Protein AF-0000000080911519 (afdb_homodimer)

Radius of gyration: 29.91 Å; Cα contacts (8 Å, |Δi|>4): 1338; chains: 2; bounding box: 74×80×114 Å

Sequence (786 aa):
MGRMRCITNPKAEEDSELLRKDLWLLEKISNLSVLVWRHFVAGVGWLSVEHCSMLSKPSLLTHQSDFRFSRQTRIFRARNSANSHMAPPILSLALPSDTGRVLSIQSHTVQGYVGNKSAVFPLQLLGYDVDPINSVQFSNHTGYPTVKGQVLNGQQLWELIEGLEGNELLFYTHLLTGYIGSESFLNTVLQVVNKLRSVNPGLIYVCDPVMGDEGKLYVPQELVSVYREKVVPVASMLTPNQFEAELLTGFRIQSEGQGREACRLLHAAGPSKVIITSININGNLLVIGSHQKEKGEPPRQFKIVIPKIPAYFTGTGDLMTALLLGWSNKYRDNLEIAAELAVSSLQAVLHRTLSDYKSAGHDPQTTSLEIRLIQSQDDIRNPQVKFKAEIYNMGRMRCITNPKAEEDSELLRKDLWLLEKISNLSVLVWRHFVAGVGWLSVEHCSMLSKPSLLTHQSDFRFSRQTRIFRARNSANSHMAPPILSLALPSDTGRVLSIQSHTVQGYVGNKSAVFPLQLLGYDVDPINSVQFSNHTGYPTVKGQVLNGQQLWELIEGLEGNELLFYTHLLTGYIGSESFLNTVLQVVNKLRSVNPGLIYVCDPVMGDEGKLYVPQELVSVYREKVVPVASMLTPNQFEAELLTGFRIQSEGQGREACRLLHAAGPSKVIITSININGNLLVIGSHQKEKGEPPRQFKIVIPKIPAYFTGTGDLMTALLLGWSNKYRDNLEIAAELAVSSLQAVLHRTLSDYKSAGHDPQTTSLEIRLIQSQDDIRNPQVKFKAEIYN

Solvent-accessible surface area (backbone atoms only — not comparable to full-atom values): 43646 Å² total; per-residue (Å²): 132,82,76,76,77,77,78,76,79,83,84,92,63,69,83,72,61,73,77,61,64,74,68,59,65,72,63,65,75,72,68,66,86,71,66,79,73,71,71,86,76,74,77,84,74,76,78,69,85,70,83,81,72,77,82,69,77,76,78,73,75,69,77,72,76,73,75,70,75,74,74,72,69,74,73,73,74,74,77,75,72,77,92,73,52,62,57,42,69,45,56,72,79,47,41,87,55,100,65,39,33,33,38,32,44,15,28,30,29,28,42,62,36,33,36,44,56,28,21,47,59,60,30,29,63,68,43,26,49,69,27,57,43,60,41,23,49,23,20,29,52,80,85,42,94,35,63,24,61,50,76,57,48,28,68,56,52,47,38,24,50,50,15,24,50,65,59,60,58,51,66,38,48,29,38,39,38,40,50,63,83,43,66,60,36,51,53,40,49,54,51,47,52,53,54,34,33,75,69,23,76,78,44,40,30,37,36,34,64,59,39,46,53,89,85,40,70,78,42,63,73,74,52,53,56,46,39,51,69,56,47,44,42,68,23,39,27,40,46,27,39,46,49,34,44,21,66,60,68,71,49,82,63,78,43,71,66,44,47,54,48,49,44,53,55,47,37,73,52,37,18,36,29,35,31,36,68,39,35,75,45,96,85,38,32,30,28,42,37,34,40,32,90,44,91,92,50,82,55,54,37,32,36,30,74,42,85,74,67,87,55,48,69,46,28,55,67,37,32,45,50,29,36,36,53,53,33,28,67,75,31,70,89,34,57,57,59,14,45,18,43,25,49,22,18,50,51,48,31,52,51,50,27,52,50,44,38,45,75,50,71,40,64,56,73,54,22,53,37,66,56,40,60,53,83,28,50,61,37,62,62,58,44,65,75,77,39,63,61,45,73,59,130,135,81,81,79,78,79,78,76,78,78,73,84,70,66,82,72,63,73,79,62,62,73,67,58,67,71,63,65,72,72,69,62,82,76,68,72,77,69,72,84,75,72,80,80,75,77,79,70,82,74,75,85,76,75,84,71,76,75,79,75,73,68,78,71,76,73,76,69,74,75,72,72,66,73,71,77,76,80,66,77,74,68,90,72,52,61,61,43,67,44,59,68,77,46,40,86,56,98,65,40,34,32,38,33,44,15,28,30,30,29,42,63,37,33,38,45,55,27,22,46,58,60,29,29,63,68,43,26,49,68,27,56,43,60,41,24,50,23,19,29,52,80,82,41,94,37,65,24,61,51,74,58,48,27,68,57,54,49,38,24,50,49,15,23,49,68,60,58,59,52,64,37,47,28,36,39,39,40,50,63,84,43,66,60,36,51,54,40,48,54,52,47,52,52,54,35,32,73,68,25,76,78,46,40,29,36,34,34,65,57,39,47,53,90,85,40,70,80,42,63,73,73,49,53,57,46,40,49,71,57,48,42,43,68,22,39,28,41,46,26,40,46,50,34,45,22,67,61,70,70,48,82,63,78,44,70,68,44,47,54,49,49,42,54,55,46,38,73,53,37,18,36,30,36,32,36,66,39,34,74,46,97,85,38,32,31,29,42,38,34,40,30,90,45,92,92,51,82,56,53,35,32,36,32,73,42,85,74,66,89,54,47,68,46,29,56,67,36,30,46,50,30,37,35,54,52,32,28,68,74,30,69,91,35,57,57,59,14,44,18,41,25,51,22,18,50,51,49,30,52,53,49,28,52,50,45,37,46,75,50,72,41,65,57,73,54,23,50,37,66,58,39,60,53,84,28,51,61,37,63,62,59,44,65,75,78,39,64,60,47,72,59,129

InterPro domains:
  IPR004625 Pyridoxine kinase [PTHR10534] (93-390)
  IPR004625 Pyridoxine kinase [TIGR00687] (101-390)
  IPR004625 Pyridoxine kinase [cd01173] (101-354)
  IPR013749 Pyridoxamine kinase/Phosphomethylpyrimidine kinase [PF08543] (177-284)
  IPR029056 Ribokinase-like [G3DSA:3.40.1190.20] (97-392)
  IPR029056 Ribokinase-like [SSF53613] (100-390)

Structure (mmCIF, N/CA/C/O backbone):
data_AF-0000000080911519-model_v1
#
loop_
_entity.id
_entity.type
_entity.pdbx_description
1 polymer 'pyridoxal kinase'
#
loop_
_atom_site.group_PDB
_atom_site.id
_atom_site.type_symbol
_atom_site.label_atom_id
_atom_site.label_alt_id
_atom_site.label_comp_id
_atom_site.label_asym_id
_atom_site.label_entity_id
_atom_site.label_seq_id
_atom_site.pdbx_PDB_ins_code
_atom_site.Cartn_x
_atom_site.Cartn_y
_atom_site.Cartn_z
_atom_site.occupancy
_atom_site.B_iso_or_equiv
_atom_site.auth_seq_id
_atom_site.auth_comp_id
_atom_site.auth_asym_id
_atom_site.auth_atom_id
_atom_site.pdbx_PDB_model_num
ATOM 1 N N . MET A 1 1 ? -4.363 25.672 -69.625 1 18.27 1 MET A N 1
ATOM 2 C CA . MET A 1 1 ? -3.033 25.531 -69.062 1 18.27 1 MET A CA 1
ATOM 3 C C . MET A 1 1 ? -2.885 26.406 -67.812 1 18.27 1 MET A C 1
ATOM 5 O O . MET A 1 1 ? -1.778 26.578 -67.25 1 18.27 1 MET A O 1
ATOM 9 N N . GLY A 1 2 ? -3.842 27.078 -67.438 1 21.34 2 GLY A N 1
ATOM 10 C CA . GLY A 1 2 ? -3.713 28.266 -66.625 1 21.34 2 GLY A CA 1
ATOM 11 C C . GLY A 1 2 ? -3.18 27.953 -65.188 1 21.34 2 GLY A C 1
ATOM 12 O O . GLY A 1 2 ? -3.533 26.938 -64.625 1 21.34 2 GLY A O 1
ATOM 13 N N . ARG A 1 3 ? -2.061 28.531 -64.812 1 19.12 3 ARG A N 1
ATOM 14 C CA . ARG A 1 3 ? -0.986 28.391 -63.844 1 19.12 3 ARG A CA 1
ATOM 15 C C . ARG A 1 3 ? -1.468 28.75 -62.438 1 19.12 3 ARG A C 1
ATOM 17 O O . ARG A 1 3 ? -1.727 29.922 -62.156 1 19.12 3 ARG A O 1
ATOM 24 N N . MET A 1 4 ? -2.525 28.219 -62 1 20.91 4 MET A N 1
ATOM 25 C CA . MET A 1 4 ? -3.07 28.625 -60.719 1 20.91 4 MET A CA 1
ATOM 26 C C . MET A 1 4 ? -1.982 28.641 -59.656 1 20.91 4 MET A C 1
ATOM 28 O O . MET A 1 4 ? -1.306 27.625 -59.438 1 20.91 4 MET A O 1
ATOM 32 N N . ARG A 1 5 ? -1.419 29.797 -59.438 1 19.73 5 ARG A N 1
ATOM 33 C CA . ARG A 1 5 ? -0.296 30.219 -58.594 1 19.73 5 ARG A CA 1
ATOM 34 C C . ARG A 1 5 ? -0.508 29.828 -57.125 1 19.73 5 ARG A C 1
ATOM 36 O O . ARG A 1 5 ? -1.562 30.094 -56.562 1 19.73 5 ARG A O 1
ATOM 43 N N . CYS A 1 6 ? 0.011 28.688 -56.688 1 20.83 6 CYS A N 1
ATOM 44 C CA . CYS A 1 6 ? 0.124 27.969 -55.406 1 20.83 6 CYS A CA 1
ATOM 45 C C . CYS A 1 6 ? 0.686 28.875 -54.312 1 20.83 6 CYS A C 1
ATOM 47 O O . CYS A 1 6 ? 1.853 29.266 -54.375 1 20.83 6 CYS A O 1
ATOM 49 N N . ILE A 1 7 ? -0.037 30 -54 1 22.7 7 ILE A N 1
ATOM 50 C CA . ILE A 1 7 ? 0.567 31.031 -53.156 1 22.7 7 ILE A CA 1
ATOM 51 C C . ILE A 1 7 ? 1.071 30.406 -51.875 1 22.7 7 ILE A C 1
ATOM 53 O O . ILE A 1 7 ? 0.314 29.734 -51.156 1 22.7 7 ILE A O 1
ATOM 57 N N . THR A 1 8 ? 2.385 30.062 -51.75 1 20.47 8 THR A N 1
ATOM 58 C CA . THR A 1 8 ? 3.283 29.453 -50.75 1 20.47 8 THR A CA 1
ATOM 59 C C . THR A 1 8 ? 3.291 30.234 -49.469 1 20.47 8 THR A C 1
ATOM 61 O O . THR A 1 8 ? 3.676 31.406 -49.438 1 20.47 8 THR A O 1
ATOM 64 N N . ASN A 1 9 ? 2.146 30.438 -48.75 1 21.69 9 ASN A N 1
ATOM 65 C CA . ASN A 1 9 ? 2.24 31.375 -47.625 1 21.69 9 ASN A CA 1
ATOM 66 C C . ASN A 1 9 ? 3.43 31.062 -46.719 1 21.69 9 ASN A C 1
ATOM 68 O O . ASN A 1 9 ? 3.648 29.906 -46.344 1 21.69 9 ASN A O 1
ATOM 72 N N . PRO A 1 10 ? 4.414 31.938 -46.5 1 22.44 10 PRO A N 1
ATOM 73 C CA . PRO A 1 10 ? 5.711 31.938 -45.812 1 22.44 10 PRO A CA 1
ATOM 74 C C . PRO A 1 10 ? 5.625 31.406 -44.406 1 22.44 10 PRO A C 1
ATOM 76 O O . PRO A 1 10 ? 4.539 31.375 -43.812 1 22.44 10 PRO A O 1
ATOM 79 N N . LYS A 1 11 ? 6.875 30.891 -43.719 1 23.36 11 LYS A N 1
ATOM 80 C CA . LYS A 1 11 ? 7.605 30.141 -42.719 1 23.36 11 LYS A CA 1
ATOM 81 C C . LYS A 1 11 ? 7.363 30.719 -41.312 1 23.36 11 LYS A C 1
ATOM 83 O O . LYS A 1 11 ? 7.645 31.906 -41.062 1 23.36 11 LYS A O 1
ATOM 88 N N . ALA A 1 12 ? 6.375 30.328 -40.5 1 23.03 12 ALA A N 1
ATOM 89 C CA . ALA A 1 12 ? 6.062 30.156 -39.062 1 23.03 12 ALA A CA 1
ATOM 90 C C . ALA A 1 12 ? 7.324 29.844 -38.281 1 23.03 12 ALA A C 1
ATOM 92 O O . ALA A 1 12 ? 7.488 28.734 -37.781 1 23.03 12 ALA A O 1
ATOM 93 N N . GLU A 1 13 ? 8.555 30.234 -38.719 1 24.25 13 GLU A N 1
ATOM 94 C CA . GLU A 1 13 ? 9.906 30.109 -38.156 1 24.25 13 GLU A CA 1
ATOM 95 C C . GLU A 1 13 ? 10.023 30.812 -36.812 1 24.25 13 GLU A C 1
ATOM 97 O O . GLU A 1 13 ? 10.984 30.578 -36.094 1 24.25 13 GLU A O 1
ATOM 102 N N . GLU A 1 14 ? 9.398 31.891 -36.531 1 24.11 14 GLU A N 1
ATOM 103 C CA . GLU A 1 14 ? 9.969 32.844 -35.594 1 24.11 14 GLU A CA 1
ATOM 104 C C . GLU A 1 14 ? 9.852 32.312 -34.156 1 24.11 14 GLU A C 1
ATOM 106 O O . GLU A 1 14 ? 10.594 32.75 -33.25 1 24.11 14 GLU A O 1
ATOM 111 N N . ASP A 1 15 ? 8.797 31.656 -33.781 1 23.73 15 ASP A N 1
ATOM 112 C CA . ASP A 1 15 ? 8.469 31.656 -32.344 1 23.73 15 ASP A CA 1
ATOM 113 C C . ASP A 1 15 ? 9.391 30.719 -31.562 1 23.73 15 ASP A C 1
ATOM 115 O O . ASP A 1 15 ? 9.125 30.422 -30.406 1 23.73 15 ASP A O 1
ATOM 119 N N . SER A 1 16 ? 10.391 30.047 -32.188 1 25.03 16 SER A N 1
ATOM 120 C CA . SER A 1 16 ? 11.312 29.094 -31.578 1 25.03 16 SER A CA 1
ATOM 121 C C . SER A 1 16 ? 12.242 29.781 -30.594 1 25.03 16 SER A C 1
ATOM 123 O O . SER A 1 16 ? 12.984 29.125 -29.859 1 25.03 16 SER A O 1
ATOM 125 N N . GLU A 1 17 ? 12.57 31.094 -30.766 1 24.92 17 GLU A N 1
ATOM 126 C CA . GLU A 1 17 ? 13.758 31.656 -30.125 1 24.92 17 GLU A CA 1
ATOM 127 C C . GLU A 1 17 ? 13.555 31.812 -28.625 1 24.92 17 GLU A C 1
ATOM 129 O O . GLU A 1 17 ? 14.516 31.828 -27.859 1 24.92 17 GLU A O 1
ATOM 134 N N . LEU A 1 18 ? 12.414 32.281 -28.156 1 23.98 18 LEU A N 1
ATOM 135 C CA . LEU A 1 18 ? 12.398 32.875 -26.812 1 23.98 18 LEU A CA 1
ATOM 136 C C . LEU A 1 18 ? 12.594 31.812 -25.75 1 23.98 18 LEU A C 1
ATOM 138 O O . LEU A 1 18 ? 12.844 32.125 -24.578 1 23.98 18 LEU A O 1
ATOM 142 N N . LEU A 1 19 ? 12.297 30.578 -26 1 22.97 19 LEU A N 1
ATOM 143 C CA . LEU A 1 19 ? 12.305 29.609 -24.891 1 22.97 19 LEU A CA 1
ATOM 144 C C . LEU A 1 19 ? 13.734 29.312 -24.453 1 22.97 19 LEU A C 1
ATOM 146 O O . LEU A 1 19 ? 13.945 28.578 -23.469 1 22.97 19 LEU A O 1
ATOM 150 N N . ARG A 1 20 ? 14.766 29.625 -25.188 1 22.64 20 ARG A N 1
ATOM 151 C CA . ARG A 1 20 ? 16.141 29.234 -24.891 1 22.64 20 ARG A CA 1
ATOM 152 C C . ARG A 1 20 ? 16.672 29.984 -23.672 1 22.64 20 ARG A C 1
ATOM 154 O O . ARG A 1 20 ? 17.656 29.578 -23.062 1 22.64 20 ARG A O 1
ATOM 161 N N . LYS A 1 21 ? 16.469 31.312 -23.656 1 23.92 21 LYS A N 1
ATOM 162 C CA . LYS A 1 21 ? 17.312 32.188 -22.859 1 23.92 21 LYS A CA 1
ATOM 163 C C . LYS A 1 21 ? 17.172 31.859 -21.375 1 23.92 21 LYS A C 1
ATOM 165 O O . LYS A 1 21 ? 18.078 32.125 -20.578 1 23.92 21 LYS A O 1
ATOM 170 N N . ASP A 1 22 ? 16 31.594 -20.891 1 21.52 22 ASP A N 1
ATOM 171 C CA . ASP A 1 22 ? 15.859 31.672 -19.453 1 21.52 22 ASP A CA 1
ATOM 172 C C . ASP A 1 22 ? 16.531 30.484 -18.766 1 21.52 22 ASP A C 1
ATOM 174 O O . ASP A 1 22 ? 16.422 30.312 -17.547 1 21.52 22 ASP A O 1
ATOM 178 N N . LEU A 1 23 ? 17.094 29.547 -19.5 1 24.58 23 LEU A N 1
ATOM 179 C CA . LEU A 1 23 ? 17.797 28.438 -18.875 1 24.58 23 LEU A CA 1
ATOM 180 C C . LEU A 1 23 ? 19.062 28.922 -18.188 1 24.58 23 LEU A C 1
ATOM 182 O O . LEU A 1 23 ? 19.719 28.172 -17.469 1 24.58 23 LEU A O 1
ATOM 186 N N . TRP A 1 24 ? 19.641 30.078 -18.672 1 26.16 24 TRP A N 1
ATOM 187 C CA . TRP A 1 24 ? 20.969 30.484 -18.234 1 26.16 24 TRP A CA 1
ATOM 188 C C . TRP A 1 24 ? 20.984 30.797 -16.734 1 26.16 24 TRP A C 1
ATOM 190 O O . TRP A 1 24 ? 21.906 30.406 -16.016 1 26.16 24 TRP A O 1
ATOM 200 N N . LEU A 1 25 ? 19.984 31.562 -16.312 1 21.91 25 LEU A N 1
ATOM 201 C CA . LEU A 1 25 ? 20.172 32.188 -15.008 1 21.91 25 LEU A CA 1
ATOM 202 C C . LEU A 1 25 ? 20.188 31.141 -13.898 1 21.91 25 LEU A C 1
ATOM 204 O O . LEU A 1 25 ? 20.766 31.375 -12.836 1 21.91 25 LEU A O 1
ATOM 208 N N . LEU A 1 26 ? 19.547 30.062 -14.109 1 21.88 26 LEU A N 1
ATOM 209 C CA . LEU A 1 26 ? 19.438 29.234 -12.906 1 21.88 26 LEU A CA 1
ATOM 210 C C . LEU A 1 26 ? 20.781 28.594 -12.578 1 21.88 26 LEU A C 1
ATOM 212 O O . LEU A 1 26 ? 20.891 27.859 -11.594 1 21.88 26 LEU A O 1
ATOM 216 N N . GLU A 1 27 ? 21.766 28.703 -13.414 1 25.05 27 GLU A N 1
ATOM 217 C CA . GLU A 1 27 ? 23.047 28.078 -13.102 1 25.05 27 GLU A CA 1
ATOM 218 C C . GLU A 1 27 ? 23.703 28.734 -11.883 1 25.05 27 GLU A C 1
ATOM 220 O O . GLU A 1 27 ? 24.469 28.094 -11.156 1 25.05 27 GLU A O 1
ATOM 225 N N . LYS A 1 28 ? 23.672 30.078 -11.789 1 23.73 28 LYS A N 1
ATOM 226 C CA . LYS A 1 28 ? 24.594 30.781 -10.898 1 23.73 28 LYS A CA 1
ATOM 227 C C . LYS A 1 28 ? 24.281 30.469 -9.438 1 23.73 28 LYS A C 1
ATOM 229 O O . LYS A 1 28 ? 25.125 30.672 -8.562 1 23.73 28 LYS A O 1
ATOM 234 N N . ILE A 1 29 ? 23 30.359 -9.109 1 22.19 29 ILE A N 1
ATOM 235 C CA . ILE A 1 29 ? 22.781 30.578 -7.68 1 22.19 29 ILE A CA 1
ATOM 236 C C . ILE A 1 29 ? 23.297 29.359 -6.895 1 22.19 29 ILE A C 1
ATOM 238 O O . ILE A 1 29 ? 23.203 29.328 -5.664 1 22.19 29 ILE A O 1
ATOM 242 N N . SER A 1 30 ? 23.734 28.359 -7.516 1 21.81 30 SER A N 1
ATOM 243 C CA . SER A 1 30 ? 24.047 27.188 -6.699 1 21.81 30 SER A CA 1
ATOM 244 C C . SER A 1 30 ? 25.328 27.391 -5.895 1 21.81 30 SER A C 1
ATOM 246 O O . SER A 1 30 ? 25.688 26.547 -5.078 1 21.81 30 SER A O 1
ATOM 248 N N . ASN A 1 31 ? 26.219 28.281 -6.328 1 22.47 31 ASN A N 1
ATOM 249 C CA . ASN A 1 31 ? 27.562 28.078 -5.828 1 22.47 31 ASN A CA 1
ATOM 250 C C . ASN A 1 31 ? 27.688 28.469 -4.355 1 22.47 31 ASN A C 1
ATOM 252 O O . ASN A 1 31 ? 28.734 28.281 -3.74 1 22.47 31 ASN A O 1
ATOM 256 N N . LEU A 1 32 ? 27.062 29.547 -3.932 1 19.7 32 LEU A N 1
ATOM 257 C CA . LEU A 1 32 ? 27.75 30.297 -2.893 1 19.7 32 LEU A CA 1
ATOM 258 C C . LEU A 1 32 ? 27.75 29.531 -1.576 1 19.7 32 LEU A C 1
ATOM 260 O O . LEU A 1 32 ? 28.766 29.5 -0.873 1 19.7 32 LEU A O 1
ATOM 264 N N . SER A 1 33 ? 26.594 29.406 -0.815 1 19.92 33 SER A N 1
ATOM 265 C CA . SER A 1 33 ? 26.609 29.641 0.625 1 19.92 33 SER A CA 1
ATOM 266 C C . SER A 1 33 ? 27.156 28.438 1.38 1 19.92 33 SER A C 1
ATOM 268 O O . SER A 1 33 ? 26.406 27.625 1.896 1 19.92 33 SER A O 1
ATOM 270 N N . VAL A 1 34 ? 27.922 27.625 0.801 1 20.94 34 VAL A N 1
ATOM 271 C CA . VAL A 1 34 ? 28.391 26.453 1.523 1 20.94 34 VAL A CA 1
ATOM 272 C C . VAL A 1 34 ? 29.266 26.875 2.699 1 20.94 34 VAL A C 1
ATOM 274 O O . VAL A 1 34 ? 29.766 26.031 3.447 1 20.94 34 VAL A O 1
ATOM 277 N N . LEU A 1 35 ? 29.688 28.172 2.67 1 20.55 35 LEU A N 1
ATOM 278 C CA . LEU A 1 35 ? 30.875 28.344 3.496 1 20.55 35 LEU A CA 1
ATOM 279 C C . LEU A 1 35 ? 30.547 28.125 4.969 1 20.55 35 LEU A C 1
ATOM 281 O O . LEU A 1 35 ? 31.391 27.625 5.723 1 20.55 35 LEU A O 1
ATOM 285 N N . VAL A 1 36 ? 29.469 28.75 5.484 1 19.47 36 VAL A N 1
ATOM 286 C CA . VAL A 1 36 ? 29.656 29.312 6.82 1 19.47 36 VAL A CA 1
ATOM 287 C C . VAL A 1 36 ? 29.594 28.188 7.859 1 19.47 36 VAL A C 1
ATOM 289 O O . VAL A 1 36 ? 29.469 28.453 9.055 1 19.47 36 VAL A O 1
ATOM 292 N N . TRP A 1 37 ? 29.625 26.984 7.508 1 19.78 37 TRP A N 1
ATOM 293 C CA . TRP A 1 37 ? 29.156 26.062 8.531 1 19.78 37 TRP A CA 1
ATOM 294 C C . TRP A 1 37 ? 30.172 25.938 9.664 1 19.78 37 TRP A C 1
ATOM 296 O O . TRP A 1 37 ? 30.094 25.016 10.484 1 19.78 37 TRP A O 1
ATOM 306 N N . ARG A 1 38 ? 31.25 26.797 9.633 1 18.28 38 ARG A N 1
ATOM 307 C CA . ARG A 1 38 ? 32.281 26.188 10.461 1 18.28 38 ARG A CA 1
ATOM 308 C C . ARG A 1 38 ? 31.797 26 11.891 1 18.28 38 ARG A C 1
ATOM 310 O O . ARG A 1 38 ? 31.953 24.922 12.469 1 18.28 38 ARG A O 1
ATOM 317 N N . HIS A 1 39 ? 31.688 27.141 12.695 1 18.47 39 HIS A N 1
ATOM 318 C CA . HIS A 1 39 ? 32.438 27.188 13.953 1 18.47 39 HIS A CA 1
ATOM 319 C C . HIS A 1 39 ? 31.625 26.531 15.078 1 18.47 39 HIS A C 1
ATOM 321 O O . HIS A 1 39 ? 32.188 25.859 15.945 1 18.47 39 HIS A O 1
ATOM 327 N N . PHE A 1 40 ? 30.297 27.016 15.336 1 18.67 40 PHE A N 1
ATOM 328 C CA . PHE A 1 40 ? 30 27.266 16.734 1 18.67 40 PHE A CA 1
ATOM 329 C C . PHE A 1 40 ? 29.656 25.969 17.469 1 18.67 40 PHE A C 1
ATOM 331 O O . PHE A 1 40 ? 28.531 25.484 17.375 1 18.67 40 PHE A O 1
ATOM 338 N N . VAL A 1 41 ? 30.484 24.969 17.516 1 19.03 41 VAL A N 1
ATOM 339 C CA . VAL A 1 41 ? 30.266 23.688 18.203 1 19.03 41 VAL A CA 1
ATOM 340 C C . VAL A 1 41 ? 30.109 23.938 19.703 1 19.03 41 VAL A C 1
ATOM 342 O O . VAL A 1 41 ? 31.078 23.875 20.469 1 19.03 41 VAL A O 1
ATOM 345 N N . ALA A 1 42 ? 29.531 25.203 20.172 1 18.02 42 ALA A N 1
ATOM 346 C CA . ALA A 1 42 ? 29.766 25.406 21.594 1 18.02 42 ALA A CA 1
ATOM 347 C C . ALA A 1 42 ? 29.219 24.234 22.422 1 18.02 42 ALA A C 1
ATOM 349 O O . ALA A 1 42 ? 28.359 23.5 21.953 1 18.02 42 ALA A O 1
ATOM 350 N N . GLY A 1 43 ? 29.703 24.078 23.797 1 19.11 43 GLY A N 1
ATOM 351 C CA . GLY A 1 43 ? 29.969 23.25 24.953 1 19.11 43 GLY A CA 1
ATOM 352 C C . GLY A 1 43 ? 28.719 22.938 25.766 1 19.11 43 GLY A C 1
ATOM 353 O O . GLY A 1 43 ? 28.75 22.984 27 1 19.11 43 GLY A O 1
ATOM 354 N N . VAL A 1 44 ? 27.516 23.062 25.172 1 18.42 44 VAL A N 1
ATOM 355 C CA . VAL A 1 44 ? 26.469 23.172 26.188 1 18.42 44 VAL A CA 1
ATOM 356 C C . VAL A 1 44 ? 26.531 21.969 27.125 1 18.42 44 VAL A C 1
ATOM 358 O O . VAL A 1 44 ? 26.781 20.844 26.688 1 18.42 44 VAL A O 1
ATOM 361 N N . GLY A 1 45 ? 26.719 22.25 28.453 1 18.33 45 GLY A N 1
ATOM 362 C CA . GLY A 1 45 ? 26.906 21.609 29.766 1 18.33 45 GLY A CA 1
ATOM 363 C C . GLY A 1 45 ? 25.781 20.641 30.109 1 18.33 45 GLY A C 1
ATOM 364 O O . GLY A 1 45 ? 24.672 20.766 29.594 1 18.33 45 GLY A O 1
ATOM 365 N N . TRP A 1 46 ? 26.172 19.453 30.578 1 19.94 46 TRP A N 1
ATOM 366 C CA . TRP A 1 46 ? 25.609 18.156 30.969 1 19.94 46 TRP A CA 1
ATOM 367 C C . TRP A 1 46 ? 24.641 18.297 32.125 1 19.94 46 TRP A C 1
ATOM 369 O O . TRP A 1 46 ? 24.219 17.297 32.719 1 19.94 46 TRP A O 1
ATOM 379 N N . LEU A 1 47 ? 23.828 19.5 32.219 1 18.55 47 LEU A N 1
ATOM 380 C CA . LEU A 1 47 ? 23.25 19.5 33.562 1 18.55 47 LEU A CA 1
ATOM 381 C C . LEU A 1 47 ? 22.453 18.234 33.812 1 18.55 47 LEU A C 1
ATOM 383 O O . LEU A 1 47 ? 21.734 17.766 32.938 1 18.55 47 LEU A O 1
ATOM 387 N N . SER A 1 48 ? 22.875 17.484 34.812 1 19.2 48 SER A N 1
ATOM 388 C CA . SER A 1 48 ? 22.547 16.234 35.5 1 19.2 48 SER A CA 1
ATOM 389 C C . SER A 1 48 ? 21.125 16.266 36.031 1 19.2 48 SER A C 1
ATOM 391 O O . SER A 1 48 ? 20.75 15.422 36.875 1 19.2 48 SER A O 1
ATOM 393 N N . VAL A 1 49 ? 20.156 16.969 35.375 1 18.66 49 VAL A N 1
ATOM 394 C CA . VAL A 1 49 ? 18.984 17.172 36.219 1 18.66 49 VAL A CA 1
ATOM 395 C C . VAL A 1 49 ? 18.469 15.82 36.719 1 18.66 49 VAL A C 1
ATOM 397 O O . VAL A 1 49 ? 18.156 14.938 35.906 1 18.66 49 VAL A O 1
ATOM 400 N N . GLU A 1 50 ? 18.797 15.562 38 1 18.41 50 GLU A N 1
ATOM 401 C CA . GLU A 1 50 ? 18.578 14.422 38.906 1 18.41 50 GLU A CA 1
ATOM 402 C C . GLU A 1 50 ? 17.094 14.023 38.938 1 18.41 50 GLU A C 1
ATOM 404 O O . GLU A 1 50 ? 16.766 12.859 38.719 1 18.41 50 GLU A O 1
ATOM 409 N N . HIS A 1 51 ? 16.328 14.719 39.781 1 19.28 51 HIS A N 1
ATOM 410 C CA . HIS A 1 51 ? 15.617 14.039 40.875 1 19.28 51 HIS A CA 1
ATOM 411 C C . HIS A 1 51 ? 14.234 13.594 40.438 1 19.28 51 HIS A C 1
ATOM 413 O O . HIS A 1 51 ? 13.406 14.414 40.031 1 19.28 51 HIS A O 1
ATOM 419 N N . CYS A 1 52 ? 14.039 12.469 39.844 1 19.39 52 CYS A N 1
ATOM 420 C CA . CYS A 1 52 ? 12.844 11.812 39.312 1 19.39 52 CYS A CA 1
ATOM 421 C C . CYS A 1 52 ? 11.797 11.633 40.406 1 19.39 52 CYS A C 1
ATOM 423 O O . CYS A 1 52 ? 11.664 10.539 40.969 1 19.39 52 CYS A O 1
ATOM 425 N N . SER A 1 53 ? 11.68 12.758 41.281 1 18.19 53 SER A N 1
ATOM 426 C CA . SER A 1 53 ? 10.969 12.352 42.5 1 18.19 53 SER A CA 1
ATOM 427 C C . SER A 1 53 ? 9.656 11.648 42.156 1 18.19 53 SER A C 1
ATOM 429 O O . SER A 1 53 ? 9.164 11.758 41.031 1 18.19 53 SER A O 1
ATOM 431 N N . MET A 1 54 ? 8.859 11.273 43.25 1 20.12 54 MET A N 1
ATOM 432 C CA . MET A 1 54 ? 7.973 10.289 43.844 1 20.12 54 MET A CA 1
ATOM 433 C C . MET A 1 54 ? 6.52 10.562 43.469 1 20.12 54 MET A C 1
ATOM 435 O O . MET A 1 54 ? 5.629 10.492 44.312 1 20.12 54 MET A O 1
ATOM 439 N N . LEU A 1 55 ? 6.27 11.312 42.375 1 18.81 55 LEU A N 1
ATOM 440 C CA . LEU A 1 55 ? 4.902 11.805 42.5 1 18.81 55 LEU A CA 1
ATOM 441 C C . LEU A 1 55 ? 3.922 10.656 42.719 1 18.81 55 LEU A C 1
ATOM 443 O O . LEU A 1 55 ? 4.078 9.586 42.094 1 18.81 55 LEU A O 1
ATOM 447 N N . SER A 1 56 ? 3.193 10.82 43.781 1 18.3 56 SER A N 1
ATOM 448 C CA . SER A 1 56 ? 2.166 10.086 44.5 1 18.3 56 SER A CA 1
ATOM 449 C C . SER A 1 56 ? 1.01 9.695 43.594 1 18.3 56 SER A C 1
ATOM 451 O O . SER A 1 56 ? 0.802 10.32 42.531 1 18.3 56 SER A O 1
ATOM 453 N N . LYS A 1 57 ? 0.457 8.531 43.969 1 21.72 57 LYS A N 1
ATOM 454 C CA . LYS A 1 57 ? -0.497 7.598 43.375 1 21.72 57 LYS A CA 1
ATOM 455 C C . LYS A 1 57 ? -1.846 8.266 43.125 1 21.72 57 LYS A C 1
ATOM 457 O O . LYS A 1 57 ? -2.873 7.805 43.625 1 21.72 57 LYS A O 1
ATOM 462 N N . PRO A 1 58 ? -1.853 9.609 42.469 1 19.09 58 PRO A N 1
ATOM 463 C CA . PRO A 1 58 ? -3.236 9.984 42.781 1 19.09 58 PRO A CA 1
ATOM 464 C C . PRO A 1 58 ? -4.246 8.938 42.312 1 19.09 58 PRO A C 1
ATOM 466 O O . PRO A 1 58 ? -3.953 8.148 41.406 1 19.09 58 PRO A O 1
ATOM 469 N N . SER A 1 59 ? -5.16 8.609 43.25 1 20.19 59 SER A N 1
ATOM 470 C CA . SER A 1 59 ? -6.328 7.734 43.25 1 20.19 59 SER A CA 1
ATOM 471 C C . SER A 1 59 ? -7.285 8.102 42.125 1 20.19 59 SER A C 1
ATOM 473 O O . SER A 1 59 ? -7.934 9.148 42.156 1 20.19 59 SER A O 1
ATOM 475 N N . LEU A 1 60 ? -6.75 8.086 40.875 1 20.67 60 LEU A N 1
ATOM 476 C CA . LEU A 1 60 ? -7.656 8.492 39.812 1 20.67 60 LEU A CA 1
ATOM 477 C C . LEU A 1 60 ? -8.984 7.758 39.938 1 20.67 60 LEU A C 1
ATOM 479 O O . LEU A 1 60 ? -9.016 6.527 40 1 20.67 60 LEU A O 1
ATOM 483 N N . LEU A 1 61 ? -9.93 8.508 40.469 1 20.64 61 LEU A N 1
ATOM 484 C CA . LEU A 1 61 ? -11.367 8.242 40.531 1 20.64 61 LEU A CA 1
ATOM 485 C C . LEU A 1 61 ? -11.891 7.727 39.188 1 20.64 61 LEU A C 1
ATOM 487 O O . LEU A 1 61 ? -11.594 8.305 38.156 1 20.64 61 LEU A O 1
ATOM 491 N N . THR A 1 62 ? -12.164 6.484 39.188 1 20.81 62 THR A N 1
ATOM 492 C CA . THR A 1 62 ? -12.688 5.566 38.188 1 20.81 62 THR A CA 1
ATOM 493 C C . THR A 1 62 ? -13.953 6.125 37.562 1 20.81 62 THR A C 1
ATOM 495 O O . THR A 1 62 ? -14.594 5.449 36.75 1 20.81 62 THR A O 1
ATOM 498 N N . HIS A 1 63 ? -14.133 7.52 37.531 1 20.77 63 HIS A N 1
ATOM 499 C CA . HIS A 1 63 ? -15.531 7.707 37.156 1 20.77 63 HIS A CA 1
ATOM 500 C C . HIS A 1 63 ? -15.812 7.102 35.781 1 20.77 63 HIS A C 1
ATOM 502 O O . HIS A 1 63 ? -15.117 7.402 34.812 1 20.77 63 HIS A O 1
ATOM 508 N N . GLN A 1 64 ? -16.312 5.922 35.812 1 21.08 64 GLN A N 1
ATOM 509 C CA . GLN A 1 64 ? -16.828 5.113 34.688 1 21.08 64 GLN A CA 1
ATOM 510 C C . GLN A 1 64 ? -17.875 5.887 33.906 1 21.08 64 GLN A C 1
ATOM 512 O O . GLN A 1 64 ? -19 6.066 34.344 1 21.08 64 GLN A O 1
ATOM 517 N N . SER A 1 65 ? -17.625 7.16 33.562 1 21.81 65 SER A N 1
ATOM 518 C CA . SER A 1 65 ? -18.797 7.688 32.875 1 21.81 65 SER A CA 1
ATOM 519 C C . SER A 1 65 ? -19.203 6.789 31.703 1 21.81 65 SER A C 1
ATOM 521 O O . SER A 1 65 ? -18.375 6.422 30.875 1 21.81 65 SER A O 1
ATOM 523 N N . ASP A 1 66 ? -20.25 6.047 31.891 1 21.98 66 ASP A N 1
ATOM 524 C CA . ASP A 1 66 ? -21.047 5.152 31.062 1 21.98 66 ASP A CA 1
ATOM 525 C C . ASP A 1 66 ? -21.578 5.879 29.828 1 21.98 66 ASP A C 1
ATOM 527 O O . ASP A 1 66 ? -22.609 6.543 29.891 1 21.98 66 ASP A O 1
ATOM 531 N N . PHE A 1 67 ? -20.891 6.754 29.25 1 20.7 67 PHE A N 1
ATOM 532 C CA . PHE A 1 67 ? -21.641 7.301 28.109 1 20.7 67 PHE A CA 1
ATOM 533 C C . PHE A 1 67 ? -22.094 6.188 27.188 1 20.7 67 PHE A C 1
ATOM 535 O O . PHE A 1 67 ? -21.266 5.555 26.516 1 20.7 67 PHE A O 1
ATOM 542 N N . ARG A 1 68 ? -23.203 5.531 27.531 1 23.16 68 ARG A N 1
ATOM 543 C CA . ARG A 1 68 ? -23.984 4.676 26.641 1 23.16 68 ARG A CA 1
ATOM 544 C C . ARG A 1 68 ? -24.328 5.398 25.344 1 23.16 68 ARG A C 1
ATOM 546 O O . ARG A 1 68 ? -25.016 6.426 25.359 1 23.16 68 ARG A O 1
ATOM 553 N N . PHE A 1 69 ? -23.406 5.473 24.469 1 21.52 69 PHE A N 1
ATOM 554 C CA . PHE A 1 69 ? -23.844 5.84 23.125 1 21.52 69 PHE A CA 1
ATOM 555 C C . PHE A 1 69 ? -25.172 5.156 22.781 1 21.52 69 PHE A C 1
ATOM 557 O O . PHE A 1 69 ? -25.281 3.932 22.875 1 21.52 69 PHE A O 1
ATOM 564 N N . SER A 1 70 ? -26.219 5.691 23.203 1 22.17 70 SER A N 1
ATOM 565 C CA . SER A 1 70 ? -27.531 5.238 22.75 1 22.17 70 SER A CA 1
ATOM 566 C C . SER A 1 70 ? -27.531 4.938 21.266 1 22.17 70 SER A C 1
ATOM 568 O O . SER A 1 70 ? -27.078 5.75 20.453 1 22.17 70 SER A O 1
ATOM 570 N N . ARG A 1 71 ? -27.547 3.711 20.953 1 24.42 71 ARG A N 1
ATOM 571 C CA . ARG A 1 71 ? -27.719 2.98 19.688 1 24.42 71 ARG A CA 1
ATOM 572 C C . ARG A 1 71 ? -28.938 3.482 18.938 1 24.42 71 ARG A C 1
ATOM 574 O O . ARG A 1 71 ? -29.922 2.754 18.781 1 24.42 71 ARG A O 1
ATOM 581 N N . GLN A 1 72 ? -29.453 4.652 19.297 1 24.78 72 GLN A N 1
ATOM 582 C CA . GLN A 1 72 ? -30.625 4.801 18.453 1 24.78 72 GLN A CA 1
ATOM 583 C C . GLN A 1 72 ? -30.25 4.824 16.969 1 24.78 72 GLN A C 1
ATOM 585 O O . GLN A 1 72 ? -29.906 5.879 16.438 1 24.78 72 GLN A O 1
ATOM 590 N N . THR A 1 73 ? -29.281 4.109 16.562 1 23.78 73 THR A N 1
ATOM 591 C CA . THR A 1 73 ? -29.172 4.059 15.109 1 23.78 73 THR A CA 1
ATOM 592 C C . THR A 1 73 ? -30.5 3.641 14.484 1 23.78 73 THR A C 1
ATOM 594 O O . THR A 1 73 ? -31.016 2.561 14.773 1 23.78 73 THR A O 1
ATOM 597 N N . ARG A 1 74 ? -31.453 4.598 14.289 1 23.3 74 ARG A N 1
ATOM 598 C CA . ARG A 1 74 ? -32.594 4.34 13.445 1 23.3 74 ARG A CA 1
ATOM 599 C C . ARG A 1 74 ? -32.219 3.484 12.242 1 23.3 74 ARG A C 1
ATOM 601 O O . ARG A 1 74 ? -31.234 3.779 11.547 1 23.3 74 ARG A O 1
ATOM 608 N N . ILE A 1 75 ? -32.625 2.314 12.242 1 25.31 75 ILE A N 1
ATOM 609 C CA . ILE A 1 75 ? -32.688 1.312 11.188 1 25.31 75 ILE A CA 1
ATOM 610 C C . ILE A 1 75 ? -33.219 1.948 9.906 1 25.31 75 ILE A C 1
ATOM 612 O O . ILE A 1 75 ? -34.344 2.441 9.883 1 25.31 75 ILE A O 1
ATOM 616 N N . PHE A 1 76 ? -32.5 2.789 9.273 1 25.06 76 PHE A N 1
ATOM 617 C CA . PHE A 1 76 ? -33 3.023 7.918 1 25.06 76 PHE A CA 1
ATOM 618 C C . PHE A 1 76 ? -33.531 1.734 7.305 1 25.06 76 PHE A C 1
ATOM 620 O O . PHE A 1 76 ? -32.844 0.713 7.301 1 25.06 76 PHE A O 1
ATOM 627 N N . ARG A 1 77 ? -34.781 1.548 7.367 1 25.47 77 ARG A N 1
ATOM 628 C CA . ARG A 1 77 ? -35.531 0.522 6.664 1 25.47 77 ARG A CA 1
ATOM 629 C C . ARG A 1 77 ? -35.094 0.397 5.215 1 25.47 77 ARG A C 1
ATOM 631 O O . ARG A 1 77 ? -35.156 1.361 4.449 1 25.47 77 ARG A O 1
ATOM 638 N N . ALA A 1 78 ? -34.156 -0.467 4.988 1 27.3 78 ALA A N 1
ATOM 639 C CA . ALA A 1 78 ? -33.906 -1.035 3.67 1 27.3 78 ALA A CA 1
ATOM 640 C C . ALA A 1 78 ? -35.188 -1.382 2.945 1 27.3 78 ALA A C 1
ATOM 642 O O . ALA A 1 78 ? -35.938 -2.242 3.396 1 27.3 78 ALA A O 1
ATOM 643 N N . ARG A 1 79 ? -35.844 -0.388 2.455 1 27 79 ARG A N 1
ATOM 644 C CA . ARG A 1 79 ? -36.812 -0.796 1.451 1 27 79 ARG A CA 1
ATOM 645 C C . ARG A 1 79 ? -36.188 -1.771 0.453 1 27 79 ARG A C 1
ATOM 647 O O . ARG A 1 79 ? -35.156 -1.479 -0.15 1 27 79 ARG A O 1
ATOM 654 N N . ASN A 1 80 ? -36.406 -3.043 0.588 1 29.09 80 ASN A N 1
ATOM 655 C CA . ASN A 1 80 ? -36.094 -4.324 -0.031 1 29.09 80 ASN A CA 1
ATOM 656 C C . ASN A 1 80 ? -36.375 -4.301 -1.534 1 29.09 80 ASN A C 1
ATOM 658 O O . ASN A 1 80 ? -36.562 -5.352 -2.152 1 29.09 80 ASN A O 1
ATOM 662 N N . SER A 1 81 ? -36.719 -3.129 -2.152 1 26.67 81 SER A N 1
ATOM 663 C CA . SER A 1 81 ? -37.312 -3.564 -3.408 1 26.67 81 SER A CA 1
ATOM 664 C C . SER A 1 81 ? -36.344 -4.43 -4.215 1 26.67 81 SER A C 1
ATOM 666 O O . SER A 1 81 ? -36.719 -5.531 -4.645 1 26.67 81 SER A O 1
ATOM 668 N N . ALA A 1 82 ? -35.812 -3.73 -5.387 1 26.67 82 ALA A N 1
ATOM 669 C CA . ALA A 1 82 ? -35.469 -4.348 -6.664 1 26.67 82 ALA A CA 1
ATOM 670 C C . ALA A 1 82 ? -34.281 -5.285 -6.516 1 26.67 82 ALA A C 1
ATOM 672 O O . ALA A 1 82 ? -33.531 -5.199 -5.539 1 26.67 82 ALA A O 1
ATOM 673 N N . ASN A 1 83 ? -33.75 -6.16 -7.543 1 30.16 83 ASN A N 1
ATOM 674 C CA . ASN A 1 83 ? -32.844 -7.266 -7.824 1 30.16 83 ASN A CA 1
ATOM 675 C C . ASN A 1 83 ? -31.406 -6.926 -7.43 1 30.16 83 ASN A C 1
ATOM 677 O O . ASN A 1 83 ? -30.547 -6.762 -8.289 1 30.16 83 ASN A O 1
ATOM 681 N N . SER A 1 84 ? -31.188 -6.078 -6.492 1 34.31 84 SER A N 1
ATOM 682 C CA . SER A 1 84 ? -29.875 -5.527 -6.168 1 34.31 84 SER A CA 1
ATOM 683 C C . SER A 1 84 ? -28.969 -6.594 -5.566 1 34.31 84 SER A C 1
ATOM 685 O O . SER A 1 84 ? -28.75 -6.613 -4.355 1 34.31 84 SER A O 1
ATOM 687 N N . HIS A 1 85 ? -29.016 -7.859 -6.004 1 35.22 85 HIS A N 1
ATOM 688 C CA . HIS A 1 85 ? -28.391 -9.008 -5.359 1 35.22 85 HIS A CA 1
ATOM 689 C C . HIS A 1 85 ? -26.891 -8.828 -5.242 1 35.22 85 HIS A C 1
ATOM 691 O O . HIS A 1 85 ? -26.266 -9.336 -4.309 1 35.22 85 HIS A O 1
ATOM 697 N N . MET A 1 86 ? -26.188 -8.516 -6.371 1 38.88 86 MET A N 1
ATOM 698 C CA . MET A 1 86 ? -24.797 -8.969 -6.484 1 38.88 86 MET A CA 1
ATOM 699 C C . MET A 1 86 ? -23.859 -8.047 -5.727 1 38.88 86 MET A C 1
ATOM 701 O O . MET A 1 86 ? -22.641 -8.242 -5.738 1 38.88 86 MET A O 1
ATOM 705 N N . ALA A 1 87 ? -24.25 -6.797 -5.547 1 44.31 87 ALA A N 1
ATOM 706 C CA . ALA A 1 87 ? -23.156 -5.977 -5.055 1 44.31 87 ALA A CA 1
ATOM 707 C C . ALA A 1 87 ? -22.906 -6.219 -3.568 1 44.31 87 ALA A C 1
ATOM 709 O O . ALA A 1 87 ? -23.844 -6.254 -2.775 1 44.31 87 ALA A O 1
ATOM 710 N N . PRO A 1 88 ? -21.656 -6.629 -3.197 1 48.78 88 PRO A N 1
ATOM 711 C CA . PRO A 1 88 ? -21.406 -6.754 -1.757 1 48.78 88 PRO A CA 1
ATOM 712 C C . PRO A 1 88 ? -21.875 -5.531 -0.973 1 48.78 88 PRO A C 1
ATOM 714 O O . PRO A 1 88 ? -21.906 -4.422 -1.514 1 48.78 88 PRO A O 1
ATOM 717 N N . PRO A 1 89 ? -22.672 -5.723 0.07 1 47.66 89 PRO A N 1
ATOM 718 C CA . PRO A 1 89 ? -23.016 -4.574 0.916 1 47.66 89 PRO A CA 1
ATOM 719 C C . PRO A 1 89 ? -21.859 -3.592 1.067 1 47.66 89 PRO A C 1
ATOM 721 O O . PRO A 1 89 ? -20.688 -3.988 0.981 1 47.66 89 PRO A O 1
ATOM 724 N N . ILE A 1 90 ? -22.109 -2.395 0.935 1 48.16 90 ILE A N 1
ATOM 725 C CA . ILE A 1 90 ? -21.156 -1.308 1.126 1 48.16 90 ILE A CA 1
ATOM 726 C C . ILE A 1 90 ? -20.219 -1.641 2.285 1 48.16 90 ILE A C 1
ATOM 728 O O . ILE A 1 90 ? -20.656 -1.72 3.438 1 48.16 90 ILE A O 1
ATOM 732 N N . LEU A 1 91 ? -19.375 -2.607 2.055 1 50.53 91 LEU A N 1
ATOM 733 C CA . LEU A 1 91 ? -18.359 -3.041 3.01 1 50.53 91 LEU A CA 1
ATOM 734 C C . LEU A 1 91 ? -18.078 -1.955 4.047 1 50.53 91 LEU A C 1
ATOM 736 O O . LEU A 1 91 ? -17.891 -2.252 5.227 1 50.53 91 LEU A O 1
ATOM 740 N N . SER A 1 92 ? -17.938 -0.673 3.498 1 49 92 SER A N 1
ATOM 741 C CA . SER A 1 92 ? -17.484 0.386 4.398 1 49 92 SER A CA 1
ATOM 742 C C . SER A 1 92 ? -18.5 0.64 5.504 1 49 92 SER A C 1
ATOM 744 O O . SER A 1 92 ? -18.141 1.037 6.609 1 49 92 SER A O 1
ATOM 746 N N . LEU A 1 93 ? -19.734 0.452 5.082 1 46.47 93 LEU A N 1
ATOM 747 C CA . LEU A 1 93 ? -20.75 0.883 6.043 1 46.47 93 LEU A CA 1
ATOM 748 C C . LEU A 1 93 ? -21.062 -0.224 7.043 1 46.47 93 LEU A C 1
ATOM 750 O O . LEU A 1 93 ? -21.5 0.049 8.164 1 46.47 93 LEU A O 1
ATOM 754 N N . ALA A 1 94 ? -20.703 -1.434 6.559 1 51.75 94 ALA A N 1
ATOM 755 C CA . ALA A 1 94 ? -21.312 -2.484 7.375 1 51.75 94 ALA A CA 1
ATOM 756 C C . ALA A 1 94 ? -20.266 -3.172 8.242 1 51.75 94 ALA A C 1
ATOM 758 O O . ALA A 1 94 ? -20.594 -3.803 9.25 1 51.75 94 ALA A O 1
ATOM 759 N N . LEU A 1 95 ? -19 -2.951 7.777 1 60.84 95 LEU A N 1
ATOM 760 C CA . LEU A 1 95 ? -18.141 -3.834 8.562 1 60.84 95 LEU A CA 1
ATOM 761 C C . LEU A 1 95 ? -17.453 -3.064 9.68 1 60.84 95 LEU A C 1
ATOM 763 O O . LEU A 1 95 ? -17 -1.936 9.477 1 60.84 95 LEU A O 1
ATOM 767 N N . PRO A 1 96 ? -17.641 -3.508 10.836 1 53.94 96 PRO A N 1
ATOM 768 C CA . PRO A 1 96 ? -17.031 -2.898 12.023 1 53.94 96 PRO A CA 1
ATOM 769 C C . PRO A 1 96 ? -15.539 -2.658 11.859 1 53.94 96 PRO A C 1
ATOM 771 O O . PRO A 1 96 ? -14.836 -3.5 11.297 1 53.94 96 PRO A O 1
ATOM 774 N N . SER A 1 97 ? -15.102 -1.486 11.547 1 65.62 97 SER A N 1
ATOM 775 C CA . SER A 1 97 ? -13.688 -1.236 11.828 1 65.62 97 SER A CA 1
ATOM 776 C C . SER A 1 97 ? -13.523 -0.277 13 1 65.62 97 SER A C 1
ATOM 778 O O . SER A 1 97 ? -14.32 0.652 13.172 1 65.62 97 SER A O 1
ATOM 780 N N . ASP A 1 98 ? -12.734 -0.732 14.047 1 70.75 98 ASP A N 1
ATOM 781 C CA . ASP A 1 98 ? -12.469 0.104 15.219 1 70.75 98 ASP A CA 1
ATOM 782 C C . ASP A 1 98 ? -11.82 1.424 14.812 1 70.75 98 ASP A C 1
ATOM 784 O O . ASP A 1 98 ? -11.867 2.4 15.562 1 70.75 98 ASP A O 1
ATOM 788 N N . THR A 1 99 ? -11.289 1.529 13.617 1 78.56 99 THR A N 1
ATOM 789 C CA . THR A 1 99 ? -10.477 2.707 13.328 1 78.56 99 THR A CA 1
ATOM 790 C C . THR A 1 99 ? -11.102 3.537 12.211 1 78.56 99 THR A C 1
ATOM 792 O O . THR A 1 99 ? -10.992 4.766 12.211 1 78.56 99 THR A O 1
ATOM 795 N N . GLY A 1 100 ? -11.688 3.029 11.227 1 90.31 100 GLY A N 1
ATOM 796 C CA . GLY A 1 100 ? -12.32 3.781 10.156 1 90.31 100 GLY A CA 1
ATOM 797 C C . GLY A 1 100 ? -11.703 3.516 8.789 1 90.31 100 GLY A C 1
ATOM 798 O O . GLY A 1 100 ? -10.922 2.578 8.633 1 90.31 100 GLY A O 1
ATOM 799 N N . ARG A 1 101 ? -12.188 4.312 7.828 1 95.19 101 ARG A N 1
ATOM 800 C CA . ARG A 1 101 ? -11.758 4.191 6.438 1 95.19 101 ARG A CA 1
ATOM 801 C C . ARG A 1 101 ? -11.25 5.523 5.902 1 95.19 101 ARG A C 1
ATOM 803 O O . ARG A 1 101 ? -11.922 6.547 6.027 1 95.19 101 ARG A O 1
ATOM 810 N N . VAL A 1 102 ? -10.07 5.477 5.285 1 97.5 102 VAL A N 1
ATOM 811 C CA . VAL A 1 102 ? -9.398 6.699 4.848 1 97.5 102 VAL A CA 1
ATOM 812 C C . VAL A 1 102 ? -9.336 6.734 3.32 1 97.5 102 VAL A C 1
ATOM 814 O O . VAL A 1 102 ? -8.859 5.793 2.689 1 97.5 102 VAL A O 1
ATOM 817 N N . LEU A 1 103 ? -9.898 7.762 2.727 1 98.38 103 LEU A N 1
ATOM 818 C CA . LEU A 1 103 ? -9.555 8.086 1.346 1 98.38 103 LEU A CA 1
ATOM 819 C C . LEU A 1 103 ? -8.305 8.961 1.287 1 98.38 103 LEU A C 1
ATOM 821 O O . LEU A 1 103 ? -8.297 10.078 1.818 1 98.38 103 LEU A O 1
ATOM 825 N N . SER A 1 104 ? -7.254 8.43 0.727 1 98.69 104 SER A N 1
ATOM 826 C CA . SER A 1 104 ? -5.988 9.156 0.654 1 98.69 104 SER A CA 1
ATOM 827 C C . SER A 1 104 ? -5.703 9.625 -0.768 1 98.69 104 SER A C 1
ATOM 829 O O . SER A 1 104 ? -5.445 8.812 -1.657 1 98.69 104 SER A O 1
ATOM 831 N N . ILE A 1 105 ? -5.742 10.914 -0.992 1 98.25 105 ILE A N 1
ATOM 832 C CA . ILE A 1 105 ? -5.469 11.508 -2.299 1 98.25 105 ILE A CA 1
ATOM 833 C C . ILE A 1 105 ? -4.121 12.219 -2.273 1 98.25 105 ILE A C 1
ATOM 835 O O . ILE A 1 105 ? -4.016 13.352 -1.789 1 98.25 105 ILE A O 1
ATOM 839 N N . GLN A 1 106 ? -3.123 11.578 -2.857 1 96 106 GLN A N 1
ATOM 840 C CA . GLN A 1 106 ? -1.767 12.117 -2.875 1 96 106 GLN A CA 1
ATOM 841 C C . GLN A 1 106 ? -0.911 11.414 -3.926 1 96 106 GLN A C 1
ATOM 843 O O . GLN A 1 106 ? -1.413 10.594 -4.695 1 96 106 GLN A O 1
ATOM 848 N N . SER A 1 107 ? 0.356 11.867 -4.031 1 95.62 107 SER A N 1
ATOM 849 C CA . SER A 1 107 ? 1.26 11.336 -5.043 1 95.62 107 SER A CA 1
ATOM 850 C C . SER A 1 107 ? 1.612 9.883 -4.762 1 95.62 107 SER A C 1
ATOM 852 O O . SER A 1 107 ? 1.518 9.422 -3.619 1 95.62 107 SER A O 1
ATOM 854 N N . HIS A 1 108 ? 1.936 9.195 -5.824 1 96.69 108 HIS A N 1
ATOM 855 C CA . HIS A 1 108 ? 2.537 7.867 -5.762 1 96.69 108 HIS A CA 1
ATOM 856 C C . HIS A 1 108 ? 3.834 7.812 -6.559 1 96.69 108 HIS A C 1
ATOM 858 O O . HIS A 1 108 ? 3.885 8.266 -7.703 1 96.69 108 HIS A O 1
ATOM 864 N N . THR A 1 109 ? 4.871 7.324 -5.957 1 96.81 109 THR A N 1
ATOM 865 C CA . THR A 1 109 ? 6.121 6.988 -6.633 1 96.81 109 THR A CA 1
ATOM 866 C C . THR A 1 109 ? 6.406 5.492 -6.527 1 96.81 109 THR A C 1
ATOM 868 O O . THR A 1 109 ? 6.188 4.887 -5.477 1 96.81 109 THR A O 1
ATOM 871 N N . VAL A 1 110 ? 6.848 4.918 -7.629 1 97.25 110 VAL A N 1
ATOM 872 C CA . VAL A 1 110 ? 7.152 3.49 -7.629 1 97.25 110 VAL A CA 1
ATOM 873 C C . VAL A 1 110 ? 8.25 3.197 -6.605 1 97.25 110 VAL A C 1
ATOM 875 O O . VAL A 1 110 ? 8.023 2.455 -5.645 1 97.25 110 VAL A O 1
ATOM 878 N N . GLN A 1 111 ? 9.32 3.857 -6.777 1 94.5 111 GLN A N 1
ATOM 879 C CA . GLN A 1 111 ? 10.367 3.717 -5.77 1 94.5 111 GLN A CA 1
ATOM 880 C C . GLN A 1 111 ? 10.5 4.988 -4.934 1 94.5 111 GLN A C 1
ATOM 882 O O . GLN A 1 111 ? 10.32 6.094 -5.441 1 94.5 111 GLN A O 1
ATOM 887 N N . GLY A 1 112 ? 10.789 4.766 -3.658 1 93 112 GLY A N 1
ATOM 888 C CA . GLY A 1 112 ? 10.867 5.867 -2.711 1 93 112 GLY A CA 1
ATOM 889 C C . GLY A 1 112 ? 9.648 5.969 -1.811 1 93 112 GLY A C 1
ATOM 890 O O . GLY A 1 112 ? 8.57 5.492 -2.166 1 93 112 GLY A O 1
ATOM 891 N N . TYR A 1 113 ? 9.844 6.523 -0.718 1 95.06 113 TYR A N 1
ATOM 892 C CA . TYR A 1 113 ? 8.773 6.617 0.261 1 95.06 113 TYR A CA 1
ATOM 893 C C . TYR A 1 113 ? 8.32 8.062 0.438 1 95.06 113 TYR A C 1
ATOM 895 O O . TYR A 1 113 ? 8.797 8.766 1.33 1 95.06 113 TYR A O 1
ATOM 903 N N . VAL A 1 114 ? 7.43 8.484 -0.381 1 95.69 114 VAL A N 1
ATOM 904 C CA . VAL A 1 114 ? 6.734 9.766 -0.311 1 95.69 114 VAL A CA 1
ATOM 905 C C . VAL A 1 114 ? 5.258 9.57 -0.637 1 95.69 114 VAL A C 1
ATOM 907 O O . VAL A 1 114 ? 4.867 8.531 -1.174 1 95.69 114 VAL A O 1
ATOM 910 N N . GLY A 1 115 ? 4.445 10.523 -0.316 1 96.94 115 GLY A N 1
ATOM 911 C CA . GLY A 1 115 ? 3.033 10.445 -0.657 1 96.94 115 GLY A CA 1
ATOM 912 C C . GLY A 1 115 ? 2.355 9.203 -0.117 1 96.94 115 GLY A C 1
ATOM 913 O O . GLY A 1 115 ? 2.566 8.828 1.037 1 96.94 115 GLY A O 1
ATOM 914 N N . ASN A 1 116 ? 1.564 8.562 -0.97 1 98.19 116 ASN A N 1
ATOM 915 C CA . ASN A 1 116 ? 0.82 7.383 -0.558 1 98.19 116 ASN A CA 1
ATOM 916 C C . ASN A 1 116 ? 1.755 6.246 -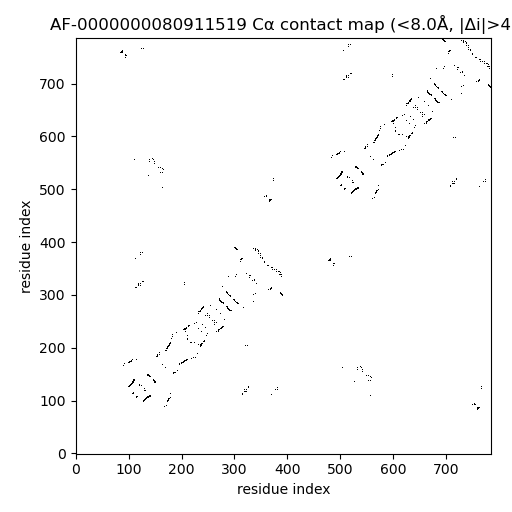0.153 1 98.19 116 ASN A C 1
ATOM 918 O O . ASN A 1 116 ? 1.437 5.465 0.746 1 98.19 116 ASN A O 1
ATOM 922 N N . LYS A 1 117 ? 2.914 6.219 -0.748 1 97.31 117 LYS A N 1
ATOM 923 C CA . LYS A 1 117 ? 3.871 5.18 -0.383 1 97.31 117 LYS A CA 1
ATOM 924 C C . LYS A 1 117 ? 4.312 5.324 1.07 1 97.31 117 LYS A C 1
ATOM 926 O O . LYS A 1 117 ? 4.711 4.344 1.704 1 97.31 117 LYS A O 1
ATOM 931 N N . SER A 1 118 ? 4.297 6.488 1.557 1 97.81 118 SER A N 1
ATOM 932 C CA . SER A 1 118 ? 4.742 6.773 2.916 1 97.81 118 SER A CA 1
ATOM 933 C C . SER A 1 118 ? 3.574 6.77 3.895 1 97.81 118 SER A C 1
ATOM 935 O O . SER A 1 118 ? 3.762 6.551 5.094 1 97.81 118 SER A O 1
ATOM 937 N N . ALA A 1 119 ? 2.4 6.977 3.432 1 98.62 119 ALA A N 1
ATOM 938 C CA . ALA A 1 119 ? 1.272 7.242 4.324 1 98.62 119 ALA A CA 1
ATOM 939 C C . ALA A 1 119 ? 0.409 5.996 4.5 1 98.62 119 ALA A C 1
ATOM 941 O O . ALA A 1 119 ? -0.109 5.738 5.59 1 98.62 119 ALA A O 1
ATOM 942 N N . VAL A 1 120 ? 0.289 5.16 3.449 1 98.56 120 VAL A N 1
ATOM 943 C CA . VAL A 1 120 ? -0.716 4.105 3.414 1 98.56 120 VAL A CA 1
ATOM 944 C C . VAL A 1 120 ? -0.336 2.996 4.391 1 98.56 120 VAL A C 1
ATOM 946 O O . VAL A 1 120 ? -1.148 2.588 5.227 1 98.56 120 VAL A O 1
ATOM 949 N N . PHE A 1 121 ? 0.931 2.592 4.371 1 98.62 121 PHE A N 1
ATOM 950 C CA . PHE A 1 121 ? 1.377 1.448 5.156 1 98.62 121 PHE A CA 1
ATOM 951 C C . PHE A 1 121 ? 1.238 1.729 6.648 1 98.62 121 PHE A C 1
ATOM 953 O O . PHE A 1 121 ? 0.654 0.93 7.383 1 98.62 121 PHE A O 1
ATOM 960 N N . PRO A 1 122 ? 1.691 2.861 7.156 1 98.75 122 PRO A N 1
ATOM 961 C CA . PRO A 1 122 ? 1.536 3.139 8.586 1 98.75 122 PRO A CA 1
ATOM 962 C C . PRO A 1 122 ? 0.074 3.205 9.023 1 98.75 122 PRO A C 1
ATOM 964 O O . PRO A 1 122 ? -0.273 2.74 10.109 1 98.75 122 PRO A O 1
ATOM 967 N N . LEU A 1 123 ? -0.78 3.783 8.211 1 98.38 123 LEU A N 1
ATOM 968 C CA . LEU A 1 123 ? -2.199 3.84 8.547 1 98.38 123 LEU A CA 1
ATOM 969 C C . LEU A 1 123 ? -2.799 2.438 8.602 1 98.38 123 LEU A C 1
ATOM 971 O O . LEU A 1 123 ? -3.607 2.141 9.484 1 98.38 123 LEU A O 1
ATOM 975 N N . GLN A 1 124 ? -2.4 1.598 7.652 1 97.81 124 GLN A N 1
ATOM 976 C CA . GLN A 1 124 ? -2.883 0.221 7.656 1 97.81 124 GLN A CA 1
ATOM 977 C C . GLN A 1 124 ? -2.383 -0.536 8.883 1 97.81 124 GLN A C 1
ATOM 979 O O . GLN A 1 124 ? -3.121 -1.325 9.477 1 97.81 124 GLN A O 1
ATOM 984 N N . LEU A 1 125 ? -1.15 -0.296 9.258 1 98.06 125 LEU A N 1
ATOM 985 C CA . LEU A 1 125 ? -0.616 -0.908 10.469 1 98.06 125 LEU A CA 1
ATOM 986 C C . LEU A 1 125 ? -1.449 -0.521 11.688 1 98.06 125 LEU A C 1
ATOM 988 O O . LEU A 1 125 ? -1.605 -1.317 12.617 1 98.06 125 LEU A O 1
ATOM 992 N N . LEU A 1 126 ? -1.933 0.695 11.648 1 97.25 126 LEU A N 1
ATOM 993 C CA . LEU A 1 126 ? -2.715 1.197 12.773 1 97.25 126 LEU A CA 1
ATOM 994 C C . LEU A 1 126 ? -4.164 0.737 12.672 1 97.25 126 LEU A C 1
ATOM 996 O O . LEU A 1 126 ? -4.988 1.079 13.523 1 97.25 126 LEU A O 1
ATOM 1000 N N . GLY A 1 127 ? -4.535 0.042 11.609 1 95.44 127 GLY A N 1
ATOM 1001 C CA . GLY A 1 127 ? -5.816 -0.647 11.555 1 95.44 127 GLY A CA 1
ATOM 1002 C C . GLY A 1 127 ? -6.797 -0.009 10.594 1 95.44 127 GLY A C 1
ATOM 1003 O O . GLY A 1 127 ? -7.941 -0.459 10.477 1 95.44 127 GLY A O 1
ATOM 1004 N N . TYR A 1 128 ? -6.418 0.988 9.828 1 96.44 128 TYR A N 1
ATOM 1005 C CA . TYR A 1 128 ? -7.32 1.694 8.922 1 96.44 128 TYR A CA 1
ATOM 1006 C C . TYR A 1 128 ? -7.379 1.007 7.562 1 96.44 128 TYR A C 1
ATOM 1008 O O . TYR A 1 128 ? -6.352 0.586 7.027 1 96.44 128 TYR A O 1
ATOM 1016 N N . ASP A 1 129 ? -8.594 0.841 7.074 1 95.94 129 ASP A N 1
ATOM 1017 C CA . ASP A 1 129 ? -8.68 0.639 5.633 1 95.94 129 ASP A CA 1
ATOM 1018 C C . ASP A 1 129 ? -8.344 1.92 4.875 1 95.94 129 ASP A C 1
ATOM 1020 O O . ASP A 1 129 ? -8.891 2.986 5.172 1 95.94 129 ASP A O 1
ATOM 1024 N N . VAL A 1 130 ? -7.402 1.806 3.955 1 97.5 130 VAL A N 1
ATOM 1025 C CA . VAL A 1 130 ? -6.969 2.992 3.225 1 97.5 130 VAL A CA 1
ATOM 1026 C C . VAL A 1 130 ? -7.219 2.799 1.729 1 97.5 130 VAL A C 1
ATOM 1028 O O . VAL A 1 130 ? -6.836 1.776 1.157 1 97.5 130 VAL A O 1
ATOM 1031 N N . ASP A 1 131 ? -7.902 3.754 1.177 1 97.88 131 ASP A N 1
ATOM 1032 C CA . ASP A 1 131 ? -8.18 3.775 -0.256 1 97.88 131 ASP A CA 1
ATOM 1033 C C . ASP A 1 131 ? -7.414 4.898 -0.95 1 97.88 131 ASP A C 1
ATOM 1035 O O . ASP A 1 131 ? -7.895 6.031 -1.029 1 97.88 131 ASP A O 1
ATOM 1039 N N . PRO A 1 132 ? -6.242 4.551 -1.505 1 98.38 132 PRO A N 1
ATOM 1040 C CA . PRO A 1 132 ? -5.402 5.586 -2.113 1 98.38 132 PRO A CA 1
ATOM 1041 C C . PRO A 1 132 ? -5.832 5.93 -3.537 1 98.38 132 PRO A C 1
ATOM 1043 O O . PRO A 1 132 ? -6.078 5.031 -4.344 1 98.38 132 PRO A O 1
ATOM 1046 N N . ILE A 1 133 ? -6.02 7.141 -3.793 1 97.88 133 ILE A N 1
ATOM 1047 C CA . ILE A 1 133 ? -6.047 7.695 -5.141 1 97.88 133 ILE A CA 1
ATOM 1048 C C . ILE A 1 133 ? -4.727 8.398 -5.438 1 97.88 133 ILE A C 1
ATOM 1050 O O . ILE A 1 133 ? -4.34 9.328 -4.73 1 97.88 133 ILE A O 1
ATOM 1054 N N . ASN A 1 134 ? -4.082 7.898 -6.465 1 96.38 134 ASN A N 1
ATOM 1055 C CA . ASN A 1 134 ? -2.768 8.43 -6.812 1 96.38 134 ASN A CA 1
ATOM 1056 C C . ASN A 1 134 ? -2.877 9.594 -7.797 1 96.38 134 ASN A C 1
ATOM 1058 O O . ASN A 1 134 ? -3.26 9.398 -8.953 1 96.38 134 ASN A O 1
ATOM 1062 N N . SER A 1 135 ? -2.479 10.742 -7.359 1 93.81 135 SER A N 1
ATOM 1063 C CA . SER A 1 135 ? -2.518 11.914 -8.227 1 93.81 135 SER A CA 1
ATOM 1064 C C . SER A 1 135 ? -1.464 11.828 -9.328 1 93.81 135 SER A C 1
ATOM 1066 O O . SER A 1 135 ? -1.618 12.43 -10.391 1 93.81 135 SER A O 1
ATOM 1068 N N . VAL A 1 136 ? -0.447 11.172 -9.039 1 92.75 136 VAL A N 1
ATOM 1069 C CA . VAL A 1 136 ? 0.591 10.852 -10.016 1 92.75 136 VAL A CA 1
ATOM 1070 C C . VAL A 1 136 ? 1.089 9.422 -9.781 1 92.75 136 VAL A C 1
ATOM 1072 O O . VAL A 1 136 ? 0.953 8.883 -8.688 1 92.75 136 VAL A O 1
ATOM 1075 N N . GLN A 1 137 ? 1.585 8.789 -10.781 1 95.94 137 GLN A N 1
ATOM 1076 C CA . GLN A 1 137 ? 2.414 7.594 -10.711 1 95.94 137 GLN A CA 1
ATOM 1077 C C . GLN A 1 137 ? 3.77 7.82 -11.375 1 95.94 137 GLN A C 1
ATOM 1079 O O . GLN A 1 137 ? 3.904 7.668 -12.594 1 95.94 137 GLN A O 1
ATOM 1084 N N . PHE A 1 138 ? 4.738 8.172 -10.562 1 96.25 138 PHE A N 1
ATOM 1085 C CA . PHE A 1 138 ? 6.086 8.445 -11.039 1 96.25 138 PHE A CA 1
ATOM 1086 C C . PHE A 1 138 ? 7.023 7.289 -10.719 1 96.25 138 PHE A C 1
ATOM 1088 O O . PHE A 1 138 ? 6.758 6.5 -9.812 1 96.25 138 PHE A O 1
ATOM 1095 N N . SER A 1 139 ? 8.07 7.238 -11.508 1 97.31 139 SER A N 1
ATOM 1096 C CA . SER A 1 139 ? 9.102 6.242 -11.25 1 97.31 139 SER A CA 1
ATOM 1097 C C . SER A 1 139 ? 9.734 6.445 -9.875 1 97.31 139 SER A C 1
ATOM 1099 O O . SER A 1 139 ? 9.977 5.48 -9.148 1 97.31 139 SER A O 1
ATOM 1101 N N . ASN A 1 140 ? 9.961 7.605 -9.469 1 93.88 140 ASN A N 1
ATOM 1102 C CA . ASN A 1 140 ? 10.578 8.078 -8.234 1 93.88 140 ASN A CA 1
ATOM 1103 C C . ASN A 1 140 ? 10.211 9.539 -7.957 1 93.88 140 ASN A C 1
ATOM 1105 O O . ASN A 1 140 ? 9.555 10.188 -8.773 1 93.88 140 ASN A O 1
ATOM 1109 N N . HIS A 1 141 ? 10.531 9.922 -6.77 1 87.88 141 HIS A N 1
ATOM 1110 C CA . HIS A 1 141 ? 10.188 11.305 -6.457 1 87.88 141 HIS A CA 1
ATOM 1111 C C . HIS A 1 141 ? 11.133 12.273 -7.141 1 87.88 141 HIS A C 1
ATOM 1113 O O . HIS A 1 141 ? 12.156 11.867 -7.695 1 87.88 141 HIS A O 1
ATOM 1119 N N . THR A 1 142 ? 10.898 13.492 -7.07 1 81.19 142 THR A N 1
ATOM 1120 C CA . THR A 1 142 ? 11.539 14.523 -7.879 1 81.19 142 THR A CA 1
ATOM 1121 C C . THR A 1 142 ? 12.891 14.914 -7.297 1 81.19 142 THR A C 1
ATOM 1123 O O . THR A 1 142 ? 13.594 15.758 -7.855 1 81.19 142 THR A O 1
ATOM 1126 N N . GLY A 1 143 ? 13.219 14.297 -6.207 1 81.69 143 GLY A N 1
ATOM 1127 C CA . GLY A 1 143 ? 14.57 14.477 -5.684 1 81.69 143 GLY A CA 1
ATOM 1128 C C . GLY A 1 143 ? 15.625 13.75 -6.492 1 81.69 143 GLY A C 1
ATOM 1129 O O . GLY A 1 143 ? 16.812 14.031 -6.355 1 81.69 143 GLY A O 1
ATOM 1130 N N . TYR A 1 144 ? 15.211 12.883 -7.359 1 86.25 144 TYR A N 1
ATOM 1131 C CA . TYR A 1 144 ? 16.109 12.188 -8.281 1 86.25 144 TYR A CA 1
ATOM 1132 C C . TYR A 1 144 ? 16.266 12.961 -9.578 1 86.25 144 TYR A C 1
ATOM 1134 O O . TYR A 1 144 ? 15.383 13.734 -9.961 1 86.25 144 TYR A O 1
ATOM 1142 N N . PRO A 1 145 ? 17.375 12.688 -10.266 1 88.94 145 PRO A N 1
ATOM 1143 C CA . PRO A 1 145 ? 17.641 13.43 -11.5 1 88.94 145 PRO A CA 1
ATOM 1144 C C . PRO A 1 145 ? 16.625 13.125 -12.602 1 88.94 145 PRO A C 1
ATOM 1146 O O . PRO A 1 145 ? 16.297 14.008 -13.398 1 88.94 145 PRO A O 1
ATOM 1149 N N . THR A 1 146 ? 16.203 11.922 -12.68 1 92.56 146 THR A N 1
ATOM 1150 C CA . THR A 1 146 ? 15.266 11.516 -13.727 1 92.56 146 THR A CA 1
ATOM 1151 C C . THR A 1 146 ? 13.93 11.086 -13.117 1 92.56 146 THR A C 1
ATOM 1153 O O . THR A 1 146 ? 13.898 10.266 -12.203 1 92.56 146 THR A O 1
ATOM 1156 N N . VAL A 1 147 ? 12.898 11.734 -13.656 1 93.25 147 VAL A N 1
ATOM 1157 C CA . VAL A 1 147 ? 11.555 11.383 -13.203 1 93.25 147 VAL A CA 1
ATOM 1158 C C . VAL A 1 147 ? 10.641 11.18 -14.406 1 93.25 147 VAL A C 1
ATOM 1160 O O . VAL A 1 147 ? 10.586 12.023 -15.305 1 93.25 147 VAL A O 1
ATOM 1163 N N . LYS A 1 148 ? 9.977 10.07 -14.445 1 95.62 148 LYS A N 1
ATOM 1164 C CA . LYS A 1 148 ? 9.008 9.758 -15.484 1 95.62 148 LYS A CA 1
ATOM 1165 C C . LYS A 1 148 ? 7.723 9.188 -14.891 1 95.62 148 LYS A C 1
ATOM 1167 O O . LYS A 1 148 ? 7.727 8.68 -13.766 1 95.62 148 LYS A O 1
ATOM 1172 N N . GLY A 1 149 ? 6.598 9.367 -15.695 1 95.38 149 GLY A N 1
ATOM 1173 C CA . GLY A 1 149 ? 5.328 8.805 -15.258 1 95.38 149 GLY A CA 1
ATOM 1174 C C . GLY A 1 149 ? 4.133 9.641 -15.664 1 95.38 149 GLY A C 1
ATOM 1175 O O . GLY A 1 149 ? 4.223 10.445 -16.594 1 95.38 149 GLY A O 1
ATOM 1176 N N . GLN A 1 150 ? 3.061 9.336 -15.008 1 91.88 150 GLN A N 1
ATOM 1177 C CA . GLN A 1 150 ? 1.776 9.914 -15.391 1 91.88 150 GLN A CA 1
ATOM 1178 C C . GLN A 1 150 ? 1.239 10.836 -14.305 1 91.88 150 GLN A C 1
ATOM 1180 O O . GLN A 1 150 ? 1.429 10.57 -13.109 1 91.88 150 GLN A O 1
ATOM 1185 N N . VAL A 1 151 ? 0.527 11.867 -14.727 1 90.31 151 VAL A N 1
ATOM 1186 C CA . VAL A 1 151 ? -0.13 12.812 -13.836 1 90.31 151 VAL A CA 1
ATOM 1187 C C . VAL A 1 151 ? -1.639 12.781 -14.07 1 90.31 151 VAL A C 1
ATOM 1189 O O . VAL A 1 151 ? -2.098 12.867 -15.211 1 90.31 151 VAL A O 1
ATOM 1192 N N . LEU A 1 152 ? -2.383 12.609 -13.031 1 91.69 152 LEU A N 1
ATOM 1193 C CA . LEU A 1 152 ? -3.838 12.664 -13.109 1 91.69 152 LEU A CA 1
ATOM 1194 C C . LEU A 1 152 ? -4.332 14.102 -13.102 1 91.69 152 LEU A C 1
ATOM 1196 O O . LEU A 1 152 ? -3.809 14.938 -12.359 1 91.69 152 LEU A O 1
ATOM 1200 N N . ASN A 1 153 ? -5.332 14.375 -13.867 1 92.5 153 ASN A N 1
ATOM 1201 C CA . ASN A 1 153 ? -5.945 15.695 -13.805 1 92.5 153 ASN A CA 1
ATOM 1202 C C . ASN A 1 153 ? -7.246 15.672 -13.008 1 92.5 153 ASN A C 1
ATOM 1204 O O . ASN A 1 153 ? -7.648 14.625 -12.5 1 92.5 153 ASN A O 1
ATOM 1208 N N . GLY A 1 154 ? -7.828 16.828 -12.914 1 94.5 154 GLY A N 1
ATOM 1209 C CA . GLY A 1 154 ? -9.031 16.969 -12.109 1 94.5 154 GLY A CA 1
ATOM 1210 C C . GLY A 1 154 ? -10.188 16.125 -12.617 1 94.5 154 GLY A C 1
ATOM 1211 O O . GLY A 1 154 ? -10.938 15.539 -11.828 1 94.5 154 GLY A O 1
ATOM 1212 N N . GLN A 1 155 ? -10.352 16.062 -13.898 1 95.62 155 GLN A N 1
ATOM 1213 C CA . GLN A 1 155 ? -11.43 15.281 -14.492 1 95.62 155 GLN A CA 1
ATOM 1214 C C . GLN A 1 155 ? -11.25 13.789 -14.203 1 95.62 155 GLN A C 1
ATOM 1216 O O . GLN A 1 155 ? -12.219 13.086 -13.898 1 95.62 155 GLN A O 1
ATOM 1221 N N . GLN A 1 156 ? -10.055 13.336 -14.289 1 94.94 156 GLN A N 1
ATOM 1222 C CA . GLN A 1 156 ? -9.758 11.93 -14.023 1 94.94 156 GLN A CA 1
ATOM 1223 C C . GLN A 1 156 ? -9.992 11.586 -12.555 1 94.94 156 GLN A C 1
ATOM 1225 O O . GLN A 1 156 ? -10.445 10.484 -12.234 1 94.94 156 GLN A O 1
ATOM 1230 N N . LEU A 1 157 ? -9.648 12.516 -11.672 1 96.94 157 LEU A N 1
ATOM 1231 C CA . LEU A 1 157 ? -9.977 12.328 -10.266 1 96.94 157 LEU A CA 1
ATOM 1232 C C . LEU A 1 157 ? -11.484 12.188 -10.07 1 96.94 157 LEU A C 1
ATOM 1234 O O . LEU A 1 157 ? -11.945 11.289 -9.367 1 96.94 157 LEU A O 1
ATOM 1238 N N . TRP A 1 158 ? -12.195 13.055 -10.727 1 97.62 158 TRP A N 1
ATOM 1239 C CA . TRP A 1 158 ? -13.641 13.055 -10.555 1 97.62 158 TRP A CA 1
ATOM 1240 C C . TRP A 1 158 ? -14.258 11.773 -11.102 1 97.62 158 TRP A C 1
ATOM 1242 O O . TRP A 1 158 ? -15.242 11.266 -10.555 1 97.62 158 TRP A O 1
ATOM 1252 N N . GLU A 1 159 ? -13.672 11.242 -12.156 1 97.56 159 GLU A N 1
ATOM 1253 C CA . GLU A 1 159 ? -14.133 9.977 -12.719 1 97.56 159 GLU A CA 1
ATOM 1254 C C . GLU A 1 159 ? -14.031 8.852 -11.695 1 97.56 159 GLU A C 1
ATOM 1256 O O . GLU A 1 159 ? -14.93 8 -11.609 1 97.56 159 GLU A O 1
ATOM 1261 N N . LEU A 1 160 ? -12.969 8.836 -10.992 1 98 160 LEU A N 1
ATOM 1262 C CA . LEU A 1 160 ? -12.812 7.832 -9.953 1 98 160 LEU A CA 1
ATOM 1263 C C . LEU A 1 160 ? -13.891 7.988 -8.883 1 98 160 LEU A C 1
ATOM 1265 O O . LEU A 1 160 ? -14.461 6.996 -8.422 1 98 160 LEU A O 1
ATOM 1269 N N . ILE A 1 161 ? -14.211 9.211 -8.531 1 98.19 161 ILE A N 1
ATOM 1270 C CA . ILE A 1 161 ? -15.227 9.484 -7.516 1 98.19 161 ILE A CA 1
ATOM 1271 C C . ILE A 1 161 ? -16.594 9.062 -8.023 1 98.19 161 ILE A C 1
ATOM 1273 O O . ILE A 1 161 ? -17.391 8.477 -7.281 1 98.19 161 ILE A O 1
ATOM 1277 N N . GLU A 1 162 ? -16.844 9.312 -9.273 1 98 162 GLU A N 1
ATOM 1278 C CA . GLU A 1 162 ? -18.094 8.891 -9.883 1 98 162 GLU A CA 1
ATOM 1279 C C . GLU A 1 162 ? -18.234 7.367 -9.859 1 98 162 GLU A C 1
ATOM 1281 O O . GLU A 1 162 ? -19.328 6.844 -9.641 1 98 162 GLU A O 1
ATOM 1286 N N . GLY A 1 163 ? -17.125 6.734 -10.141 1 97.69 163 GLY A N 1
ATOM 1287 C CA . GLY A 1 163 ? -17.141 5.281 -10.055 1 97.69 163 GLY A CA 1
ATOM 1288 C C . GLY A 1 163 ? -17.484 4.77 -8.672 1 97.69 163 GLY A C 1
ATOM 1289 O O . GLY A 1 163 ? -18.281 3.85 -8.523 1 97.69 163 GLY A O 1
ATOM 1290 N N . LEU A 1 164 ? -16.891 5.344 -7.688 1 97.31 164 LEU A N 1
ATOM 1291 C CA . LEU A 1 164 ? -17.188 4.973 -6.309 1 97.31 164 LEU A CA 1
ATOM 1292 C C . LEU A 1 164 ? -18.641 5.277 -5.969 1 97.31 164 LEU A C 1
ATOM 1294 O O . LEU A 1 164 ? -19.328 4.457 -5.355 1 97.31 164 LEU A O 1
ATOM 1298 N N . GLU A 1 165 ? -19.078 6.414 -6.371 1 96.69 165 GLU A N 1
ATOM 1299 C CA . GLU A 1 165 ? -20.453 6.848 -6.102 1 96.69 165 GLU A CA 1
ATOM 1300 C C . GLU A 1 165 ? -21.469 5.902 -6.738 1 96.69 165 GLU A C 1
ATOM 1302 O O . GLU A 1 165 ? -22.484 5.562 -6.121 1 96.69 165 GLU A O 1
ATOM 1307 N N . GLY A 1 166 ? -21.203 5.48 -7.93 1 95.88 166 GLY A N 1
ATOM 1308 C CA . GLY A 1 166 ? -22.094 4.59 -8.656 1 95.88 166 GLY A CA 1
ATOM 1309 C C . GLY A 1 166 ? -22.281 3.246 -7.973 1 95.88 166 GLY A C 1
ATOM 1310 O O . GLY A 1 166 ? -23.219 2.506 -8.297 1 95.88 166 GLY A O 1
ATOM 1311 N N . ASN A 1 167 ? -21.406 2.959 -7.047 1 94.06 167 ASN A N 1
ATOM 1312 C CA . ASN A 1 167 ? -21.484 1.689 -6.328 1 94.06 167 ASN A CA 1
ATOM 1313 C C . ASN A 1 167 ? -21.734 1.9 -4.84 1 94.06 167 ASN A C 1
ATOM 1315 O O . ASN A 1 167 ? -21.531 0.991 -4.035 1 94.06 167 ASN A O 1
ATOM 1319 N N . GLU A 1 168 ? -22.062 3.145 -4.473 1 92.62 168 GLU A N 1
ATOM 1320 C CA . GLU A 1 168 ? -22.359 3.523 -3.094 1 92.62 168 GLU A CA 1
ATOM 1321 C C . GLU A 1 168 ? -21.172 3.258 -2.178 1 92.62 168 GLU A C 1
ATOM 1323 O O . GLU A 1 168 ? -21.328 2.717 -1.082 1 92.62 168 GLU A O 1
ATOM 1328 N N . LEU A 1 169 ? -20 3.631 -2.674 1 94.12 169 LEU A N 1
ATOM 1329 C CA . LEU A 1 169 ? -18.766 3.365 -1.947 1 94.12 169 LEU A CA 1
ATOM 1330 C C . LEU A 1 169 ? -18.125 4.664 -1.456 1 94.12 169 LEU A C 1
ATOM 1332 O O . LEU A 1 169 ? -16.906 4.754 -1.323 1 94.12 169 LEU A O 1
ATOM 1336 N N . LEU A 1 170 ? -18.938 5.676 -1.105 1 95.62 170 LEU A N 1
ATOM 1337 C CA . LEU A 1 170 ? -18.359 6.977 -0.8 1 95.62 170 LEU A CA 1
ATOM 1338 C C . LEU A 1 170 ? -18.344 7.227 0.705 1 95.62 170 LEU A C 1
ATOM 1340 O O . LEU A 1 170 ? -17.953 8.312 1.155 1 95.62 170 LEU A O 1
ATOM 1344 N N . PHE A 1 171 ? -18.688 6.266 1.485 1 94.38 171 PHE A N 1
ATOM 1345 C CA . PHE A 1 171 ? -18.625 6.512 2.922 1 94.38 171 PHE A CA 1
ATOM 1346 C C . PHE A 1 171 ? -17.203 6.406 3.428 1 94.38 171 PHE A C 1
ATOM 1348 O O . PHE A 1 171 ? -16.609 5.316 3.441 1 94.38 171 PHE A O 1
ATOM 1355 N N . TYR A 1 172 ? -16.672 7.473 3.809 1 96.12 172 TYR A N 1
ATOM 1356 C CA . TYR A 1 172 ? -15.344 7.578 4.406 1 96.12 172 TYR A CA 1
ATOM 1357 C C . TYR A 1 172 ? -15.398 8.32 5.734 1 96.12 172 TYR A C 1
ATOM 1359 O O . TYR A 1 172 ? -16.172 9.273 5.887 1 96.12 172 TYR A O 1
ATOM 1367 N N . THR A 1 173 ? -14.586 7.863 6.652 1 96.12 173 THR A N 1
ATOM 1368 C CA . THR A 1 173 ? -14.469 8.57 7.918 1 96.12 173 THR A CA 1
ATOM 1369 C C . THR A 1 173 ? -13.406 9.664 7.832 1 96.12 173 THR A C 1
ATOM 1371 O O . THR A 1 173 ? -13.477 10.664 8.547 1 96.12 173 THR A O 1
ATOM 1374 N N . HIS A 1 174 ? -12.422 9.445 6.984 1 97.56 174 HIS A N 1
ATOM 1375 C CA . HIS A 1 174 ? -11.32 10.391 6.848 1 97.56 174 HIS A CA 1
ATOM 1376 C C . HIS A 1 174 ? -10.984 10.641 5.383 1 97.56 174 HIS A C 1
ATOM 1378 O O . HIS A 1 174 ? -11.094 9.734 4.555 1 97.56 174 HIS A O 1
ATOM 1384 N N . LEU A 1 175 ? -10.602 11.828 5.09 1 98.62 175 LEU A N 1
ATOM 1385 C CA . LEU A 1 175 ? -9.93 12.211 3.855 1 98.62 175 LEU A CA 1
ATOM 1386 C C . LEU A 1 175 ? -8.531 12.75 4.145 1 98.62 175 LEU A C 1
ATOM 1388 O O . LEU A 1 175 ? -8.367 13.633 4.992 1 98.62 175 LEU A O 1
ATOM 1392 N N . LEU A 1 176 ? -7.551 12.141 3.531 1 98.81 176 LEU A N 1
ATOM 1393 C CA . LEU A 1 176 ? -6.168 12.586 3.641 1 98.81 176 LEU A CA 1
ATOM 1394 C C . LEU A 1 176 ? -5.664 13.133 2.309 1 98.81 176 LEU A C 1
ATOM 1396 O O . LEU A 1 176 ? -5.793 12.477 1.275 1 98.81 176 LEU A O 1
ATOM 1400 N N . THR A 1 177 ? -5.156 14.359 2.297 1 98.5 177 THR A N 1
ATOM 1401 C CA . THR A 1 177 ? -4.562 14.914 1.086 1 98.5 177 THR A CA 1
ATOM 1402 C C . THR A 1 177 ? -3.125 15.352 1.342 1 98.5 177 THR A C 1
ATOM 1404 O O . THR A 1 177 ? -2.793 15.797 2.443 1 98.5 177 THR A O 1
ATOM 1407 N N . GLY A 1 178 ? -2.312 15.18 0.356 1 96.31 178 GLY A N 1
ATOM 1408 C CA . GLY A 1 178 ? -0.926 15.609 0.35 1 96.31 178 GLY A CA 1
ATOM 1409 C C . GLY A 1 178 ? -0.553 16.391 -0.894 1 96.31 178 GLY A C 1
ATOM 1410 O O . GLY A 1 178 ? -1.246 17.344 -1.267 1 96.31 178 GLY A O 1
ATOM 1411 N N . TYR A 1 179 ? 0.449 16 -1.579 1 91.31 179 TYR A N 1
ATOM 1412 C CA . TYR A 1 179 ? 0.972 16.75 -2.723 1 91.31 179 TYR A CA 1
ATOM 1413 C C . TYR A 1 179 ? -0.041 16.781 -3.859 1 91.31 179 TYR A C 1
ATOM 1415 O O . TYR A 1 179 ? -0.487 15.734 -4.336 1 91.31 179 TYR A O 1
ATOM 1423 N N . ILE A 1 180 ? -0.333 17.953 -4.234 1 87.25 180 ILE A N 1
ATOM 1424 C CA . ILE A 1 180 ? -1.169 18.266 -5.391 1 87.25 180 ILE A CA 1
ATOM 1425 C C . ILE A 1 180 ? -0.518 19.375 -6.211 1 87.25 180 ILE A C 1
ATOM 1427 O O . ILE A 1 180 ? -0.322 20.484 -5.715 1 87.25 180 ILE A O 1
ATOM 1431 N N . GLY A 1 181 ? -0.251 19.078 -7.488 1 81.62 181 GLY A N 1
ATOM 1432 C CA . GLY A 1 181 ? 0.586 19.984 -8.25 1 81.62 181 GLY A CA 1
ATOM 1433 C C . GLY A 1 181 ? -0.201 20.844 -9.219 1 81.62 181 GLY A C 1
ATOM 1434 O O . GLY A 1 181 ? 0.38 21.625 -9.977 1 81.62 181 GLY A O 1
ATOM 1435 N N . SER A 1 182 ? -1.503 20.672 -9.227 1 84.56 182 SER A N 1
ATOM 1436 C CA . SER A 1 182 ? -2.266 21.453 -10.195 1 84.56 182 SER A CA 1
ATOM 1437 C C . SER A 1 182 ? -3.512 22.062 -9.555 1 84.56 182 SER A C 1
ATOM 1439 O O . SER A 1 182 ? -4.141 21.438 -8.695 1 84.56 182 SER A O 1
ATOM 1441 N N . GLU A 1 183 ? -3.801 23.25 -10.047 1 87.81 183 GLU A N 1
ATOM 1442 C CA . GLU A 1 183 ? -4.965 23.953 -9.523 1 87.81 183 GLU A CA 1
ATOM 1443 C C . GLU A 1 183 ? -6.258 23.203 -9.844 1 87.81 183 GLU A C 1
ATOM 1445 O O . GLU A 1 183 ? -7.168 23.156 -9.016 1 87.81 183 GLU A O 1
ATOM 1450 N N . SER A 1 184 ? -6.312 22.703 -11.023 1 88.69 184 SER A N 1
ATOM 1451 C CA . SER A 1 184 ? -7.5 21.953 -11.422 1 88.69 184 SER A CA 1
ATOM 1452 C C . SER A 1 184 ? -7.73 20.766 -10.516 1 88.69 184 SER A C 1
ATOM 1454 O O . SER A 1 184 ? -8.867 20.484 -10.117 1 88.69 184 SER A O 1
ATOM 1456 N N . PHE A 1 185 ? -6.703 20.094 -10.219 1 92.31 185 PHE A N 1
ATOM 1457 C CA . PHE A 1 185 ? -6.801 18.938 -9.336 1 92.31 185 PHE A CA 1
ATOM 1458 C C . PHE A 1 185 ? -7.23 19.359 -7.938 1 92.31 185 PHE A C 1
ATOM 1460 O O . PHE A 1 185 ? -8.102 18.719 -7.336 1 92.31 185 PHE A O 1
ATOM 1467 N N . LEU A 1 186 ? -6.656 20.453 -7.461 1 93.44 186 LEU A N 1
ATOM 1468 C CA . LEU A 1 186 ? -6.969 20.938 -6.125 1 93.44 186 LEU A CA 1
ATOM 1469 C C . LEU A 1 186 ? -8.43 21.359 -6.031 1 93.44 186 LEU A C 1
ATOM 1471 O O . LEU A 1 186 ? -9.094 21.094 -5.027 1 93.44 186 LEU A O 1
ATOM 1475 N N . ASN A 1 187 ? -8.906 21.984 -7.031 1 95.12 187 ASN A N 1
ATOM 1476 C CA . ASN A 1 187 ? -10.32 22.375 -7.066 1 95.12 187 ASN A CA 1
ATOM 1477 C C . ASN A 1 187 ? -11.234 21.156 -7.043 1 95.12 187 ASN A C 1
ATOM 1479 O O . ASN A 1 187 ? -12.289 21.188 -6.41 1 95.12 187 ASN A O 1
ATOM 1483 N N . THR A 1 188 ? -10.844 20.156 -7.73 1 96.94 188 THR A N 1
ATOM 1484 C CA . THR A 1 188 ? -11.625 18.922 -7.73 1 96.94 188 THR A CA 1
ATOM 1485 C C . THR A 1 188 ? -11.609 18.266 -6.355 1 96.94 188 THR A C 1
ATOM 1487 O O . THR A 1 188 ? -12.602 17.672 -5.926 1 96.94 188 THR A O 1
ATOM 1490 N N . VAL A 1 189 ? -10.508 18.344 -5.699 1 97.38 189 VAL A N 1
ATOM 1491 C CA . VAL A 1 189 ? -10.422 17.812 -4.344 1 97.38 189 VAL A CA 1
ATOM 1492 C C . VAL A 1 189 ? -11.461 18.484 -3.455 1 97.38 189 VAL A C 1
ATOM 1494 O O . VAL A 1 189 ? -12.094 17.844 -2.619 1 97.38 189 VAL A O 1
ATOM 1497 N N . LEU A 1 190 ? -11.656 19.797 -3.625 1 97.62 190 LEU A N 1
ATOM 1498 C CA . LEU A 1 190 ? -12.648 20.516 -2.852 1 97.62 190 LEU A CA 1
ATOM 1499 C C . LEU A 1 190 ? -14.055 20 -3.146 1 97.62 190 LEU A C 1
ATOM 1501 O O . LEU A 1 190 ? -14.883 19.891 -2.24 1 97.62 190 LEU A O 1
ATOM 1505 N N . GLN A 1 191 ? -14.289 19.641 -4.363 1 98.19 191 GLN A N 1
ATOM 1506 C CA . GLN A 1 191 ? -15.555 19.016 -4.727 1 98.19 191 GLN A CA 1
ATOM 1507 C C . GLN A 1 191 ? -15.711 17.656 -4.051 1 98.19 191 GLN A C 1
ATOM 1509 O O . GLN A 1 191 ? -16.812 17.297 -3.619 1 98.19 191 GLN A O 1
ATOM 1514 N N . VAL A 1 192 ? -14.609 16.953 -4.016 1 98.5 192 VAL A N 1
ATOM 1515 C CA . VAL A 1 192 ? -14.609 15.633 -3.385 1 98.5 192 VAL A CA 1
ATOM 1516 C C . VAL A 1 192 ? -14.945 15.773 -1.9 1 98.5 192 VAL A C 1
ATOM 1518 O O . VAL A 1 192 ? -15.727 14.984 -1.356 1 98.5 192 VAL A O 1
ATOM 1521 N N . VAL A 1 193 ? -14.406 16.797 -1.242 1 98.5 193 VAL A N 1
ATOM 1522 C CA . VAL A 1 193 ? -14.68 17.031 0.169 1 98.5 193 VAL A CA 1
ATOM 1523 C C . VAL A 1 193 ? -16.188 17.219 0.375 1 98.5 193 VAL A C 1
ATOM 1525 O O . VAL A 1 193 ? -16.781 16.609 1.268 1 98.5 193 VAL A O 1
ATOM 1528 N N . ASN A 1 194 ? -16.766 18.016 -0.432 1 98.31 194 ASN A N 1
ATOM 1529 C CA . ASN A 1 194 ? -18.203 18.281 -0.332 1 98.31 194 ASN A CA 1
ATOM 1530 C C . ASN A 1 194 ? -19.016 17.016 -0.557 1 98.31 194 ASN A C 1
ATOM 1532 O O . ASN A 1 194 ? -19.984 16.766 0.166 1 98.31 194 ASN A O 1
ATOM 1536 N N . LYS A 1 195 ? -18.625 16.281 -1.547 1 98.44 195 LYS A N 1
ATOM 1537 C CA . LYS A 1 195 ? -19.328 15.047 -1.871 1 98.44 195 LYS A CA 1
ATOM 1538 C C . LYS A 1 195 ? -19.25 14.047 -0.717 1 98.44 195 LYS A C 1
ATOM 1540 O O . LYS A 1 195 ? -20.25 13.445 -0.339 1 98.44 195 LYS A O 1
ATOM 1545 N N . LEU A 1 196 ? -18.062 13.891 -0.209 1 98 196 LEU A N 1
ATOM 1546 C CA . LEU A 1 196 ? -17.875 12.945 0.891 1 98 196 LEU A CA 1
ATOM 1547 C C . LEU A 1 196 ? -18.656 13.391 2.121 1 98 196 LEU A C 1
ATOM 1549 O O . LEU A 1 196 ? -19.234 12.562 2.828 1 98 196 LEU A O 1
ATOM 1553 N N . ARG A 1 197 ? -18.734 14.688 2.416 1 98.12 197 ARG A N 1
ATOM 1554 C CA . ARG A 1 197 ? -19.453 15.211 3.578 1 98.12 197 ARG A CA 1
ATOM 1555 C C . ARG A 1 197 ? -20.953 15.078 3.408 1 98.12 197 ARG A C 1
ATOM 1557 O O . ARG A 1 197 ? -21.688 14.961 4.395 1 98.12 197 ARG A O 1
ATOM 1564 N N . SER A 1 198 ? -21.391 15.102 2.195 1 97.88 198 SER A N 1
ATOM 1565 C CA . SER A 1 198 ? -22.812 14.867 1.952 1 97.88 198 SER A CA 1
ATOM 1566 C C . SER A 1 198 ? -23.219 13.453 2.35 1 97.88 198 SER A C 1
ATOM 1568 O O . SER A 1 198 ? -24.375 13.203 2.701 1 97.88 198 SER A O 1
ATOM 1570 N N . VAL A 1 199 ? -22.281 12.531 2.289 1 95.94 199 VAL A N 1
ATOM 1571 C CA . VAL A 1 199 ? -22.516 11.141 2.662 1 95.94 199 VAL A CA 1
ATOM 1572 C C . VAL A 1 199 ? -22.25 10.953 4.152 1 95.94 199 VAL A C 1
ATOM 1574 O O . VAL A 1 199 ? -23.031 10.328 4.863 1 95.94 199 VAL A O 1
ATOM 1577 N N . ASN A 1 200 ? -21.156 11.516 4.609 1 96.12 200 ASN A N 1
ATOM 1578 C CA . ASN A 1 200 ? -20.797 11.492 6.023 1 96.12 200 ASN A CA 1
ATOM 1579 C C . ASN A 1 200 ? -20.438 12.883 6.535 1 96.12 200 ASN A C 1
ATOM 1581 O O . ASN A 1 200 ? -19.281 13.281 6.48 1 96.12 200 ASN A O 1
ATOM 1585 N N . PRO A 1 201 ? -21.344 13.555 7.148 1 96.81 201 PRO A N 1
ATOM 1586 C CA . PRO A 1 201 ? -21.078 14.898 7.664 1 96.81 201 PRO A CA 1
ATOM 1587 C C . PRO A 1 201 ? -19.984 14.922 8.719 1 96.81 201 PRO A C 1
ATOM 1589 O O . PRO A 1 201 ? -19.391 15.977 8.984 1 96.81 201 PRO A O 1
ATOM 1592 N N . GLY A 1 202 ? -19.656 13.781 9.336 1 95.06 202 GLY A N 1
ATOM 1593 C CA . GLY A 1 202 ? -18.609 13.695 10.352 1 95.06 202 GLY A CA 1
ATOM 1594 C C . GLY A 1 202 ? -17.234 13.438 9.773 1 95.06 202 GLY A C 1
ATOM 1595 O O . GLY A 1 202 ? -16.297 13.133 10.516 1 95.06 202 GLY A O 1
ATOM 1596 N N . LEU A 1 203 ? -17.109 13.617 8.5 1 97 203 LEU A N 1
ATOM 1597 C CA . LEU A 1 203 ? -15.836 13.391 7.82 1 97 203 LEU A CA 1
ATOM 1598 C C . LEU A 1 203 ? -14.734 14.258 8.422 1 97 203 LEU A C 1
ATOM 1600 O O . LEU A 1 203 ? -14.914 15.461 8.594 1 97 203 LEU A O 1
ATOM 1604 N N . ILE A 1 204 ? -13.641 13.641 8.758 1 97.38 204 ILE A N 1
ATOM 1605 C CA . ILE A 1 204 ? -12.461 14.367 9.203 1 97.38 204 ILE A CA 1
ATOM 1606 C C . ILE A 1 204 ? -11.5 14.539 8.031 1 97.38 204 ILE A C 1
ATOM 1608 O O . ILE A 1 204 ? -10.938 13.57 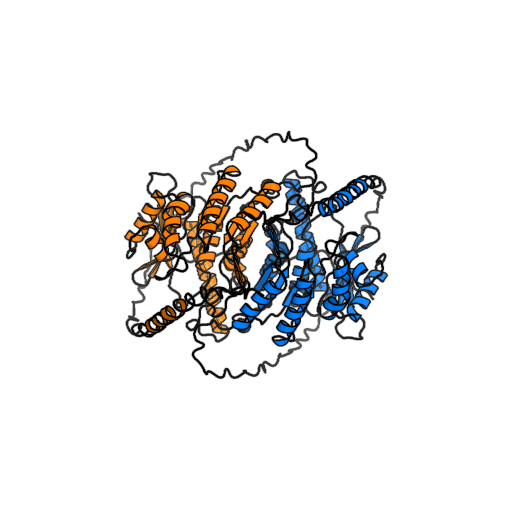7.523 1 97.38 204 ILE A O 1
ATOM 1612 N N . TYR A 1 205 ? -11.359 15.758 7.582 1 98.69 205 TYR A N 1
ATOM 1613 C CA . TYR A 1 205 ? -10.438 16.062 6.492 1 98.69 205 TYR A CA 1
ATOM 1614 C C . TYR A 1 205 ? -9.086 16.516 7.031 1 98.69 205 TYR A C 1
ATOM 1616 O O . TYR A 1 205 ? -8.953 17.609 7.57 1 98.69 205 TYR A O 1
ATOM 1624 N N . VAL A 1 206 ? -8.078 15.672 6.879 1 98.75 206 VAL A N 1
ATOM 1625 C CA . VAL A 1 206 ? -6.699 15.953 7.262 1 98.75 206 VAL A CA 1
ATOM 1626 C C . VAL A 1 206 ? -5.914 16.438 6.047 1 98.75 206 VAL A C 1
ATOM 1628 O O . VAL A 1 206 ? -5.746 15.711 5.074 1 98.75 206 VAL A O 1
ATOM 1631 N N . CYS A 1 207 ? -5.359 17.641 6.148 1 98.56 207 CYS A N 1
ATOM 1632 C CA . CYS A 1 207 ? -4.676 18.266 5.023 1 98.56 207 CYS A CA 1
ATOM 1633 C C . CYS A 1 207 ? -3.203 18.5 5.336 1 98.56 207 CYS A C 1
ATOM 1635 O O . CYS A 1 207 ? -2.871 19.234 6.266 1 98.56 207 CYS A O 1
ATOM 1637 N N . ASP A 1 208 ? -2.359 17.797 4.633 1 98.25 208 ASP A N 1
ATOM 1638 C CA . ASP A 1 208 ? -0.952 18.172 4.52 1 98.25 208 ASP A CA 1
ATOM 1639 C C . ASP A 1 208 ? -0.736 19.156 3.371 1 98.25 208 ASP A C 1
ATOM 1641 O O . ASP A 1 208 ?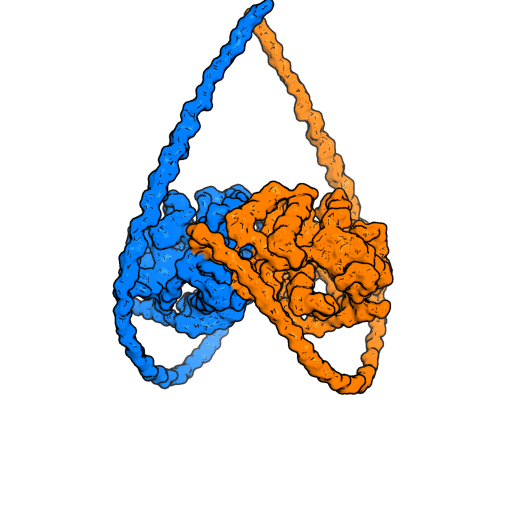 -0.735 18.766 2.203 1 98.25 208 ASP A O 1
ATOM 1645 N N . PRO A 1 209 ? -0.623 20.391 3.693 1 97.44 209 PRO A N 1
ATOM 1646 C CA . PRO A 1 209 ? -0.498 21.375 2.625 1 97.44 209 PRO A CA 1
ATOM 1647 C C . PRO A 1 209 ? 0.89 21.391 1.987 1 97.44 209 PRO A C 1
ATOM 1649 O O . PRO A 1 209 ? 1.61 22.391 2.084 1 97.44 209 PRO A O 1
ATOM 1652 N N . VAL A 1 210 ? 1.175 20.359 1.295 1 95.31 210 VAL A N 1
ATOM 1653 C CA . VAL A 1 210 ? 2.498 20.188 0.705 1 95.31 210 VAL A CA 1
ATOM 1654 C C . VAL A 1 210 ? 2.74 21.266 -0.35 1 95.31 210 VAL A C 1
ATOM 1656 O O . VAL A 1 210 ? 2.367 21.094 -1.514 1 95.31 210 VAL A O 1
ATOM 1659 N N . MET A 1 211 ? 3.49 22.281 0.052 1 94.31 211 MET A N 1
ATOM 1660 C CA . MET A 1 211 ? 3.742 23.391 -0.855 1 94.31 211 MET A CA 1
ATOM 1661 C C . MET A 1 211 ? 5.234 23.688 -0.957 1 94.31 211 MET A C 1
ATOM 1663 O O . MET A 1 211 ? 5.695 24.266 -1.943 1 94.31 211 MET A O 1
ATOM 1667 N N . GLY A 1 212 ? 5.914 23.469 0.09 1 91.12 212 GLY A N 1
ATOM 1668 C CA . GLY A 1 212 ? 7.336 23.781 0.098 1 91.12 212 GLY A CA 1
ATOM 1669 C C . GLY A 1 212 ? 7.992 23.531 1.445 1 91.12 212 GLY A C 1
ATOM 1670 O O . GLY A 1 212 ? 7.324 23.141 2.404 1 91.12 212 GLY A O 1
ATOM 1671 N N . ASP A 1 213 ? 9.305 23.688 1.396 1 89 213 ASP A N 1
ATOM 1672 C CA . ASP A 1 213 ? 10.125 23.516 2.59 1 89 213 ASP A CA 1
ATOM 1673 C C . ASP A 1 213 ? 11.391 24.359 2.52 1 89 213 ASP A C 1
ATOM 1675 O O . ASP A 1 213 ? 11.922 24.609 1.433 1 89 213 ASP A O 1
ATOM 1679 N N . GLU A 1 214 ? 11.805 24.875 3.65 1 86.88 214 GLU A N 1
ATOM 1680 C CA . GLU A 1 214 ? 13.07 25.594 3.791 1 86.88 214 GLU A CA 1
ATOM 1681 C C . GLU A 1 214 ? 13.172 26.734 2.789 1 86.88 214 GLU A C 1
ATOM 1683 O O . GLU A 1 214 ? 14.172 26.859 2.084 1 86.88 214 GLU A O 1
ATOM 1688 N N . GLY A 1 215 ? 12.117 27.375 2.627 1 88.75 215 GLY A N 1
ATOM 1689 C CA . GLY A 1 215 ? 12.102 28.594 1.834 1 88.75 215 GLY A CA 1
ATOM 1690 C C . GLY A 1 215 ? 11.875 28.344 0.355 1 88.75 215 GLY A C 1
ATOM 1691 O O . GLY A 1 215 ? 11.844 29.281 -0.441 1 88.75 215 GLY A O 1
ATOM 1692 N N . LYS A 1 216 ? 11.695 27.125 0.01 1 90.12 216 LYS A N 1
ATOM 1693 C CA . LYS A 1 216 ? 11.523 26.797 -1.401 1 90.12 216 LYS A CA 1
ATOM 1694 C C . LYS A 1 216 ? 10.148 26.188 -1.66 1 90.12 216 LYS A C 1
ATOM 1696 O O . LYS A 1 216 ? 9.727 25.266 -0.957 1 90.12 216 LYS A O 1
ATOM 1701 N N . LEU A 1 217 ? 9.547 26.703 -2.717 1 91 217 LEU A N 1
ATOM 1702 C CA . LEU A 1 217 ? 8.25 26.172 -3.125 1 91 217 LEU A CA 1
ATOM 1703 C C . LEU A 1 217 ? 8.406 25 -4.086 1 91 217 LEU A C 1
ATOM 1705 O O . LEU A 1 217 ? 9.273 25.031 -4.961 1 91 217 LEU A O 1
ATOM 1709 N N . TYR A 1 218 ? 7.539 23.938 -3.898 1 83.31 218 TYR A N 1
ATOM 1710 C CA . TYR A 1 218 ? 7.461 22.797 -4.797 1 83.31 218 TYR A CA 1
ATOM 1711 C C . TYR A 1 218 ? 6.328 22.969 -5.805 1 83.31 218 TYR A C 1
ATOM 1713 O O . TYR A 1 218 ? 6.199 22.188 -6.746 1 83.31 218 TYR A O 1
ATOM 1721 N N . VAL A 1 219 ? 5.492 23.938 -5.562 1 86.81 219 VAL A N 1
ATOM 1722 C CA . VAL A 1 219 ? 4.289 24.156 -6.355 1 86.81 219 VAL A CA 1
ATOM 1723 C C . VAL A 1 219 ? 4.273 25.594 -6.883 1 86.81 219 VAL A C 1
ATOM 1725 O O . VAL A 1 219 ? 5.004 26.453 -6.387 1 86.81 219 VAL A O 1
ATOM 1728 N N . PRO A 1 220 ? 3.447 25.812 -7.883 1 87.5 220 PRO A N 1
ATOM 1729 C CA . PRO A 1 220 ? 3.277 27.203 -8.32 1 87.5 220 PRO A CA 1
ATOM 1730 C C . PRO A 1 220 ? 2.758 28.109 -7.207 1 87.5 220 PRO A C 1
ATOM 1732 O O . PRO A 1 220 ? 1.914 27.703 -6.406 1 87.5 220 PRO A O 1
ATOM 1735 N N . GLN A 1 221 ? 3.234 29.297 -7.266 1 89.94 221 GLN A N 1
ATOM 1736 C CA . GLN A 1 221 ? 2.906 30.266 -6.227 1 89.94 221 GLN A CA 1
ATOM 1737 C C . GLN A 1 221 ? 1.398 30.484 -6.133 1 89.94 221 GLN A C 1
ATOM 1739 O O . GLN A 1 221 ? 0.867 30.719 -5.043 1 89.94 221 GLN A O 1
ATOM 1744 N N . GLU A 1 222 ? 0.77 30.375 -7.254 1 89.25 222 GLU A N 1
ATOM 1745 C CA . GLU A 1 222 ? -0.667 30.625 -7.324 1 89.25 222 GLU A CA 1
ATOM 1746 C C . GLU A 1 222 ? -1.44 29.625 -6.461 1 89.25 222 GLU A C 1
ATOM 1748 O O . GLU A 1 222 ? -2.551 29.922 -6.012 1 89.25 222 GLU A O 1
ATOM 1753 N N . LEU A 1 223 ? -0.92 28.516 -6.16 1 92.5 223 LEU A N 1
ATOM 1754 C CA . LEU A 1 223 ? -1.601 27.484 -5.383 1 92.5 223 LEU A CA 1
ATOM 1755 C C . LEU A 1 223 ? -1.651 27.859 -3.904 1 92.5 223 LEU A C 1
ATOM 1757 O O . LEU A 1 223 ? -2.498 27.359 -3.16 1 92.5 223 LEU A O 1
ATOM 1761 N N . VAL A 1 224 ? -0.756 28.734 -3.475 1 94.94 224 VAL A N 1
ATOM 1762 C CA . VAL A 1 224 ? -0.707 29.141 -2.076 1 94.94 224 VAL A CA 1
ATOM 1763 C C . VAL A 1 224 ? -2.018 29.828 -1.693 1 94.94 224 VAL A C 1
ATOM 1765 O O . VAL A 1 224 ? -2.578 29.562 -0.628 1 94.94 224 VAL A O 1
ATOM 1768 N N . SER A 1 225 ? -2.453 30.688 -2.58 1 94.69 225 SER A N 1
ATOM 1769 C CA . SER A 1 225 ? -3.697 31.391 -2.299 1 94.69 225 SER A CA 1
ATOM 1770 C C . SER A 1 225 ? -4.887 30.438 -2.27 1 94.69 225 SER A C 1
ATOM 1772 O O . SER A 1 225 ? -5.812 30.609 -1.478 1 94.69 225 SER A O 1
ATOM 1774 N N . VAL A 1 226 ? -4.875 29.469 -3.105 1 94.81 226 VAL A N 1
ATOM 1775 C CA . VAL A 1 226 ? -5.953 28.484 -3.125 1 94.81 226 VAL A CA 1
ATOM 1776 C C . VAL A 1 226 ? -5.965 27.703 -1.813 1 94.81 226 VAL A C 1
ATOM 1778 O O . VAL A 1 226 ? -7.027 27.484 -1.226 1 94.81 226 VAL A O 1
ATOM 1781 N N . TYR A 1 227 ? -4.816 27.312 -1.396 1 96.75 227 TYR A N 1
ATOM 1782 C CA . TYR A 1 227 ? -4.73 26.625 -0.116 1 96.75 227 TYR A CA 1
ATOM 1783 C C . TYR A 1 227 ? -5.27 27.484 1.012 1 96.75 227 TYR A C 1
ATOM 1785 O O . TYR A 1 227 ? -6.09 27.047 1.814 1 96.75 227 TYR A O 1
ATOM 1793 N N . ARG A 1 228 ? -4.844 28.703 1.03 1 96.38 228 ARG A N 1
ATOM 1794 C CA . ARG A 1 228 ? -5.172 29.625 2.113 1 96.38 228 ARG A CA 1
ATOM 1795 C C . ARG A 1 228 ? -6.664 29.938 2.131 1 96.38 228 ARG A C 1
ATOM 1797 O O . ARG A 1 228 ? -7.297 29.922 3.188 1 96.38 228 ARG A O 1
ATOM 1804 N N . GLU A 1 229 ? -7.254 30.109 1.001 1 96.44 229 GLU A N 1
ATOM 1805 C CA . GLU A 1 229 ? -8.594 30.672 0.91 1 96.44 229 GLU A CA 1
ATOM 1806 C C . GLU A 1 229 ? -9.648 29.578 0.771 1 96.44 229 GLU A C 1
ATOM 1808 O O . GLU A 1 229 ? -10.805 29.766 1.167 1 96.44 229 GLU A O 1
ATOM 1813 N N . LYS A 1 230 ? -9.227 28.5 0.225 1 97.12 230 LYS A N 1
ATOM 1814 C CA . LYS A 1 230 ? -10.25 27.516 -0.113 1 97.12 230 LYS A CA 1
ATOM 1815 C C . LYS A 1 230 ? -10.016 26.203 0.626 1 97.12 230 LYS A C 1
ATOM 1817 O O . LYS A 1 230 ? -10.961 25.578 1.092 1 97.12 230 LYS A O 1
ATOM 1822 N N . VAL A 1 231 ? -8.812 25.734 0.761 1 97.69 231 VAL A N 1
ATOM 1823 C CA . VAL A 1 231 ? -8.523 24.406 1.302 1 97.69 231 VAL A CA 1
ATOM 1824 C C . VAL A 1 231 ? -8.523 24.453 2.828 1 97.69 231 VAL A C 1
ATOM 1826 O O . VAL A 1 231 ? -9.203 23.672 3.484 1 97.69 231 VAL A O 1
ATOM 1829 N N . VAL A 1 232 ? -7.824 25.438 3.418 1 98.12 232 VAL A N 1
ATOM 1830 C CA . VAL A 1 232 ? -7.645 25.547 4.863 1 98.12 232 VAL A CA 1
ATOM 1831 C C . VAL A 1 232 ? -9.008 25.672 5.543 1 98.12 232 VAL A C 1
ATOM 1833 O O . VAL A 1 232 ? -9.281 25 6.535 1 98.12 232 VAL A O 1
ATOM 1836 N N . PRO A 1 233 ? -9.93 26.422 4.973 1 97.94 233 PRO A N 1
ATOM 1837 C CA . PRO A 1 233 ? -11.211 26.641 5.652 1 97.94 233 PRO A CA 1
ATOM 1838 C C . PRO A 1 233 ? -12.031 25.359 5.766 1 97.94 233 PRO A C 1
ATOM 1840 O O . PRO A 1 233 ? -12.906 25.25 6.629 1 97.94 233 PRO A O 1
ATOM 1843 N N . VAL A 1 234 ? -11.789 24.375 4.941 1 98 234 VAL A N 1
ATOM 1844 C CA . VAL A 1 234 ? -12.641 23.188 4.957 1 98 234 VAL A CA 1
ATOM 1845 C C . VAL A 1 234 ? -11.891 22.031 5.613 1 98 234 VAL A C 1
ATOM 1847 O O . VAL A 1 234 ? -12.453 20.953 5.789 1 98 234 VAL A O 1
ATOM 1850 N N . ALA A 1 235 ? -10.648 22.203 5.973 1 98.44 235 ALA A N 1
ATOM 1851 C CA . ALA A 1 235 ? -9.867 21.156 6.633 1 98.44 235 ALA A CA 1
ATOM 1852 C C . ALA A 1 235 ? -10.266 21.016 8.102 1 98.44 235 ALA A C 1
ATOM 1854 O O . ALA A 1 235 ? -10.578 22.016 8.758 1 98.44 235 ALA A O 1
ATOM 1855 N N . SER A 1 236 ? -10.297 19.781 8.617 1 97.81 236 SER A N 1
ATOM 1856 C CA . SER A 1 236 ? -10.492 19.516 10.031 1 97.81 236 SER A CA 1
ATOM 1857 C C . SER A 1 236 ? -9.18 19.594 10.797 1 97.81 236 SER A C 1
ATOM 1859 O O . SER A 1 236 ? -9.133 20.078 11.93 1 97.81 236 SER A O 1
ATOM 1861 N N . MET A 1 237 ? -8.148 19.125 10.188 1 98.31 237 MET A N 1
ATOM 1862 C CA . MET A 1 237 ? -6.793 19.125 10.734 1 98.31 237 MET A CA 1
ATOM 1863 C C . MET A 1 237 ? -5.781 19.562 9.68 1 98.31 237 MET A C 1
ATOM 1865 O O . MET A 1 237 ? -5.879 19.156 8.523 1 98.31 237 MET A O 1
ATOM 1869 N N . LEU A 1 238 ? -4.891 20.438 10.07 1 98.75 238 LEU A N 1
ATOM 1870 C CA . LEU A 1 238 ? -3.844 20.953 9.203 1 98.75 238 LEU A CA 1
ATOM 1871 C C . LEU A 1 238 ? -2.461 20.656 9.766 1 98.75 238 LEU A C 1
ATOM 1873 O O . LEU A 1 238 ? -2.215 20.844 10.961 1 98.75 238 LEU A O 1
ATOM 1877 N N . THR A 1 239 ? -1.484 20.141 8.844 1 98.75 239 THR A N 1
ATOM 1878 C CA . THR A 1 239 ? -0.17 19.75 9.336 1 98.75 239 THR A CA 1
ATOM 1879 C C . THR A 1 239 ? 0.936 20.422 8.531 1 98.75 239 THR A C 1
ATOM 1881 O O . THR A 1 239 ? 1.775 19.734 7.934 1 98.75 239 THR A O 1
ATOM 1884 N N . PRO A 1 240 ? 1.119 21.688 8.609 1 98.5 240 PRO A N 1
ATOM 1885 C CA . PRO A 1 240 ? 2.162 22.391 7.863 1 98.5 240 PRO A CA 1
ATOM 1886 C C . PRO A 1 240 ? 3.527 22.328 8.539 1 98.5 240 PRO A C 1
ATOM 1888 O O . PRO A 1 240 ? 3.607 22.156 9.758 1 98.5 240 PRO A O 1
ATOM 1891 N N . ASN A 1 241 ? 4.551 22.391 7.738 1 97.06 241 ASN A N 1
ATOM 1892 C CA . ASN A 1 241 ? 5.848 22.75 8.305 1 97.06 241 ASN A CA 1
ATOM 1893 C C . ASN A 1 241 ? 5.965 24.25 8.523 1 97.06 241 ASN A C 1
ATOM 1895 O O . ASN A 1 241 ? 5.012 25 8.289 1 97.06 241 ASN A O 1
ATOM 1899 N N . GLN A 1 242 ? 7.07 24.672 9.023 1 97.31 242 GLN A N 1
ATOM 1900 C CA . GLN A 1 242 ? 7.266 26.078 9.359 1 97.31 242 GLN A CA 1
ATOM 1901 C C . GLN A 1 242 ? 7.043 26.969 8.141 1 97.31 242 GLN A C 1
ATOM 1903 O O . GLN A 1 242 ? 6.312 27.969 8.211 1 97.31 242 GLN A O 1
ATOM 1908 N N . PHE A 1 243 ? 7.652 26.641 7.043 1 96.94 243 PHE A N 1
ATOM 1909 C CA . PHE A 1 243 ? 7.578 27.438 5.812 1 96.94 243 PHE A CA 1
ATOM 1910 C C . PHE A 1 243 ? 6.141 27.516 5.312 1 96.94 243 PHE A C 1
ATOM 1912 O O . PHE A 1 243 ? 5.664 28.594 4.945 1 96.94 243 PHE A O 1
ATOM 1919 N N . GLU A 1 244 ? 5.48 26.422 5.332 1 97.94 244 GLU A N 1
ATOM 1920 C CA . GLU A 1 244 ? 4.09 26.359 4.895 1 97.94 244 GLU A CA 1
ATOM 1921 C C . GLU A 1 244 ? 3.18 27.172 5.812 1 97.94 244 GLU A C 1
ATOM 1923 O O . GLU A 1 244 ? 2.287 27.875 5.344 1 97.94 244 GLU A O 1
ATOM 1928 N N . ALA A 1 245 ? 3.432 27.078 7.09 1 98.25 245 ALA A N 1
ATOM 1929 C CA . ALA A 1 245 ? 2.656 27.875 8.039 1 98.25 245 ALA A CA 1
ATOM 1930 C C . ALA A 1 245 ? 2.848 29.375 7.789 1 98.25 245 ALA A C 1
ATOM 1932 O O . ALA A 1 245 ? 1.893 30.141 7.863 1 98.25 245 ALA A O 1
ATOM 1933 N N . GLU A 1 246 ? 4.07 29.719 7.52 1 97.88 246 GLU A N 1
ATOM 1934 C CA . GLU A 1 246 ? 4.371 31.125 7.211 1 97.88 246 GLU A CA 1
ATOM 1935 C C . GLU A 1 246 ? 3.654 31.578 5.945 1 97.88 246 GLU A C 1
ATOM 1937 O O . GLU A 1 246 ? 3.133 32.688 5.887 1 97.88 246 GLU A O 1
ATOM 1942 N N . LEU A 1 247 ? 3.623 30.719 4.934 1 97.31 247 LEU A N 1
ATOM 1943 C CA . LEU A 1 247 ? 2.928 31.047 3.689 1 97.31 247 LEU A CA 1
ATOM 1944 C C . LEU A 1 247 ? 1.431 31.203 3.93 1 97.31 247 LEU A C 1
ATOM 1946 O O . LEU A 1 247 ? 0.802 32.094 3.379 1 97.31 247 LEU A O 1
ATOM 1950 N N . LEU A 1 248 ? 0.889 30.375 4.754 1 97.94 248 LEU A N 1
ATOM 1951 C CA . LEU A 1 248 ? -0.554 30.344 4.965 1 97.94 248 LEU A CA 1
ATOM 1952 C C . LEU A 1 248 ? -1.005 31.5 5.855 1 97.94 248 LEU A C 1
ATOM 1954 O O . LEU A 1 248 ? -2.139 31.969 5.742 1 97.94 248 LEU A O 1
ATOM 1958 N N . THR A 1 249 ? -0.159 31.938 6.73 1 97.69 249 THR A N 1
ATOM 1959 C CA . THR A 1 249 ? -0.546 32.969 7.68 1 97.69 249 THR A CA 1
ATOM 1960 C C . THR A 1 249 ? -0.069 34.344 7.211 1 97.69 249 THR A C 1
ATOM 1962 O O . THR A 1 249 ? -0.589 35.375 7.652 1 97.69 249 THR A O 1
ATOM 1965 N N . GLY A 1 250 ? 1.029 34.344 6.426 1 95.5 250 GLY A N 1
ATOM 1966 C CA . GLY A 1 250 ? 1.518 35.594 5.863 1 95.5 250 GLY A CA 1
ATOM 1967 C C . GLY A 1 250 ? 2.574 36.281 6.723 1 95.5 250 GLY A C 1
ATOM 1968 O O . GLY A 1 250 ? 2.887 37.438 6.531 1 95.5 250 GLY A O 1
ATOM 1969 N N . PHE A 1 251 ? 3.107 35.562 7.746 1 94.88 251 PHE A N 1
ATOM 1970 C CA . PHE A 1 251 ? 4.176 36.156 8.539 1 94.88 251 PHE A CA 1
ATOM 1971 C C . PHE A 1 251 ? 5.219 35.094 8.914 1 94.88 251 PHE A C 1
ATOM 1973 O O . PHE A 1 251 ? 4.934 33.906 8.906 1 94.88 251 PHE A O 1
ATOM 1980 N N . ARG A 1 252 ? 6.387 35.594 9.25 1 95.44 252 ARG A N 1
ATOM 1981 C CA . ARG A 1 252 ? 7.508 34.719 9.602 1 95.44 252 ARG A CA 1
ATOM 1982 C C . ARG A 1 252 ? 7.375 34.219 11.031 1 95.44 252 ARG A C 1
ATOM 1984 O O . ARG A 1 252 ? 6.906 34.938 11.914 1 95.44 252 ARG A O 1
ATOM 1991 N N . ILE A 1 253 ? 7.82 33 11.266 1 96.75 253 ILE A N 1
ATOM 1992 C CA . ILE A 1 253 ? 7.812 32.375 12.586 1 96.75 253 ILE A CA 1
ATOM 1993 C C . ILE A 1 253 ? 9.242 32.25 13.109 1 96.75 253 ILE A C 1
ATOM 1995 O O . ILE A 1 253 ? 10.016 31.406 12.648 1 96.75 253 ILE A O 1
ATOM 1999 N N . GLN A 1 254 ? 9.555 33.094 14.055 1 94.06 254 GLN A N 1
ATOM 2000 C CA . GLN A 1 254 ? 10.922 33.125 14.562 1 94.06 254 GLN A CA 1
ATOM 2001 C C . GLN A 1 254 ? 10.961 32.844 16.062 1 94.06 254 GLN A C 1
ATOM 2003 O O . GLN A 1 254 ? 12.023 32.938 16.688 1 94.06 254 GLN A O 1
ATOM 2008 N N . SER A 1 255 ? 9.805 32.625 16.609 1 95.38 255 SER A N 1
ATOM 2009 C CA . SER A 1 255 ? 9.703 32.312 18.031 1 95.38 255 SER A CA 1
ATOM 2010 C C . SER A 1 255 ? 8.555 31.344 18.312 1 95.38 255 SER A C 1
ATOM 2012 O O . SER A 1 255 ? 7.684 31.141 17.469 1 95.38 255 SER A O 1
ATOM 2014 N N . GLU A 1 256 ? 8.586 30.734 19.516 1 95.69 256 GLU A N 1
ATOM 2015 C CA . GLU A 1 256 ? 7.492 29.859 19.938 1 95.69 256 GLU A CA 1
ATOM 2016 C C . GLU A 1 256 ? 6.164 30.609 19.969 1 95.69 256 GLU A C 1
ATOM 2018 O O . GLU A 1 256 ? 5.125 30.062 19.609 1 95.69 256 GLU A O 1
ATOM 2023 N N . GLY A 1 257 ? 6.285 31.844 20.453 1 97 257 GLY A N 1
ATOM 2024 C CA . GLY A 1 257 ? 5.094 32.688 20.484 1 97 257 GLY A CA 1
ATOM 2025 C C . GLY A 1 257 ? 4.469 32.875 19.125 1 97 257 GLY A C 1
ATOM 2026 O O . GLY A 1 257 ? 3.242 32.844 18.984 1 97 257 GLY A O 1
ATOM 2027 N N . GLN A 1 258 ? 5.293 33.156 18.172 1 97.62 258 GLN A N 1
ATOM 2028 C CA . GLN A 1 258 ? 4.797 33.344 16.812 1 97.62 258 GLN A CA 1
ATOM 2029 C C . GLN A 1 258 ? 4.234 32.031 16.25 1 97.62 258 GLN A C 1
ATOM 2031 O O . GLN A 1 258 ? 3.291 32.031 15.461 1 97.62 258 GLN A O 1
ATOM 2036 N N . GLY A 1 259 ? 4.852 30.875 16.625 1 97.75 259 GLY A N 1
ATOM 2037 C CA . GLY A 1 259 ? 4.266 29.594 16.266 1 97.75 259 GLY A CA 1
ATOM 2038 C C . GLY A 1 259 ? 2.861 29.406 16.812 1 97.75 259 GLY A C 1
ATOM 2039 O O . GLY A 1 259 ? 1.965 28.953 16.094 1 97.75 259 GLY A O 1
ATOM 2040 N N . ARG A 1 260 ? 2.676 29.75 18.062 1 97.94 260 ARG A N 1
ATOM 2041 C CA . ARG A 1 260 ? 1.368 29.672 18.703 1 97.94 260 ARG A CA 1
ATOM 2042 C C . ARG A 1 260 ? 0.365 30.594 18.031 1 97.94 260 ARG A C 1
ATOM 2044 O O . ARG A 1 260 ? -0.794 30.234 17.828 1 97.94 260 ARG A O 1
ATOM 2051 N N . GLU A 1 261 ? 0.849 31.766 17.672 1 97.94 261 GLU A N 1
ATOM 2052 C CA . GLU A 1 261 ? -0 32.75 16.984 1 97.94 261 GLU A CA 1
ATOM 2053 C C . GLU A 1 261 ? -0.432 32.219 15.617 1 97.94 261 GLU A C 1
ATOM 2055 O O . GLU A 1 261 ? -1.578 32.406 15.203 1 97.94 261 GLU A O 1
ATOM 2060 N N . ALA A 1 262 ? 0.505 31.641 14.953 1 98.31 262 ALA A N 1
ATOM 2061 C CA . ALA A 1 262 ? 0.186 31.047 13.648 1 98.31 262 ALA A CA 1
ATOM 2062 C C . ALA A 1 262 ? -0.943 30.031 13.773 1 98.31 262 ALA A C 1
ATOM 2064 O O . ALA A 1 262 ? -1.863 30.016 12.953 1 98.31 262 ALA A O 1
ATOM 2065 N N . CYS A 1 263 ? -0.913 29.219 14.797 1 98.38 263 CYS A N 1
ATOM 2066 C CA . CYS A 1 263 ? -1.963 28.234 15.023 1 98.38 263 CYS A CA 1
ATOM 2067 C C . CYS A 1 263 ? -3.312 28.906 15.234 1 98.38 263 CYS A C 1
ATOM 2069 O O . CYS A 1 263 ? -4.324 28.469 14.688 1 98.38 263 CYS A O 1
ATOM 2071 N N . ARG A 1 264 ? -3.332 29.969 16.016 1 97.31 264 ARG A N 1
ATOM 2072 C CA . ARG A 1 264 ? -4.574 30.672 16.297 1 97.31 264 ARG A CA 1
ATOM 2073 C C . ARG A 1 264 ? -5.184 31.25 15.016 1 97.31 264 ARG A C 1
ATOM 2075 O O . ARG A 1 264 ? -6.395 31.156 14.812 1 97.31 264 ARG A O 1
ATOM 2082 N N . LEU A 1 265 ? -4.328 31.812 14.227 1 97.44 265 LEU A N 1
ATOM 2083 C CA . LEU A 1 265 ? -4.801 32.375 12.977 1 97.44 265 LEU A CA 1
ATOM 2084 C C . LEU A 1 265 ? -5.383 31.297 12.07 1 97.44 265 LEU A C 1
ATOM 2086 O O . LEU A 1 265 ? -6.398 31.516 11.406 1 97.44 265 LEU A O 1
ATOM 2090 N N . LEU A 1 266 ? -4.707 30.188 12.031 1 98.12 266 LEU A N 1
ATOM 2091 C CA . LEU A 1 266 ? -5.176 29.078 11.195 1 98.12 266 LEU A CA 1
ATOM 2092 C C . LEU A 1 266 ? -6.492 28.516 11.719 1 98.12 266 LEU A C 1
ATOM 2094 O O . LEU A 1 266 ? -7.355 28.109 10.938 1 98.12 266 LEU A O 1
ATOM 2098 N N . HIS A 1 267 ? -6.691 28.484 13.055 1 98 267 HIS A N 1
ATOM 2099 C CA . HIS A 1 267 ? -7.977 28.109 13.625 1 98 267 HIS A CA 1
ATOM 2100 C C . HIS A 1 267 ? -9.086 29.031 13.148 1 98 267 HIS A C 1
ATOM 2102 O O . HIS A 1 267 ? -10.188 28.578 12.82 1 98 267 HIS A O 1
ATOM 2108 N N . ALA A 1 268 ? -8.789 30.25 13.125 1 96.31 268 ALA A N 1
ATOM 2109 C CA . ALA A 1 268 ? -9.781 31.234 12.703 1 96.31 268 ALA A CA 1
ATOM 2110 C C . ALA A 1 268 ? -10.219 30.984 11.266 1 96.31 268 ALA A C 1
ATOM 2112 O O . ALA A 1 268 ? -11.359 31.281 10.891 1 96.31 268 ALA A O 1
ATOM 2113 N N . ALA A 1 269 ? -9.305 30.438 10.531 1 95.69 269 ALA A N 1
ATOM 2114 C CA . ALA A 1 269 ? -9.602 30.172 9.125 1 95.69 269 ALA A CA 1
ATOM 2115 C C . ALA A 1 269 ? -10.5 28.953 8.977 1 95.69 269 ALA A C 1
ATOM 2117 O O . ALA A 1 269 ? -11.281 28.859 8.023 1 95.69 269 ALA A O 1
ATOM 2118 N N . GLY A 1 270 ? -10.258 27.906 9.93 1 96 270 GLY A N 1
ATOM 2119 C CA . GLY A 1 270 ? -11.172 26.781 9.758 1 96 270 GLY A CA 1
ATOM 2120 C C . GLY A 1 270 ? -10.805 25.578 10.602 1 96 270 GLY A C 1
ATOM 2121 O O . GLY A 1 270 ? -11.617 25.109 11.406 1 96 270 GLY A O 1
ATOM 2122 N N . PRO A 1 271 ? -9.641 25.062 10.562 1 97.75 271 PRO A N 1
ATOM 2123 C CA . PRO A 1 271 ? -9.297 23.781 11.188 1 97.75 271 PRO A CA 1
ATOM 2124 C C . PRO A 1 271 ? -9.383 23.828 12.711 1 97.75 271 PRO A C 1
ATOM 2126 O O . PRO A 1 271 ? -8.984 24.828 13.328 1 97.75 271 PRO A O 1
ATOM 2129 N N . SER A 1 272 ? -9.875 22.812 13.266 1 97.25 272 SER A N 1
ATOM 2130 C CA . SER A 1 272 ? -9.938 22.688 14.719 1 97.25 272 SER A CA 1
ATOM 2131 C C . SER A 1 272 ? -8.609 22.219 15.297 1 97.25 272 SER A C 1
ATOM 2133 O O . SER A 1 272 ? -8.305 22.469 16.453 1 97.25 272 SER A O 1
ATOM 2135 N N . LYS A 1 273 ? -7.867 21.469 14.477 1 98.25 273 LYS A N 1
ATOM 2136 C CA . LYS A 1 273 ? -6.551 20.969 14.883 1 98.25 273 LYS A CA 1
ATOM 2137 C C . LYS A 1 273 ? -5.465 21.469 13.938 1 98.25 273 LYS A C 1
ATOM 2139 O O . LYS A 1 273 ? -5.621 21.406 12.711 1 98.25 273 LYS A O 1
ATOM 2144 N N . VAL A 1 274 ? -4.438 22.047 14.477 1 98.69 274 VAL A N 1
ATOM 2145 C CA . VAL A 1 274 ? -3.281 22.516 13.727 1 98.69 274 VAL A CA 1
ATOM 2146 C C . VAL A 1 274 ? -1.996 22.016 14.375 1 98.69 274 VAL A C 1
ATOM 2148 O O . VAL A 1 274 ? -1.787 22.203 15.578 1 98.69 274 VAL A O 1
ATOM 2151 N N . ILE A 1 275 ? -1.215 21.344 13.617 1 98.81 275 ILE A N 1
ATOM 2152 C CA . ILE A 1 275 ? 0.094 20.906 14.094 1 98.81 275 ILE A CA 1
ATOM 2153 C C . ILE A 1 275 ? 1.181 21.406 13.148 1 98.81 275 ILE A C 1
ATOM 2155 O O . ILE A 1 275 ? 1.268 20.969 12 1 98.81 275 ILE A O 1
ATOM 2159 N N . ILE A 1 276 ? 2 22.312 13.617 1 98.62 276 ILE A N 1
ATOM 2160 C CA . ILE A 1 276 ? 3.201 22.688 12.875 1 98.62 276 ILE A CA 1
ATOM 2161 C C . ILE A 1 276 ? 4.309 21.672 13.148 1 98.62 276 ILE A C 1
ATOM 2163 O O . ILE A 1 276 ? 4.859 21.625 14.258 1 98.62 276 ILE A O 1
ATOM 2167 N N . THR A 1 277 ? 4.641 20.891 12.133 1 97.31 277 THR A N 1
ATOM 2168 C CA . THR A 1 277 ? 5.336 19.625 12.312 1 97.31 277 THR A CA 1
ATOM 2169 C C . THR A 1 277 ? 6.828 19.859 12.531 1 97.31 277 THR A C 1
ATOM 2171 O O . THR A 1 277 ? 7.535 18.953 13.008 1 97.31 277 THR A O 1
ATOM 2174 N N . SER A 1 278 ? 7.301 21.016 12.148 1 94.38 278 SER A N 1
ATOM 2175 C CA . SER A 1 278 ? 8.711 21.328 12.336 1 94.38 278 SER A CA 1
ATOM 2176 C C . SER A 1 278 ? 8.945 22.844 12.375 1 94.38 278 SER A C 1
ATOM 2178 O O . SER A 1 278 ? 8.633 23.547 11.414 1 94.38 278 SER A O 1
ATOM 2180 N N . ILE A 1 279 ? 9.43 23.312 13.469 1 94.38 279 ILE A N 1
ATOM 2181 C CA . ILE A 1 279 ? 9.844 24.703 13.641 1 94.38 279 ILE A CA 1
ATOM 2182 C C . ILE A 1 279 ? 11.273 24.75 14.164 1 94.38 279 ILE A C 1
ATOM 2184 O O . ILE A 1 279 ? 11.602 24.109 15.164 1 94.38 279 ILE A O 1
ATOM 2188 N N . ASN A 1 280 ? 12.055 25.453 13.469 1 91.38 280 ASN A N 1
ATOM 2189 C CA . ASN A 1 280 ? 13.43 25.641 13.922 1 91.38 280 ASN A CA 1
ATOM 2190 C C . ASN A 1 280 ? 13.578 26.953 14.703 1 91.38 280 ASN A C 1
ATOM 2192 O O . ASN A 1 280 ? 13.461 28.031 14.133 1 91.38 280 ASN A O 1
ATOM 2196 N N . ILE A 1 281 ? 13.789 26.812 15.984 1 86.81 281 ILE A N 1
ATOM 2197 C CA . ILE A 1 281 ? 14.008 27.969 16.828 1 86.81 281 ILE A CA 1
ATOM 2198 C C . ILE A 1 281 ? 15.312 27.797 17.609 1 86.81 281 ILE A C 1
ATOM 2200 O O . ILE A 1 281 ? 15.445 26.875 18.422 1 86.81 281 ILE A O 1
ATOM 2204 N N . ASN A 1 282 ? 16.234 28.703 17.406 1 82.06 282 ASN A N 1
ATOM 2205 C CA . ASN A 1 282 ? 17.516 28.719 18.109 1 82.06 282 ASN A CA 1
ATOM 2206 C C . ASN A 1 282 ? 18.203 27.359 18.062 1 82.06 282 ASN A C 1
ATOM 2208 O O . ASN A 1 282 ? 18.656 26.859 19.094 1 82.06 282 ASN A O 1
ATOM 2212 N N . GLY A 1 283 ? 18.109 26.625 16.969 1 79.88 283 GLY A N 1
ATOM 2213 C CA . GLY A 1 283 ? 18.812 25.359 16.781 1 79.88 283 GLY A CA 1
ATOM 2214 C C . GLY A 1 283 ? 18.016 24.156 17.234 1 79.88 283 GLY A C 1
ATOM 2215 O O . GLY A 1 283 ? 18.422 23.016 17 1 79.88 283 GLY A O 1
ATOM 2216 N N . ASN A 1 284 ? 16.922 24.422 17.844 1 85.69 284 ASN A N 1
ATOM 2217 C CA . ASN A 1 284 ? 16.047 23.328 18.281 1 85.69 284 ASN A CA 1
ATOM 2218 C C . ASN A 1 284 ? 14.891 23.109 17.297 1 85.69 284 ASN A C 1
ATOM 2220 O O . ASN A 1 284 ? 14.391 24.078 16.719 1 85.69 284 ASN A O 1
ATOM 2224 N N . LEU A 1 285 ? 14.594 21.828 17.172 1 93.44 285 LEU A N 1
ATOM 2225 C CA . LEU A 1 285 ? 13.422 21.484 16.375 1 93.44 285 LEU A CA 1
ATOM 2226 C C . LEU A 1 285 ? 12.203 21.266 17.266 1 93.44 285 LEU A C 1
ATOM 2228 O O . LEU A 1 285 ? 12.258 20.484 18.203 1 93.44 285 LEU A O 1
ATOM 2232 N N . LEU A 1 286 ? 11.148 22.016 16.922 1 95.5 286 LEU A N 1
ATOM 2233 C CA . LEU A 1 286 ? 9.938 21.953 17.734 1 95.5 286 LEU A CA 1
ATOM 2234 C C . LEU A 1 286 ? 8.734 21.547 16.875 1 95.5 286 LEU A C 1
ATOM 2236 O O . LEU A 1 286 ? 8.617 21.969 15.727 1 95.5 286 LEU A O 1
ATOM 2240 N N . VAL A 1 287 ? 7.875 20.75 17.531 1 98.06 287 VAL A N 1
ATOM 2241 C CA . VAL A 1 287 ? 6.508 20.562 17.047 1 98.06 287 VAL A CA 1
ATOM 2242 C C . VAL A 1 287 ? 5.547 21.375 17.922 1 98.06 287 VAL A C 1
ATOM 2244 O O . VAL A 1 287 ? 5.598 21.297 19.156 1 98.06 287 VAL A O 1
ATOM 2247 N N . ILE A 1 288 ? 4.75 22.203 17.312 1 98.5 288 ILE A N 1
ATOM 2248 C CA . ILE A 1 288 ? 3.725 22.938 18.047 1 98.5 288 ILE A CA 1
ATOM 2249 C C . ILE A 1 288 ? 2.34 22.469 17.594 1 98.5 288 ILE A C 1
ATOM 2251 O O . ILE A 1 288 ? 2.023 22.5 16.406 1 98.5 288 ILE A O 1
ATOM 2255 N N . GLY A 1 289 ? 1.597 21.953 18.531 1 98.56 289 GLY A N 1
ATOM 2256 C CA . GLY A 1 289 ? 0.227 21.531 18.266 1 98.56 289 GLY A CA 1
ATOM 2257 C C . GLY A 1 289 ? -0.802 22.406 18.969 1 98.56 289 GLY A C 1
ATOM 2258 O O . GLY A 1 289 ? -0.52 23 20.016 1 98.56 289 GLY A O 1
ATOM 2259 N N . SER A 1 290 ? -1.952 22.516 18.328 1 98.44 290 SER A N 1
ATOM 2260 C CA . SER A 1 290 ? -3.049 23.344 18.828 1 98.44 290 SER A CA 1
ATOM 2261 C C . SER A 1 290 ? -4.402 22.703 18.516 1 98.44 290 SER A C 1
ATOM 2263 O O . SER A 1 290 ? -4.629 22.234 17.406 1 98.44 290 SER A O 1
ATOM 2265 N N . HIS A 1 291 ? -5.223 22.594 19.516 1 97.88 291 HIS A N 1
ATOM 2266 C CA . HIS A 1 291 ? -6.574 22.062 19.359 1 97.88 291 HIS A CA 1
ATOM 2267 C C . HIS A 1 291 ? -7.617 23.047 19.875 1 97.88 291 HIS A C 1
ATOM 2269 O O . HIS A 1 291 ? -7.652 23.359 21.062 1 97.88 291 HIS A O 1
ATOM 2275 N N . GLN A 1 292 ? -8.406 23.516 18.922 1 96.25 292 GLN A N 1
ATOM 2276 C CA . GLN A 1 292 ? -9.547 24.359 19.281 1 96.25 292 GLN A CA 1
ATOM 2277 C C . GLN A 1 292 ? -10.852 23.578 19.203 1 96.25 292 GLN A C 1
ATOM 2279 O O . GLN A 1 292 ? -11.453 23.453 18.141 1 96.25 292 GLN A O 1
ATOM 2284 N N . LYS A 1 293 ? -11.32 23.156 20.297 1 90.31 293 LYS A N 1
ATOM 2285 C CA . LYS A 1 293 ? -12.469 22.266 20.359 1 90.31 293 LYS A CA 1
ATOM 2286 C C . LYS A 1 293 ? -13.75 22.984 19.922 1 90.31 293 LYS A C 1
ATOM 2288 O O . LYS A 1 293 ? -14.555 22.406 19.188 1 90.31 293 LYS A O 1
ATOM 2293 N N . GLU A 1 294 ? -13.875 24.141 20.375 1 89.19 294 GLU A N 1
ATOM 2294 C CA . GLU A 1 294 ? -15.039 24.953 20.016 1 89.19 294 GLU A CA 1
ATOM 2295 C C . GLU A 1 294 ? -14.625 26.328 19.484 1 89.19 294 GLU A C 1
ATOM 2297 O O . GLU A 1 294 ? -13.688 26.938 20.016 1 89.19 294 GLU A O 1
ATOM 2302 N N . LYS A 1 295 ? -15.375 26.734 18.469 1 87 295 LYS A N 1
ATOM 2303 C CA . LYS A 1 295 ? -15.078 28.047 17.906 1 87 295 LYS A CA 1
ATOM 2304 C C . LYS A 1 295 ? -15.242 29.141 18.969 1 87 295 LYS A C 1
ATOM 2306 O O . LYS A 1 295 ? -16.219 29.141 19.719 1 87 295 LYS A O 1
ATOM 2311 N N . GLY A 1 296 ? -14.266 29.969 19.047 1 85.81 296 GLY A N 1
ATOM 2312 C CA . GLY A 1 296 ? -14.344 31.094 19.984 1 85.81 296 GLY A CA 1
ATOM 2313 C C . GLY A 1 296 ? -13.656 30.812 21.297 1 85.81 296 GLY A C 1
ATOM 2314 O O . GLY A 1 296 ? -13.328 31.734 22.047 1 85.81 296 GLY A O 1
ATOM 2315 N N . GLU A 1 297 ? -13.391 29.562 21.625 1 90.38 297 GLU A N 1
ATOM 2316 C CA . GLU A 1 297 ? -12.664 29.219 22.844 1 90.38 297 GLU A CA 1
ATOM 2317 C C . GLU A 1 297 ? -11.156 29.172 22.594 1 90.38 297 GLU A C 1
ATOM 2319 O O . GLU A 1 297 ? -10.719 28.906 21.469 1 90.38 297 GLU A O 1
ATOM 2324 N N . PRO A 1 298 ? -10.469 29.5 23.672 1 93.12 298 PRO A N 1
ATOM 2325 C CA . PRO A 1 298 ? -9.023 29.422 23.484 1 93.12 298 PRO A CA 1
ATOM 2326 C C . PRO A 1 298 ? -8.539 28 23.188 1 93.12 298 PRO A C 1
ATOM 2328 O O . PRO A 1 298 ? -9.047 27.031 23.766 1 93.12 298 PRO A O 1
ATOM 2331 N N . PRO A 1 299 ? -7.66 27.922 22.312 1 96.31 299 PRO A N 1
ATOM 2332 C CA . PRO A 1 299 ? -7.16 26.578 21.969 1 96.31 299 PRO A CA 1
ATOM 2333 C C . PRO A 1 299 ? -6.199 26.031 23.016 1 96.31 299 PRO A C 1
ATOM 2335 O O . PRO A 1 299 ? -5.539 26.797 23.734 1 96.31 299 PRO A O 1
ATOM 2338 N N . ARG A 1 300 ? -6.195 24.75 23.172 1 96.88 300 ARG A N 1
ATOM 2339 C CA . ARG A 1 300 ? -5.168 24.047 23.922 1 96.88 300 ARG A CA 1
ATOM 2340 C C . ARG A 1 300 ? -3.928 23.812 23.078 1 96.88 300 ARG A C 1
ATOM 2342 O O . ARG A 1 300 ? -4.004 23.188 22.016 1 96.88 300 ARG A O 1
ATOM 2349 N N . GLN A 1 301 ? -2.811 24.406 23.547 1 98.31 301 GLN A N 1
ATOM 2350 C CA . GLN A 1 301 ? -1.595 24.344 22.734 1 98.31 301 GLN A CA 1
ATOM 2351 C C . GLN A 1 301 ? -0.479 23.609 23.484 1 98.31 301 GLN A C 1
ATOM 2353 O O . GLN A 1 301 ? -0.438 23.625 24.719 1 98.31 301 GLN A O 1
ATOM 2358 N N . PHE A 1 302 ? 0.395 22.953 22.75 1 98.5 302 PHE A N 1
ATOM 2359 C CA . PHE A 1 302 ? 1.519 22.219 23.328 1 98.5 302 PHE A CA 1
ATOM 2360 C C . PHE A 1 302 ? 2.719 22.25 22.375 1 98.5 302 PHE A C 1
ATOM 2362 O O . PHE A 1 302 ? 2.588 22.609 21.219 1 98.5 302 PHE A O 1
ATOM 2369 N N . LYS A 1 303 ? 3.861 21.953 22.938 1 98.06 303 LYS A N 1
ATOM 2370 C CA . LYS A 1 303 ? 5.07 21.781 22.141 1 98.06 303 LYS A CA 1
ATOM 2371 C C . LYS A 1 303 ? 5.734 20.438 22.453 1 98.06 303 LYS A C 1
ATOM 2373 O O . LYS A 1 303 ? 5.547 19.875 23.531 1 98.06 303 LYS A O 1
ATOM 2378 N N . ILE A 1 304 ? 6.398 19.891 21.5 1 98.12 304 ILE A N 1
ATOM 2379 C CA . ILE A 1 304 ? 7.316 18.766 21.656 1 98.12 304 ILE A CA 1
ATOM 2380 C C . ILE A 1 304 ? 8.695 19.156 21.125 1 98.12 304 ILE A C 1
ATOM 2382 O O . ILE A 1 304 ? 8.828 19.594 19.969 1 98.12 304 ILE A O 1
ATOM 2386 N N . VAL A 1 305 ? 9.68 19.031 21.969 1 96.19 305 VAL A N 1
ATOM 2387 C CA . VAL A 1 305 ? 11.047 19.328 21.578 1 96.19 305 VAL A CA 1
ATOM 2388 C C . VAL A 1 305 ? 11.727 18.062 21.062 1 96.19 305 VAL A C 1
ATOM 2390 O O . VAL A 1 305 ? 11.703 17.016 21.719 1 96.19 305 VAL A O 1
ATOM 2393 N N . ILE A 1 306 ? 12.266 18.172 19.859 1 93.81 306 ILE A N 1
ATOM 2394 C CA . ILE A 1 306 ? 12.898 17.016 19.219 1 93.81 306 ILE A CA 1
ATOM 2395 C C . ILE A 1 306 ? 14.328 17.375 18.812 1 93.81 306 ILE A C 1
ATOM 2397 O O . ILE A 1 306 ? 14.578 18.469 18.312 1 93.81 306 ILE A O 1
ATOM 2401 N N . PRO A 1 307 ? 15.25 16.469 19.094 1 88.44 307 PRO A N 1
ATOM 2402 C CA . PRO A 1 307 ? 16.594 16.719 18.578 1 88.44 307 PRO A CA 1
ATOM 2403 C C . PRO A 1 307 ? 16.656 16.641 17.047 1 88.44 307 PRO A C 1
ATOM 2405 O O . PRO A 1 307 ? 16.016 15.781 16.438 1 88.44 307 PRO A O 1
ATOM 2408 N N . LYS A 1 308 ? 17.406 17.531 16.531 1 88.56 308 LYS A N 1
ATOM 2409 C CA . LYS A 1 308 ? 17.578 17.5 15.078 1 88.56 308 LYS A CA 1
ATOM 2410 C C . LYS A 1 308 ? 18.594 16.438 14.664 1 88.56 308 LYS A C 1
ATOM 2412 O O . LYS A 1 308 ? 19.672 16.344 15.242 1 88.56 308 LYS A O 1
ATOM 2417 N N . ILE A 1 309 ? 18.188 15.617 13.773 1 90.25 309 ILE A N 1
ATOM 2418 C CA . ILE A 1 309 ? 19.078 14.625 13.188 1 90.25 309 ILE A CA 1
ATOM 2419 C C . ILE A 1 309 ? 19.797 15.227 11.984 1 90.25 309 ILE A C 1
ATOM 2421 O O . ILE A 1 309 ? 19.156 15.781 11.086 1 90.25 309 ILE A O 1
ATOM 2425 N N . PRO A 1 310 ? 21.172 15.164 11.977 1 89.44 310 PRO A N 1
ATOM 2426 C CA . PRO A 1 310 ? 21.922 15.789 10.891 1 89.44 310 PRO A CA 1
ATOM 2427 C C . PRO A 1 310 ? 21.875 14.969 9.602 1 89.44 310 PRO A C 1
ATOM 2429 O O . PRO A 1 310 ? 22.922 14.516 9.117 1 89.44 310 PRO A O 1
ATOM 2432 N N . ALA A 1 311 ? 20.781 14.812 9.07 1 92.12 311 ALA A N 1
ATOM 2433 C CA . ALA A 1 311 ? 20.547 14.125 7.809 1 92.12 311 ALA A CA 1
ATOM 2434 C C . ALA A 1 311 ? 19.234 14.586 7.172 1 92.12 311 ALA A C 1
ATOM 2436 O O . ALA A 1 311 ? 18.375 15.156 7.848 1 92.12 311 ALA A O 1
ATOM 2437 N N . TYR A 1 312 ? 19.172 14.406 5.941 1 89.88 312 TYR A N 1
ATOM 2438 C CA . TYR A 1 312 ? 17.953 14.727 5.211 1 89.88 312 TYR A CA 1
ATOM 2439 C C . TYR A 1 312 ? 17.188 13.469 4.84 1 89.88 312 TYR A C 1
ATOM 2441 O O . TYR A 1 312 ? 17.766 12.5 4.344 1 89.88 312 TYR A O 1
ATOM 2449 N N . PHE A 1 313 ? 15.93 13.492 5.16 1 92.38 313 PHE A N 1
ATOM 2450 C CA . PHE A 1 313 ? 15.047 12.359 4.883 1 92.38 313 PHE A CA 1
ATOM 2451 C C . PHE A 1 313 ? 13.93 12.766 3.936 1 92.38 313 PHE A C 1
ATOM 2453 O O . PHE A 1 313 ? 13.445 13.898 3.986 1 92.38 313 PHE A O 1
ATOM 2460 N N . THR A 1 314 ? 13.516 11.867 3.141 1 90.25 314 THR A N 1
ATOM 2461 C CA . THR A 1 314 ? 12.359 12.102 2.281 1 90.25 314 THR A CA 1
ATOM 2462 C C . THR A 1 314 ? 11.125 11.383 2.826 1 90.25 314 THR A C 1
ATOM 2464 O O . THR A 1 314 ? 11.234 10.289 3.373 1 90.25 314 THR A O 1
ATOM 2467 N N . GLY A 1 315 ? 9.984 12.023 2.68 1 92.88 315 GLY A N 1
ATOM 2468 C CA . GLY A 1 315 ? 8.719 11.398 3.023 1 92.88 315 GLY A CA 1
ATOM 2469 C C . GLY A 1 315 ? 8.352 11.555 4.488 1 92.88 315 GLY A C 1
ATOM 2470 O O . GLY A 1 315 ? 7.359 10.984 4.949 1 92.88 315 GLY A O 1
ATOM 2471 N N . THR A 1 316 ? 9.117 12.328 5.246 1 95.56 316 THR A N 1
ATOM 2472 C CA . THR A 1 316 ? 8.906 12.469 6.684 1 95.56 316 THR A CA 1
ATOM 2473 C C . THR A 1 316 ? 7.598 13.195 6.973 1 95.56 316 THR A C 1
ATOM 2475 O O . THR A 1 316 ? 6.875 12.844 7.906 1 95.56 316 THR A O 1
ATOM 2478 N N . GLY A 1 317 ? 7.332 14.25 6.18 1 96.31 317 GLY A N 1
ATOM 2479 C CA . GLY A 1 317 ? 6.086 14.977 6.363 1 96.31 317 GLY A CA 1
ATOM 2480 C C . GLY A 1 317 ? 4.855 14.125 6.105 1 96.31 317 GLY A C 1
ATOM 2481 O O . GLY A 1 317 ? 3.877 14.203 6.852 1 96.31 317 GLY A O 1
ATOM 2482 N N . ASP A 1 318 ? 4.891 13.344 5.059 1 97.56 318 ASP A N 1
ATOM 2483 C CA . ASP A 1 318 ? 3.795 12.438 4.723 1 97.56 318 ASP A CA 1
ATOM 2484 C C . ASP A 1 318 ? 3.557 11.43 5.84 1 97.56 318 ASP A C 1
ATOM 2486 O O . ASP A 1 318 ? 2.41 11.172 6.211 1 97.56 318 ASP A O 1
ATOM 2490 N N . LEU A 1 319 ? 4.625 10.844 6.301 1 98.5 319 LEU A N 1
ATOM 2491 C CA . LEU A 1 319 ? 4.539 9.875 7.387 1 98.5 319 LEU A CA 1
ATOM 2492 C C . LEU A 1 319 ? 3.984 10.523 8.648 1 98.5 319 LEU A C 1
ATOM 2494 O O . LEU A 1 319 ? 3.105 9.961 9.312 1 98.5 319 LEU A O 1
ATOM 2498 N N . MET A 1 320 ? 4.5 11.719 8.984 1 98.56 320 MET A N 1
ATOM 2499 C CA . MET A 1 320 ? 4.039 12.438 10.164 1 98.56 320 MET A CA 1
ATOM 2500 C C . MET A 1 320 ? 2.535 12.688 10.102 1 98.56 320 MET A C 1
ATOM 2502 O O . MET A 1 320 ? 1.821 12.438 11.078 1 98.56 320 MET A O 1
ATOM 2506 N N . THR A 1 321 ? 2.107 13.148 9.016 1 98.75 321 THR A N 1
ATOM 2507 C CA . THR A 1 321 ? 0.692 13.453 8.844 1 98.75 321 THR A CA 1
ATOM 2508 C C . THR A 1 321 ? -0.153 12.188 8.977 1 98.75 321 THR A C 1
ATOM 2510 O O . THR A 1 321 ? -1.205 12.203 9.617 1 98.75 321 THR A O 1
ATOM 2513 N N . ALA A 1 322 ? 0.305 11.078 8.375 1 98.75 322 ALA A N 1
ATOM 2514 C CA . ALA A 1 322 ? -0.402 9.805 8.461 1 98.75 322 ALA A CA 1
ATOM 2515 C C . ALA A 1 322 ? -0.491 9.328 9.914 1 98.75 322 ALA A C 1
ATOM 2517 O O . ALA A 1 322 ? -1.551 8.891 10.359 1 98.75 322 ALA A O 1
ATOM 2518 N N . LEU A 1 323 ? 0.578 9.43 10.625 1 98.81 323 LEU A N 1
ATOM 2519 C CA . LEU A 1 323 ? 0.615 8.992 12.016 1 98.81 323 LEU A CA 1
ATOM 2520 C C . LEU A 1 323 ? -0.28 9.875 12.883 1 98.81 323 LEU A C 1
ATOM 2522 O O . LEU A 1 323 ? -0.988 9.383 13.758 1 98.81 323 LEU A O 1
ATOM 2526 N N . LEU A 1 324 ? -0.23 11.18 12.617 1 98.75 324 LEU A N 1
ATOM 2527 C CA . LEU A 1 324 ? -1.091 12.094 13.359 1 98.75 324 LEU A CA 1
ATOM 2528 C C . LEU A 1 324 ? -2.562 11.773 13.117 1 98.75 324 LEU A C 1
ATOM 2530 O O . LEU A 1 324 ? -3.367 11.773 14.047 1 98.75 324 LEU A O 1
ATOM 2534 N N . LEU A 1 325 ? -2.881 11.5 11.859 1 98.44 325 LEU A N 1
ATOM 2535 C CA . LEU A 1 325 ? -4.246 11.086 11.539 1 98.44 325 LEU A CA 1
ATOM 2536 C C . LEU A 1 325 ? -4.633 9.836 12.32 1 98.44 325 LEU A C 1
ATOM 2538 O O . LEU A 1 325 ? -5.66 9.82 13 1 98.44 325 LEU A O 1
ATOM 2542 N N . GLY A 1 326 ? -3.822 8.836 12.289 1 97.69 326 GLY A N 1
ATOM 2543 C CA . GLY A 1 326 ? -4.133 7.566 12.93 1 97.69 326 GLY A CA 1
ATOM 2544 C C . GLY A 1 326 ? -4.281 7.68 14.438 1 97.69 326 GLY A C 1
ATOM 2545 O O . GLY A 1 326 ? -5.277 7.23 15.008 1 97.69 326 GLY A O 1
ATOM 2546 N N . TRP A 1 327 ? -3.391 8.352 15.07 1 97.62 327 TRP A N 1
ATOM 2547 C CA . TRP A 1 327 ? -3.375 8.422 16.531 1 97.62 327 TRP A CA 1
ATOM 2548 C C . TRP A 1 327 ? -4.41 9.414 17.031 1 97.62 327 TRP A C 1
ATOM 2550 O O . TRP A 1 327 ? -4.984 9.227 18.109 1 97.62 327 TRP A O 1
ATOM 2560 N N . SER A 1 328 ? -4.652 10.484 16.266 1 96.38 328 SER A N 1
ATOM 2561 C CA . SER A 1 328 ? -5.625 11.477 16.719 1 96.38 328 SER A CA 1
ATOM 2562 C C . SER A 1 328 ? -7.039 10.898 16.719 1 96.38 328 SER A C 1
ATOM 2564 O O . SER A 1 328 ? -7.891 11.336 17.5 1 96.38 328 SER A O 1
ATOM 2566 N N . ASN A 1 329 ? -7.234 10.016 15.828 1 91.56 329 ASN A N 1
ATOM 2567 C CA . ASN A 1 329 ? -8.531 9.352 15.828 1 91.56 329 ASN A CA 1
ATOM 2568 C C . ASN A 1 329 ? -8.688 8.422 17.031 1 91.56 329 ASN A C 1
ATOM 2570 O O . ASN A 1 329 ? -9.789 8.242 17.547 1 91.56 329 ASN A O 1
ATOM 2574 N N . LYS A 1 330 ? -7.656 7.82 17.422 1 90.94 330 LYS A N 1
ATOM 2575 C CA . LYS A 1 330 ? -7.66 6.949 18.594 1 90.94 330 LYS A CA 1
ATOM 2576 C C . LYS A 1 330 ? -7.758 7.762 19.875 1 90.94 330 LYS A C 1
ATOM 2578 O O . LYS A 1 330 ? -8.422 7.348 20.828 1 90.94 330 LYS A O 1
ATOM 2583 N N . TYR A 1 331 ? -7.055 8.883 19.891 1 93.5 331 TYR A N 1
ATOM 2584 C CA . TYR A 1 331 ? -7.062 9.797 21.031 1 93.5 331 TYR A CA 1
ATOM 2585 C C . TYR A 1 331 ? -7.734 11.109 20.656 1 93.5 331 TYR A C 1
ATOM 2587 O O . TYR A 1 331 ? -7.094 12.164 20.672 1 93.5 331 TYR A O 1
ATOM 2595 N N . ARG A 1 332 ? -8.961 11.164 20.531 1 87.75 332 ARG A N 1
ATOM 2596 C CA . ARG A 1 332 ? -9.75 12.227 19.922 1 87.75 332 ARG A CA 1
ATOM 2597 C C . ARG A 1 332 ? -9.68 13.508 20.75 1 87.75 332 ARG A C 1
ATOM 2599 O O . ARG A 1 332 ? -9.664 14.609 20.203 1 87.75 332 ARG A O 1
ATOM 2606 N N . ASP A 1 333 ? -9.602 13.359 22.047 1 90.69 333 ASP A N 1
ATOM 2607 C CA . ASP A 1 333 ? -9.664 14.539 22.906 1 90.69 333 ASP A CA 1
ATOM 2608 C C . ASP A 1 333 ? -8.289 14.875 23.484 1 90.69 333 ASP A C 1
ATOM 2610 O O . ASP A 1 333 ? -8.172 15.75 24.344 1 90.69 333 ASP A O 1
ATOM 2614 N N . ASN A 1 334 ? -7.328 14.141 23.031 1 95.62 334 ASN A N 1
ATOM 2615 C CA . ASN A 1 334 ? -5.973 14.32 23.531 1 95.62 334 ASN A CA 1
ATOM 2616 C C . ASN A 1 334 ? -4.957 14.406 22.391 1 95.62 334 ASN A C 1
ATOM 2618 O O . ASN A 1 334 ? -4.164 13.484 22.188 1 95.62 334 ASN A O 1
ATOM 2622 N N . LEU A 1 335 ? -4.965 15.547 21.781 1 97.5 335 LEU A N 1
ATOM 2623 C CA . LEU A 1 335 ? -4.102 15.742 20.609 1 97.5 335 LEU A CA 1
ATOM 2624 C C . LEU A 1 335 ? -2.633 15.648 21.016 1 97.5 335 LEU A C 1
ATOM 2626 O O . LEU A 1 335 ? -1.801 15.195 20.219 1 97.5 335 LEU A O 1
ATOM 2630 N N . GLU A 1 336 ? -2.287 16.047 22.266 1 97.94 336 GLU A N 1
ATOM 2631 C CA . GLU A 1 336 ? -0.902 15.992 22.719 1 97.94 336 GLU A CA 1
ATOM 2632 C C . GLU A 1 336 ? -0.403 14.555 22.812 1 97.94 336 GLU A C 1
ATOM 2634 O O . GLU A 1 336 ? 0.751 14.266 22.484 1 97.94 336 GLU A O 1
ATOM 2639 N N . ILE A 1 337 ? -1.304 13.648 23.25 1 97.94 337 ILE A N 1
ATOM 2640 C CA . ILE A 1 337 ? -0.935 12.242 23.312 1 97.94 337 ILE A CA 1
ATOM 2641 C C . ILE A 1 337 ? -0.723 11.688 21.906 1 97.94 337 ILE A C 1
ATOM 2643 O O . ILE A 1 337 ? 0.251 10.977 21.656 1 97.94 337 ILE A O 1
ATOM 2647 N N . ALA A 1 338 ? -1.66 12.016 21.016 1 98.06 338 ALA A N 1
ATOM 2648 C CA . ALA A 1 338 ? -1.528 11.594 19.625 1 98.06 338 ALA A CA 1
ATOM 2649 C C . ALA A 1 338 ? -0.214 12.086 19.016 1 98.06 338 ALA A C 1
ATOM 2651 O O . ALA A 1 338 ? 0.471 11.336 18.312 1 98.06 338 ALA A O 1
ATOM 2652 N N . ALA A 1 339 ? 0.144 13.289 19.312 1 98.56 339 ALA A N 1
ATOM 2653 C CA . ALA A 1 339 ? 1.37 13.883 18.781 1 98.56 339 ALA A CA 1
ATOM 2654 C C . ALA A 1 339 ? 2.604 13.211 19.375 1 98.56 339 ALA A C 1
ATOM 2656 O O . ALA A 1 339 ? 3.6 13 18.688 1 98.56 339 ALA A O 1
ATOM 2657 N N . GLU A 1 340 ? 2.576 12.883 20.672 1 98.62 340 GLU A N 1
ATOM 2658 C CA . GLU A 1 340 ? 3.682 12.172 21.297 1 98.62 340 GLU A CA 1
ATOM 2659 C C . GLU A 1 340 ? 3.951 10.844 20.609 1 98.62 340 GLU A C 1
ATOM 2661 O O . GLU A 1 340 ? 5.105 10.5 20.328 1 98.62 340 GLU A O 1
ATOM 2666 N N . LEU A 1 341 ? 2.895 10.156 20.344 1 98.56 341 LEU A N 1
ATOM 2667 C CA . LEU A 1 341 ? 3.014 8.852 19.703 1 98.56 341 LEU A CA 1
ATOM 2668 C C . LEU A 1 341 ? 3.527 8.992 18.281 1 98.56 341 LEU A C 1
ATOM 2670 O O . LEU A 1 341 ? 4.418 8.25 17.859 1 98.56 341 LEU A O 1
ATOM 2674 N N . ALA A 1 342 ? 2.992 9.953 17.547 1 98.56 342 ALA A N 1
ATOM 2675 C CA . ALA A 1 342 ? 3.391 10.172 16.156 1 98.56 342 ALA A CA 1
ATOM 2676 C C . ALA A 1 342 ? 4.859 10.578 16.062 1 98.56 342 ALA A C 1
ATOM 2678 O O . ALA A 1 342 ? 5.621 10 15.289 1 98.56 342 ALA A O 1
ATOM 2679 N N . VAL A 1 343 ? 5.27 11.523 16.891 1 98.19 343 VAL A N 1
ATOM 2680 C CA . VAL A 1 343 ? 6.637 12.031 16.875 1 98.19 343 VAL A CA 1
ATOM 2681 C C . VAL A 1 343 ? 7.605 10.93 17.297 1 98.19 343 VAL A C 1
ATOM 2683 O O . VAL A 1 343 ? 8.672 10.773 16.703 1 98.19 343 VAL A O 1
ATOM 2686 N N . SER A 1 344 ? 7.254 10.234 18.312 1 98.38 344 SER A N 1
ATOM 2687 C CA . SER A 1 344 ? 8.117 9.156 18.781 1 98.38 344 SER A CA 1
ATOM 2688 C C . SER A 1 344 ? 8.289 8.078 17.719 1 98.38 344 SER A C 1
ATOM 2690 O O . SER A 1 344 ? 9.391 7.555 17.531 1 98.38 344 SER A O 1
ATOM 2692 N N . SER A 1 345 ? 7.188 7.695 17.062 1 98.44 345 SER A N 1
ATOM 2693 C CA . SER A 1 345 ? 7.266 6.738 15.977 1 98.44 345 SER A CA 1
ATOM 2694 C C . SER A 1 345 ? 8.164 7.254 14.852 1 98.44 345 SER A C 1
ATOM 2696 O O . SER A 1 345 ? 9.031 6.523 14.359 1 98.44 345 SER A O 1
ATOM 2698 N N . LEU A 1 346 ? 7.93 8.484 14.461 1 98.12 346 LEU A N 1
ATOM 2699 C CA . LEU A 1 346 ? 8.719 9.078 13.383 1 98.12 346 LEU A CA 1
ATOM 2700 C C . LEU A 1 346 ? 10.203 9.078 13.734 1 98.12 346 LEU A C 1
ATOM 2702 O O . LEU A 1 346 ? 11.039 8.688 12.922 1 98.12 346 LEU A O 1
ATOM 2706 N N . GLN A 1 347 ? 10.508 9.492 14.914 1 97.19 347 GLN A N 1
ATOM 2707 C CA . GLN A 1 347 ? 11.898 9.547 15.344 1 97.19 347 GLN A CA 1
ATOM 2708 C C . GLN A 1 347 ? 12.531 8.164 15.344 1 97.19 347 GLN A C 1
ATOM 2710 O O . GLN A 1 347 ? 13.695 8 14.969 1 97.19 347 GLN A O 1
ATOM 2715 N N . ALA A 1 348 ? 11.781 7.215 15.766 1 98.06 348 ALA A N 1
ATOM 2716 C CA . ALA A 1 348 ? 12.297 5.848 15.742 1 98.06 348 ALA A CA 1
ATOM 2717 C C . ALA A 1 348 ? 12.609 5.406 14.312 1 98.06 348 ALA A C 1
ATOM 2719 O O . ALA A 1 348 ? 13.648 4.789 14.055 1 98.06 348 ALA A O 1
ATOM 2720 N N . VAL A 1 349 ? 11.727 5.684 13.383 1 97.94 349 VAL A N 1
ATOM 2721 C CA . VAL A 1 349 ? 11.938 5.355 11.977 1 97.94 349 VAL A CA 1
ATOM 2722 C C . VAL A 1 349 ? 13.195 6.043 11.469 1 97.94 349 VAL A C 1
ATOM 2724 O O . VAL A 1 349 ? 14.008 5.426 10.773 1 97.94 349 VAL A O 1
ATOM 2727 N N . LEU A 1 350 ? 13.375 7.344 11.789 1 96.88 350 LEU A N 1
ATOM 2728 C CA . LEU A 1 350 ? 14.508 8.117 11.305 1 96.88 350 LEU A CA 1
ATOM 2729 C C . LEU A 1 350 ? 15.82 7.578 11.867 1 96.88 350 LEU A C 1
ATOM 2731 O O . LEU A 1 350 ? 16.812 7.469 11.141 1 96.88 350 LEU A O 1
ATOM 2735 N N . HIS A 1 351 ? 15.836 7.242 13.117 1 96.81 351 HIS A N 1
ATOM 2736 C CA . HIS A 1 351 ? 17.047 6.695 13.727 1 96.81 351 HIS A CA 1
ATOM 2737 C C . HIS A 1 351 ? 17.391 5.34 13.117 1 96.81 351 HIS A C 1
ATOM 2739 O O . HIS A 1 351 ? 18.578 5.047 12.891 1 96.81 351 HIS A O 1
ATOM 2745 N N . ARG A 1 352 ? 16.422 4.516 12.891 1 95.56 352 ARG A N 1
ATOM 2746 C CA . ARG A 1 352 ? 16.672 3.242 12.227 1 95.56 352 ARG A CA 1
ATOM 2747 C C . ARG A 1 352 ? 17.234 3.457 10.82 1 95.56 352 ARG A C 1
ATOM 2749 O O . ARG A 1 352 ? 18.141 2.734 10.391 1 95.56 352 ARG A O 1
ATOM 2756 N N . THR A 1 353 ? 16.672 4.402 10.125 1 95.06 353 THR A N 1
ATOM 2757 C CA . THR A 1 353 ? 17.141 4.734 8.781 1 95.06 353 THR A CA 1
ATOM 2758 C C . THR A 1 353 ? 18.609 5.125 8.812 1 95.06 353 THR A C 1
ATOM 2760 O O . THR A 1 353 ? 19.406 4.602 8.031 1 95.06 353 THR A O 1
ATOM 2763 N N . LEU A 1 354 ? 18.953 5.973 9.719 1 94 354 LEU A N 1
ATOM 2764 C CA . LEU A 1 354 ? 20.344 6.414 9.859 1 94 354 LEU A CA 1
ATOM 2765 C C . LEU A 1 354 ? 21.266 5.234 10.164 1 94 354 LEU A C 1
ATOM 2767 O O . LEU A 1 354 ? 22.328 5.102 9.555 1 94 354 LEU A O 1
ATOM 2771 N N . SER A 1 355 ? 20.844 4.449 11.109 1 93.38 355 SER A N 1
ATOM 2772 C CA . SER A 1 355 ? 21.625 3.295 11.523 1 93.38 355 SER A CA 1
ATOM 2773 C C . SER A 1 355 ? 21.844 2.324 10.367 1 93.38 355 SER A C 1
ATOM 2775 O O . SER A 1 355 ? 22.938 1.799 10.18 1 93.38 355 SER A O 1
ATOM 2777 N N . ASP A 1 356 ? 20.781 2.074 9.609 1 91.69 356 ASP A N 1
ATOM 2778 C CA . ASP A 1 356 ? 20.875 1.138 8.492 1 91.69 356 ASP A CA 1
ATOM 2779 C C . ASP A 1 356 ? 21.812 1.659 7.41 1 91.69 356 ASP A C 1
ATOM 2781 O O . ASP A 1 356 ? 22.594 0.894 6.836 1 91.69 356 ASP A O 1
ATOM 2785 N N . TYR A 1 357 ? 21.75 2.932 7.121 1 90.94 357 TYR A N 1
ATOM 2786 C CA . TYR A 1 357 ? 22.625 3.514 6.117 1 90.94 357 TYR A CA 1
ATOM 2787 C C . TYR A 1 357 ? 24.078 3.482 6.578 1 90.94 357 TYR A C 1
ATOM 2789 O O . TYR A 1 357 ? 24.984 3.16 5.801 1 90.94 357 TYR A O 1
ATOM 2797 N N . LYS A 1 358 ? 24.328 3.76 7.805 1 90.62 358 LYS A N 1
ATOM 2798 C CA . LYS A 1 358 ? 25.688 3.705 8.344 1 90.62 358 LYS A CA 1
ATOM 2799 C C . LYS A 1 358 ? 26.234 2.283 8.312 1 90.62 358 LYS A C 1
ATOM 2801 O O . LYS A 1 358 ? 27.391 2.068 7.957 1 90.62 358 LYS A O 1
ATOM 2806 N N . SER A 1 359 ? 25.406 1.388 8.688 1 89.31 359 SER A N 1
ATOM 2807 C CA . SER A 1 359 ? 25.812 -0.012 8.703 1 89.31 359 SER A CA 1
ATOM 2808 C C . SER A 1 359 ? 26.156 -0.5 7.297 1 89.31 359 SER A C 1
ATOM 2810 O O . SER A 1 359 ? 26.969 -1.406 7.129 1 89.31 359 SER A O 1
ATOM 2812 N N . ALA A 1 360 ? 25.547 0.141 6.32 1 85.94 360 ALA A N 1
ATOM 2813 C CA . ALA A 1 360 ? 25.797 -0.224 4.93 1 85.94 360 ALA A CA 1
ATOM 2814 C C . ALA A 1 360 ? 27 0.545 4.371 1 85.94 360 ALA A C 1
ATOM 2816 O O . ALA A 1 360 ? 27.344 0.389 3.203 1 85.94 360 ALA A O 1
ATOM 2817 N N . GLY A 1 361 ? 27.594 1.429 5.184 1 86.38 361 GLY A N 1
ATOM 2818 C CA . GLY A 1 361 ? 28.797 2.152 4.789 1 86.38 361 GLY A CA 1
ATOM 2819 C C . GLY A 1 361 ? 28.5 3.453 4.07 1 86.38 361 GLY A C 1
ATOM 2820 O O . GLY A 1 361 ? 29.375 4.012 3.4 1 86.38 361 GLY A O 1
ATOM 2821 N N . HIS A 1 362 ? 27.25 3.889 4.184 1 86.69 362 HIS A N 1
ATOM 2822 C CA . HIS A 1 362 ? 26.844 5.137 3.541 1 86.69 362 HIS A CA 1
ATOM 2823 C C . HIS A 1 362 ? 26.891 6.301 4.523 1 86.69 362 HIS A C 1
ATOM 2825 O O . HIS A 1 362 ? 26.453 6.172 5.668 1 86.69 362 HIS A O 1
ATOM 2831 N N . ASP A 1 363 ? 27.484 7.367 4.012 1 86.88 363 ASP A N 1
ATOM 2832 C CA . ASP A 1 363 ? 27.469 8.594 4.805 1 86.88 363 ASP A CA 1
ATOM 2833 C C . ASP A 1 363 ? 26.125 9.312 4.672 1 86.88 363 ASP A C 1
ATOM 2835 O O . ASP A 1 363 ? 25.812 9.852 3.609 1 86.88 363 ASP A O 1
ATOM 2839 N N . PRO A 1 364 ? 25.391 9.391 5.695 1 87.38 364 PRO A N 1
ATOM 2840 C CA . PRO A 1 364 ? 24.031 9.938 5.645 1 87.38 364 PRO A CA 1
ATOM 2841 C C . PRO A 1 364 ? 24 11.422 5.297 1 87.38 364 PRO A C 1
ATOM 2843 O O . PRO A 1 364 ? 22.953 11.969 4.977 1 87.38 364 PRO A O 1
ATOM 2846 N N . GLN A 1 365 ? 25.078 12.047 5.324 1 85.94 365 GLN A N 1
ATOM 2847 C CA . GLN A 1 365 ? 25.094 13.484 5.07 1 85.94 365 GLN A CA 1
ATOM 2848 C C . GLN A 1 365 ? 25.328 13.781 3.592 1 85.94 365 GLN A C 1
ATOM 2850 O O . GLN A 1 365 ? 25.203 14.922 3.152 1 85.94 365 GLN A O 1
ATOM 2855 N N . THR A 1 366 ? 25.484 12.75 2.816 1 78.25 366 THR A N 1
ATOM 2856 C CA . THR A 1 366 ? 25.875 12.961 1.426 1 78.25 366 THR A CA 1
ATOM 2857 C C . THR A 1 366 ? 24.641 12.984 0.516 1 78.25 366 THR A C 1
ATOM 2859 O O . THR A 1 366 ? 24.672 13.602 -0.554 1 78.25 366 THR A O 1
ATOM 2862 N N . THR A 1 367 ? 23.641 12.305 0.928 1 82.12 367 THR A N 1
ATOM 2863 C CA . THR A 1 367 ? 22.438 12.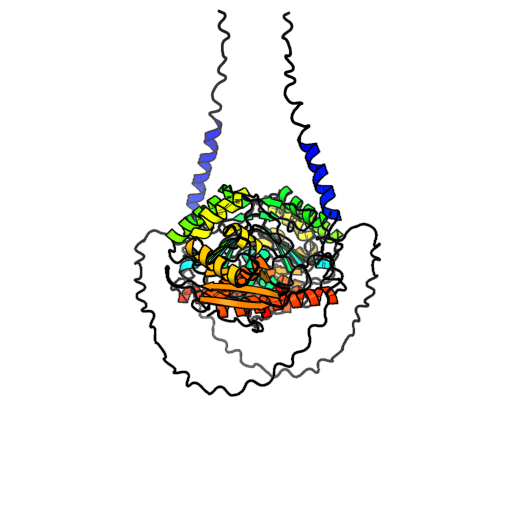242 0.116 1 82.12 367 THR A CA 1
ATOM 2864 C C . THR A 1 367 ? 21.188 12.219 1.001 1 82.12 367 THR A C 1
ATOM 2866 O O . THR A 1 367 ? 21.281 12.031 2.215 1 82.12 367 THR A O 1
ATOM 2869 N N . SER A 1 368 ? 20.078 12.5 0.29 1 85.69 368 SER A N 1
ATOM 2870 C CA . SER A 1 368 ? 18.812 12.297 0.987 1 85.69 368 SER A CA 1
ATOM 2871 C C . SER A 1 368 ? 18.562 10.812 1.227 1 85.69 368 SER A C 1
ATOM 2873 O O . SER A 1 368 ? 18.844 9.977 0.364 1 85.69 368 SER A O 1
ATOM 2875 N N . LEU A 1 369 ? 18.047 10.539 2.359 1 91.19 369 LEU A N 1
ATOM 2876 C CA . LEU A 1 369 ? 17.844 9.148 2.74 1 91.19 369 LEU A CA 1
ATOM 2877 C C . LEU A 1 369 ? 16.375 8.75 2.576 1 91.19 369 LEU A C 1
ATOM 2879 O O . LEU A 1 369 ? 15.477 9.523 2.918 1 91.19 369 LEU A O 1
ATOM 2883 N N . GLU A 1 370 ? 16.172 7.566 2.002 1 92.19 370 GLU A N 1
ATOM 2884 C CA . GLU A 1 370 ? 14.852 6.949 2.01 1 92.19 370 GLU A CA 1
ATOM 2885 C C . GLU A 1 370 ? 14.555 6.305 3.361 1 92.19 370 GLU A C 1
ATOM 2887 O O . GLU A 1 370 ? 15.344 5.5 3.861 1 92.19 370 GLU A O 1
ATOM 2892 N N . ILE A 1 371 ? 13.422 6.645 3.855 1 95.19 371 ILE A N 1
ATOM 2893 C CA . ILE A 1 371 ? 13.133 6.16 5.199 1 95.19 371 ILE A CA 1
ATOM 2894 C C . ILE A 1 371 ? 12.922 4.648 5.168 1 95.19 371 ILE A C 1
ATOM 2896 O O . ILE A 1 371 ? 12.359 4.113 4.211 1 95.19 371 ILE A O 1
ATOM 2900 N N . ARG A 1 372 ? 13.406 3.98 6.242 1 94.81 372 ARG A N 1
ATOM 2901 C CA . ARG A 1 372 ? 13.234 2.541 6.41 1 94.81 372 ARG A CA 1
ATOM 2902 C C . ARG A 1 372 ? 11.898 2.215 7.059 1 94.81 372 ARG A C 1
ATOM 2904 O O . ARG A 1 372 ? 11.852 1.68 8.164 1 94.81 372 ARG A O 1
ATOM 2911 N N . LEU A 1 373 ? 10.875 2.455 6.297 1 96.81 373 LEU A N 1
ATOM 2912 C CA . LEU A 1 373 ? 9.5 2.404 6.766 1 96.81 373 LEU A CA 1
ATOM 2913 C C . LEU A 1 373 ? 9.078 0.973 7.086 1 96.81 373 LEU A C 1
ATOM 2915 O O . LEU A 1 373 ? 8.531 0.704 8.156 1 96.81 373 LEU A O 1
ATOM 2919 N N . ILE A 1 374 ? 9.375 0.034 6.199 1 96.44 374 ILE A N 1
ATOM 2920 C CA . ILE A 1 374 ? 8.93 -1.351 6.316 1 96.44 374 ILE A CA 1
ATOM 2921 C C . ILE A 1 374 ? 9.641 -2.023 7.484 1 96.44 374 ILE A C 1
ATOM 2923 O O . ILE A 1 374 ? 9.039 -2.816 8.219 1 96.44 374 ILE A O 1
ATOM 2927 N N . GLN A 1 375 ? 10.867 -1.68 7.723 1 95.19 375 GLN A N 1
ATOM 2928 C CA . GLN A 1 375 ? 11.695 -2.252 8.781 1 95.19 375 GLN A CA 1
ATOM 2929 C C . GLN A 1 375 ? 11.297 -1.697 10.148 1 95.19 375 GLN A C 1
ATOM 2931 O O . GLN A 1 375 ? 11.719 -2.215 11.18 1 95.19 375 GLN A O 1
ATOM 2936 N N . SER A 1 376 ? 10.422 -0.699 10.125 1 97.19 376 SER A N 1
ATOM 2937 C CA . SER A 1 376 ? 10.078 -0.018 11.375 1 97.19 376 SER A CA 1
ATOM 2938 C C . SER A 1 376 ? 8.648 -0.32 11.789 1 97.19 376 SER A C 1
ATOM 2940 O O . SER A 1 376 ? 8.016 0.484 12.484 1 97.19 376 SER A O 1
ATOM 2942 N N . GLN A 1 377 ? 8.07 -1.418 11.406 1 96.88 377 GLN A N 1
ATOM 2943 C CA . GLN A 1 377 ? 6.672 -1.747 11.641 1 96.88 377 GLN A CA 1
ATOM 2944 C C . GLN A 1 377 ? 6.336 -1.712 13.125 1 96.88 377 GLN A C 1
ATOM 2946 O O . GLN A 1 377 ? 5.285 -1.198 13.523 1 96.88 377 GLN A O 1
ATOM 2951 N N . ASP A 1 378 ? 7.203 -2.225 13.945 1 97.25 378 ASP A N 1
ATOM 2952 C CA . ASP A 1 378 ? 6.914 -2.305 15.375 1 97.25 378 ASP A CA 1
ATOM 2953 C C . ASP A 1 378 ? 6.941 -0.922 16.016 1 97.25 378 ASP A C 1
ATOM 2955 O O . ASP A 1 378 ? 6.176 -0.648 16.953 1 97.25 378 ASP A O 1
ATOM 2959 N N . ASP A 1 379 ? 7.797 -0.054 15.492 1 98.19 379 ASP A N 1
ATOM 2960 C CA . ASP A 1 379 ? 7.887 1.314 15.992 1 98.19 379 ASP A CA 1
ATOM 2961 C C . ASP A 1 379 ? 6.633 2.113 15.633 1 98.19 379 ASP A C 1
ATOM 2963 O O . ASP A 1 379 ? 6.312 3.102 16.297 1 98.19 379 ASP A O 1
ATOM 2967 N N . ILE A 1 380 ? 5.98 1.669 14.609 1 98.25 380 ILE A N 1
ATOM 2968 C CA . ILE A 1 380 ? 4.793 2.369 14.141 1 98.25 380 ILE A CA 1
ATOM 2969 C C . ILE A 1 380 ? 3.561 1.839 14.875 1 98.25 380 ILE A C 1
ATOM 2971 O O . ILE A 1 380 ? 2.732 2.617 15.352 1 98.25 380 ILE A O 1
ATOM 2975 N N . ARG A 1 381 ? 3.484 0.545 15.086 1 96.94 381 ARG A N 1
ATOM 2976 C CA . ARG A 1 381 ? 2.324 -0.092 15.695 1 96.94 381 ARG A CA 1
ATOM 2977 C C . ARG A 1 381 ? 2.303 0.137 17.203 1 96.94 381 ARG A C 1
ATOM 2979 O O . ARG A 1 381 ? 1.235 0.305 17.797 1 96.94 381 ARG A O 1
ATOM 2986 N N . ASN A 1 382 ? 3.512 0.065 17.75 1 96.56 382 ASN A N 1
ATOM 2987 C CA . ASN A 1 382 ? 3.66 0.203 19.203 1 96.56 382 ASN A CA 1
ATOM 2988 C C . ASN A 1 382 ? 4.812 1.136 19.562 1 96.56 382 ASN A C 1
ATOM 2990 O O . ASN A 1 382 ? 5.801 0.707 20.156 1 96.56 382 ASN A O 1
ATOM 2994 N N . PRO A 1 383 ? 4.566 2.377 19.344 1 97.62 383 PRO A N 1
ATOM 2995 C CA . PRO A 1 383 ? 5.668 3.312 19.594 1 97.62 383 PRO A CA 1
ATOM 2996 C C . PRO A 1 383 ? 6 3.455 21.078 1 97.62 383 PRO A C 1
ATOM 2998 O O . PRO A 1 383 ? 5.094 3.467 21.922 1 97.62 383 PRO A O 1
ATOM 3001 N N . GLN A 1 384 ? 7.23 3.527 21.375 1 97.31 384 GLN A N 1
ATOM 3002 C CA . GLN A 1 384 ? 7.695 3.945 22.703 1 97.31 384 GLN A CA 1
ATOM 3003 C C . GLN A 1 384 ? 7.77 5.465 22.797 1 97.31 384 GLN A C 1
ATOM 3005 O O . GLN A 1 384 ? 8.516 6.105 22.047 1 97.31 384 GLN A O 1
ATOM 3010 N N . VAL A 1 385 ? 7.07 5.98 23.719 1 97.31 385 VAL A N 1
ATOM 3011 C CA . VAL A 1 385 ? 7.02 7.434 23.828 1 97.31 385 VAL A CA 1
ATOM 3012 C C . VAL A 1 385 ? 8.305 7.949 24.484 1 97.31 385 VAL A C 1
ATOM 3014 O O . VAL A 1 385 ? 8.539 7.73 25.672 1 97.31 385 VAL A O 1
ATOM 3017 N N . LYS A 1 386 ? 9.023 8.586 23.719 1 95.44 386 LYS A N 1
ATOM 3018 C CA . LYS A 1 386 ? 10.289 9.141 24.203 1 95.44 386 LYS A CA 1
ATOM 3019 C C . LYS A 1 386 ? 10.242 10.664 24.219 1 95.44 386 LYS A C 1
ATOM 3021 O O . LYS A 1 386 ? 11.047 11.305 24.906 1 95.44 386 LYS A O 1
ATOM 3026 N N . PHE A 1 387 ? 9.336 11.227 23.484 1 96.31 387 PHE A N 1
ATOM 3027 C CA . PHE A 1 387 ? 9.188 12.672 23.375 1 96.31 387 PHE A CA 1
ATOM 3028 C C . PHE A 1 387 ? 7.824 13.117 23.891 1 96.31 387 PHE A C 1
ATOM 3030 O O . PHE A 1 387 ? 6.793 12.82 23.281 1 96.31 387 PHE A O 1
ATOM 3037 N N . LYS A 1 388 ? 7.887 13.898 24.875 1 97.38 388 LYS A N 1
ATOM 3038 C CA . LYS A 1 388 ? 6.648 14.258 25.562 1 97.38 388 LYS A CA 1
ATOM 3039 C C . LYS A 1 388 ? 6.215 15.672 25.203 1 97.38 388 LYS A C 1
ATOM 3041 O O . LYS A 1 388 ? 7.051 16.547 24.969 1 97.38 388 LYS A O 1
ATOM 3046 N N . ALA A 1 389 ? 4.945 15.867 25.25 1 98 389 ALA A N 1
ATOM 3047 C CA . ALA A 1 389 ? 4.367 17.188 24.984 1 98 389 ALA A CA 1
ATOM 3048 C C . ALA A 1 389 ? 4.375 18.047 26.234 1 98 389 ALA A C 1
ATOM 3050 O O . ALA A 1 389 ? 4.121 17.562 27.344 1 98 389 ALA A O 1
ATOM 3051 N N . GLU A 1 390 ? 4.738 19.266 26.078 1 97.88 390 GLU A N 1
ATOM 3052 C CA . GLU A 1 390 ? 4.613 20.312 27.109 1 97.88 390 GLU A CA 1
ATOM 3053 C C . GLU A 1 390 ? 3.463 21.266 26.781 1 97.88 390 GLU A C 1
ATOM 3055 O O . GLU A 1 390 ? 3.459 21.906 25.734 1 97.88 390 GLU A O 1
ATOM 3060 N N . ILE A 1 391 ? 2.566 21.406 27.703 1 97.12 391 ILE A N 1
ATOM 3061 C CA . ILE A 1 391 ? 1.381 22.234 27.469 1 97.12 391 ILE A CA 1
ATOM 3062 C C . ILE A 1 391 ? 1.713 23.703 27.719 1 97.12 391 ILE A C 1
ATOM 3064 O O . ILE A 1 391 ? 2.379 24.031 28.703 1 97.12 391 ILE A O 1
ATOM 3068 N N . TYR A 1 392 ? 1.24 24.5 26.719 1 95.56 392 TYR A N 1
ATOM 3069 C CA . TYR A 1 392 ? 1.368 25.938 26.938 1 95.56 392 TYR A CA 1
ATOM 3070 C C . TYR A 1 392 ? 0.297 26.438 27.891 1 95.56 392 TYR A C 1
ATOM 3072 O O . TYR A 1 392 ? -0.848 25.984 27.844 1 95.56 392 TYR A O 1
ATOM 3080 N N . ASN A 1 393 ? 0.662 27.312 28.766 1 83.69 393 ASN A N 1
ATOM 3081 C CA . ASN A 1 393 ? -0.25 27.938 29.719 1 83.69 393 ASN A CA 1
ATOM 3082 C C . ASN A 1 393 ? -0.982 29.125 29.094 1 83.69 393 ASN A C 1
ATOM 3084 O O . ASN A 1 393 ? -0.433 29.812 28.234 1 83.69 393 ASN A O 1
ATOM 3088 N N . MET B 1 1 ? -20.453 33.688 -63.312 1 19.7 1 MET B N 1
ATOM 3089 C CA . MET B 1 1 ? -21.219 33.562 -62.094 1 19.7 1 MET B CA 1
ATOM 3090 C C . MET B 1 1 ? -21.312 32.125 -61.625 1 19.7 1 MET B C 1
ATOM 3092 O O . MET B 1 1 ? -22.406 31.547 -61.562 1 19.7 1 MET B O 1
ATOM 3096 N N . GLY B 1 2 ? -20.344 31.281 -61.844 1 21.94 2 GLY B N 1
ATOM 3097 C CA . GLY B 1 2 ? -20.281 29.844 -62.031 1 21.94 2 GLY B CA 1
ATOM 3098 C C . GLY B 1 2 ? -20.469 29.078 -60.719 1 21.94 2 GLY B C 1
ATOM 3099 O O . GLY B 1 2 ? -19.891 29.438 -59.688 1 21.94 2 GLY B O 1
ATOM 3100 N N . ARG B 1 3 ? -21.609 28.328 -60.438 1 20.89 3 ARG B N 1
ATOM 3101 C CA . ARG B 1 3 ? -22.344 27.703 -59.344 1 20.89 3 ARG B CA 1
ATOM 3102 C C . ARG B 1 3 ? -21.547 26.562 -58.719 1 20.89 3 ARG B C 1
ATOM 3104 O O . ARG B 1 3 ? -21.266 25.562 -59.406 1 20.89 3 ARG B O 1
ATOM 3111 N N . MET B 1 4 ? -20.438 26.844 -58.062 1 22.08 4 MET B N 1
ATOM 3112 C CA . MET B 1 4 ? -19.5 25.828 -57.594 1 22.08 4 MET B CA 1
ATOM 3113 C C . MET B 1 4 ? -20.219 24.797 -56.719 1 22.08 4 MET B C 1
ATOM 3115 O O . MET B 1 4 ? -20.969 25.156 -55.812 1 22.08 4 MET B O 1
ATOM 3119 N N . ARG B 1 5 ? -20.359 23.531 -57.188 1 20.7 5 ARG B N 1
ATOM 3120 C CA . ARG B 1 5 ? -21.047 22.297 -56.812 1 20.7 5 ARG B CA 1
ATOM 3121 C C . ARG B 1 5 ? -20.578 21.781 -55.469 1 20.7 5 ARG B C 1
ATOM 3123 O O . ARG B 1 5 ? -19.375 21.641 -55.25 1 20.7 5 ARG B O 1
ATOM 3130 N N . CYS B 1 6 ? -21.219 22.172 -54.312 1 21.58 6 CYS B N 1
ATOM 3131 C CA . CYS B 1 6 ? -21.125 21.828 -52.906 1 21.58 6 CYS B CA 1
ATOM 3132 C C . CYS B 1 6 ? -21.172 20.312 -52.688 1 21.58 6 CYS B C 1
ATOM 3134 O O . CYS B 1 6 ? -22.219 19.688 -52.875 1 21.58 6 CYS B O 1
ATOM 3136 N N . ILE B 1 7 ? -20.219 19.5 -53.312 1 22.8 7 ILE B N 1
ATOM 3137 C CA . ILE B 1 7 ? -20.359 18.047 -53.344 1 22.8 7 ILE B CA 1
ATOM 3138 C C . ILE B 1 7 ? -20.375 17.5 -51.906 1 22.8 7 ILE B C 1
ATOM 3140 O O . ILE B 1 7 ? -19.422 17.719 -51.156 1 22.8 7 ILE B O 1
ATOM 3144 N N . THR B 1 8 ? -21.562 17.391 -51.219 1 21.59 8 THR B N 1
ATOM 3145 C CA . THR B 1 8 ? -21.984 16.922 -49.906 1 21.59 8 THR B CA 1
ATOM 3146 C C . THR B 1 8 ? -21.609 15.453 -49.688 1 21.59 8 THR B C 1
ATOM 3148 O O . THR B 1 8 ? -22.094 14.578 -50.438 1 21.59 8 THR B O 1
ATOM 3151 N N . ASN B 1 9 ? -20.297 15.07 -49.656 1 22.42 9 ASN B N 1
ATOM 3152 C CA . ASN B 1 9 ? -19.984 13.648 -49.719 1 22.42 9 ASN B CA 1
ATOM 3153 C C . ASN B 1 9 ? -20.641 12.898 -48.562 1 22.42 9 ASN B C 1
ATOM 3155 O O . ASN B 1 9 ? -20.422 13.219 -47.375 1 22.42 9 ASN B O 1
ATOM 3159 N N . PRO B 1 10 ? -21.812 12.125 -48.656 1 24.94 10 PRO B N 1
ATOM 3160 C CA . PRO B 1 10 ? -22.75 11.461 -47.75 1 24.94 10 PRO B CA 1
ATOM 3161 C C . PRO B 1 10 ? -22.109 10.336 -46.969 1 24.94 10 PRO B C 1
ATOM 3163 O O . PRO B 1 10 ? -22.797 9.484 -46.406 1 24.94 10 PRO B O 1
ATOM 3166 N N . LYS B 1 11 ? -20.75 10.141 -46.969 1 24.16 11 LYS B N 1
ATOM 3167 C CA . LYS B 1 11 ? -20.125 8.852 -46.656 1 24.16 11 LYS B CA 1
ATOM 3168 C C . LYS B 1 11 ? -20.484 8.398 -45.25 1 24.16 11 LYS B C 1
ATOM 3170 O O . LYS B 1 11 ? -20.406 7.207 -44.906 1 24.16 11 LYS B O 1
ATOM 3175 N N . ALA B 1 12 ? -20.484 9.188 -44.188 1 23.45 12 ALA B N 1
ATOM 3176 C CA . ALA B 1 12 ? -20.125 8.773 -42.844 1 23.45 12 ALA B CA 1
ATOM 3177 C C . ALA B 1 12 ? -21.297 8.078 -42.156 1 23.45 12 ALA B C 1
ATOM 3179 O O . ALA B 1 12 ? -21.234 7.801 -40.938 1 23.45 12 ALA B O 1
ATOM 3180 N N . GLU B 1 13 ? -22.516 7.977 -42.688 1 24.28 13 GLU B N 1
ATOM 3181 C CA . GLU B 1 13 ? -23.703 7.539 -41.969 1 24.28 13 GLU B CA 1
ATOM 3182 C C . GLU B 1 13 ? -23.625 6.059 -41.625 1 24.28 13 GLU B C 1
ATOM 3184 O O . GLU B 1 13 ? -24.391 5.566 -40.781 1 24.28 13 GLU B O 1
ATOM 3189 N N . GLU B 1 14 ? -22.984 5.168 -42.375 1 24.78 14 GLU B N 1
ATOM 3190 C CA . GLU B 1 14 ? -23.375 3.76 -42.375 1 24.78 14 GLU B CA 1
ATOM 3191 C C . GLU B 1 14 ? -22.922 3.061 -41.094 1 24.78 14 GLU B C 1
ATOM 3193 O O . GLU B 1 14 ? -23.562 2.098 -40.656 1 24.78 14 GLU B O 1
ATOM 3198 N N . ASP B 1 15 ? -21.719 3.281 -40.562 1 24.69 15 ASP B N 1
ATOM 3199 C CA . ASP B 1 15 ? -21.109 2.223 -39.781 1 24.69 15 ASP B CA 1
ATOM 3200 C C . ASP B 1 15 ? -21.703 2.168 -38.375 1 24.69 15 ASP B C 1
ATOM 3202 O O . ASP B 1 15 ? -21.156 1.512 -37.5 1 24.69 15 ASP B O 1
ATOM 3206 N N . SER B 1 16 ? -22.734 2.998 -38 1 25.28 16 SER B N 1
ATOM 3207 C CA . SER B 1 16 ? -23.375 3.088 -36.688 1 25.28 16 SER B CA 1
ATOM 3208 C C . SER B 1 16 ? -24.141 1.811 -36.375 1 25.28 16 SER B C 1
ATOM 3210 O O . SER B 1 16 ? -24.578 1.625 -35.219 1 25.28 16 SER B O 1
ATOM 3212 N N . GLU B 1 17 ? -24.672 1.071 -37.375 1 25.22 17 GLU B N 1
ATOM 3213 C CA . GLU B 1 17 ? -25.734 0.105 -37.094 1 25.22 17 GLU B CA 1
ATOM 3214 C C . GLU B 1 17 ? -25.203 -1.118 -36.375 1 25.22 17 GLU B C 1
ATOM 3216 O O . GLU B 1 17 ? -25.953 -1.816 -35.688 1 25.22 17 GLU B O 1
ATOM 3221 N N . LEU B 1 18 ? -24.016 -1.612 -36.688 1 24.75 18 LEU B N 1
ATOM 3222 C CA . LEU B 1 18 ? -23.719 -2.998 -36.344 1 24.75 18 LEU B CA 1
ATOM 3223 C C . LEU B 1 18 ? -23.516 -3.148 -34.844 1 24.75 18 LEU B C 1
ATOM 3225 O O . LEU B 1 18 ? -23.516 -4.266 -34.312 1 24.75 18 LEU B O 1
ATOM 3229 N N . LEU B 1 19 ? -23.188 -2.109 -34.094 1 23.42 19 LEU B N 1
ATOM 3230 C CA . LEU B 1 19 ? -22.812 -2.32 -32.688 1 23.42 19 LEU B CA 1
ATOM 3231 C C . LEU B 1 19 ? -24.031 -2.682 -31.859 1 23.42 19 LEU B C 1
ATOM 3233 O O . LEU B 1 19 ? -23.906 -3.004 -30.672 1 23.42 19 LEU B O 1
ATOM 3237 N N . ARG B 1 20 ? -25.25 -2.475 -32.281 1 22.88 20 ARG B N 1
ATOM 3238 C CA . ARG B 1 20 ? -26.438 -2.65 -31.469 1 22.88 20 ARG B CA 1
ATOM 3239 C C . ARG B 1 20 ? -26.688 -4.129 -31.172 1 22.88 20 ARG B C 1
ATOM 3241 O O . ARG B 1 20 ? -27.453 -4.465 -30.266 1 22.88 20 ARG B O 1
ATOM 3248 N N . LYS B 1 21 ? -26.594 -4.969 -32.219 1 23.84 21 LYS B N 1
ATOM 3249 C CA . LYS B 1 21 ? -27.25 -6.266 -32.156 1 23.84 21 LYS B CA 1
ATOM 3250 C C . LYS B 1 21 ? -26.656 -7.133 -31.047 1 23.84 21 LYS B C 1
ATOM 3252 O O . LYS B 1 21 ? -27.328 -8.016 -30.516 1 23.84 21 LYS B O 1
ATOM 3257 N N . ASP B 1 22 ? -25.375 -7.133 -30.875 1 22.12 22 ASP B N 1
ATOM 3258 C CA . ASP B 1 22 ? -24.828 -8.234 -30.094 1 22.12 22 ASP B CA 1
ATOM 3259 C C . ASP B 1 22 ? -25.156 -8.07 -28.609 1 22.12 22 ASP B C 1
ATOM 3261 O O . ASP B 1 22 ? -24.703 -8.844 -27.766 1 22.12 22 ASP B O 1
ATOM 3265 N N . LEU B 1 23 ? -25.797 -6.988 -28.203 1 24.94 23 LEU B N 1
ATOM 3266 C CA . LEU B 1 23 ? -26.188 -6.848 -26.797 1 24.94 23 LEU B CA 1
ATOM 3267 C C . LEU B 1 23 ? -27.234 -7.891 -26.422 1 24.94 23 LEU B C 1
ATOM 3269 O O . LEU B 1 23 ? -27.578 -8.039 -25.234 1 24.94 23 LEU B O 1
ATOM 3273 N N . TRP B 1 24 ? -28.031 -8.375 -27.453 1 26.78 24 TRP B N 1
ATOM 3274 C CA . TRP B 1 24 ? -29.203 -9.188 -27.125 1 26.78 24 TRP B CA 1
ATOM 3275 C C . TRP B 1 24 ? -28.797 -10.5 -26.469 1 26.78 24 TRP B C 1
ATOM 3277 O O . TRP B 1 24 ? -29.438 -10.938 -25.5 1 26.78 24 TRP B O 1
ATOM 3287 N N . LEU B 1 25 ? -27.781 -11.141 -27.062 1 22.42 25 LEU B N 1
ATOM 3288 C CA . LEU B 1 25 ? -27.625 -12.547 -26.703 1 22.42 25 LEU B CA 1
ATOM 3289 C C . LEU B 1 25 ? -27.203 -12.688 -25.234 1 22.42 25 LEU B C 1
ATOM 3291 O O . LEU B 1 25 ? -27.5 -13.711 -24.609 1 22.42 25 LEU B O 1
ATOM 3295 N N . LEU B 1 26 ? -26.531 -11.711 -24.719 1 22.27 26 LEU B N 1
ATOM 3296 C CA . LEU B 1 26 ? -25.984 -12.039 -23.406 1 22.27 26 LEU B CA 1
ATOM 3297 C C . LEU B 1 26 ? -27.094 -12.07 -22.344 1 22.27 26 LEU B C 1
ATOM 3299 O O . LEU B 1 26 ? -26.828 -12.367 -21.188 1 22.27 26 LEU B O 1
ATOM 3303 N N . GLU B 1 27 ? -28.281 -11.641 -22.672 1 25.52 27 GLU B N 1
ATOM 3304 C CA . GLU B 1 27 ? -29.312 -11.664 -21.641 1 25.52 27 GLU B CA 1
ATOM 3305 C C . GLU B 1 27 ? -29.672 -13.094 -21.234 1 25.52 27 GLU B C 1
ATOM 3307 O O . GLU B 1 27 ? -30.109 -13.336 -20.109 1 25.52 27 GLU B O 1
ATOM 3312 N N . LYS B 1 28 ? -29.781 -14.008 -22.219 1 24.06 28 LYS B N 1
ATOM 3313 C CA . LYS B 1 28 ? -30.469 -15.266 -21.969 1 24.06 28 LYS B CA 1
ATOM 3314 C C . LYS B 1 28 ? -29.719 -16.125 -20.953 1 24.06 28 LYS B C 1
ATOM 3316 O O . LYS B 1 28 ? -30.281 -17.047 -20.375 1 24.06 28 LYS B O 1
ATOM 3321 N N . ILE B 1 29 ? -28.375 -16.078 -21.047 1 22.47 29 ILE B N 1
ATOM 3322 C CA . ILE B 1 29 ? -27.766 -17.25 -20.438 1 22.47 29 ILE B CA 1
ATOM 3323 C C . ILE B 1 29 ? -27.875 -17.156 -18.906 1 22.47 29 ILE B C 1
ATOM 3325 O O . ILE B 1 29 ? -27.438 -18.062 -18.203 1 22.47 29 ILE B O 1
ATOM 3329 N N . SER B 1 30 ? -28.297 -16.078 -18.406 1 22.09 30 SER B N 1
ATOM 3330 C CA . SER B 1 30 ? -28.141 -16.016 -16.953 1 22.09 30 SER B CA 1
ATOM 3331 C C . SER B 1 30 ? -29.172 -16.891 -16.25 1 22.09 30 SER B C 1
ATOM 3333 O O . SER B 1 30 ? -29.172 -17 -15.023 1 22.09 30 SER B O 1
ATOM 3335 N N . ASN B 1 31 ? -30.266 -17.234 -16.922 1 22.92 31 ASN B N 1
ATOM 3336 C CA . ASN B 1 31 ? -31.375 -17.688 -16.078 1 22.92 31 ASN B CA 1
ATOM 3337 C C . ASN B 1 31 ? -31.078 -19.047 -15.461 1 22.92 31 ASN B C 1
ATOM 3339 O O . ASN B 1 31 ? -31.859 -19.547 -14.641 1 22.92 31 ASN B O 1
ATOM 3343 N N . LEU B 1 32 ? -30.469 -19.953 -16.266 1 20.3 32 LEU B N 1
ATOM 3344 C CA . LEU B 1 32 ? -30.891 -21.328 -16.016 1 20.3 32 LEU B CA 1
ATOM 3345 C C . LEU B 1 32 ? -30.375 -21.812 -14.664 1 20.3 32 LEU B C 1
ATOM 3347 O O . LEU B 1 32 ? -31.094 -22.5 -13.93 1 20.3 32 LEU B O 1
ATOM 3351 N N . SER B 1 33 ? -29.031 -21.953 -14.461 1 20.27 33 SER B N 1
ATOM 3352 C CA . SER B 1 33 ? -28.562 -23.156 -13.781 1 20.27 33 SER B CA 1
ATOM 3353 C C . SER B 1 33 ? -28.766 -23.062 -12.273 1 20.27 33 SER B C 1
ATOM 3355 O O . SER B 1 33 ? -28.062 -23.703 -11.492 1 20.27 33 SER B O 1
ATOM 3357 N N . VAL B 1 34 ? -29.578 -22.141 -11.812 1 21.39 34 VAL B N 1
ATOM 3358 C CA . VAL B 1 34 ? -29.609 -22.031 -10.359 1 21.39 34 VAL B CA 1
ATOM 3359 C C . VAL B 1 34 ? -30.203 -23.312 -9.758 1 21.39 34 VAL B C 1
ATOM 3361 O O . VAL B 1 34 ? -30.375 -23.406 -8.539 1 21.39 34 VAL B O 1
ATOM 3364 N N . LEU B 1 35 ? -30.766 -24.156 -10.664 1 20.91 35 LEU B N 1
ATOM 3365 C CA . LEU B 1 35 ? -31.688 -25.078 -10 1 20.91 35 LEU B CA 1
ATOM 3366 C C . LEU B 1 35 ? -30.922 -25.984 -9.039 1 20.91 35 LEU B C 1
ATOM 3368 O O . LEU B 1 35 ? -31.438 -26.312 -7.965 1 20.91 35 LEU B O 1
ATOM 3372 N N . VAL B 1 36 ? -29.828 -26.641 -9.531 1 19.56 36 VAL B N 1
ATOM 3373 C CA . VAL B 1 36 ? -29.688 -28.047 -9.141 1 19.56 36 VAL B CA 1
ATOM 3374 C C . VAL B 1 36 ? -29.188 -28.141 -7.703 1 19.56 36 VAL B C 1
ATOM 3376 O O . VAL B 1 36 ? -28.938 -29.234 -7.195 1 19.56 36 VAL B O 1
ATOM 3379 N N . TRP B 1 37 ? -28.906 -27.062 -7.062 1 20.36 37 TRP B N 1
ATOM 3380 C CA . TRP B 1 37 ? -27.953 -27.344 -5.988 1 20.36 37 TRP B CA 1
ATOM 3381 C C . TRP B 1 37 ? -28.625 -28.078 -4.844 1 20.36 37 TRP B C 1
ATOM 3383 O O . TRP B 1 37 ? -28.094 -28.141 -3.73 1 20.36 37 TRP B O 1
ATOM 3393 N N . ARG B 1 38 ? -29.859 -28.641 -5.117 1 18.61 38 ARG B N 1
ATOM 3394 C CA . ARG B 1 38 ? -30.516 -28.984 -3.859 1 18.61 38 ARG B CA 1
ATOM 3395 C C . ARG B 1 38 ? -29.656 -29.938 -3.031 1 18.61 38 ARG B C 1
ATOM 3397 O O . ARG B 1 38 ? -29.5 -29.734 -1.824 1 18.61 38 ARG B O 1
ATOM 3404 N N . HIS B 1 39 ? -29.453 -31.203 -3.594 1 18.66 39 HIS B N 1
ATOM 3405 C CA . HIS B 1 39 ? -29.812 -32.312 -2.717 1 18.66 39 HIS B CA 1
ATOM 3406 C C . HIS B 1 39 ? -28.688 -32.625 -1.736 1 18.66 39 HIS B C 1
ATOM 3408 O O . HIS B 1 39 ? -28.938 -32.906 -0.566 1 18.66 39 HIS B O 1
ATOM 3414 N N . PHE B 1 40 ? -27.422 -32.969 -2.287 1 18.81 40 PHE B N 1
ATOM 3415 C CA . PHE B 1 40 ? -26.797 -34.188 -1.75 1 18.81 40 PHE B CA 1
ATOM 3416 C C . PHE B 1 40 ? -26.062 -33.875 -0.444 1 18.81 40 PHE B C 1
ATOM 3418 O O . PHE B 1 40 ? -24.891 -33.5 -0.452 1 18.81 40 PHE B O 1
ATOM 3425 N N . VAL B 1 41 ? -26.578 -33.156 0.487 1 19.14 41 VAL B N 1
ATOM 3426 C CA . VAL B 1 41 ? -25.844 -32.812 1.705 1 19.14 41 VAL B CA 1
ATOM 3427 C C . VAL B 1 41 ? -25.516 -34.094 2.475 1 19.14 41 VAL B C 1
ATOM 3429 O O . VAL B 1 41 ? -26.328 -34.562 3.273 1 19.14 41 VAL B O 1
ATOM 3432 N N . ALA B 1 42 ? -25.234 -35.281 1.706 1 18.19 42 ALA B N 1
ATOM 3433 C CA . ALA B 1 42 ? -25.203 -36.469 2.553 1 18.19 42 ALA B CA 1
ATOM 3434 C C . ALA B 1 42 ? -24.219 -36.312 3.699 1 18.19 42 ALA B C 1
ATOM 3436 O O . ALA B 1 42 ? -23.281 -35.5 3.611 1 18.19 42 ALA B O 1
ATOM 3437 N N . GLY B 1 43 ? -24.438 -37.062 4.879 1 18.98 43 GLY B N 1
ATOM 3438 C CA . GLY B 1 43 ? -24.156 -37.312 6.289 1 18.98 43 GLY B CA 1
ATOM 3439 C C . GLY B 1 43 ? -22.75 -37.781 6.555 1 18.98 43 GLY B C 1
ATOM 3440 O O . GLY B 1 43 ? -22.531 -39 6.758 1 18.98 43 GLY B O 1
ATOM 3441 N N . VAL B 1 44 ? -21.75 -37.406 5.641 1 18.19 44 VAL B N 1
ATOM 3442 C CA . VAL B 1 44 ? -20.562 -38.219 5.82 1 18.19 44 VAL B CA 1
ATOM 3443 C C . VAL B 1 44 ? -20.109 -38.188 7.277 1 18.19 44 VAL B C 1
ATOM 3445 O O . VAL B 1 44 ? -20.188 -37.156 7.926 1 18.19 44 VAL B O 1
ATOM 3448 N N . GLY B 1 45 ? -20.047 -39.406 7.914 1 18.2 45 GLY B N 1
ATOM 3449 C CA . GLY B 1 45 ? -19.766 -40 9.211 1 18.2 45 GLY B CA 1
ATOM 3450 C C . GLY B 1 45 ? -18.422 -39.594 9.781 1 18.2 45 GLY B C 1
ATOM 3451 O O . GLY B 1 45 ? -17.531 -39.188 9.039 1 18.2 45 GLY B O 1
ATOM 3452 N N . TRP B 1 46 ? -18.375 -39.219 11.07 1 19.73 46 TRP B N 1
ATOM 3453 C CA . TRP B 1 46 ? -17.469 -38.688 12.094 1 19.73 46 TRP B CA 1
ATOM 3454 C C . TRP B 1 46 ? -16.281 -39.625 12.297 1 19.73 46 TRP B C 1
ATOM 3456 O O . TRP B 1 46 ? -15.648 -39.625 13.359 1 19.73 46 TRP B O 1
ATOM 3466 N N . LEU B 1 47 ? -15.711 -40.281 11.141 1 17.94 47 LEU B N 1
ATOM 3467 C CA . LEU B 1 47 ? -14.82 -41.312 11.633 1 17.94 47 LEU B CA 1
ATOM 3468 C C . LEU B 1 47 ? -13.766 -40.719 12.57 1 17.94 47 LEU B C 1
ATOM 3470 O O . LEU B 1 47 ? -13.242 -39.656 12.312 1 17.94 47 LEU B O 1
ATOM 3474 N N . SER B 1 48 ? -13.758 -41.25 13.805 1 18.97 48 SER B N 1
ATOM 3475 C CA . SER B 1 48 ? -13.016 -41.125 15.055 1 18.97 48 SER B CA 1
ATOM 3476 C C . SER B 1 48 ? -11.531 -41.438 14.852 1 18.97 48 SER B C 1
ATOM 3478 O O . SER B 1 48 ? -10.93 -42.156 15.648 1 18.97 48 SER B O 1
ATOM 3480 N N . VAL B 1 49 ? -10.906 -41 13.734 1 17.75 49 VAL B N 1
ATOM 3481 C CA . VAL B 1 49 ? -9.594 -41.594 13.547 1 17.75 49 VAL B CA 1
ATOM 3482 C C . VAL B 1 49 ? -8.75 -41.375 14.797 1 17.75 49 VAL B C 1
ATOM 3484 O O . VAL B 1 49 ? -8.562 -40.25 15.258 1 17.75 49 VAL B O 1
ATOM 3487 N N . GLU B 1 50 ? -8.547 -42.531 15.516 1 18.06 50 GLU B N 1
ATOM 3488 C CA . GLU B 1 50 ? -7.855 -42.906 16.734 1 18.06 50 GLU B CA 1
ATOM 3489 C C . GLU B 1 50 ? -6.434 -42.375 16.766 1 18.06 50 GLU B C 1
ATOM 3491 O O . GLU B 1 50 ? -5.953 -41.812 15.781 1 18.06 50 GLU B O 1
ATOM 3496 N N . HIS B 1 51 ? -5.461 -43.219 17.219 1 18.69 51 HIS B N 1
ATOM 3497 C CA . HIS B 1 51 ? -4.516 -43.312 18.328 1 18.69 51 HIS B CA 1
ATOM 3498 C C . HIS B 1 51 ? -3.102 -42.969 17.875 1 18.69 51 HIS B C 1
ATOM 3500 O O . HIS B 1 51 ? -2.166 -42.969 18.672 1 18.69 51 HIS B O 1
ATOM 3506 N N . CYS B 1 52 ? -2.795 -42.781 16.516 1 17.86 52 CYS B N 1
ATOM 3507 C CA . CYS B 1 52 ? -1.5 -43.406 16.266 1 17.86 52 CYS B CA 1
ATOM 3508 C C . CYS B 1 52 ? -0.407 -42.75 17.109 1 17.86 52 CYS B C 1
ATOM 3510 O O . CYS B 1 52 ? -0.311 -41.531 17.172 1 17.86 52 CYS B O 1
ATOM 3512 N N . SER B 1 53 ? 0.401 -43.656 17.781 1 18.05 53 SER B N 1
ATOM 3513 C CA . SER B 1 53 ? 1.369 -43.812 18.859 1 18.05 53 SER B CA 1
ATOM 3514 C C . SER B 1 53 ? 2.58 -42.906 18.656 1 18.05 53 SER B C 1
ATOM 3516 O O . SER B 1 53 ? 2.742 -42.312 17.594 1 18.05 53 SER B O 1
ATOM 3518 N N . MET B 1 54 ? 3.777 -43.438 19.016 1 19.36 54 MET B N 1
ATOM 3519 C CA . MET B 1 54 ? 4.91 -43.188 19.891 1 19.36 54 MET B CA 1
ATOM 3520 C C . MET B 1 54 ? 6.086 -42.594 19.125 1 19.36 54 MET B C 1
ATOM 3522 O O . MET B 1 54 ? 7.191 -42.469 19.656 1 19.36 54 MET B O 1
ATOM 3526 N N . LEU B 1 55 ? 5.973 -42.25 17.844 1 18.55 55 LEU B N 1
ATOM 3527 C CA . LEU B 1 55 ? 7.289 -42.438 17.219 1 18.55 55 LEU B CA 1
ATOM 3528 C C . LEU B 1 55 ? 8.32 -41.562 17.922 1 18.55 55 LEU B C 1
ATOM 3530 O O . LEU B 1 55 ? 8.008 -40.438 18.375 1 18.55 55 LEU B O 1
ATOM 3534 N N . SER B 1 56 ? 9.461 -42.219 18.188 1 18.36 56 SER B N 1
ATOM 3535 C CA . SER B 1 56 ? 10.711 -42.031 18.906 1 18.36 56 SER B CA 1
ATOM 3536 C C . SER B 1 56 ? 11.461 -40.812 18.438 1 18.36 56 SER B C 1
ATOM 3538 O O . SER B 1 56 ? 11.219 -40.312 17.344 1 18.36 56 SER B O 1
ATOM 3540 N N . LYS B 1 57 ? 12.297 -40.375 19.391 1 21.56 57 LYS B N 1
ATOM 3541 C CA . LYS B 1 57 ? 13.039 -39.125 19.625 1 21.56 57 LYS B CA 1
ATOM 3542 C C . LYS B 1 57 ? 14.078 -38.906 18.531 1 21.56 57 LYS B C 1
ATOM 3544 O O . LYS B 1 57 ? 15.062 -38.188 18.75 1 21.56 57 LYS B O 1
ATOM 3549 N N . PRO B 1 58 ? 13.719 -39.125 17.094 1 19.06 58 PRO B N 1
ATOM 3550 C CA . PRO B 1 58 ? 15.07 -39.219 16.516 1 19.06 58 PRO B CA 1
ATOM 3551 C C . PRO B 1 58 ? 15.938 -38 16.859 1 19.06 58 PRO B C 1
ATOM 3553 O O . PRO B 1 58 ? 15.422 -36.938 17.172 1 19.06 58 PRO B O 1
ATOM 3556 N N . SER B 1 59 ? 17.188 -38.375 17.312 1 20.14 59 SER B N 1
ATOM 3557 C CA . SER B 1 59 ? 18.391 -37.625 17.672 1 20.14 59 SER B CA 1
ATOM 3558 C C . SER B 1 59 ? 18.797 -36.656 16.578 1 20.14 59 SER B C 1
ATOM 3560 O O . SER B 1 59 ? 19.109 -37.094 15.461 1 20.14 59 SER B O 1
ATOM 3562 N N . LEU B 1 60 ? 18 -35.594 16.438 1 20.52 60 LEU B N 1
ATOM 3563 C CA . LEU B 1 60 ? 18.281 -34.562 15.461 1 20.52 60 LEU B CA 1
ATOM 3564 C C . LEU B 1 60 ? 19.75 -34.125 15.508 1 20.52 60 LEU B C 1
ATOM 3566 O O . LEU B 1 60 ? 20.219 -33.656 16.547 1 20.52 60 LEU B O 1
ATOM 3570 N N . LEU B 1 61 ? 20.531 -35 14.852 1 20.39 61 LEU B N 1
ATOM 3571 C CA . LEU B 1 61 ? 21.938 -34.656 14.641 1 20.39 61 LEU B CA 1
ATOM 3572 C C . LEU B 1 61 ? 22.078 -33.219 14.164 1 20.39 61 LEU B C 1
ATOM 3574 O O . LEU B 1 61 ? 21.375 -32.812 13.25 1 20.39 61 LEU B O 1
ATOM 3578 N N . THR B 1 62 ? 22.578 -32.469 15.039 1 20.94 62 THR B N 1
ATOM 3579 C CA . THR B 1 62 ? 22.891 -31.031 15.078 1 20.94 62 THR B CA 1
ATOM 3580 C C . THR B 1 62 ? 23.766 -30.641 13.906 1 20.94 62 THR B C 1
ATOM 3582 O O . THR B 1 62 ? 24.188 -29.484 13.797 1 20.94 62 THR B O 1
ATOM 3585 N N . HIS B 1 63 ? 23.797 -31.469 12.773 1 20.67 63 HIS B N 1
ATOM 3586 C CA . HIS B 1 63 ? 24.969 -31.047 12.039 1 20.67 63 HIS B CA 1
ATOM 3587 C C . HIS B 1 63 ? 24.875 -29.578 11.641 1 20.67 63 HIS B C 1
ATOM 3589 O O . HIS B 1 63 ? 23.875 -29.156 11.039 1 20.67 63 HIS B O 1
ATOM 3595 N N . GLN B 1 64 ? 25.5 -28.766 12.422 1 21.05 64 GLN B N 1
ATOM 3596 C CA . GLN B 1 64 ? 25.75 -27.344 12.258 1 21.05 64 GLN B CA 1
ATOM 3597 C C . GLN B 1 64 ? 26.391 -27.047 10.906 1 21.05 64 GLN B C 1
ATOM 3599 O O . GLN B 1 64 ? 27.578 -27.281 10.711 1 21.05 64 GLN B O 1
ATOM 3604 N N . SER B 1 65 ? 25.891 -27.641 9.805 1 21.73 65 SER B N 1
ATOM 3605 C CA . SER B 1 65 ? 26.719 -27.266 8.656 1 21.73 65 SER B CA 1
ATOM 3606 C C . SER B 1 65 ? 26.875 -25.75 8.555 1 21.73 65 SER B C 1
ATOM 3608 O O . SER B 1 65 ? 25.891 -25.016 8.586 1 21.73 65 SER B O 1
ATOM 3610 N N . ASP B 1 66 ? 28.016 -25.266 8.977 1 21.97 66 ASP B N 1
ATOM 3611 C CA . ASP B 1 66 ? 28.625 -23.938 8.938 1 21.97 66 ASP B CA 1
ATOM 3612 C C . ASP B 1 66 ? 28.688 -23.406 7.508 1 21.97 66 ASP B C 1
ATOM 3614 O O . ASP B 1 66 ? 29.594 -23.734 6.754 1 21.97 66 ASP B O 1
ATOM 3618 N N . PHE B 1 67 ? 27.75 -23.578 6.699 1 20.41 67 PHE B N 1
ATOM 3619 C CA . PHE B 1 67 ? 28.016 -22.969 5.402 1 20.41 67 PHE B CA 1
ATOM 3620 C C . PHE B 1 67 ? 28.359 -21.5 5.555 1 20.41 67 PHE B C 1
ATOM 3622 O O . PHE B 1 67 ? 27.516 -20.688 5.902 1 20.41 67 PHE B O 1
ATOM 3629 N N . ARG B 1 68 ? 29.625 -21.219 5.914 1 22.38 68 ARG B N 1
ATOM 3630 C CA . ARG B 1 68 ? 30.234 -19.891 5.801 1 22.38 68 ARG B CA 1
ATOM 3631 C C . ARG B 1 68 ? 30.062 -19.328 4.398 1 22.38 68 ARG B C 1
ATOM 3633 O O . ARG B 1 68 ? 30.547 -19.906 3.422 1 22.38 68 ARG B O 1
ATOM 3640 N N . PHE B 1 69 ? 28.938 -18.797 4.148 1 21.11 69 PHE B N 1
ATOM 3641 C CA . PHE B 1 69 ? 28.875 -17.938 2.971 1 21.11 69 PHE B CA 1
ATOM 3642 C C . PHE B 1 69 ? 30.156 -17.094 2.854 1 21.11 69 PHE B C 1
ATOM 3644 O O . PHE B 1 69 ? 30.516 -16.391 3.789 1 21.11 69 PHE B O 1
ATOM 3651 N N . SER B 1 70 ? 31.156 -17.656 2.316 1 21.94 70 SER B N 1
ATOM 3652 C CA . SER B 1 70 ? 32.344 -16.891 1.951 1 21.94 70 SER B CA 1
ATOM 3653 C C . SER B 1 70 ? 31.969 -15.555 1.304 1 21.94 70 SER B C 1
ATOM 3655 O O . SER B 1 70 ? 31.141 -15.516 0.394 1 21.94 70 SER B O 1
ATOM 3657 N N . ARG B 1 71 ? 32.156 -14.531 2.02 1 24.56 71 ARG B N 1
ATOM 3658 C CA . ARG B 1 71 ? 32.062 -13.094 1.803 1 24.56 71 ARG B CA 1
ATOM 3659 C C . ARG B 1 71 ? 32.844 -12.672 0.567 1 24.56 71 ARG B C 1
ATOM 3661 O O . ARG B 1 71 ? 33.5 -11.625 0.567 1 24.56 71 ARG B O 1
ATOM 3668 N N . GLN B 1 72 ? 33.312 -13.633 -0.222 1 24.59 72 GLN B N 1
ATOM 3669 C CA . GLN B 1 72 ? 34.156 -12.961 -1.205 1 24.59 72 GLN B CA 1
ATOM 3670 C C . GLN B 1 72 ? 33.344 -11.969 -2.031 1 24.59 72 GLN B C 1
ATOM 3672 O O . GLN B 1 72 ? 32.781 -12.328 -3.057 1 24.59 72 GLN B O 1
ATOM 3677 N N . THR B 1 73 ? 32.344 -11.383 -1.544 1 23.95 73 THR B N 1
ATOM 3678 C CA . THR B 1 73 ? 31.844 -10.336 -2.424 1 23.95 73 THR B CA 1
ATOM 3679 C C . THR B 1 73 ? 32.938 -9.344 -2.773 1 23.95 73 THR B C 1
ATOM 3681 O O . THR B 1 73 ? 33.531 -8.703 -1.887 1 23.95 73 THR B O 1
ATOM 3684 N N . ARG B 1 74 ? 33.812 -9.703 -3.738 1 23.42 74 ARG B N 1
ATOM 3685 C CA . ARG B 1 74 ? 34.719 -8.703 -4.324 1 23.42 74 ARG B CA 1
ATOM 3686 C C . ARG B 1 74 ? 34 -7.352 -4.445 1 23.42 74 ARG B C 1
ATOM 3688 O O . ARG B 1 74 ? 32.906 -7.27 -4.969 1 23.42 74 ARG B O 1
ATOM 3695 N N . ILE B 1 75 ? 34.375 -6.465 -3.672 1 25.34 75 ILE B N 1
ATOM 3696 C CA . ILE B 1 75 ? 34.188 -5.02 -3.67 1 25.34 75 ILE B CA 1
ATOM 3697 C C . ILE B 1 75 ? 34.375 -4.469 -5.078 1 25.34 75 ILE B C 1
ATOM 3699 O O . ILE B 1 75 ? 35.469 -4.609 -5.652 1 25.34 75 ILE B O 1
ATOM 3703 N N . PHE B 1 76 ? 33.531 -4.68 -5.938 1 25.72 76 PHE B N 1
ATOM 3704 C CA . PHE B 1 76 ? 33.656 -3.824 -7.109 1 25.72 76 PHE B CA 1
ATOM 3705 C C . PHE B 1 76 ? 34.094 -2.422 -6.703 1 25.72 76 PHE B C 1
ATOM 3707 O O . PHE B 1 76 ? 33.5 -1.799 -5.836 1 25.72 76 PHE B O 1
ATOM 3714 N N . ARG B 1 77 ? 35.375 -2.182 -6.773 1 26.06 77 ARG B N 1
ATOM 3715 C CA . ARG B 1 77 ? 36.031 -0.885 -6.652 1 26.06 77 ARG B CA 1
ATOM 3716 C C . ARG B 1 77 ? 35.281 0.188 -7.43 1 26.06 77 ARG B C 1
ATOM 3718 O O . ARG B 1 77 ? 35.062 0.052 -8.633 1 26.06 77 ARG B O 1
ATOM 3725 N N . ALA B 1 78 ? 34.531 0.912 -6.734 1 27.59 78 ALA B N 1
ATOM 3726 C CA . ALA B 1 78 ? 33.938 2.195 -7.113 1 27.59 78 ALA B CA 1
ATOM 3727 C C . ALA B 1 78 ? 35 3.123 -7.715 1 27.59 78 ALA B C 1
ATOM 3729 O O . ALA B 1 78 ? 35.844 3.668 -6.992 1 27.59 78 ALA B O 1
ATOM 3730 N N . ARG B 1 79 ? 35.625 2.756 -8.758 1 27.08 79 ARG B N 1
ATOM 3731 C CA . ARG B 1 79 ? 36.438 3.799 -9.352 1 27.08 79 ARG B CA 1
ATOM 3732 C C . ARG B 1 79 ? 35.625 5.035 -9.68 1 27.08 79 ARG B C 1
ATOM 3734 O O . ARG B 1 79 ? 36.125 6.008 -10.234 1 27.08 79 ARG B O 1
ATOM 3741 N N . ASN B 1 80 ? 34.344 4.875 -9.961 1 28.05 80 ASN B N 1
ATOM 3742 C CA . ASN B 1 80 ? 33.781 6.008 -10.711 1 28.05 80 ASN B CA 1
ATOM 3743 C C . ASN B 1 80 ? 33.844 7.293 -9.883 1 28.05 80 ASN B C 1
ATOM 3745 O O . ASN B 1 80 ? 33.188 7.387 -8.844 1 28.05 80 ASN B O 1
ATOM 3749 N N . SER B 1 81 ? 34.906 8.078 -9.891 1 28.59 81 SER B N 1
ATOM 3750 C CA . SER B 1 81 ? 35.156 9.359 -9.234 1 28.59 81 SER B CA 1
ATOM 3751 C C . SER B 1 81 ? 34.031 10.359 -9.508 1 28.59 81 SER B C 1
ATOM 3753 O O . SER B 1 81 ? 34.188 11.547 -9.203 1 28.59 81 SER B O 1
ATOM 3755 N N . ALA B 1 82 ? 33.344 10.203 -10.734 1 28.05 82 ALA B N 1
ATOM 3756 C CA . ALA B 1 82 ? 32.656 11.445 -11.086 1 28.05 82 ALA B CA 1
ATOM 3757 C C . ALA B 1 82 ? 31.766 11.922 -9.953 1 28.05 82 ALA B C 1
ATOM 3759 O O . ALA B 1 82 ? 31.344 11.125 -9.109 1 28.05 82 ALA B O 1
ATOM 3760 N N . ASN B 1 83 ? 31.344 13.219 -9.766 1 30.88 83 ASN B N 1
ATOM 3761 C CA . ASN B 1 83 ? 30.625 14.062 -8.82 1 30.88 83 ASN B CA 1
ATOM 3762 C C . ASN B 1 83 ? 29.266 13.477 -8.477 1 30.88 83 ASN B C 1
ATOM 3764 O O . ASN B 1 83 ? 28.234 13.898 -9.023 1 30.88 83 ASN B O 1
ATOM 3768 N N . SER B 1 84 ? 29.047 12.195 -8.531 1 34.62 84 SER B N 1
ATOM 3769 C CA . SER B 1 84 ? 27.781 11.492 -8.352 1 34.62 84 SER B CA 1
ATOM 3770 C C . SER B 1 84 ? 27.234 11.688 -6.941 1 34.62 84 SER B C 1
ATOM 3772 O O . SER B 1 84 ? 27.328 10.781 -6.105 1 34.62 84 SER B O 1
ATOM 3774 N N . HIS B 1 85 ? 27.359 12.852 -6.336 1 36.41 85 HIS B N 1
ATOM 3775 C CA . HIS B 1 85 ? 27.062 13.102 -4.926 1 36.41 85 HIS B CA 1
ATOM 3776 C C . HIS B 1 85 ? 25.609 12.773 -4.605 1 36.41 85 HIS B C 1
ATOM 3778 O O . HIS B 1 85 ? 25.281 12.398 -3.473 1 36.41 85 HIS B O 1
ATOM 3784 N N . MET B 1 86 ? 24.656 13.328 -5.391 1 39.34 86 MET B N 1
ATOM 3785 C CA . MET B 1 86 ? 23.344 13.609 -4.805 1 39.34 86 MET B CA 1
ATOM 3786 C C . MET B 1 86 ? 22.516 12.328 -4.688 1 39.34 86 MET B C 1
ATOM 3788 O O . MET B 1 86 ? 21.391 12.359 -4.191 1 39.34 86 MET B O 1
ATOM 3792 N N . ALA B 1 87 ? 22.688 11.445 -5.688 1 45.06 87 ALA B N 1
ATOM 3793 C CA . ALA B 1 87 ? 21.625 10.445 -5.602 1 45.06 87 ALA B CA 1
ATOM 3794 C C . ALA B 1 87 ? 21.875 9.484 -4.438 1 45.06 87 ALA B C 1
ATOM 3796 O O . ALA B 1 87 ? 22.984 9.016 -4.234 1 45.06 87 ALA B O 1
ATOM 3797 N N . PRO B 1 88 ? 20.891 9.398 -3.484 1 50.19 88 PRO B N 1
ATOM 3798 C CA . PRO B 1 88 ? 21.094 8.391 -2.441 1 50.19 88 PRO B CA 1
ATOM 3799 C C . PRO B 1 88 ? 21.625 7.07 -2.996 1 50.19 88 PRO B C 1
ATOM 3801 O O . PRO B 1 88 ? 21.344 6.727 -4.148 1 50.19 88 PRO B O 1
ATOM 3804 N N . PRO B 1 89 ? 22.703 6.562 -2.453 1 47.31 89 PRO B N 1
ATOM 3805 C CA . PRO B 1 89 ? 23.125 5.215 -2.855 1 47.31 89 PRO B CA 1
ATOM 3806 C C . PRO B 1 89 ? 21.938 4.309 -3.188 1 47.31 89 PRO B C 1
ATOM 3808 O O . PRO B 1 89 ? 20.844 4.484 -2.635 1 47.31 89 PRO B O 1
ATOM 3811 N N . ILE B 1 90 ? 21.953 3.719 -4.254 1 49.22 90 ILE B N 1
ATOM 3812 C CA . ILE B 1 90 ? 20.953 2.768 -4.703 1 49.22 90 ILE B CA 1
ATOM 3813 C C . ILE B 1 90 ? 20.391 2.008 -3.504 1 49.22 90 ILE B C 1
ATOM 3815 O O . ILE B 1 90 ? 21.094 1.23 -2.865 1 49.22 90 ILE B O 1
ATOM 3819 N N . LEU B 1 91 ? 19.594 2.738 -2.715 1 51.84 91 LEU B N 1
ATOM 3820 C CA . LEU B 1 91 ? 18.922 2.191 -1.537 1 51.84 91 LEU B CA 1
ATOM 3821 C C . LEU B 1 91 ? 18.766 0.682 -1.658 1 51.84 91 LEU B C 1
ATOM 3823 O O . LEU B 1 91 ? 18.828 -0.038 -0.659 1 51.84 91 LEU B O 1
ATOM 3827 N N . SER B 1 92 ? 18.453 0.261 -2.969 1 49.69 92 SER B N 1
ATOM 3828 C CA . SER B 1 92 ? 18.156 -1.157 -3.152 1 49.69 92 SER B CA 1
ATOM 3829 C C . SER B 1 92 ? 19.391 -2.014 -2.906 1 49.69 92 SER B C 1
ATOM 3831 O O . SER B 1 92 ? 19.281 -3.152 -2.449 1 49.69 92 SER B O 1
ATOM 3833 N N . LEU B 1 93 ? 20.5 -1.394 -3.283 1 47.44 93 LEU B N 1
ATOM 3834 C CA . LEU B 1 93 ? 21.688 -2.252 -3.295 1 47.44 93 LEU B CA 1
ATOM 3835 C C . LEU B 1 93 ? 22.375 -2.24 -1.938 1 47.44 93 LEU B C 1
ATOM 3837 O O . LEU B 1 93 ? 23.031 -3.215 -1.562 1 47.44 93 LEU B O 1
ATOM 3841 N N . ALA B 1 94 ? 22.125 -1.104 -1.229 1 52.69 94 ALA B N 1
ATOM 3842 C CA . ALA B 1 94 ? 23.062 -0.965 -0.116 1 52.69 94 ALA B CA 1
ATOM 3843 C C . ALA B 1 94 ? 22.375 -1.271 1.214 1 52.69 94 ALA B C 1
ATOM 3845 O O . ALA B 1 94 ? 23.031 -1.623 2.193 1 52.69 94 ALA B O 1
ATOM 3846 N N . LEU B 1 95 ? 21.031 -1.158 1.128 1 61.88 95 LEU B N 1
ATOM 3847 C CA . LEU B 1 95 ? 20.547 -1.266 2.496 1 61.88 95 LEU B CA 1
ATOM 3848 C C . LEU B 1 95 ? 20.125 -2.699 2.816 1 61.88 95 LEU B C 1
ATOM 3850 O O . LEU B 1 95 ? 19.484 -3.361 2 1 61.88 95 LEU B O 1
ATOM 3854 N N . PRO B 1 96 ? 20.734 -3.229 3.77 1 55.06 96 PRO B N 1
ATOM 3855 C CA . PRO B 1 96 ? 20.438 -4.59 4.223 1 55.06 96 PRO B CA 1
ATOM 3856 C C . PRO B 1 96 ? 18.938 -4.848 4.395 1 55.06 96 PRO B C 1
ATOM 3858 O O . PRO B 1 96 ? 18.219 -3.982 4.895 1 55.06 96 PRO B O 1
ATOM 3861 N N . SER B 1 97 ? 18.266 -5.41 3.447 1 65.56 97 SER B N 1
ATOM 3862 C CA . SER B 1 97 ? 17 -5.984 3.854 1 65.56 97 SER B CA 1
ATOM 3863 C C . SER B 1 97 ? 17.062 -7.508 3.873 1 65.56 97 SER B C 1
ATOM 3865 O O . SER B 1 97 ? 17.734 -8.117 3.037 1 65.56 97 SER B O 1
ATOM 3867 N N . ASP B 1 98 ? 16.688 -8.125 5.059 1 70.81 98 ASP B N 1
ATOM 3868 C CA . ASP B 1 98 ? 16.688 -9.578 5.195 1 70.81 98 ASP B CA 1
ATOM 3869 C C . ASP B 1 98 ? 15.766 -10.227 4.16 1 70.81 98 ASP B C 1
ATOM 3871 O O . ASP B 1 98 ? 15.914 -11.406 3.844 1 70.81 98 ASP B O 1
ATOM 3875 N N . THR B 1 99 ? 14.883 -9.492 3.543 1 78.88 99 THR B N 1
ATOM 3876 C CA . THR B 1 99 ? 13.867 -10.164 2.734 1 78.88 99 THR B CA 1
ATOM 3877 C C . THR B 1 99 ? 14.008 -9.781 1.264 1 78.88 99 THR B C 1
ATOM 3879 O O . THR B 1 99 ? 13.773 -10.602 0.378 1 78.88 99 THR B O 1
ATOM 3882 N N . GLY B 1 100 ? 14.312 -8.617 0.879 1 90.06 100 GLY B N 1
ATOM 3883 C CA . GLY B 1 100 ? 14.492 -8.219 -0.509 1 90.06 100 GLY B CA 1
ATOM 3884 C C . GLY B 1 100 ? 13.539 -7.121 -0.939 1 90.06 100 GLY B C 1
ATOM 3885 O O . GLY B 1 100 ? 12.875 -6.5 -0.103 1 90.06 100 GLY B O 1
ATOM 3886 N N . ARG B 1 101 ? 13.594 -6.867 -2.256 1 95.06 101 ARG B N 1
ATOM 3887 C CA . ARG B 1 101 ? 12.789 -5.809 -2.859 1 95.06 101 ARG B CA 1
ATOM 3888 C C . ARG B 1 101 ? 11.961 -6.348 -4.023 1 95.06 101 ARG B C 1
ATOM 3890 O O . ARG B 1 101 ? 12.492 -7.012 -4.914 1 95.06 101 ARG B O 1
ATOM 3897 N N . VAL B 1 102 ? 10.68 -6.023 -3.994 1 97.5 102 VAL B N 1
ATOM 3898 C CA . VAL B 1 102 ? 9.742 -6.582 -4.965 1 97.5 102 VAL B CA 1
ATOM 3899 C C . VAL B 1 102 ? 9.219 -5.477 -5.879 1 97.5 102 VAL B C 1
ATOM 3901 O O . VAL B 1 102 ? 8.711 -4.457 -5.406 1 97.5 102 VAL B O 1
ATOM 3904 N N . LEU B 1 103 ? 9.422 -5.617 -7.168 1 98.31 103 LEU B N 1
ATOM 3905 C CA . LEU B 1 103 ? 8.641 -4.848 -8.125 1 98.31 103 LEU B CA 1
ATOM 3906 C C . LEU B 1 103 ? 7.324 -5.547 -8.445 1 98.31 103 LEU B C 1
ATOM 3908 O O . LEU B 1 103 ? 7.32 -6.668 -8.961 1 98.31 103 LEU B O 1
ATOM 3912 N N . SER B 1 104 ? 6.238 -4.934 -8.07 1 98.75 104 SER B N 1
ATOM 3913 C CA . SER B 1 104 ? 4.922 -5.527 -8.281 1 98.75 104 SER B CA 1
ATOM 3914 C C . SER B 1 104 ? 4.164 -4.809 -9.391 1 98.75 104 SER B C 1
ATOM 3916 O O . SER B 1 104 ? 3.781 -3.646 -9.242 1 98.75 104 SER B O 1
ATOM 3918 N N . ILE B 1 105 ? 3.939 -5.473 -10.492 1 98.31 105 ILE B N 1
ATOM 3919 C CA . ILE B 1 105 ? 3.211 -4.918 -11.625 1 98.31 105 ILE B CA 1
ATOM 3920 C C . ILE B 1 105 ? 1.844 -5.59 -11.742 1 98.31 105 ILE B C 1
ATOM 3922 O O . ILE B 1 105 ? 1.732 -6.699 -12.258 1 98.31 105 ILE B O 1
ATOM 3926 N N . GLN B 1 106 ? 0.82 -4.871 -11.312 1 95.94 106 GLN B N 1
ATOM 3927 C CA . GLN B 1 106 ? -0.54 -5.398 -11.328 1 95.94 106 GLN B CA 1
ATOM 3928 C C . GLN B 1 106 ? -1.564 -4.281 -11.156 1 95.94 106 GLN B C 1
ATOM 3930 O O . GLN B 1 106 ? -1.208 -3.1 -11.148 1 95.94 106 GLN B O 1
ATOM 3935 N N . SER B 1 107 ? -2.861 -4.676 -11.188 1 95.75 107 SER B N 1
ATOM 3936 C CA . SER B 1 107 ? -3.943 -3.697 -11.117 1 95.75 107 SER B CA 1
ATOM 3937 C C . SER B 1 107 ? -3.986 -3.012 -9.758 1 95.75 107 SER B C 1
ATOM 3939 O O . SER B 1 107 ? -3.496 -3.559 -8.766 1 95.75 107 SER B O 1
ATOM 3941 N N . HIS B 1 108 ? -4.512 -1.816 -9.773 1 96.69 108 HIS B N 1
ATOM 3942 C CA . HIS B 1 108 ? -4.875 -1.085 -8.57 1 96.69 108 HIS B CA 1
ATOM 3943 C C . HIS B 1 108 ? -6.332 -0.637 -8.609 1 96.69 108 HIS B C 1
ATOM 3945 O O . HIS B 1 108 ? -6.789 -0.085 -9.617 1 96.69 108 HIS B O 1
ATOM 3951 N N . THR B 1 109 ? -7.059 -0.916 -7.582 1 96.94 109 THR B N 1
ATOM 3952 C CA . THR B 1 109 ? -8.391 -0.369 -7.359 1 96.94 109 THR B CA 1
ATOM 3953 C C . THR B 1 109 ? -8.422 0.486 -6.094 1 96.94 109 THR B C 1
ATOM 3955 O O . THR B 1 109 ? -7.812 0.127 -5.082 1 96.94 109 THR B O 1
ATOM 3958 N N . VAL B 1 110 ? -9.086 1.614 -6.195 1 97.38 110 VAL B N 1
ATOM 3959 C CA . VAL B 1 110 ? -9.172 2.504 -5.039 1 97.38 110 VAL B CA 1
ATOM 3960 C C . VAL B 1 110 ? -9.852 1.779 -3.881 1 97.38 110 VAL B C 1
ATOM 3962 O O . VAL B 1 110 ? -9.25 1.586 -2.822 1 97.38 110 VAL B O 1
ATOM 3965 N N . GLN B 1 111 ? -11.008 1.33 -4.145 1 94.75 111 GLN B N 1
ATOM 3966 C CA . GLN B 1 111 ? -11.672 0.526 -3.123 1 94.75 111 GLN B CA 1
ATOM 3967 C C . GLN B 1 111 ? -11.727 -0.943 -3.529 1 94.75 111 GLN B C 1
ATOM 3969 O O . GLN B 1 111 ? -11.867 -1.262 -4.711 1 94.75 111 GLN B O 1
ATOM 3974 N N . GLY B 1 112 ? -11.578 -1.796 -2.516 1 93.31 112 GLY B N 1
ATOM 3975 C CA . GLY B 1 112 ? -11.523 -3.23 -2.746 1 93.31 112 GLY B CA 1
ATOM 3976 C C . GLY B 1 112 ? -10.117 -3.795 -2.645 1 93.31 112 GLY B C 1
ATOM 3977 O O . GLY B 1 112 ? -9.141 -3.064 -2.805 1 93.31 112 GLY B O 1
ATOM 3978 N N . TYR B 1 113 ? -10.055 -5.004 -2.371 1 95.25 113 TYR B N 1
ATOM 3979 C CA . TYR B 1 113 ? -8.758 -5.648 -2.188 1 95.25 113 TYR B CA 1
ATOM 3980 C C . TYR B 1 113 ? -8.492 -6.652 -3.299 1 95.25 113 TYR B C 1
ATOM 3982 O O . TYR B 1 113 ? -8.789 -7.84 -3.158 1 95.25 113 TYR B O 1
ATOM 3990 N N . VAL B 1 114 ? -7.961 -6.203 -4.359 1 95.75 114 VAL B N 1
ATOM 3991 C CA . VAL B 1 114 ? -7.465 -6.992 -5.484 1 95.75 114 VAL B CA 1
ATOM 3992 C C . VAL B 1 114 ? -6.141 -6.414 -5.977 1 95.75 114 VAL B C 1
ATOM 3994 O O . VAL B 1 114 ? -5.785 -5.281 -5.637 1 95.75 114 VAL B O 1
ATOM 3997 N N . GLY B 1 115 ? -5.414 -7.156 -6.742 1 97 115 GLY B N 1
ATOM 3998 C CA . GLY B 1 115 ? -4.176 -6.652 -7.309 1 97 115 GLY B CA 1
ATOM 3999 C C . GLY B 1 115 ? -3.199 -6.148 -6.262 1 97 115 GLY B C 1
ATOM 4000 O O . GLY B 1 115 ? -2.992 -6.801 -5.234 1 97 115 GLY B O 1
ATOM 4001 N N . ASN B 1 116 ? -2.619 -4.988 -6.523 1 98.19 116 ASN B N 1
ATOM 4002 C CA . ASN B 1 116 ? -1.628 -4.418 -5.617 1 98.19 116 ASN B CA 1
ATOM 4003 C C . ASN B 1 116 ? -2.229 -4.113 -4.246 1 98.19 116 ASN B C 1
ATOM 4005 O O . ASN B 1 116 ? -1.55 -4.23 -3.227 1 98.19 116 ASN B O 1
ATOM 4009 N N . LYS B 1 117 ? -3.498 -3.814 -4.234 1 97.38 117 LYS B N 1
ATOM 4010 C CA . LYS B 1 117 ? -4.148 -3.547 -2.957 1 97.38 117 LYS B CA 1
ATOM 4011 C C . LYS B 1 117 ? -4.141 -4.789 -2.066 1 97.38 117 LYS B C 1
ATOM 4013 O O . LYS B 1 117 ? -4.172 -4.676 -0.839 1 97.38 117 LYS B O 1
ATOM 4018 N N . SER B 1 118 ? -4.141 -5.906 -2.654 1 97.81 118 SER B N 1
ATOM 4019 C CA . SER B 1 118 ? -4.191 -7.168 -1.921 1 97.81 118 SER B CA 1
ATOM 4020 C C . SER B 1 118 ? -2.791 -7.73 -1.692 1 97.81 118 SER B C 1
ATOM 4022 O O . SER B 1 118 ? -2.574 -8.508 -0.759 1 97.81 118 SER B O 1
ATOM 4024 N N . ALA B 1 119 ? -1.858 -7.355 -2.477 1 98.62 119 ALA B N 1
ATOM 4025 C CA . ALA B 1 119 ? -0.563 -8.031 -2.486 1 98.62 119 ALA B CA 1
ATOM 4026 C C . ALA B 1 119 ? 0.48 -7.234 -1.713 1 98.62 119 ALA B C 1
ATOM 4028 O O . ALA B 1 119 ? 1.334 -7.809 -1.034 1 98.62 119 ALA B O 1
ATOM 4029 N N . VAL B 1 120 ? 0.393 -5.891 -1.745 1 98.56 120 VAL B N 1
ATOM 4030 C CA . VAL B 1 120 ? 1.479 -5.031 -1.279 1 98.56 120 VAL B CA 1
ATOM 4031 C C . VAL B 1 120 ? 1.568 -5.094 0.244 1 98.56 120 VAL B C 1
ATOM 4033 O O . VAL B 1 120 ? 2.643 -5.336 0.799 1 98.56 120 VAL B O 1
ATOM 4036 N N . PHE B 1 121 ? 0.422 -4.996 0.911 1 98.62 121 PHE B N 1
ATOM 4037 C CA . PHE B 1 121 ? 0.398 -4.898 2.365 1 98.62 121 PHE B CA 1
ATOM 4038 C C . PHE B 1 121 ? 0.938 -6.172 3.002 1 98.62 121 PHE B C 1
ATOM 4040 O O . PHE B 1 121 ? 1.823 -6.117 3.859 1 98.62 121 PHE B O 1
ATOM 4047 N N . PRO B 1 122 ? 0.512 -7.355 2.598 1 98.75 122 PRO B N 1
ATOM 4048 C CA . PRO B 1 122 ? 1.048 -8.578 3.197 1 98.75 122 PRO B CA 1
ATOM 4049 C C . PRO B 1 122 ? 2.549 -8.742 2.963 1 98.75 122 PRO B C 1
ATOM 4051 O O . PRO B 1 122 ? 3.27 -9.203 3.854 1 98.75 122 PRO B O 1
ATOM 4054 N N . LEU B 1 123 ? 3.025 -8.391 1.793 1 98.38 123 LEU B N 1
ATOM 4055 C CA . LEU B 1 123 ? 4.457 -8.477 1.523 1 98.38 123 LEU B CA 1
ATOM 4056 C C . LEU B 1 123 ? 5.238 -7.527 2.424 1 98.38 123 LEU B C 1
ATOM 4058 O O . LEU B 1 123 ? 6.309 -7.879 2.926 1 98.38 123 LEU B O 1
ATOM 4062 N N . GLN B 1 124 ? 4.691 -6.324 2.609 1 97.88 124 GLN B N 1
ATOM 4063 C CA . GLN B 1 124 ? 5.34 -5.363 3.494 1 97.88 124 GLN B CA 1
ATOM 4064 C C . GLN B 1 124 ? 5.344 -5.859 4.938 1 97.88 124 GLN B C 1
ATOM 4066 O O . GLN B 1 124 ? 6.328 -5.684 5.656 1 97.88 124 GLN B O 1
ATOM 4071 N N . LEU B 1 125 ? 4.262 -6.469 5.348 1 98.06 125 LEU B N 1
ATOM 4072 C CA . LEU B 1 125 ? 4.207 -7.051 6.684 1 98.06 125 LEU B CA 1
ATOM 4073 C C . LEU B 1 125 ? 5.305 -8.094 6.867 1 98.06 125 LEU B C 1
ATOM 4075 O O . LEU B 1 125 ? 5.84 -8.25 7.969 1 98.06 125 LEU B O 1
ATOM 4079 N N . LEU B 1 126 ? 5.578 -8.781 5.793 1 97.25 126 LEU B N 1
ATOM 4080 C CA . LEU B 1 126 ? 6.586 -9.836 5.852 1 97.25 126 LEU B CA 1
ATOM 4081 C C . LEU B 1 126 ? 7.988 -9.258 5.699 1 97.25 126 LEU B C 1
ATOM 4083 O O . LEU B 1 126 ? 8.977 -10 5.699 1 97.25 126 LEU B O 1
ATOM 4087 N N . GLY B 1 127 ? 8.117 -7.969 5.473 1 95.38 127 GLY B N 1
ATOM 4088 C CA . GLY B 1 127 ? 9.406 -7.301 5.57 1 95.38 127 GLY B CA 1
ATOM 4089 C C . GLY B 1 127 ? 9.953 -6.859 4.227 1 95.38 127 GLY B C 1
ATOM 4090 O O . GLY B 1 127 ? 11.055 -6.316 4.148 1 95.38 127 GLY B O 1
ATOM 4091 N N . TYR B 1 128 ? 9.219 -6.988 3.139 1 96.31 128 TYR B N 1
ATOM 4092 C CA . TYR B 1 128 ? 9.695 -6.648 1.804 1 96.31 128 TYR B CA 1
ATOM 4093 C C . TYR B 1 128 ? 9.438 -5.18 1.49 1 96.31 128 TYR B C 1
ATOM 4095 O O . TYR B 1 128 ? 8.367 -4.648 1.797 1 96.31 128 TYR B O 1
ATOM 4103 N N . ASP B 1 129 ? 10.461 -4.531 0.966 1 95.88 129 ASP B N 1
ATOM 4104 C CA . ASP B 1 129 ? 10.141 -3.314 0.231 1 95.88 129 ASP B CA 1
ATOM 4105 C C . ASP B 1 129 ? 9.414 -3.633 -1.073 1 95.88 129 ASP B C 1
ATOM 4107 O O . ASP B 1 129 ? 9.875 -4.469 -1.857 1 95.88 129 ASP B O 1
ATOM 4111 N N . VAL B 1 130 ? 8.266 -3.012 -1.252 1 97.44 130 VAL B N 1
ATOM 4112 C CA . VAL B 1 130 ? 7.473 -3.301 -2.441 1 97.44 130 VAL B CA 1
ATOM 4113 C C . VAL B 1 130 ? 7.285 -2.023 -3.26 1 97.44 130 VAL B C 1
ATOM 4115 O O . VAL B 1 130 ? 6.895 -0.985 -2.721 1 97.44 130 VAL B O 1
ATOM 4118 N N . ASP B 1 131 ? 7.637 -2.133 -4.508 1 97.81 131 ASP B N 1
ATOM 4119 C CA . ASP B 1 131 ? 7.473 -1.038 -5.457 1 97.81 131 ASP B CA 1
ATOM 4120 C C . ASP B 1 131 ? 6.383 -1.355 -6.48 1 97.81 131 ASP B C 1
ATOM 4122 O O . ASP B 1 131 ? 6.656 -1.963 -7.516 1 97.81 131 ASP B O 1
ATOM 4126 N N . PRO B 1 132 ? 5.156 -0.883 -6.199 1 98.38 132 PRO B N 1
ATOM 4127 C CA . PRO B 1 132 ? 4.039 -1.222 -7.082 1 98.38 132 PRO B CA 1
ATOM 4128 C C . PRO B 1 132 ? 3.963 -0.321 -8.312 1 98.38 132 PRO B C 1
ATOM 4130 O O . PRO B 1 132 ? 4.082 0.901 -8.195 1 98.38 132 PRO B O 1
ATOM 4133 N N . ILE B 1 133 ? 3.891 -0.886 -9.422 1 97.88 133 ILE B N 1
ATOM 4134 C CA . ILE B 1 133 ? 3.436 -0.234 -10.641 1 97.88 133 ILE B CA 1
ATOM 4135 C C . ILE B 1 133 ? 1.999 -0.654 -10.945 1 97.88 133 ILE B C 1
ATOM 4137 O O . ILE B 1 133 ? 1.715 -1.844 -11.109 1 97.88 133 ILE B O 1
ATOM 4141 N N . ASN B 1 134 ? 1.158 0.346 -10.984 1 96.44 134 ASN B N 1
ATOM 4142 C CA . ASN B 1 134 ? -0.26 0.076 -11.195 1 96.44 134 ASN B CA 1
ATOM 4143 C C . ASN B 1 134 ? -0.618 0.07 -12.68 1 96.44 134 ASN B C 1
ATOM 4145 O O . ASN B 1 134 ? -0.576 1.112 -13.336 1 96.44 134 ASN B O 1
ATOM 4149 N N . SER B 1 135 ? -1.021 -1.063 -13.164 1 93.88 135 SER B N 1
ATOM 4150 C CA . SER B 1 135 ? -1.411 -1.172 -14.57 1 93.88 135 SER B CA 1
ATOM 4151 C C . SER B 1 135 ? -2.721 -0.438 -14.836 1 93.88 135 SER B C 1
ATOM 4153 O O . SER B 1 135 ? -2.977 -0.009 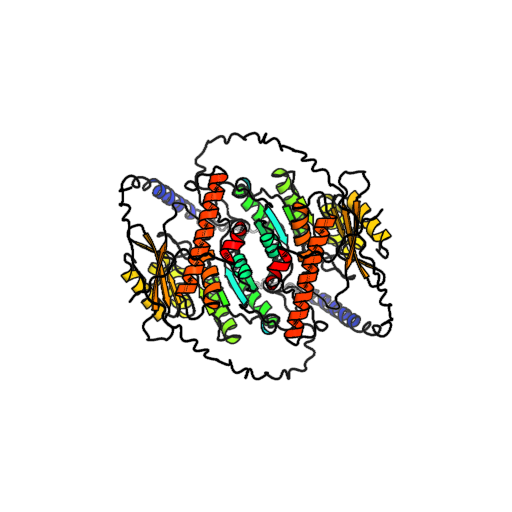-15.961 1 93.88 135 SER B O 1
ATOM 4155 N N . VAL B 1 136 ? -3.5 -0.358 -13.875 1 92.88 136 VAL B N 1
ATOM 4156 C CA . VAL B 1 136 ? -4.723 0.435 -13.898 1 92.88 136 VAL B CA 1
ATOM 4157 C C . VAL B 1 136 ? -4.926 1.12 -12.547 1 92.88 136 VAL B C 1
ATOM 4159 O O . VAL B 1 136 ? -4.391 0.671 -11.531 1 92.88 136 VAL B O 1
ATOM 4162 N N . GLN B 1 137 ? -5.617 2.18 -12.523 1 96 137 GLN B N 1
ATOM 4163 C CA . GLN B 1 137 ? -6.211 2.787 -11.336 1 96 137 GLN B CA 1
ATOM 4164 C C . GLN B 1 137 ? -7.723 2.945 -11.492 1 96 137 GLN B C 1
ATOM 4166 O O . GLN B 1 137 ? -8.188 3.938 -12.055 1 96 137 GLN B O 1
ATOM 4171 N N . PHE B 1 138 ? -8.438 1.988 -10.984 1 96.31 138 PHE B N 1
ATOM 4172 C CA . PHE B 1 138 ? -9.891 1.979 -11.078 1 96.31 138 PHE B CA 1
ATOM 4173 C C . PHE B 1 138 ? -10.523 2.359 -9.742 1 96.31 138 PHE B C 1
ATOM 4175 O O . PHE B 1 138 ? -9.883 2.229 -8.688 1 96.31 138 PHE B O 1
ATOM 4182 N N . SER B 1 139 ? -11.734 2.832 -9.859 1 97.44 139 SER B N 1
ATOM 4183 C CA . SER B 1 139 ? -12.492 3.139 -8.648 1 97.44 139 SER B CA 1
ATOM 4184 C C . SER B 1 139 ? -12.703 1.891 -7.797 1 97.44 139 SER B C 1
ATOM 4186 O O . SER B 1 139 ? -12.578 1.942 -6.57 1 97.44 139 SER B O 1
ATOM 4188 N N . ASN B 1 140 ? -12.953 0.802 -8.352 1 94.12 140 ASN B N 1
ATOM 4189 C CA . ASN B 1 140 ? -13.234 -0.517 -7.793 1 94.12 140 ASN B CA 1
ATOM 4190 C C . ASN B 1 140 ? -13.016 -1.62 -8.82 1 94.12 140 ASN B C 1
ATOM 4192 O O . ASN B 1 140 ? -12.734 -1.34 -9.992 1 94.12 140 ASN B O 1
ATOM 4196 N N . HIS B 1 141 ? -13.016 -2.801 -8.305 1 88.19 141 HIS B N 1
ATOM 4197 C CA . HIS B 1 141 ? -12.781 -3.883 -9.25 1 88.19 141 HIS B CA 1
ATOM 4198 C C . HIS B 1 141 ? -14.023 -4.141 -10.109 1 88.19 141 HIS B C 1
ATOM 4200 O O . HIS B 1 141 ? -15.094 -3.598 -9.828 1 88.19 141 HIS B O 1
ATOM 4206 N N . THR B 1 142 ? -13.953 -4.953 -11.039 1 81.5 142 THR B N 1
ATOM 4207 C CA . THR B 1 142 ? -14.93 -5.109 -12.102 1 81.5 142 THR B CA 1
ATOM 4208 C C . THR B 1 142 ? -16.094 -5.98 -11.641 1 81.5 142 THR B C 1
ATOM 4210 O O . THR B 1 142 ? -17.047 -6.211 -12.398 1 81.5 142 THR B O 1
ATOM 4213 N N . GLY B 1 143 ? -16 -6.453 -10.445 1 81.94 143 GLY B N 1
ATOM 4214 C CA . GLY B 1 143 ? -17.141 -7.148 -9.867 1 81.94 143 GLY B CA 1
ATOM 4215 C C . GLY B 1 143 ? -18.281 -6.219 -9.492 1 81.94 143 GLY B C 1
ATOM 4216 O O . GLY B 1 143 ? -19.406 -6.668 -9.258 1 81.94 143 GLY B O 1
ATOM 4217 N N . TYR B 1 144 ? -18.031 -4.945 -9.484 1 86.94 144 TYR B N 1
ATOM 4218 C CA . TYR B 1 144 ? -19.047 -3.93 -9.234 1 86.94 144 TYR B CA 1
ATOM 4219 C C . TYR B 1 144 ? -19.703 -3.479 -10.539 1 86.94 144 TYR B C 1
ATOM 4221 O O . TYR B 1 144 ? -19.094 -3.572 -11.609 1 86.94 144 TYR B O 1
ATOM 4229 N N . PRO B 1 145 ? -20.906 -2.957 -10.406 1 89.31 145 PRO B N 1
ATOM 4230 C CA . PRO B 1 145 ? -21.625 -2.553 -11.609 1 89.31 145 PRO B CA 1
ATOM 4231 C C . PRO B 1 145 ? -20.969 -1.393 -12.344 1 89.31 145 PRO B C 1
ATOM 4233 O O . PRO B 1 145 ? -21.016 -1.322 -13.578 1 89.31 145 PRO B O 1
ATOM 4236 N N . THR B 1 146 ? -20.406 -0.486 -11.625 1 92.88 146 THR B N 1
ATOM 4237 C CA . THR B 1 146 ? -19.781 0.688 -12.219 1 92.88 146 THR B CA 1
ATOM 4238 C C . THR B 1 146 ? -18.281 0.708 -11.938 1 92.88 146 THR B C 1
ATOM 4240 O O . THR B 1 146 ? -17.859 0.565 -10.781 1 92.88 146 THR B O 1
ATOM 4243 N N . VAL B 1 147 ? -17.562 0.826 -13.047 1 93.38 147 VAL B N 1
ATOM 4244 C CA . VAL B 1 147 ? -16.109 0.907 -12.914 1 93.38 147 VAL B CA 1
ATOM 4245 C C . VAL B 1 147 ? -15.578 2.066 -13.758 1 93.38 147 VAL B C 1
ATOM 4247 O O . VAL B 1 147 ? -15.906 2.184 -14.938 1 93.38 147 VAL B O 1
ATOM 4250 N N . LYS B 1 148 ? -14.82 2.916 -13.133 1 95.81 148 LYS B N 1
ATOM 4251 C CA . LYS B 1 148 ? -14.172 4.035 -13.812 1 95.81 148 LYS B CA 1
ATOM 4252 C C . LYS B 1 148 ? -12.703 4.141 -13.414 1 95.81 148 LYS B C 1
ATOM 4254 O O . LYS B 1 148 ? -12.297 3.645 -12.359 1 95.81 148 LYS B O 1
ATOM 4259 N N . GLY B 1 149 ? -11.906 4.785 -14.359 1 95.38 149 GLY B N 1
ATOM 4260 C CA . GLY B 1 149 ? -10.5 5 -14.062 1 95.38 149 GLY B CA 1
ATOM 4261 C C . GLY B 1 149 ? -9.609 4.93 -15.289 1 95.38 149 GLY B C 1
ATOM 4262 O O . GLY B 1 149 ? -10.086 5.074 -16.422 1 95.38 149 GLY B O 1
ATOM 4263 N N . GLN B 1 150 ? -8.352 4.801 -15 1 91.88 150 GLN B N 1
ATOM 4264 C CA . GLN B 1 150 ? -7.34 4.895 -16.047 1 91.88 150 GLN B CA 1
ATOM 4265 C C . GLN B 1 150 ? -6.637 3.555 -16.25 1 91.88 150 GLN B C 1
ATOM 4267 O O . GLN B 1 150 ? -6.426 2.807 -15.289 1 91.88 150 GLN B O 1
ATOM 4272 N N . VAL B 1 151 ? -6.23 3.293 -17.484 1 90.38 151 VAL B N 1
ATOM 4273 C CA . VAL B 1 151 ? -5.473 2.102 -17.859 1 90.38 151 VAL B CA 1
ATOM 4274 C C . VAL B 1 151 ? -4.117 2.508 -18.422 1 90.38 151 VAL B C 1
ATOM 4276 O O . VAL B 1 151 ? -4.035 3.373 -19.297 1 90.38 151 VAL B O 1
ATOM 4279 N N . LEU B 1 152 ? -3.082 1.95 -17.906 1 91.81 152 LEU B N 1
ATOM 4280 C CA . LEU B 1 152 ? -1.74 2.18 -18.422 1 91.81 152 LEU B CA 1
ATOM 4281 C C . LEU B 1 152 ? -1.476 1.304 -19.641 1 91.81 152 LEU B C 1
ATOM 4283 O O . LEU B 1 152 ? -1.867 0.135 -19.672 1 91.81 152 LEU B O 1
ATOM 4287 N N . ASN B 1 153 ? -0.788 1.84 -20.594 1 92.44 153 ASN B N 1
ATOM 4288 C CA . ASN B 1 153 ? -0.375 1.025 -21.734 1 92.44 153 ASN B CA 1
ATOM 4289 C C . ASN B 1 153 ? 1.094 0.625 -21.625 1 92.44 153 ASN B C 1
ATOM 4291 O O . ASN B 1 153 ? 1.778 0.993 -20.672 1 92.44 153 ASN B O 1
ATOM 4295 N N . GLY B 1 154 ? 1.515 -0.119 -22.609 1 94.44 154 GLY B N 1
ATOM 4296 C CA . GLY B 1 154 ? 2.873 -0.637 -22.594 1 94.44 154 GLY B CA 1
ATOM 4297 C C . GLY B 1 154 ? 3.928 0.453 -22.625 1 94.44 154 GLY B C 1
ATOM 4298 O O . GLY B 1 154 ? 4.949 0.347 -21.938 1 94.44 154 GLY B O 1
ATOM 4299 N N . GLN B 1 155 ? 3.699 1.471 -23.375 1 95.56 155 GLN B N 1
ATOM 4300 C CA . GLN B 1 155 ? 4.648 2.574 -23.469 1 95.56 155 GLN B CA 1
ATOM 4301 C C . GLN B 1 155 ? 4.773 3.299 -22.125 1 95.56 155 GLN B C 1
ATOM 4303 O O . GLN B 1 155 ? 5.879 3.668 -21.719 1 95.56 155 GLN B O 1
ATOM 4308 N N . GLN B 1 156 ? 3.689 3.492 -21.484 1 94.88 156 GLN B N 1
ATOM 4309 C CA . GLN B 1 156 ? 3.68 4.16 -20.188 1 94.88 156 GLN B CA 1
ATOM 4310 C C . GLN B 1 156 ? 4.391 3.32 -19.125 1 94.88 156 GLN B C 1
ATOM 4312 O O . GLN B 1 156 ? 5.07 3.861 -18.25 1 94.88 156 GLN B O 1
ATOM 4317 N N . LEU B 1 157 ? 4.199 2.01 -19.203 1 96.94 157 LEU B N 1
ATOM 4318 C CA . LEU B 1 157 ? 4.961 1.126 -18.328 1 96.94 157 LEU B CA 1
ATOM 4319 C C . LEU B 1 157 ? 6.457 1.283 -18.562 1 96.94 157 LEU B C 1
ATOM 4321 O O . LEU B 1 157 ? 7.23 1.405 -17.609 1 96.94 157 LEU B O 1
ATOM 4325 N N . TRP B 1 158 ? 6.816 1.316 -19.797 1 97.62 158 TRP B N 1
ATOM 4326 C CA . TRP B 1 158 ? 8.234 1.393 -20.141 1 97.62 158 TRP B CA 1
ATOM 4327 C C . TRP B 1 158 ? 8.828 2.721 -19.688 1 97.62 158 TRP B C 1
ATOM 4329 O O . TRP B 1 158 ? 9.992 2.781 -19.281 1 97.62 158 TRP B O 1
ATOM 4339 N N . GLU B 1 159 ? 8.039 3.771 -19.734 1 97.5 159 GLU B N 1
ATOM 4340 C CA . GLU B 1 159 ? 8.477 5.078 -19.266 1 97.5 159 GLU B CA 1
ATOM 4341 C C . GLU B 1 159 ? 8.852 5.027 -17.781 1 97.5 159 GLU B C 1
ATOM 4343 O O . GLU B 1 159 ? 9.836 5.637 -17.359 1 97.5 159 GLU B O 1
ATOM 4348 N N . LEU B 1 160 ? 8.055 4.359 -17.047 1 98 160 LEU B N 1
ATOM 4349 C CA . LEU B 1 160 ? 8.359 4.211 -15.625 1 98 160 LEU B CA 1
ATOM 4350 C C . LEU B 1 160 ? 9.672 3.465 -15.43 1 98 160 LEU B C 1
ATOM 4352 O O . LEU B 1 160 ? 10.484 3.844 -14.586 1 98 160 LEU B O 1
ATOM 4356 N N . ILE B 1 161 ? 9.914 2.453 -16.234 1 98.12 161 ILE B N 1
ATOM 4357 C CA . ILE B 1 161 ? 11.133 1.657 -16.141 1 98.12 161 ILE B CA 1
ATOM 4358 C C . ILE B 1 161 ? 12.336 2.512 -16.531 1 98.12 161 ILE B C 1
ATOM 4360 O O . ILE B 1 161 ? 13.391 2.445 -15.891 1 98.12 161 ILE B O 1
ATOM 4364 N N . GLU B 1 162 ? 12.156 3.312 -17.531 1 97.94 162 GLU B N 1
ATOM 4365 C CA . GLU B 1 162 ? 13.219 4.223 -17.953 1 97.94 162 GLU B CA 1
ATOM 4366 C C . GLU B 1 162 ? 13.57 5.211 -16.844 1 97.94 162 GLU B C 1
ATOM 4368 O O . GLU B 1 162 ? 14.742 5.539 -16.641 1 97.94 162 GLU B O 1
ATOM 4373 N N . GLY B 1 163 ? 12.523 5.68 -16.203 1 97.56 163 GLY B N 1
ATOM 4374 C CA . GLY B 1 163 ? 12.766 6.562 -15.078 1 97.56 163 GLY B CA 1
ATOM 4375 C C . GLY B 1 163 ? 13.578 5.906 -13.969 1 97.56 163 GLY B C 1
ATOM 4376 O O . GLY B 1 163 ? 14.516 6.512 -13.438 1 97.56 163 GLY B O 1
ATOM 4377 N N . LEU B 1 164 ? 13.234 4.715 -13.641 1 97.19 164 LEU B N 1
ATOM 4378 C CA . LEU B 1 164 ? 13.977 3.967 -12.641 1 97.19 164 LEU B CA 1
ATOM 4379 C C . LEU B 1 164 ? 15.414 3.719 -13.102 1 97.19 164 LEU B C 1
ATOM 4381 O O . LEU B 1 164 ? 16.359 3.893 -12.328 1 97.19 164 LEU B O 1
ATOM 4385 N N . GLU B 1 165 ? 15.555 3.346 -14.32 1 96.38 165 GLU B N 1
ATOM 4386 C CA . GLU B 1 165 ? 16.859 3.055 -14.898 1 96.38 165 GLU B CA 1
ATOM 4387 C C . GLU B 1 165 ? 17.766 4.285 -14.867 1 96.38 165 GLU B C 1
ATOM 4389 O O . GLU B 1 165 ? 18.953 4.188 -14.555 1 96.38 165 GLU B O 1
ATOM 4394 N N . GLY B 1 166 ? 17.219 5.41 -15.195 1 95.56 166 GLY B N 1
ATOM 4395 C CA . GLY B 1 166 ? 17.969 6.656 -15.227 1 95.56 166 GLY B CA 1
ATOM 4396 C C . GLY B 1 166 ? 18.547 7.047 -13.875 1 95.56 166 GLY B C 1
ATOM 4397 O O . GLY B 1 166 ? 19.438 7.895 -13.789 1 95.56 166 GLY B O 1
ATOM 4398 N N . ASN B 1 167 ? 18.031 6.418 -12.844 1 93.69 167 ASN B N 1
ATOM 4399 C CA . ASN B 1 167 ? 18.484 6.715 -11.492 1 93.69 167 ASN B CA 1
ATOM 4400 C C . ASN B 1 167 ? 19.156 5.504 -10.844 1 93.69 167 ASN B C 1
ATOM 4402 O O . ASN B 1 167 ? 19.328 5.469 -9.625 1 93.69 167 ASN B O 1
ATOM 4406 N N . GLU B 1 168 ? 19.391 4.457 -11.648 1 92.06 168 GLU B N 1
ATOM 4407 C CA . GLU B 1 168 ? 20.031 3.223 -11.195 1 92.06 168 GLU B CA 1
ATOM 4408 C C . GLU B 1 168 ? 19.203 2.547 -10.102 1 92.06 168 GLU B C 1
ATOM 4410 O O . GLU B 1 168 ? 19.766 2.102 -9.094 1 92.06 168 GLU B O 1
ATOM 4415 N N . LEU B 1 169 ? 17.906 2.52 -10.328 1 93.81 169 LEU B N 1
ATOM 4416 C CA . LEU B 1 169 ? 16.984 1.976 -9.328 1 93.81 169 LEU B CA 1
ATOM 4417 C C . LEU B 1 169 ? 16.359 0.678 -9.82 1 93.81 169 LEU B C 1
ATOM 4419 O O . LEU B 1 169 ? 15.227 0.354 -9.453 1 93.81 169 LEU B O 1
ATOM 4423 N N . LEU B 1 170 ? 17.094 -0.135 -10.602 1 95.31 170 LEU B N 1
ATOM 4424 C CA . LEU B 1 170 ? 16.453 -1.292 -11.219 1 95.31 170 LEU B CA 1
ATOM 4425 C C . LEU B 1 170 ? 16.859 -2.578 -10.5 1 95.31 170 LEU B C 1
ATOM 4427 O O . LEU B 1 170 ? 16.484 -3.674 -10.938 1 95.31 170 LEU B O 1
ATOM 4431 N N . PHE B 1 171 ? 17.547 -2.48 -9.43 1 94.12 171 PHE B N 1
ATOM 4432 C CA . PHE B 1 171 ? 17.891 -3.721 -8.742 1 94.12 171 PHE B CA 1
ATOM 4433 C C . PHE B 1 171 ? 16.703 -4.234 -7.934 1 94.12 171 PHE B C 1
ATOM 4435 O O . PHE B 1 171 ? 16.312 -3.613 -6.945 1 94.12 171 PHE B O 1
ATOM 4442 N N . TYR B 1 172 ? 16.172 -5.297 -8.344 1 95.94 172 TYR B N 1
ATOM 4443 C CA . TYR B 1 172 ? 15.086 -5.996 -7.668 1 95.94 172 TYR B CA 1
ATOM 4444 C C . TYR B 1 172 ? 15.438 -7.465 -7.453 1 95.94 172 TYR B C 1
ATOM 4446 O O . TYR B 1 172 ? 16.062 -8.094 -8.305 1 95.94 172 TYR B O 1
ATOM 4454 N N . THR B 1 173 ? 15.008 -7.965 -6.32 1 95.94 173 THR B N 1
ATOM 4455 C CA . THR B 1 173 ? 15.172 -9.391 -6.059 1 95.94 173 THR B CA 1
ATOM 4456 C C . THR B 1 173 ? 13.992 -10.18 -6.605 1 95.94 173 THR B C 1
ATOM 4458 O O . THR B 1 173 ? 14.133 -11.359 -6.957 1 95.94 173 THR B O 1
ATOM 4461 N N . HIS B 1 174 ? 12.836 -9.539 -6.656 1 97.5 174 HIS B N 1
ATOM 4462 C CA . HIS B 1 174 ? 11.625 -10.211 -7.117 1 97.5 174 HIS B CA 1
ATOM 4463 C C . HIS B 1 174 ? 10.836 -9.328 -8.07 1 97.5 174 HIS B C 1
ATOM 4465 O O . HIS B 1 174 ? 10.82 -8.102 -7.922 1 97.5 174 HIS B O 1
ATOM 4471 N N . LEU B 1 175 ? 10.219 -9.93 -9.016 1 98.62 175 LEU B N 1
ATOM 4472 C CA . LEU B 1 175 ? 9.164 -9.344 -9.836 1 98.62 175 LEU B CA 1
ATOM 4473 C C . LEU B 1 175 ? 7.855 -10.109 -9.648 1 98.62 175 LEU B C 1
ATOM 4475 O O . LEU B 1 175 ? 7.828 -11.336 -9.758 1 98.62 175 LEU B O 1
ATOM 4479 N N . LEU B 1 176 ? 6.832 -9.391 -9.266 1 98.81 176 LEU B N 1
ATOM 4480 C CA . LEU B 1 176 ? 5.496 -9.961 -9.117 1 98.81 176 LEU B CA 1
ATOM 4481 C C . LEU B 1 176 ? 4.547 -9.391 -10.164 1 98.81 176 LEU B C 1
ATOM 4483 O O . LEU B 1 176 ? 4.449 -8.172 -10.32 1 98.81 176 LEU B O 1
ATOM 4487 N N . THR B 1 177 ? 3.883 -10.25 -10.93 1 98.5 177 THR B N 1
ATOM 4488 C CA . THR B 1 177 ? 2.883 -9.789 -11.883 1 98.5 177 THR B CA 1
ATOM 4489 C C . THR B 1 177 ? 1.54 -10.469 -11.633 1 98.5 177 THR B C 1
ATOM 4491 O O . THR B 1 177 ? 1.493 -11.625 -11.211 1 98.5 177 THR B O 1
ATOM 4494 N N . GLY B 1 178 ? 0.508 -9.727 -11.836 1 96.31 178 GLY B N 1
ATOM 4495 C CA . GLY B 1 178 ? -0.865 -10.203 -11.75 1 96.31 178 GLY B CA 1
ATOM 4496 C C . GLY B 1 178 ? -1.699 -9.828 -12.961 1 96.31 178 GLY B C 1
ATOM 4497 O O . GLY B 1 178 ? -1.287 -10.062 -14.102 1 96.31 178 GLY B O 1
ATOM 4498 N N . TYR B 1 179 ? -2.793 -9.211 -12.781 1 91.31 179 TYR B N 1
ATOM 4499 C CA . TYR B 1 179 ? -3.734 -8.914 -13.852 1 91.31 179 TYR B CA 1
ATOM 4500 C C . TYR B 1 179 ? -3.125 -7.941 -14.859 1 91.31 179 TYR B C 1
ATOM 4502 O O . TYR B 1 179 ? -2.701 -6.84 -14.492 1 91.31 179 TYR B O 1
ATOM 4510 N N . ILE B 1 180 ? -3.125 -8.375 -16.031 1 87.31 180 ILE B N 1
ATOM 4511 C CA . ILE B 1 180 ? -2.727 -7.602 -17.203 1 87.31 180 ILE B CA 1
ATOM 4512 C C . ILE B 1 180 ? -3.742 -7.805 -18.328 1 87.31 180 ILE B C 1
ATOM 4514 O O . ILE B 1 180 ? -3.934 -8.922 -18.812 1 87.31 180 ILE B O 1
ATOM 4518 N N . GLY B 1 181 ? -4.336 -6.691 -18.781 1 81.81 181 GLY B N 1
ATOM 4519 C CA . GLY B 1 181 ? -5.488 -6.836 -19.656 1 81.81 181 GLY B CA 1
ATOM 4520 C C . GLY B 1 181 ? -5.16 -6.574 -21.109 1 81.81 181 GLY B C 1
ATOM 4521 O O . GLY B 1 181 ? -6.047 -6.609 -21.969 1 81.81 181 GLY B O 1
ATOM 4522 N N . SER B 1 182 ? -3.912 -6.258 -21.375 1 84.69 182 SER B N 1
ATOM 4523 C CA . SER B 1 182 ? -3.6 -5.949 -22.781 1 84.69 182 SER B CA 1
ATOM 4524 C C . SER B 1 182 ? -2.312 -6.637 -23.219 1 84.69 182 SER B C 1
ATOM 4526 O O . SER B 1 182 ? -1.377 -6.781 -22.422 1 84.69 182 SER B O 1
ATOM 4528 N N . GLU B 1 183 ? -2.334 -7.008 -24.484 1 87.94 183 GLU B N 1
ATOM 4529 C CA . GLU B 1 183 ? -1.179 -7.695 -25.047 1 87.94 183 GLU B CA 1
ATOM 4530 C C . GLU B 1 183 ? 0.048 -6.789 -25.078 1 87.94 183 GLU B C 1
ATOM 4532 O O . GLU B 1 183 ? 1.164 -7.238 -24.812 1 87.94 183 GLU B O 1
ATOM 4537 N N . SER B 1 184 ? -0.188 -5.574 -25.406 1 88.75 184 SER B N 1
ATOM 4538 C CA . SER B 1 184 ? 0.916 -4.621 -25.453 1 88.75 184 SER B CA 1
ATOM 4539 C C . SER B 1 184 ? 1.577 -4.484 -24.078 1 88.75 184 SER B C 1
ATOM 4541 O O . SER B 1 184 ? 2.805 -4.441 -23.984 1 88.75 184 SER B O 1
ATOM 4543 N N . PHE B 1 185 ? 0.785 -4.418 -23.109 1 92.44 185 PHE B N 1
ATOM 4544 C CA . PHE B 1 185 ? 1.301 -4.309 -21.75 1 92.44 185 PHE B CA 1
ATOM 4545 C C . PHE B 1 185 ? 2.07 -5.566 -21.359 1 92.44 185 PHE B C 1
ATOM 4547 O O . PHE B 1 185 ? 3.158 -5.48 -20.781 1 92.44 185 PHE B O 1
ATOM 4554 N N . LEU B 1 186 ? 1.522 -6.703 -21.719 1 93.56 186 LEU B N 1
ATOM 4555 C CA . LEU B 1 186 ? 2.148 -7.98 -21.391 1 93.56 186 LEU B CA 1
ATOM 4556 C C . LEU B 1 186 ? 3.498 -8.117 -22.094 1 93.56 186 LEU B C 1
ATOM 4558 O O . LEU B 1 186 ? 4.465 -8.594 -21.484 1 93.56 186 LEU B O 1
ATOM 4562 N N . ASN B 1 187 ? 3.564 -7.723 -23.281 1 95.19 187 ASN B N 1
ATOM 4563 C CA . ASN B 1 187 ? 4.824 -7.75 -24.016 1 95.19 187 ASN B CA 1
ATOM 4564 C C . ASN B 1 187 ? 5.867 -6.844 -23.375 1 95.19 187 ASN B C 1
ATOM 4566 O O . ASN B 1 187 ? 7.051 -7.184 -23.328 1 95.19 187 ASN B O 1
ATOM 4570 N N . THR B 1 188 ? 5.434 -5.73 -22.922 1 97 188 THR B N 1
ATOM 4571 C CA . THR B 1 188 ? 6.348 -4.82 -22.234 1 97 188 THR B CA 1
ATOM 4572 C C . THR B 1 188 ? 6.832 -5.426 -20.922 1 97 188 THR B C 1
ATOM 4574 O O . THR B 1 188 ? 7.98 -5.219 -20.516 1 97 188 THR B O 1
ATOM 4577 N N . VAL B 1 189 ? 5.988 -6.117 -20.25 1 97.38 189 VAL B N 1
ATOM 4578 C CA . VAL B 1 189 ? 6.383 -6.801 -19.031 1 97.38 189 VAL B CA 1
ATOM 4579 C C . VAL B 1 189 ? 7.539 -7.758 -19.328 1 97.38 189 VAL B C 1
ATOM 4581 O O . VAL B 1 189 ? 8.477 -7.871 -18.531 1 97.38 189 VAL B O 1
ATOM 4584 N N . LEU B 1 190 ? 7.484 -8.453 -20.453 1 97.69 190 LEU B N 1
ATOM 4585 C CA . LEU B 1 190 ? 8.555 -9.359 -20.828 1 97.69 190 LEU B CA 1
ATOM 4586 C C . LEU B 1 190 ? 9.867 -8.609 -21.047 1 97.69 190 LEU B C 1
ATOM 4588 O O . LEU B 1 190 ? 10.938 -9.102 -20.672 1 97.69 190 LEU B O 1
ATOM 4592 N N . GLN B 1 191 ? 9.766 -7.43 -21.562 1 98.19 191 GLN B N 1
ATOM 4593 C CA . GLN B 1 191 ? 10.938 -6.578 -21.703 1 98.19 191 GLN B CA 1
ATOM 4594 C C . GLN B 1 191 ? 11.477 -6.176 -20.328 1 98.19 191 GLN B C 1
ATOM 4596 O O . GLN B 1 191 ? 12.695 -6.109 -20.125 1 98.19 191 GLN B O 1
ATOM 4601 N N . VAL B 1 192 ? 10.555 -5.891 -19.453 1 98.5 192 VAL B N 1
ATOM 4602 C CA . VAL B 1 192 ? 10.93 -5.512 -18.094 1 98.5 192 VAL B CA 1
ATOM 4603 C C . VAL B 1 192 ? 11.672 -6.664 -17.422 1 98.5 192 VAL B C 1
ATOM 4605 O O . VAL B 1 192 ? 12.68 -6.449 -16.734 1 98.5 192 VAL B O 1
ATOM 4608 N N . VAL B 1 193 ? 11.219 -7.887 -17.625 1 98.5 193 VAL B N 1
ATOM 4609 C CA . VAL B 1 193 ? 11.867 -9.062 -17.047 1 98.5 193 VAL B CA 1
ATOM 4610 C C . VAL B 1 193 ? 13.32 -9.125 -17.516 1 98.5 193 VAL B C 1
ATOM 4612 O O . VAL B 1 193 ? 14.234 -9.312 -16.703 1 98.5 193 VAL B O 1
ATOM 4615 N N . ASN B 1 194 ? 13.523 -8.961 -18.766 1 98.31 194 ASN B N 1
ATOM 4616 C CA . ASN B 1 194 ? 14.859 -9.008 -19.328 1 98.31 194 ASN B CA 1
ATOM 4617 C C . ASN B 1 194 ? 15.75 -7.898 -18.766 1 98.31 194 ASN B C 1
ATOM 4619 O O . ASN B 1 194 ? 16.906 -8.141 -18.438 1 98.31 194 ASN B O 1
ATOM 4623 N N . LYS B 1 195 ? 15.18 -6.738 -18.688 1 98.44 195 LYS B N 1
ATOM 4624 C CA . LYS B 1 195 ? 15.914 -5.594 -18.156 1 98.44 195 LYS B CA 1
ATOM 4625 C C . LYS B 1 195 ? 16.328 -5.82 -16.703 1 98.44 195 LYS B C 1
ATOM 4627 O O . LYS B 1 195 ? 17.469 -5.57 -16.344 1 98.44 195 LYS B O 1
ATOM 4632 N N . LEU B 1 196 ? 15.383 -6.266 -15.93 1 97.94 196 LEU B N 1
ATOM 4633 C CA . LEU B 1 196 ? 15.664 -6.504 -14.523 1 97.94 196 LEU B CA 1
ATOM 4634 C C . LEU B 1 196 ? 16.719 -7.598 -14.359 1 97.94 196 LEU B C 1
ATOM 4636 O O . LEU B 1 196 ? 17.594 -7.504 -13.492 1 97.94 196 LEU B O 1
ATOM 4640 N N . ARG B 1 197 ? 16.703 -8.648 -15.172 1 98.06 197 ARG B N 1
ATOM 4641 C CA . ARG B 1 197 ? 17.641 -9.758 -15.086 1 98.06 197 ARG B CA 1
ATOM 4642 C C . ARG B 1 197 ? 19.047 -9.336 -15.539 1 98.06 197 ARG B C 1
ATOM 4644 O O . ARG B 1 197 ? 20.047 -9.891 -15.086 1 98.06 197 ARG B O 1
ATOM 4651 N N . SER B 1 198 ? 19.078 -8.383 -16.406 1 97.81 198 SER B N 1
ATOM 4652 C CA . SER B 1 198 ? 20.391 -7.852 -16.797 1 97.81 198 SER B CA 1
ATOM 4653 C C . SER B 1 198 ? 21.078 -7.172 -15.633 1 97.81 198 SER B C 1
ATOM 4655 O O . SER B 1 198 ? 22.312 -7.113 -15.586 1 97.81 198 SER B O 1
ATOM 4657 N N . VAL B 1 199 ? 20.312 -6.66 -14.703 1 95.69 199 VAL B N 1
ATOM 4658 C CA . VAL B 1 199 ? 20.844 -6 -13.516 1 95.69 199 VAL B CA 1
ATOM 4659 C C . VAL B 1 199 ? 21.047 -7.027 -12.406 1 95.69 199 VAL B C 1
ATOM 4661 O O . VAL B 1 199 ? 22.109 -7.047 -11.758 1 95.69 199 VA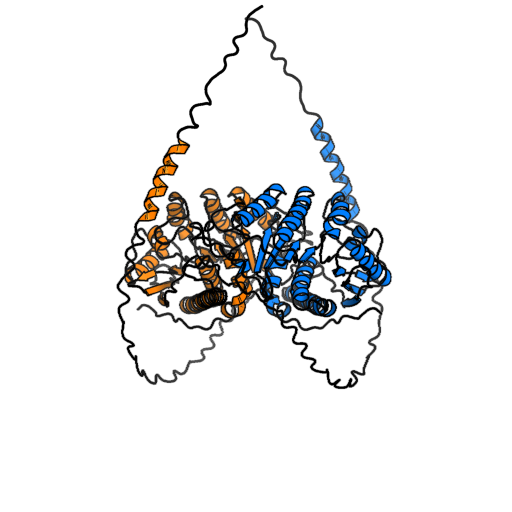L B O 1
ATOM 4664 N N . ASN B 1 200 ? 20.078 -7.883 -12.227 1 95.88 200 ASN B N 1
ATOM 4665 C CA . ASN B 1 200 ? 20.172 -8.977 -11.258 1 95.88 200 ASN B CA 1
ATOM 4666 C C . ASN B 1 200 ? 19.781 -10.312 -11.883 1 95.88 200 ASN B C 1
ATOM 4668 O O . ASN B 1 200 ? 18.609 -10.695 -11.867 1 95.88 200 ASN B O 1
ATOM 4672 N N . PRO B 1 201 ? 20.734 -11.078 -12.289 1 96.69 201 PRO B N 1
ATOM 4673 C CA . PRO B 1 201 ? 20.453 -12.375 -12.914 1 96.69 201 PRO B CA 1
ATOM 4674 C C . PRO B 1 201 ? 19.719 -13.328 -11.969 1 96.69 201 PRO B C 1
ATOM 4676 O O . PRO B 1 201 ? 19.109 -14.305 -12.422 1 96.69 201 PRO B O 1
ATOM 4679 N N . GLY B 1 202 ? 19.75 -13.086 -10.656 1 94.88 202 GLY B N 1
ATOM 4680 C CA . GLY B 1 202 ? 19.094 -13.938 -9.68 1 94.88 202 GLY B CA 1
ATOM 4681 C C . GLY B 1 202 ? 17.656 -13.531 -9.414 1 94.88 202 GLY B C 1
ATOM 4682 O O . GLY B 1 202 ? 17.031 -14.016 -8.461 1 94.88 202 GLY B O 1
ATOM 4683 N N . LEU B 1 203 ? 17.125 -12.727 -10.281 1 96.94 203 LEU B N 1
ATOM 4684 C CA . LEU B 1 203 ? 15.75 -12.25 -10.125 1 96.94 203 LEU B CA 1
ATOM 4685 C C . LEU B 1 203 ? 14.773 -13.414 -10.086 1 96.94 203 LEU B C 1
ATOM 4687 O O . LEU B 1 203 ? 14.82 -14.305 -10.938 1 96.94 203 LEU B O 1
ATOM 4691 N N . ILE B 1 204 ? 13.922 -13.414 -9.094 1 97.31 204 ILE B N 1
ATOM 4692 C CA . ILE B 1 204 ? 12.836 -14.383 -9.016 1 97.31 204 ILE B CA 1
ATOM 4693 C C . ILE B 1 204 ? 11.547 -13.758 -9.562 1 97.31 204 ILE B C 1
ATOM 4695 O O . ILE B 1 204 ? 11 -12.836 -8.961 1 97.31 204 ILE B O 1
ATOM 4699 N N . TYR B 1 205 ? 11.125 -14.234 -10.688 1 98.69 205 TYR B N 1
ATOM 4700 C CA . TYR B 1 205 ? 9.891 -13.758 -11.297 1 98.69 205 TYR B CA 1
ATOM 4701 C C . TYR B 1 205 ? 8.711 -14.633 -10.898 1 98.69 205 TYR B C 1
ATOM 4703 O O . TYR B 1 205 ? 8.594 -15.773 -11.359 1 98.69 205 TYR B O 1
ATOM 4711 N N . VAL B 1 206 ? 7.836 -14.117 -10.062 1 98.75 206 VAL B N 1
ATOM 4712 C CA . VAL B 1 206 ? 6.609 -14.781 -9.633 1 98.75 206 VAL B CA 1
ATOM 4713 C C . VAL B 1 206 ? 5.434 -14.297 -10.484 1 98.75 206 VAL B C 1
ATOM 4715 O O . VAL B 1 206 ? 5.086 -13.117 -10.461 1 98.75 206 VAL B O 1
ATOM 4718 N N . CYS B 1 207 ? 4.773 -15.242 -11.156 1 98.56 207 CYS B N 1
ATOM 4719 C CA . CYS B 1 207 ? 3.703 -14.898 -12.086 1 98.56 207 CYS B CA 1
ATOM 4720 C C . CYS B 1 207 ? 2.375 -15.492 -11.625 1 98.56 207 CYS B C 1
ATOM 4722 O O . CYS B 1 207 ? 2.236 -16.719 -11.531 1 98.56 207 CYS B O 1
ATOM 4724 N N . ASP B 1 208 ? 1.468 -14.633 -11.266 1 98.25 208 ASP B N 1
ATOM 4725 C CA . ASP B 1 208 ? 0.054 -14.984 -11.188 1 98.25 208 ASP B CA 1
ATOM 4726 C C . ASP B 1 208 ? -0.632 -14.797 -12.539 1 98.25 208 ASP B C 1
ATOM 4728 O O . ASP B 1 208 ? -0.929 -13.664 -12.938 1 98.25 208 ASP B O 1
ATOM 4732 N N . PRO B 1 209 ? -0.813 -15.852 -13.242 1 97.44 209 PRO B N 1
ATOM 4733 C CA . PRO B 1 209 ? -1.391 -15.711 -14.578 1 97.44 209 PRO B CA 1
ATOM 4734 C C . PRO B 1 209 ? -2.893 -15.438 -14.547 1 97.44 209 PRO B C 1
ATOM 4736 O O . PRO B 1 209 ? -3.684 -16.266 -15.023 1 97.44 209 PRO B O 1
ATOM 4739 N N . VAL B 1 210 ? -3.223 -14.297 -14.102 1 95.31 210 VAL B N 1
ATOM 4740 C CA . VAL B 1 210 ? -4.625 -13.93 -13.922 1 95.31 210 VAL B CA 1
ATOM 4741 C C . VAL B 1 210 ? -5.32 -13.875 -15.281 1 95.31 210 VAL B C 1
ATOM 4743 O O . VAL B 1 210 ? -5.285 -12.852 -15.961 1 95.31 210 VAL B O 1
ATOM 4746 N N . MET B 1 211 ? -6.055 -14.93 -15.57 1 94.38 211 MET B N 1
ATOM 4747 C CA . MET B 1 211 ? -6.727 -15.016 -16.859 1 94.38 211 MET B CA 1
ATOM 4748 C C . MET B 1 211 ? -8.203 -15.344 -16.688 1 94.38 211 MET B C 1
ATOM 4750 O O . MET B 1 211 ? -9.016 -15.047 -17.578 1 94.38 211 MET B O 1
ATOM 4754 N N . GLY B 1 212 ? -8.508 -16.078 -15.703 1 91.25 212 GLY B N 1
ATOM 4755 C CA . GLY B 1 212 ? -9.891 -16.484 -15.492 1 91.25 212 GLY B CA 1
ATOM 4756 C C . GLY B 1 212 ? -10.07 -17.422 -14.32 1 91.25 212 GLY B C 1
ATOM 4757 O O . GLY B 1 212 ? -9.094 -17.797 -13.664 1 91.25 212 GLY B O 1
ATOM 4758 N N . ASP B 1 213 ? -11.336 -17.672 -14.078 1 89 213 ASP B N 1
ATOM 4759 C CA . ASP B 1 213 ? -11.727 -18.562 -12.984 1 89 213 ASP B CA 1
ATOM 4760 C C . ASP B 1 213 ? -13.062 -19.25 -13.281 1 89 213 ASP B C 1
ATOM 4762 O O . ASP B 1 213 ? -13.922 -18.672 -13.953 1 89 213 ASP B O 1
ATOM 4766 N N . GLU B 1 214 ? -13.188 -20.484 -12.867 1 86.88 214 GLU B N 1
ATOM 4767 C CA . GLU B 1 214 ? -14.438 -21.234 -12.938 1 86.88 214 GLU B CA 1
ATOM 4768 C C . GLU B 1 214 ? -15 -21.25 -14.352 1 86.88 214 GLU B C 1
ATOM 4770 O O . GLU B 1 214 ? -16.172 -20.938 -14.57 1 86.88 214 GLU B O 1
ATOM 4775 N N . GLY B 1 215 ? -14.141 -21.375 -15.25 1 88.81 215 GLY B N 1
ATOM 4776 C CA . GLY B 1 215 ? -14.539 -21.578 -16.625 1 88.81 215 GLY B CA 1
ATOM 4777 C C . GLY B 1 215 ? -14.734 -20.281 -17.391 1 88.81 215 GLY B C 1
ATOM 4778 O O . GLY B 1 215 ? -15.078 -20.297 -18.578 1 88.81 215 GLY B O 1
ATOM 4779 N N . LYS B 1 216 ? -14.492 -19.203 -16.75 1 90.19 216 LYS B N 1
ATOM 4780 C CA . LYS B 1 216 ? -14.711 -17.906 -17.391 1 90.19 216 LYS B CA 1
ATOM 4781 C C . LYS B 1 216 ? -13.406 -17.125 -17.5 1 90.19 216 LYS B C 1
ATOM 4783 O O . LYS B 1 216 ? -12.672 -17 -16.516 1 90.19 216 LYS B O 1
ATOM 4788 N N . LEU B 1 217 ? -13.234 -16.594 -18.688 1 90.94 217 LEU B N 1
ATOM 4789 C CA . LEU B 1 217 ? -12.055 -15.766 -18.922 1 90.94 217 LEU B CA 1
ATOM 4790 C C . LEU B 1 217 ? -12.328 -14.305 -18.578 1 90.94 217 LEU B C 1
ATOM 4792 O O . LEU B 1 217 ? -13.414 -13.789 -18.844 1 90.94 217 LEU B O 1
ATOM 4796 N N . TYR B 1 218 ? -11.297 -13.633 -17.922 1 83.44 218 TYR B N 1
ATOM 4797 C CA . TYR B 1 218 ? -11.328 -12.203 -17.625 1 83.44 218 TYR B CA 1
ATOM 4798 C C . TYR B 1 218 ? -10.594 -11.406 -18.703 1 83.44 218 TYR B C 1
ATOM 4800 O O . TYR B 1 218 ? -10.641 -10.172 -18.703 1 83.44 218 TYR B O 1
ATOM 4808 N N . VAL B 1 219 ? -9.859 -12.094 -19.531 1 87 219 VAL B N 1
ATOM 4809 C CA . VAL B 1 219 ? -8.992 -11.477 -20.531 1 87 219 VAL B CA 1
ATOM 4810 C C . VAL B 1 219 ? -9.336 -12.016 -21.906 1 87 219 VAL B C 1
ATOM 4812 O O . VAL B 1 219 ? -10 -13.047 -22.031 1 87 219 VAL B O 1
ATOM 4815 N N . PRO B 1 220 ? -8.898 -11.297 -22.922 1 87.5 220 PRO B N 1
ATOM 4816 C CA . PRO B 1 220 ? -9.07 -11.852 -24.266 1 87.5 220 PRO B CA 1
ATOM 4817 C C . PRO B 1 220 ? -8.367 -13.195 -24.453 1 87.5 220 PRO B C 1
ATOM 4819 O O . PRO B 1 220 ? -7.277 -13.406 -23.922 1 87.5 220 PRO B O 1
ATOM 4822 N N . GLN B 1 221 ? -9 -13.992 -25.234 1 89.94 221 GLN B N 1
ATOM 4823 C CA . GLN B 1 221 ? -8.508 -15.352 -25.438 1 89.94 221 GLN B CA 1
ATOM 4824 C C . GLN B 1 221 ? -7.09 -15.352 -26 1 89.94 221 GLN B C 1
ATOM 4826 O O . GLN B 1 221 ? -6.297 -16.234 -25.688 1 89.94 221 GLN B O 1
ATOM 4831 N N . GLU B 1 222 ? -6.824 -14.359 -26.766 1 89.25 222 GLU B N 1
ATOM 4832 C CA . GLU B 1 222 ? -5.523 -14.266 -27.438 1 89.25 222 GLU B CA 1
ATOM 4833 C C . GLU B 1 222 ? -4.398 -14.156 -26.406 1 89.25 222 GLU B C 1
ATOM 4835 O O . GLU B 1 222 ? -3.258 -14.531 -26.688 1 89.25 222 GLU B O 1
ATOM 4840 N N . LEU B 1 223 ? -4.637 -13.719 -25.234 1 92.56 223 LEU B N 1
ATOM 4841 C CA . LEU B 1 223 ? -3.613 -13.539 -24.203 1 92.56 223 LEU B CA 1
ATOM 4842 C C . LEU B 1 223 ? -3.178 -14.883 -23.625 1 92.56 223 LEU B C 1
ATOM 4844 O O . LEU B 1 223 ? -2.084 -15 -23.062 1 92.56 223 LEU B O 1
ATOM 4848 N N . VAL B 1 224 ? -4.012 -15.891 -23.766 1 94.94 224 VAL B N 1
ATOM 4849 C CA . VAL B 1 224 ? -3.699 -17.203 -23.219 1 94.94 224 VAL B CA 1
ATOM 4850 C C . VAL B 1 224 ? -2.443 -17.75 -23.891 1 94.94 224 VAL B C 1
ATOM 4852 O O . VAL B 1 224 ? -1.558 -18.297 -23.234 1 94.94 224 VAL B O 1
ATOM 4855 N N . SER B 1 225 ? -2.422 -17.594 -25.188 1 94.75 225 SER B N 1
ATOM 4856 C CA . SER B 1 225 ? -1.265 -18.094 -25.938 1 94.75 225 SER B CA 1
ATOM 4857 C C . SER B 1 225 ? 0 -17.328 -25.547 1 94.75 225 SER B C 1
ATOM 4859 O O . SER B 1 225 ? 1.088 -17.906 -25.5 1 94.75 225 SER B O 1
ATOM 4861 N N . VAL B 1 226 ? -0.124 -16.062 -25.312 1 94.88 226 VAL B N 1
ATOM 4862 C CA . VAL B 1 226 ? 1.026 -15.266 -24.922 1 94.88 226 VAL B CA 1
ATOM 4863 C C . VAL B 1 226 ? 1.54 -15.734 -23.562 1 94.88 226 VAL B C 1
ATOM 4865 O O . VAL B 1 226 ? 2.748 -15.883 -23.359 1 94.88 226 VAL B O 1
ATOM 4868 N N . TYR B 1 227 ? 0.633 -15.961 -22.688 1 96.88 227 TYR B N 1
ATOM 4869 C CA . TYR B 1 227 ? 1.031 -16.484 -21.375 1 96.88 227 TYR B CA 1
ATOM 4870 C C . TYR B 1 227 ? 1.755 -17.812 -21.516 1 96.88 227 TYR B C 1
ATOM 4872 O O . TYR B 1 227 ? 2.832 -18 -20.953 1 96.88 227 TYR B O 1
ATOM 4880 N N . ARG B 1 228 ? 1.198 -18.672 -22.297 1 96.44 228 ARG B N 1
ATOM 4881 C CA . ARG B 1 228 ? 1.703 -20.031 -22.438 1 96.44 228 ARG B CA 1
ATOM 4882 C C . ARG B 1 228 ? 3.072 -20.047 -23.109 1 96.44 228 ARG B C 1
ATOM 4884 O O . ARG B 1 228 ? 3.99 -20.734 -22.641 1 96.44 228 ARG B O 1
ATOM 4891 N N . GLU B 1 229 ? 3.252 -19.219 -24.078 1 96.44 229 GLU B N 1
ATOM 4892 C CA . GLU B 1 229 ? 4.41 -19.344 -24.953 1 96.44 229 GLU B CA 1
ATOM 4893 C C . GLU B 1 229 ? 5.52 -18.375 -24.547 1 96.44 229 GLU B C 1
ATOM 4895 O O . GLU B 1 229 ? 6.699 -18.641 -24.797 1 96.44 229 GLU B O 1
ATOM 4900 N N . LYS B 1 230 ? 5.109 -17.328 -23.938 1 97.12 230 LYS B N 1
ATOM 4901 C CA . LYS B 1 230 ? 6.113 -16.297 -23.719 1 97.12 230 LYS B CA 1
ATOM 4902 C C . LYS B 1 230 ? 6.297 -16.016 -22.219 1 97.12 230 LYS B C 1
ATOM 4904 O O . LYS B 1 230 ? 7.422 -15.828 -21.75 1 97.12 230 LYS B O 1
ATOM 4909 N N . VAL B 1 231 ? 5.273 -15.984 -21.422 1 97.69 231 VAL B N 1
ATOM 4910 C CA . VAL B 1 231 ? 5.355 -15.562 -20.031 1 97.69 231 VAL B CA 1
ATOM 4911 C C . VAL B 1 231 ? 5.801 -16.734 -19.156 1 97.69 231 VAL B C 1
ATOM 4913 O O . VAL B 1 231 ? 6.754 -16.625 -18.391 1 97.69 231 VAL B O 1
ATOM 4916 N N . VAL B 1 232 ? 5.184 -17.906 -19.328 1 98.12 232 VAL B N 1
ATOM 4917 C CA . VAL B 1 232 ? 5.43 -19.078 -18.5 1 98.12 232 VAL B CA 1
ATOM 4918 C C . VAL B 1 232 ? 6.898 -19.5 -18.609 1 98.12 232 VAL B C 1
ATOM 4920 O O . VAL B 1 232 ? 7.551 -19.75 -17.594 1 98.12 232 VAL B O 1
ATOM 4923 N N . PRO B 1 233 ? 7.488 -19.438 -19.781 1 97.94 233 PRO B N 1
ATOM 4924 C CA . PRO B 1 233 ? 8.867 -19.891 -19.922 1 97.94 233 PRO B CA 1
ATOM 4925 C C . PRO B 1 233 ? 9.859 -19.031 -19.141 1 97.94 233 PRO B C 1
ATOM 4927 O O . PRO B 1 233 ? 10.961 -19.5 -18.828 1 97.94 233 PRO B O 1
ATOM 4930 N N . VAL B 1 234 ? 9.523 -17.812 -18.828 1 98 234 VAL B N 1
ATOM 4931 C CA . VAL B 1 234 ? 10.5 -16.938 -18.188 1 98 234 VAL B CA 1
ATOM 4932 C C . VAL B 1 234 ? 10.156 -16.781 -16.703 1 98 234 VAL B C 1
ATOM 4934 O O . VAL B 1 234 ? 10.891 -16.125 -15.961 1 98 234 VAL B O 1
ATOM 4937 N N . ALA B 1 235 ? 9.062 -17.328 -16.25 1 98.44 235 ALA B N 1
ATOM 4938 C CA . ALA B 1 235 ? 8.672 -17.25 -14.844 1 98.44 235 ALA B CA 1
ATOM 4939 C C . ALA B 1 235 ? 9.508 -18.203 -13.992 1 98.44 235 ALA B C 1
ATOM 4941 O O . ALA B 1 235 ? 9.867 -19.297 -14.438 1 98.44 235 ALA B O 1
ATOM 4942 N N . SER B 1 236 ? 9.867 -17.766 -12.766 1 97.81 236 SER B N 1
ATOM 4943 C CA . SER B 1 236 ? 10.523 -18.625 -11.781 1 97.81 236 SER B CA 1
ATOM 4944 C C . SER B 1 236 ? 9.492 -19.438 -10.992 1 97.81 236 SER B C 1
ATOM 4946 O O . SER B 1 236 ? 9.727 -20.609 -10.672 1 97.81 236 SER B O 1
ATOM 4948 N N . MET B 1 237 ? 8.406 -18.812 -10.688 1 98.31 237 MET B N 1
ATOM 4949 C CA . MET B 1 237 ? 7.293 -19.422 -9.961 1 98.31 237 MET B CA 1
ATOM 4950 C C . MET B 1 237 ? 5.965 -19.062 -10.609 1 98.31 237 MET B C 1
ATOM 4952 O O . MET B 1 237 ? 5.762 -17.922 -11.031 1 98.31 237 MET B O 1
ATOM 4956 N N . LEU B 1 238 ? 5.113 -20.047 -10.758 1 98.75 238 LEU B N 1
ATOM 4957 C CA . LEU B 1 238 ? 3.791 -19.891 -11.359 1 98.75 238 LEU B CA 1
ATOM 4958 C C . LEU B 1 238 ? 2.699 -20.297 -10.375 1 98.75 238 LEU B C 1
ATOM 4960 O O . LEU B 1 238 ? 2.801 -21.344 -9.734 1 98.75 238 LEU B O 1
ATOM 4964 N N . THR B 1 239 ? 1.57 -19.422 -10.258 1 98.75 239 THR B N 1
ATOM 4965 C CA . THR B 1 239 ? 0.536 -19.719 -9.273 1 98.75 239 THR B CA 1
ATOM 4966 C C . THR B 1 239 ? -0.846 -19.703 -9.914 1 98.75 239 THR B C 1
ATOM 4968 O O . THR B 1 239 ? -1.725 -18.938 -9.508 1 98.75 239 THR B O 1
ATOM 4971 N N . PRO B 1 240 ? -1.175 -20.609 -10.766 1 98.5 240 PRO B N 1
ATOM 4972 C CA . PRO B 1 240 ? -2.482 -20.656 -11.422 1 98.5 240 PRO B CA 1
ATOM 4973 C C . PRO B 1 240 ? -3.557 -21.312 -10.555 1 98.5 240 PRO B C 1
ATOM 4975 O O . PRO B 1 240 ? -3.24 -22.125 -9.688 1 98.5 240 PRO B O 1
ATOM 4978 N N . ASN B 1 241 ? -4.77 -20.906 -10.773 1 97.06 241 ASN B N 1
ATOM 4979 C CA . ASN B 1 241 ? -5.875 -21.734 -10.312 1 97.06 241 ASN B CA 1
ATOM 4980 C C . ASN B 1 241 ? -6.133 -22.891 -11.273 1 97.06 241 ASN B C 1
ATOM 4982 O O . ASN B 1 241 ? -5.41 -23.062 -12.258 1 97.06 241 ASN B O 1
ATOM 4986 N N . GLN B 1 242 ? -7.082 -23.703 -10.953 1 97.31 242 GLN B N 1
ATOM 4987 C CA . GLN B 1 242 ? -7.363 -24.891 -11.75 1 97.31 242 GLN B CA 1
ATOM 4988 C C . GLN B 1 242 ? -7.645 -24.531 -13.203 1 97.31 242 GLN B C 1
ATOM 4990 O O . GLN B 1 242 ? -7.07 -25.125 -14.117 1 97.31 242 GLN B O 1
ATOM 4995 N N . PHE B 1 243 ? -8.508 -23.578 -13.422 1 96.94 243 PHE B N 1
ATOM 4996 C CA . PHE B 1 243 ? -8.914 -23.156 -14.758 1 96.94 243 PHE B CA 1
ATOM 4997 C C . PHE B 1 243 ? -7.723 -22.641 -15.555 1 96.94 243 PHE B C 1
ATOM 4999 O O . PHE B 1 243 ? -7.535 -23 -16.719 1 96.94 243 PHE B O 1
ATOM 5006 N N . GLU B 1 244 ? -6.938 -21.844 -14.93 1 98 244 GLU B N 1
ATOM 5007 C CA . GLU B 1 244 ? -5.746 -21.281 -15.555 1 98 244 GLU B CA 1
ATOM 5008 C C . GLU B 1 244 ? -4.73 -22.375 -15.891 1 98 244 GLU B C 1
ATOM 5010 O O . GLU B 1 244 ? -4.129 -22.359 -16.969 1 98 244 GLU B O 1
ATOM 5015 N N . ALA B 1 245 ? -4.566 -23.312 -15 1 98.31 245 ALA B N 1
ATOM 5016 C CA . ALA B 1 245 ? -3.666 -24.422 -15.266 1 98.31 245 ALA B CA 1
ATOM 5017 C C . ALA B 1 245 ? -4.133 -25.234 -16.469 1 98.31 245 ALA B C 1
ATOM 5019 O O . ALA B 1 245 ? -3.32 -25.656 -17.297 1 98.31 245 ALA B O 1
ATOM 5020 N N . GLU B 1 246 ? -5.414 -25.422 -16.516 1 97.94 246 GLU B N 1
ATOM 5021 C CA . GLU B 1 246 ? -5.992 -26.156 -17.641 1 97.94 246 GLU B CA 1
ATOM 5022 C C . GLU B 1 246 ? -5.762 -25.406 -18.953 1 97.94 246 GLU B C 1
ATOM 5024 O O . GLU B 1 246 ? -5.445 -26.016 -19.984 1 97.94 246 GLU B O 1
ATOM 5029 N N . LEU B 1 247 ? -5.91 -24.094 -18.938 1 97.31 247 LEU B N 1
ATOM 5030 C CA . LEU B 1 247 ? -5.672 -23.281 -20.109 1 97.31 247 LEU B CA 1
ATOM 5031 C C . LEU B 1 247 ? -4.211 -23.344 -20.547 1 97.31 247 LEU B C 1
ATOM 5033 O O . LEU B 1 247 ? -3.912 -23.438 -21.734 1 97.31 247 LEU B O 1
ATOM 5037 N N . LEU B 1 248 ? -3.34 -23.344 -19.609 1 97.94 248 LEU B N 1
ATOM 5038 C CA . LEU B 1 248 ? -1.908 -23.281 -19.891 1 97.94 248 LEU B CA 1
ATOM 5039 C C . LEU B 1 248 ? -1.379 -24.625 -20.359 1 97.94 248 LEU B C 1
ATOM 5041 O O . LEU B 1 248 ? -0.409 -24.688 -21.109 1 97.94 248 LEU B O 1
ATOM 5045 N N . THR B 1 249 ? -1.979 -25.703 -19.922 1 97.69 249 THR B N 1
ATOM 5046 C CA . THR B 1 249 ? -1.473 -27.031 -20.25 1 97.69 249 THR B CA 1
ATOM 5047 C C . THR B 1 249 ? -2.256 -27.641 -21.406 1 97.69 249 THR B C 1
ATOM 5049 O O . THR B 1 249 ? -1.78 -28.562 -22.062 1 97.69 249 THR B O 1
ATOM 5052 N N . GLY B 1 250 ? -3.533 -27.203 -21.547 1 95.5 250 GLY B N 1
ATOM 5053 C CA . GLY B 1 250 ? -4.336 -27.672 -22.672 1 95.5 250 GLY B CA 1
ATOM 5054 C C . GLY B 1 250 ? -5.168 -28.906 -22.328 1 95.5 250 GLY B C 1
ATOM 5055 O O . GLY B 1 250 ? -5.688 -29.562 -23.234 1 95.5 250 GLY B O 1
ATOM 5056 N N . PHE B 1 251 ? -5.27 -29.266 -21.031 1 94.88 251 PHE B N 1
ATOM 5057 C CA . PHE B 1 251 ? -6.125 -30.391 -20.688 1 94.88 251 PHE B CA 1
ATOM 5058 C C . PHE B 1 251 ? -6.848 -30.141 -19.359 1 94.88 251 PHE B C 1
ATOM 5060 O O . PHE B 1 251 ? -6.414 -29.312 -18.562 1 94.88 251 PHE B O 1
ATOM 5067 N N . ARG B 1 252 ? -7.918 -30.859 -19.156 1 95.44 252 ARG B N 1
ATOM 5068 C CA . ARG B 1 252 ? -8.75 -30.719 -17.969 1 95.44 252 ARG B CA 1
ATOM 5069 C C . ARG B 1 252 ? -8.125 -31.422 -16.781 1 95.44 252 ARG B C 1
ATOM 5071 O O . ARG B 1 252 ? -7.516 -32.5 -16.938 1 95.44 252 ARG B O 1
ATOM 5078 N N . ILE B 1 253 ? -8.305 -30.891 -15.602 1 96.69 253 ILE B N 1
ATOM 5079 C CA . ILE B 1 253 ? -7.82 -31.484 -14.352 1 96.69 253 ILE B CA 1
ATOM 5080 C C . ILE B 1 253 ? -8.992 -32 -13.531 1 96.69 253 ILE B C 1
ATOM 5082 O O . ILE B 1 253 ? -9.75 -31.219 -12.953 1 96.69 253 ILE B O 1
ATOM 5086 N N . GLN B 1 254 ? -9.117 -33.281 -13.492 1 94 254 GLN B N 1
ATOM 5087 C CA . GLN B 1 254 ? -10.258 -33.875 -12.812 1 94 254 GLN B CA 1
ATOM 5088 C C . GLN B 1 254 ? -9.805 -34.812 -11.703 1 94 254 GLN B C 1
ATOM 5090 O O . GLN B 1 254 ? -10.633 -35.5 -11.086 1 94 254 GLN B O 1
ATOM 5095 N N . SER B 1 255 ? -8.508 -34.906 -11.555 1 95.38 255 SER B N 1
ATOM 5096 C CA . SER B 1 255 ? -7.945 -35.781 -10.508 1 95.38 255 SER B CA 1
ATOM 5097 C C . SER B 1 255 ? -6.645 -35.188 -9.969 1 95.38 255 SER B C 1
ATOM 5099 O O . SER B 1 255 ? -6.051 -34.281 -10.586 1 95.38 255 SER B O 1
ATOM 5101 N N . GLU B 1 256 ? -6.23 -35.688 -8.797 1 95.75 256 GLU B N 1
ATOM 5102 C CA . GLU B 1 256 ? -4.953 -35.281 -8.219 1 95.75 256 GLU B CA 1
ATOM 5103 C C . GLU B 1 256 ? -3.795 -35.594 -9.156 1 95.75 256 GLU B C 1
ATOM 5105 O O . GLU B 1 256 ? -2.848 -34.812 -9.273 1 95.75 256 GLU B O 1
ATOM 5110 N N . GLY B 1 257 ? -3.939 -36.781 -9.75 1 96.94 257 GLY B N 1
ATOM 5111 C CA . GLY B 1 257 ? -2.92 -37.188 -10.711 1 96.94 257 GLY B CA 1
ATOM 5112 C C . GLY B 1 257 ? -2.768 -36.219 -11.859 1 96.94 257 GLY B C 1
ATOM 5113 O O . GLY B 1 257 ? -1.648 -35.938 -12.289 1 96.94 257 GLY B O 1
ATOM 5114 N N . GLN B 1 258 ? -3.863 -35.781 -12.375 1 97.62 258 GLN B N 1
ATOM 5115 C CA . GLN B 1 258 ? -3.828 -34.812 -13.469 1 97.62 258 GLN B CA 1
ATOM 5116 C C . GLN B 1 258 ? -3.283 -33.469 -13 1 97.62 258 GLN B C 1
ATOM 5118 O O . GLN B 1 258 ? -2.633 -32.75 -13.766 1 97.62 258 GLN B O 1
ATOM 5123 N N . GLY B 1 259 ? -3.594 -33.094 -11.727 1 97.81 259 GLY B N 1
ATOM 5124 C CA . GLY B 1 259 ? -2.971 -31.906 -11.156 1 97.81 259 GLY B CA 1
ATOM 5125 C C . GLY B 1 259 ? -1.456 -32 -11.109 1 97.81 259 GLY B C 1
ATOM 5126 O O . GLY B 1 259 ? -0.763 -31.047 -11.477 1 97.81 259 GLY B O 1
ATOM 5127 N N . ARG B 1 260 ? -0.951 -33.125 -10.695 1 97.88 260 ARG B N 1
ATOM 5128 C CA . ARG B 1 260 ? 0.487 -33.375 -10.641 1 97.88 260 ARG B CA 1
ATOM 5129 C C . ARG B 1 260 ? 1.1 -33.344 -12.039 1 97.88 260 ARG B C 1
ATOM 5131 O O . ARG B 1 260 ? 2.186 -32.781 -12.227 1 97.88 260 ARG B O 1
ATOM 5138 N N . GLU B 1 261 ? 0.377 -33.875 -12.977 1 97.94 261 GLU B N 1
ATOM 5139 C CA . GLU B 1 261 ? 0.836 -33.875 -14.367 1 97.94 261 GLU B CA 1
ATOM 5140 C C . GLU B 1 261 ? 0.906 -32.469 -14.922 1 97.94 261 GLU B C 1
ATOM 5142 O O . GLU B 1 261 ? 1.837 -32.125 -15.656 1 97.94 261 GLU B O 1
ATOM 5147 N N . ALA B 1 262 ? -0.096 -31.719 -14.586 1 98.38 262 ALA B N 1
ATOM 5148 C CA . ALA B 1 262 ? -0.103 -30.328 -15.016 1 98.38 262 ALA B CA 1
ATOM 5149 C C . ALA B 1 262 ? 1.142 -29.594 -14.523 1 98.38 262 ALA B C 1
ATOM 5151 O O . ALA B 1 262 ? 1.767 -28.844 -15.281 1 98.38 262 ALA B O 1
ATOM 5152 N N . CYS B 1 263 ? 1.537 -29.844 -13.312 1 98.38 263 CYS B N 1
ATOM 5153 C CA . CYS B 1 263 ? 2.734 -29.219 -12.758 1 98.38 263 CYS B CA 1
ATOM 5154 C C . CYS B 1 263 ? 3.975 -29.625 -13.539 1 98.38 263 CYS B C 1
ATOM 5156 O O . CYS B 1 263 ? 4.828 -28.797 -13.844 1 98.38 263 CYS B O 1
ATOM 5158 N N . ARG B 1 264 ? 4.082 -30.891 -13.883 1 97.25 264 ARG B N 1
ATOM 5159 C CA . ARG B 1 264 ? 5.234 -31.406 -14.617 1 97.25 264 ARG B CA 1
ATOM 5160 C C . ARG B 1 264 ? 5.348 -30.734 -15.984 1 97.25 264 ARG B C 1
ATOM 5162 O O . ARG B 1 264 ? 6.441 -30.359 -16.406 1 97.25 264 ARG B O 1
ATOM 5169 N N . LEU B 1 265 ? 4.227 -30.625 -16.609 1 97.38 265 LEU B N 1
ATOM 5170 C CA . LEU B 1 265 ? 4.219 -30 -17.922 1 97.38 265 LEU B CA 1
ATOM 5171 C C . LEU B 1 265 ? 4.648 -28.531 -17.828 1 97.38 265 LEU B C 1
ATOM 5173 O O . LEU B 1 265 ? 5.375 -28.047 -18.703 1 97.38 265 LEU B O 1
ATOM 5177 N N . LEU B 1 266 ? 4.148 -27.875 -16.828 1 98.12 266 LEU B N 1
ATOM 5178 C CA . LEU B 1 266 ? 4.496 -26.469 -16.641 1 98.12 266 LEU B CA 1
ATOM 5179 C C . LEU B 1 266 ? 5.973 -26.312 -16.297 1 98.12 266 LEU B C 1
ATOM 5181 O O . LEU B 1 266 ? 6.613 -25.344 -16.719 1 98.12 266 LEU B O 1
ATOM 5185 N N . HIS B 1 267 ? 6.57 -27.25 -15.539 1 98 267 HIS B N 1
ATOM 5186 C CA . HIS B 1 267 ? 8.008 -27.25 -15.297 1 98 267 HIS B CA 1
ATOM 5187 C C . HIS B 1 267 ? 8.781 -27.344 -16.609 1 98 267 HIS B C 1
ATOM 5189 O O . HIS B 1 267 ? 9.789 -26.656 -16.781 1 98 267 HIS B O 1
ATOM 5195 N N . ALA B 1 268 ? 8.32 -28.156 -17.453 1 96.31 268 ALA B N 1
ATOM 5196 C CA . ALA B 1 268 ? 8.992 -28.344 -18.734 1 96.31 268 ALA B CA 1
ATOM 5197 C C . ALA B 1 268 ? 9.008 -27.047 -19.547 1 96.31 268 ALA B C 1
ATOM 5199 O O . ALA B 1 268 ? 9.938 -26.797 -20.312 1 96.31 268 ALA B O 1
ATOM 5200 N N . ALA B 1 269 ? 8.008 -26.281 -19.281 1 95.69 269 ALA B N 1
ATOM 5201 C CA . ALA B 1 269 ? 7.902 -25.016 -20 1 95.69 269 ALA B CA 1
ATOM 5202 C C . ALA B 1 269 ? 8.875 -23.984 -19.453 1 95.69 269 ALA B C 1
ATOM 5204 O O . ALA B 1 269 ? 9.344 -23.109 -20.172 1 95.69 269 ALA B O 1
ATOM 5205 N N . GLY B 1 270 ? 9.086 -24.047 -18.031 1 96 270 GLY B N 1
ATOM 5206 C CA . GLY B 1 270 ? 10.055 -23.062 -17.578 1 96 270 GLY B CA 1
ATOM 5207 C C . GLY B 1 270 ? 10.133 -22.969 -16.062 1 96 270 GLY B C 1
ATOM 5208 O O . GLY B 1 270 ? 11.203 -23.156 -15.484 1 96 270 GLY B O 1
ATOM 5209 N N . PRO B 1 271 ? 9.086 -22.75 -15.359 1 97.75 271 PRO B N 1
ATOM 5210 C CA . PRO B 1 271 ? 9.125 -22.438 -13.93 1 97.75 271 PRO B CA 1
ATOM 5211 C C . PRO B 1 271 ? 9.656 -23.609 -13.086 1 97.75 271 PRO B C 1
ATOM 5213 O O . PRO B 1 271 ? 9.328 -24.766 -13.344 1 97.75 271 PRO B O 1
ATOM 5216 N N . SER B 1 272 ? 10.438 -23.281 -12.133 1 97.25 272 SER B N 1
ATOM 5217 C CA . SER B 1 272 ? 10.953 -24.281 -11.203 1 97.25 272 SER B CA 1
ATOM 5218 C C . SER B 1 272 ? 9.938 -24.578 -10.102 1 97.25 272 SER B C 1
ATOM 5220 O O . SER B 1 272 ? 9.961 -25.656 -9.516 1 97.25 272 SER B O 1
ATOM 5222 N N . LYS B 1 273 ? 9.086 -23.594 -9.805 1 98.25 273 LYS B N 1
ATOM 5223 C CA . LYS B 1 273 ? 8.039 -23.75 -8.805 1 98.25 273 LYS B CA 1
ATOM 5224 C C . LYS B 1 273 ? 6.656 -23.531 -9.414 1 98.25 273 LYS B C 1
ATOM 5226 O O . LYS B 1 273 ? 6.445 -22.547 -10.133 1 98.25 273 LYS B O 1
ATOM 5231 N N . VAL B 1 274 ? 5.773 -24.453 -9.211 1 98.69 274 VAL B N 1
ATOM 5232 C CA . VAL B 1 274 ? 4.391 -24.344 -9.664 1 98.69 274 VAL B CA 1
ATOM 5233 C C . VAL B 1 274 ? 3.445 -24.688 -8.516 1 98.69 274 VAL B C 1
ATOM 5235 O O . VAL B 1 274 ? 3.582 -25.734 -7.879 1 98.69 274 VAL B O 1
ATOM 5238 N N . ILE B 1 275 ? 2.576 -23.797 -8.234 1 98.81 275 ILE B N 1
ATOM 5239 C CA . ILE B 1 275 ? 1.546 -24.062 -7.23 1 98.81 275 ILE B CA 1
ATOM 5240 C C . ILE B 1 275 ? 0.165 -23.828 -7.84 1 98.81 275 ILE B C 1
ATOM 5242 O O . ILE B 1 275 ? -0.198 -22.688 -8.164 1 98.81 275 ILE B O 1
ATOM 5246 N N . ILE B 1 276 ? -0.599 -24.875 -7.992 1 98.69 276 ILE B N 1
ATOM 5247 C CA . ILE B 1 276 ? -2.008 -24.734 -8.344 1 98.69 276 ILE B CA 1
ATOM 5248 C C . ILE B 1 276 ? -2.824 -24.422 -7.09 1 98.69 276 ILE B C 1
ATOM 5250 O O . ILE B 1 276 ? -3.004 -25.297 -6.234 1 98.69 276 ILE B O 1
ATOM 5254 N N . THR B 1 277 ? -3.328 -23.219 -7.012 1 97.38 277 THR B N 1
ATOM 5255 C CA . THR B 1 277 ? -3.752 -22.625 -5.75 1 97.38 277 THR B CA 1
ATOM 5256 C C . THR B 1 277 ? -5.129 -23.141 -5.34 1 97.38 277 THR B C 1
ATOM 5258 O O . THR B 1 277 ? -5.523 -23.016 -4.18 1 97.38 277 THR B O 1
ATOM 5261 N N . SER B 1 278 ? -5.852 -23.672 -6.289 1 94.38 278 SER B N 1
ATOM 5262 C CA . SER B 1 278 ? -7.172 -24.219 -5.988 1 94.38 278 SER B CA 1
ATOM 5263 C C . SER B 1 278 ? -7.582 -25.266 -7.02 1 94.38 278 SER B C 1
ATOM 5265 O O . SER B 1 278 ? -7.668 -24.969 -8.211 1 94.38 278 SER B O 1
ATOM 5267 N N . ILE B 1 279 ? -7.801 -26.453 -6.582 1 94.31 279 ILE B N 1
ATOM 5268 C CA . ILE B 1 279 ? -8.328 -27.547 -7.391 1 94.31 279 ILE B CA 1
ATOM 5269 C C . ILE B 1 279 ? -9.531 -28.172 -6.688 1 94.31 279 ILE B C 1
ATOM 5271 O O . ILE B 1 279 ? -9.453 -28.531 -5.512 1 94.31 279 ILE B O 1
ATOM 5275 N N . ASN B 1 280 ? -10.57 -28.219 -7.383 1 91.38 280 ASN B N 1
ATOM 5276 C CA . ASN B 1 280 ? -11.758 -28.891 -6.848 1 91.38 280 ASN B CA 1
ATOM 5277 C C . ASN B 1 280 ? -11.844 -30.344 -7.309 1 91.38 280 ASN B C 1
ATOM 5279 O O . ASN B 1 280 ? -12.055 -30.609 -8.492 1 91.38 280 ASN B O 1
ATOM 5283 N N . ILE B 1 281 ? -11.641 -31.234 -6.371 1 87 281 ILE B N 1
ATOM 5284 C CA . ILE B 1 281 ? -11.75 -32.656 -6.66 1 87 281 ILE B CA 1
ATOM 5285 C C . ILE B 1 281 ? -12.719 -33.312 -5.676 1 87 281 ILE B C 1
ATOM 5287 O O . ILE B 1 281 ? -12.469 -33.312 -4.465 1 87 281 ILE B O 1
ATOM 5291 N N . ASN B 1 282 ? -13.781 -33.875 -6.176 1 82 282 ASN B N 1
ATOM 5292 C CA . ASN B 1 282 ? -14.766 -34.594 -5.383 1 82 282 ASN B CA 1
ATOM 5293 C C . ASN B 1 282 ? -15.25 -33.75 -4.195 1 82 282 ASN B C 1
ATOM 5295 O O . ASN B 1 282 ? -15.297 -34.25 -3.066 1 82 282 ASN B O 1
ATOM 5299 N N . GLY B 1 283 ? -15.375 -32.438 -4.344 1 80.06 283 GLY B N 1
ATOM 5300 C CA . GLY B 1 283 ? -15.938 -31.594 -3.309 1 80.06 283 GLY B CA 1
ATOM 5301 C C . GLY B 1 283 ? -14.883 -31.016 -2.381 1 80.06 283 GLY B C 1
ATOM 5302 O O . GLY B 1 283 ? -15.18 -30.141 -1.556 1 80.06 283 GLY B O 1
ATOM 5303 N N . ASN B 1 284 ? -13.688 -31.484 -2.543 1 85.88 284 ASN B N 1
ATOM 5304 C CA . ASN B 1 284 ? -12.594 -30.969 -1.731 1 85.88 284 ASN B CA 1
ATOM 5305 C C . ASN B 1 284 ? -11.758 -29.953 -2.502 1 85.88 284 ASN B C 1
ATOM 5307 O O . ASN B 1 284 ? -11.594 -30.062 -3.717 1 85.88 284 ASN B O 1
ATOM 5311 N N . LEU B 1 285 ? -11.336 -28.969 -1.727 1 93.56 285 LEU B N 1
ATOM 5312 C CA . LEU B 1 285 ? -10.422 -27.984 -2.305 1 93.56 285 LEU B CA 1
ATOM 5313 C C . LEU B 1 285 ? -8.977 -28.344 -1.979 1 93.56 285 LEU B C 1
ATOM 5315 O O . LEU B 1 285 ? -8.633 -28.547 -0.814 1 93.56 285 LEU B O 1
ATOM 5319 N N . LEU B 1 286 ? -8.188 -28.422 -3.047 1 95.56 286 LEU B N 1
ATOM 5320 C CA . LEU B 1 286 ? -6.789 -28.828 -2.889 1 95.56 286 LEU B CA 1
ATOM 5321 C C . LEU B 1 286 ? -5.855 -27.766 -3.451 1 95.56 286 LEU B C 1
ATOM 5323 O O . LEU B 1 286 ? -6.152 -27.141 -4.477 1 95.56 286 LEU B O 1
ATOM 5327 N N . VAL B 1 287 ? -4.742 -27.609 -2.729 1 98.06 287 VAL B N 1
ATOM 5328 C CA . VAL B 1 287 ? -3.566 -26.938 -3.281 1 98.06 287 VAL B CA 1
ATOM 5329 C C . VAL B 1 287 ? -2.514 -27.984 -3.66 1 98.06 287 VAL B C 1
ATOM 5331 O O . VAL B 1 287 ? -2.186 -28.859 -2.859 1 98.06 287 VAL B O 1
ATOM 5334 N N . ILE B 1 288 ? -2.057 -27.953 -4.879 1 98.5 288 ILE B N 1
ATOM 5335 C CA . ILE B 1 288 ? -0.971 -28.828 -5.289 1 98.5 288 ILE B CA 1
ATOM 5336 C C . ILE B 1 288 ? 0.267 -28 -5.629 1 98.5 288 ILE B C 1
ATOM 5338 O O . ILE B 1 288 ? 0.203 -27.094 -6.457 1 98.5 288 ILE B O 1
ATOM 5342 N N . GLY B 1 289 ? 1.315 -28.266 -4.918 1 98.56 289 GLY B N 1
ATOM 5343 C CA . GLY B 1 289 ? 2.59 -27.609 -5.168 1 98.56 289 GLY B CA 1
ATOM 5344 C C . GLY B 1 289 ? 3.645 -28.547 -5.723 1 98.56 289 GLY B C 1
ATOM 5345 O O . GLY B 1 289 ? 3.609 -29.75 -5.457 1 98.56 289 GLY B O 1
ATOM 5346 N N . SER B 1 290 ? 4.527 -27.969 -6.52 1 98.44 290 SER B N 1
ATOM 5347 C CA . SER B 1 290 ? 5.594 -28.734 -7.172 1 98.44 290 SER B CA 1
ATOM 5348 C C . SER B 1 290 ? 6.863 -27.891 -7.289 1 98.44 290 SER B C 1
ATOM 5350 O O . SER B 1 290 ? 6.812 -26.719 -7.668 1 98.44 290 SER B O 1
ATOM 5352 N N . HIS B 1 291 ? 7.953 -28.453 -6.871 1 97.81 291 HIS B N 1
ATOM 5353 C CA . HIS B 1 291 ? 9.258 -27.812 -6.969 1 97.81 291 HIS B CA 1
ATOM 5354 C C . HIS B 1 291 ? 10.258 -28.688 -7.715 1 97.81 291 HIS B C 1
ATOM 5356 O O . HIS B 1 291 ? 10.602 -29.766 -7.25 1 97.81 291 HIS B O 1
ATOM 5362 N N . GLN B 1 292 ? 10.648 -28.172 -8.859 1 96.25 292 GLN B N 1
ATOM 5363 C CA . GLN B 1 292 ? 11.711 -28.828 -9.617 1 96.25 292 GLN B CA 1
ATOM 5364 C C . GLN B 1 292 ? 13.039 -28.078 -9.461 1 96.25 292 GLN B C 1
ATOM 5366 O O . GLN B 1 292 ? 13.305 -27.125 -10.188 1 96.25 292 GLN B O 1
ATOM 5371 N N . LYS B 1 293 ? 13.859 -28.562 -8.641 1 90.25 293 LYS B N 1
ATOM 5372 C CA . LYS B 1 293 ? 15.086 -27.859 -8.289 1 90.25 293 LYS B CA 1
ATOM 5373 C C . LYS B 1 293 ? 16.062 -27.812 -9.461 1 90.25 293 LYS B C 1
ATOM 5375 O O . LYS B 1 293 ? 16.672 -26.781 -9.727 1 90.25 293 LYS B O 1
ATOM 5380 N N . GLU B 1 294 ? 16.156 -28.891 -10.117 1 88.94 294 GLU B N 1
ATOM 5381 C CA . GLU B 1 294 ? 17.031 -28.984 -11.281 1 88.94 294 GLU B CA 1
ATOM 5382 C C . GLU B 1 294 ? 16.281 -29.547 -12.492 1 88.94 294 GLU B C 1
ATOM 5384 O O . GLU B 1 294 ? 15.469 -30.469 -12.352 1 88.94 294 GLU B O 1
ATOM 5389 N N . LYS B 1 295 ? 16.625 -28.938 -13.617 1 86.88 295 LYS B N 1
ATOM 5390 C CA . LYS B 1 295 ? 15.984 -29.422 -14.836 1 86.88 295 LYS B CA 1
ATOM 5391 C C . LYS B 1 295 ? 16.297 -30.891 -15.078 1 86.88 295 LYS B C 1
ATOM 5393 O O . LYS B 1 295 ? 17.438 -31.312 -14.922 1 86.88 295 LYS B O 1
ATOM 5398 N N . GLY B 1 296 ? 15.297 -31.625 -15.359 1 85.81 296 GLY B N 1
ATOM 5399 C CA . GLY B 1 296 ? 15.492 -33.031 -15.664 1 85.81 296 GLY B CA 1
ATOM 5400 C C . GLY B 1 296 ? 15.281 -33.938 -14.461 1 85.81 296 GLY B C 1
ATOM 5401 O O . GLY B 1 296 ? 15.055 -35.156 -14.617 1 85.81 296 GLY B O 1
ATOM 5402 N N . GLU B 1 297 ? 15.32 -33.406 -13.258 1 90.38 297 GLU B N 1
ATOM 5403 C CA . GLU B 1 297 ? 15.039 -34.219 -12.055 1 90.38 297 GLU B CA 1
ATOM 5404 C C . GLU B 1 297 ? 13.547 -34.219 -11.727 1 90.38 297 GLU B C 1
ATOM 5406 O O . GLU B 1 297 ? 12.836 -33.25 -12.055 1 90.38 297 GLU B O 1
ATOM 5411 N N . PRO B 1 298 ? 13.18 -35.312 -11.125 1 93.19 298 PRO B N 1
ATOM 5412 C CA . PRO B 1 298 ? 11.766 -35.344 -10.727 1 93.19 298 PRO B CA 1
ATOM 5413 C C . PRO B 1 298 ? 11.422 -34.25 -9.711 1 93.19 298 PRO B C 1
ATOM 5415 O O . PRO B 1 298 ? 12.211 -34 -8.797 1 93.19 298 PRO B O 1
ATOM 5418 N N . PRO B 1 299 ? 10.336 -33.688 -9.898 1 96.31 299 PRO B N 1
ATOM 5419 C CA . PRO B 1 299 ? 9.953 -32.625 -8.953 1 96.31 299 PRO B CA 1
ATOM 5420 C C . PRO B 1 299 ? 9.438 -33.188 -7.625 1 96.31 299 PRO B C 1
ATOM 5422 O O . PRO B 1 299 ? 8.93 -34.312 -7.582 1 96.31 299 PRO B O 1
ATOM 5425 N N . ARG B 1 300 ? 9.664 -32.469 -6.59 1 96.81 300 ARG B N 1
ATOM 5426 C CA . ARG B 1 300 ? 9.016 -32.719 -5.305 1 96.81 300 ARG B CA 1
ATOM 5427 C C . ARG B 1 300 ? 7.625 -32.094 -5.266 1 96.81 300 ARG B C 1
ATOM 5429 O O . ARG B 1 300 ? 7.469 -30.875 -5.453 1 96.81 300 ARG B O 1
ATOM 5436 N N . GLN B 1 301 ? 6.629 -33 -5.086 1 98.31 301 GLN B N 1
ATOM 5437 C CA . GLN B 1 301 ? 5.25 -32.531 -5.152 1 98.31 301 GLN B CA 1
ATOM 5438 C C . GLN B 1 301 ? 4.523 -32.75 -3.832 1 98.31 301 GLN B C 1
ATOM 5440 O O . GLN B 1 301 ? 4.852 -33.688 -3.092 1 98.31 301 GLN B O 1
ATOM 5445 N N . PHE B 1 302 ? 3.566 -31.891 -3.514 1 98.5 302 PHE B N 1
ATOM 5446 C CA . PHE B 1 302 ? 2.781 -32 -2.289 1 98.5 302 PHE B CA 1
ATOM 5447 C C . PHE B 1 302 ? 1.364 -31.484 -2.51 1 98.5 302 PHE B C 1
ATOM 5449 O O . PHE B 1 302 ? 1.083 -30.828 -3.52 1 98.5 302 PHE B O 1
ATOM 5456 N N . LYS B 1 303 ? 0.5 -31.875 -1.625 1 98.06 303 LYS B N 1
ATOM 5457 C CA . LYS B 1 303 ? -0.854 -31.328 -1.599 1 98.06 303 LYS B CA 1
ATOM 5458 C C . LYS B 1 303 ? -1.201 -30.781 -0.217 1 98.06 303 LYS B C 1
ATOM 5460 O O . LYS B 1 303 ? -0.619 -31.203 0.786 1 98.06 303 LYS B O 1
ATOM 5465 N N . ILE B 1 304 ? -2.041 -29.812 -0.169 1 98.12 304 ILE B N 1
ATOM 5466 C CA . ILE B 1 304 ? -2.701 -29.328 1.038 1 98.12 304 ILE B CA 1
ATOM 5467 C C . ILE B 1 304 ? -4.215 -29.375 0.854 1 98.12 304 ILE B C 1
ATOM 5469 O O . ILE B 1 304 ? -4.746 -28.812 -0.112 1 98.12 304 ILE B O 1
ATOM 5473 N N . VAL B 1 305 ? -4.867 -30.062 1.731 1 96.25 305 VAL B N 1
ATOM 5474 C CA . VAL B 1 305 ? -6.324 -30.156 1.688 1 96.25 305 VAL B CA 1
ATOM 5475 C C . VAL B 1 305 ? -6.941 -29.031 2.529 1 96.25 305 VAL B C 1
ATOM 5477 O O . VAL B 1 305 ? -6.578 -28.859 3.695 1 96.25 305 VAL B O 1
ATOM 5480 N N . ILE B 1 306 ? -7.82 -28.297 1.901 1 93.88 306 ILE B N 1
ATOM 5481 C CA . ILE B 1 306 ? -8.445 -27.156 2.57 1 93.88 306 ILE B CA 1
ATOM 5482 C C . ILE B 1 306 ? -9.961 -27.281 2.49 1 93.88 306 ILE B C 1
ATOM 5484 O O . ILE B 1 306 ? -10.508 -27.656 1.45 1 93.88 306 ILE B O 1
ATOM 5488 N N . PRO B 1 307 ? -10.625 -27.016 3.604 1 88.31 307 PRO B N 1
ATOM 5489 C CA . PRO B 1 307 ? -12.086 -26.969 3.516 1 88.31 307 PRO B CA 1
ATOM 5490 C C . PRO B 1 307 ? -12.594 -25.797 2.678 1 88.31 307 PRO B C 1
ATOM 5492 O O . PRO B 1 307 ? -12.047 -24.703 2.756 1 88.31 307 PRO B O 1
ATOM 5495 N N . LYS B 1 308 ? -13.578 -26.109 1.931 1 88.56 308 LYS B N 1
ATOM 5496 C CA . LYS B 1 308 ? -14.18 -25.031 1.142 1 88.56 308 LYS B CA 1
ATOM 5497 C C . LYS B 1 308 ? -15.102 -24.172 1.995 1 88.56 308 LYS B C 1
ATOM 5499 O O . LYS B 1 308 ? -15.938 -24.703 2.734 1 88.56 308 LYS B O 1
ATOM 5504 N N . ILE B 1 309 ? -14.867 -22.922 1.964 1 90.38 309 ILE B N 1
ATOM 5505 C CA . ILE B 1 309 ? -15.75 -21.953 2.621 1 90.38 309 ILE B CA 1
ATOM 5506 C C . ILE B 1 309 ? -16.875 -21.562 1.67 1 90.38 309 ILE B C 1
ATOM 5508 O O . ILE B 1 309 ? -16.625 -21.156 0.532 1 90.38 309 ILE B O 1
ATOM 5512 N N . PRO B 1 310 ? -18.156 -21.688 2.102 1 89.31 310 PRO B N 1
ATOM 5513 C CA . PRO B 1 310 ? -19.281 -21.391 1.212 1 89.31 310 PRO B CA 1
ATOM 5514 C C . PRO B 1 310 ? -19.516 -19.891 1.044 1 89.31 310 PRO B C 1
ATOM 5516 O O . PRO B 1 310 ? -20.578 -19.391 1.401 1 89.31 310 PRO B O 1
ATOM 5519 N N . ALA B 1 311 ? -18.609 -19.25 0.527 1 92.06 311 ALA B N 1
ATOM 5520 C CA . ALA B 1 311 ? -18.672 -17.828 0.224 1 92.06 311 ALA B CA 1
ATOM 5521 C C . ALA B 1 311 ? -17.688 -17.469 -0.892 1 92.06 311 ALA B C 1
ATOM 5523 O O . ALA B 1 311 ? -16.75 -18.203 -1.167 1 92.06 311 ALA B O 1
ATOM 5524 N N . TYR B 1 312 ? -17.969 -16.406 -1.508 1 89.94 312 TYR B N 1
ATOM 5525 C CA . TYR B 1 312 ? -17.078 -15.906 -2.549 1 89.94 312 TYR B CA 1
ATOM 5526 C C . TYR B 1 312 ? -16.297 -14.703 -2.053 1 89.94 312 TYR B C 1
ATOM 5528 O O . TYR B 1 312 ? -16.859 -13.789 -1.444 1 89.94 312 TYR B O 1
ATOM 5536 N N . PHE B 1 313 ? -15.023 -14.781 -2.266 1 92.5 313 PHE B N 1
ATOM 5537 C CA . PHE B 1 313 ? -14.117 -13.719 -1.851 1 92.5 313 PHE B CA 1
ATOM 5538 C C . PHE B 1 313 ? -13.398 -13.117 -3.053 1 92.5 313 PHE B C 1
ATOM 5540 O O . PHE B 1 313 ? -13.094 -13.82 -4.016 1 92.5 313 PHE B O 1
ATOM 5547 N N . THR B 1 314 ? -13.125 -11.883 -2.975 1 90.44 314 THR B N 1
ATOM 5548 C CA . THR B 1 314 ? -12.328 -11.227 -4.004 1 90.44 314 THR B CA 1
ATOM 5549 C C . THR B 1 314 ? -10.898 -10.992 -3.518 1 90.44 314 THR B C 1
ATOM 5551 O O . THR B 1 314 ? -10.68 -10.695 -2.342 1 90.44 314 THR B O 1
ATOM 5554 N N . GLY B 1 315 ? -9.953 -11.141 -4.414 1 92.94 315 GLY B N 1
ATOM 5555 C CA . GLY B 1 315 ? -8.562 -10.812 -4.117 1 92.94 315 GLY B CA 1
ATOM 5556 C C . GLY B 1 315 ? -7.801 -11.953 -3.473 1 92.94 315 GLY B C 1
ATOM 5557 O O . GLY B 1 315 ? -6.648 -11.781 -3.074 1 92.94 315 GLY B O 1
ATOM 5558 N N . THR B 1 316 ? -8.398 -13.125 -3.365 1 95.56 316 THR B N 1
ATOM 5559 C CA . THR B 1 316 ? -7.793 -14.266 -2.678 1 95.56 316 THR B CA 1
ATOM 5560 C C . THR B 1 316 ? -6.578 -14.773 -3.447 1 95.56 316 THR B C 1
ATOM 5562 O O . THR B 1 316 ? -5.566 -15.141 -2.846 1 95.56 316 TH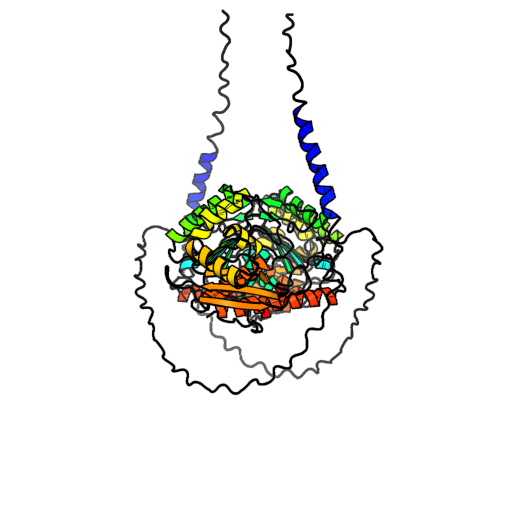R B O 1
ATOM 5565 N N . GLY B 1 317 ? -6.715 -14.828 -4.785 1 96.38 317 GLY B N 1
ATOM 5566 C CA . GLY B 1 317 ? -5.59 -15.266 -5.594 1 96.38 317 GLY B CA 1
ATOM 5567 C C . GLY B 1 317 ? -4.383 -14.352 -5.484 1 96.38 317 GLY B C 1
ATOM 5568 O O . GLY B 1 317 ? -3.248 -14.82 -5.395 1 96.38 317 GLY B O 1
ATOM 5569 N N . ASP B 1 318 ? -4.617 -13.062 -5.52 1 97.62 318 ASP B N 1
ATOM 5570 C CA . ASP B 1 318 ? -3.557 -12.07 -5.371 1 97.62 318 ASP B CA 1
ATOM 5571 C C . ASP B 1 318 ? -2.854 -12.211 -4.023 1 97.62 318 ASP B C 1
ATOM 5573 O O . ASP B 1 318 ? -1.623 -12.164 -3.953 1 97.62 318 ASP B O 1
ATOM 5577 N N . LEU B 1 319 ? -3.645 -12.328 -2.99 1 98.5 319 LEU B N 1
ATOM 5578 C CA . LEU B 1 319 ? -3.1 -12.5 -1.647 1 98.5 319 LEU B CA 1
ATOM 5579 C C . LEU B 1 319 ? -2.291 -13.789 -1.545 1 98.5 319 LEU B C 1
ATOM 5581 O O . LEU B 1 319 ? -1.185 -13.789 -0.999 1 98.5 319 LEU B O 1
ATOM 5585 N N . MET B 1 320 ? -2.842 -14.875 -2.09 1 98.56 320 MET B N 1
ATOM 5586 C CA . MET B 1 320 ? -2.154 -16.172 -2.059 1 98.56 320 MET B CA 1
ATOM 5587 C C . MET B 1 320 ? -0.79 -16.062 -2.732 1 98.56 320 MET B C 1
ATOM 5589 O O . MET B 1 320 ? 0.212 -16.531 -2.184 1 98.56 320 MET B O 1
ATOM 5593 N N . THR B 1 321 ? -0.782 -15.5 -3.85 1 98.75 321 THR B N 1
ATOM 5594 C CA . THR B 1 321 ? 0.458 -15.367 -4.605 1 98.75 321 THR B CA 1
ATOM 5595 C C . THR B 1 321 ? 1.474 -14.523 -3.836 1 98.75 321 THR B C 1
ATOM 5597 O O . THR B 1 321 ? 2.656 -14.867 -3.783 1 98.75 321 THR B O 1
ATOM 5600 N N . ALA B 1 322 ? 1.021 -13.422 -3.234 1 98.75 322 ALA B N 1
ATOM 5601 C CA . ALA B 1 322 ? 1.895 -12.562 -2.441 1 98.75 322 ALA B CA 1
ATOM 5602 C C . ALA B 1 322 ? 2.48 -13.32 -1.254 1 98.75 322 ALA B C 1
ATOM 5604 O O . ALA B 1 322 ? 3.678 -13.219 -0.976 1 98.75 322 ALA B O 1
ATOM 5605 N N . LEU B 1 323 ? 1.668 -14.062 -0.576 1 98.81 323 LEU B N 1
ATOM 5606 C CA . LEU B 1 323 ? 2.111 -14.82 0.584 1 98.81 323 LEU B CA 1
ATOM 5607 C C . LEU B 1 323 ? 3.09 -15.922 0.171 1 98.81 323 LEU B C 1
ATOM 5609 O O . LEU B 1 323 ? 4.094 -16.156 0.852 1 98.81 323 LEU B O 1
ATOM 5613 N N . LEU B 1 324 ? 2.789 -16.578 -0.946 1 98.75 324 LEU B N 1
ATOM 5614 C CA . LEU B 1 324 ? 3.695 -17.609 -1.445 1 98.75 324 LEU B CA 1
ATOM 5615 C C . LEU B 1 324 ? 5.055 -17 -1.794 1 98.75 324 LEU B C 1
ATOM 5617 O O . LEU B 1 324 ? 6.094 -17.594 -1.482 1 98.75 324 LEU B O 1
ATOM 5621 N N . LEU B 1 325 ? 5.012 -15.844 -2.43 1 98.44 325 LEU B N 1
ATOM 5622 C CA . LEU B 1 325 ? 6.262 -15.148 -2.721 1 98.44 325 LEU B CA 1
ATOM 5623 C C . LEU B 1 325 ? 7.035 -14.859 -1.439 1 98.44 325 LEU B C 1
ATOM 5625 O O . LEU B 1 325 ? 8.211 -15.211 -1.329 1 98.44 325 LEU B O 1
ATOM 5629 N N . GLY B 1 326 ? 6.414 -14.305 -0.458 1 97.69 326 GLY B N 1
ATOM 5630 C CA . GLY B 1 326 ? 7.078 -13.914 0.776 1 97.69 326 GLY B CA 1
ATOM 5631 C C . GLY B 1 326 ? 7.648 -15.094 1.54 1 97.69 326 GLY B C 1
ATOM 5632 O O . GLY B 1 326 ? 8.828 -15.086 1.915 1 97.69 326 GLY B O 1
ATOM 5633 N N . TRP B 1 327 ? 6.902 -16.125 1.677 1 97.62 327 TRP B N 1
ATOM 5634 C CA . TRP B 1 327 ? 7.312 -17.266 2.496 1 97.62 327 TRP B CA 1
ATOM 5635 C C . TRP B 1 327 ? 8.305 -18.141 1.745 1 97.62 327 TRP B C 1
ATOM 5637 O O . TRP B 1 327 ? 9.188 -18.75 2.354 1 97.62 327 TRP B O 1
ATOM 5647 N N . SER B 1 328 ? 8.156 -18.234 0.421 1 96.31 328 SER B N 1
ATOM 5648 C CA . SER B 1 328 ? 9.07 -19.094 -0.337 1 96.31 328 SER B CA 1
ATOM 5649 C C . SER B 1 328 ? 10.484 -18.516 -0.329 1 96.31 328 SER B C 1
ATOM 5651 O O . SER B 1 328 ? 11.461 -19.266 -0.443 1 96.31 328 SER B O 1
ATOM 5653 N N . ASN B 1 329 ? 10.531 -17.25 -0.266 1 91.44 329 ASN B N 1
ATOM 5654 C CA . ASN B 1 329 ? 11.844 -16.625 -0.159 1 91.44 329 ASN B CA 1
ATOM 5655 C C . ASN B 1 329 ? 12.484 -16.891 1.203 1 91.44 329 ASN B C 1
ATOM 5657 O O . ASN B 1 329 ? 13.703 -17.016 1.312 1 91.44 329 ASN B O 1
ATOM 5661 N N . LYS B 1 330 ? 11.703 -16.938 2.189 1 90.88 330 LYS B N 1
ATOM 5662 C CA . LYS B 1 330 ? 12.18 -17.234 3.535 1 90.88 330 LYS B CA 1
ATOM 5663 C C . LYS B 1 330 ? 12.539 -18.719 3.668 1 90.88 330 LYS B C 1
ATOM 5665 O O . LYS B 1 330 ? 13.508 -19.062 4.348 1 90.88 330 LYS B O 1
ATOM 5670 N N . TYR B 1 331 ? 11.727 -19.547 3.043 1 93.44 331 TYR B N 1
ATOM 5671 C CA . TYR B 1 331 ? 11.945 -20.984 3.037 1 93.44 331 TYR B CA 1
ATOM 5672 C C . TYR B 1 331 ? 12.289 -21.484 1.637 1 93.44 331 TYR B C 1
ATOM 5674 O O . TYR B 1 331 ? 11.539 -22.266 1.045 1 93.44 331 TYR B O 1
ATOM 5682 N N . ARG B 1 332 ? 13.398 -21.25 1.161 1 87.62 332 ARG B N 1
ATOM 5683 C CA . ARG B 1 332 ? 13.812 -21.375 -0.233 1 87.62 332 ARG B CA 1
ATOM 5684 C C . ARG B 1 332 ? 13.82 -22.828 -0.673 1 87.62 332 ARG B C 1
ATOM 5686 O O . ARG B 1 332 ? 13.484 -23.141 -1.819 1 87.62 332 ARG B O 1
ATOM 5693 N N . ASP B 1 333 ? 14.148 -23.719 0.227 1 90.62 333 ASP B N 1
ATOM 5694 C CA . ASP B 1 333 ? 14.297 -25.109 -0.163 1 90.62 333 ASP B CA 1
ATOM 5695 C C . ASP B 1 333 ? 13.133 -25.953 0.35 1 90.62 333 ASP B C 1
ATOM 5697 O O . ASP B 1 333 ? 13.148 -27.188 0.24 1 90.62 333 ASP B O 1
ATOM 5701 N N . ASN B 1 334 ? 12.188 -25.281 0.91 1 95.62 334 ASN B N 1
ATOM 5702 C CA . ASN B 1 334 ? 11.039 -25.969 1.479 1 95.62 334 ASN B CA 1
ATOM 5703 C C . ASN B 1 334 ? 9.727 -25.312 1.044 1 95.62 334 ASN B C 1
ATOM 5705 O O . ASN B 1 334 ? 9.047 -24.672 1.851 1 95.62 334 ASN B O 1
ATOM 5709 N N . LEU B 1 335 ? 9.383 -25.594 -0.175 1 97.44 335 LEU B N 1
ATOM 5710 C CA . LEU B 1 335 ? 8.195 -24.969 -0.751 1 97.44 335 LEU B CA 1
ATOM 5711 C C . LEU B 1 335 ? 6.941 -25.406 -0.005 1 97.44 335 LEU B C 1
ATOM 5713 O O . LEU B 1 335 ? 5.984 -24.641 0.113 1 97.44 335 LEU B O 1
ATOM 5717 N N . GLU B 1 336 ? 6.934 -26.656 0.546 1 97.94 336 GLU B N 1
ATOM 5718 C CA . GLU B 1 336 ? 5.77 -27.156 1.271 1 97.94 336 GLU B CA 1
ATOM 5719 C C . GLU B 1 336 ? 5.527 -26.359 2.547 1 97.94 336 GLU B C 1
ATOM 5721 O O . GLU B 1 336 ? 4.379 -26.094 2.91 1 97.94 336 GLU B O 1
ATOM 5726 N N . ILE B 1 337 ? 6.629 -25.969 3.205 1 97.94 337 ILE B N 1
ATOM 5727 C CA . ILE B 1 337 ? 6.504 -25.172 4.41 1 97.94 337 ILE B CA 1
ATOM 5728 C C . ILE B 1 337 ? 5.957 -23.781 4.051 1 97.94 337 ILE B C 1
ATOM 5730 O O . ILE B 1 337 ? 5.062 -23.266 4.723 1 97.94 337 ILE B O 1
ATOM 5734 N N . ALA B 1 338 ? 6.527 -23.203 2.998 1 98.06 338 ALA B N 1
ATOM 5735 C CA . ALA B 1 338 ? 6.043 -21.906 2.525 1 98.06 338 ALA B CA 1
ATOM 5736 C C . ALA B 1 338 ? 4.555 -21.953 2.197 1 98.06 338 ALA B C 1
ATOM 5738 O O . ALA B 1 338 ? 3.801 -21.047 2.543 1 98.06 338 ALA B O 1
ATOM 5739 N N . ALA B 1 339 ? 4.137 -23.016 1.584 1 98.56 339 ALA B N 1
ATOM 5740 C CA . ALA B 1 339 ? 2.74 -23.172 1.195 1 98.56 339 ALA B CA 1
ATOM 5741 C C . ALA B 1 339 ? 1.847 -23.344 2.42 1 98.56 339 ALA B C 1
ATOM 5743 O O . ALA B 1 339 ? 0.728 -22.828 2.459 1 98.56 339 ALA B O 1
ATOM 5744 N N . GLU B 1 340 ? 2.303 -24.094 3.42 1 98.62 340 GLU B N 1
ATOM 5745 C CA . GLU B 1 340 ? 1.55 -24.266 4.66 1 98.62 340 GLU B CA 1
ATOM 5746 C C . GLU B 1 340 ? 1.273 -22.922 5.32 1 98.62 340 GLU B C 1
ATOM 5748 O O . GLU B 1 340 ? 0.151 -22.656 5.754 1 98.62 340 GLU B O 1
ATOM 5753 N N . LEU B 1 341 ? 2.289 -22.125 5.359 1 98.56 341 LEU B N 1
ATOM 5754 C CA . LEU B 1 341 ? 2.17 -20.812 5.988 1 98.56 341 LEU B CA 1
ATOM 5755 C C . LEU B 1 341 ? 1.237 -19.906 5.188 1 98.56 341 LEU B C 1
ATOM 5757 O O . LEU B 1 341 ? 0.375 -19.234 5.762 1 98.56 341 LEU B O 1
ATOM 5761 N N . ALA B 1 342 ? 1.389 -19.906 3.873 1 98.56 342 ALA B N 1
ATOM 5762 C CA . ALA B 1 342 ? 0.564 -19.078 3.002 1 98.56 342 ALA B CA 1
ATOM 5763 C C . ALA B 1 342 ? -0.906 -19.484 3.09 1 98.56 342 AL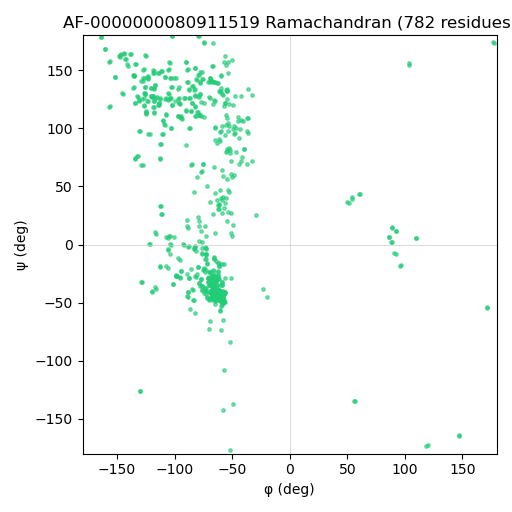A B C 1
ATOM 5765 O O . ALA B 1 342 ? -1.776 -18.625 3.285 1 98.56 342 ALA B O 1
ATOM 5766 N N . VAL B 1 343 ? -1.176 -20.766 3.002 1 98.25 343 VAL B N 1
ATOM 5767 C CA . VAL B 1 343 ? -2.541 -21.281 3.025 1 98.25 343 VAL B CA 1
ATOM 5768 C C . VAL B 1 343 ? -3.172 -21 4.387 1 98.25 343 VAL B C 1
ATOM 5770 O O . VAL B 1 343 ? -4.336 -20.609 4.473 1 98.25 343 VAL B O 1
ATOM 5773 N N . SER B 1 344 ? -2.439 -21.266 5.41 1 98.38 344 SER B N 1
ATOM 5774 C CA . SER B 1 344 ? -2.961 -21.031 6.754 1 98.38 344 SER B CA 1
ATOM 5775 C C . SER B 1 344 ? -3.289 -19.562 6.977 1 98.38 344 SER B C 1
ATOM 5777 O O . SER B 1 344 ? -4.312 -19.234 7.582 1 98.38 344 SER B O 1
ATOM 5779 N N . SER B 1 345 ? -2.395 -18.672 6.527 1 98.44 345 SER B N 1
ATOM 5780 C CA . SER B 1 345 ? -2.666 -17.234 6.613 1 98.44 345 SER B CA 1
ATOM 5781 C C . SER B 1 345 ? -3.922 -16.875 5.836 1 98.44 345 SER B C 1
ATOM 5783 O O . SER B 1 345 ? -4.781 -16.141 6.344 1 98.44 345 SER B O 1
ATOM 5785 N N . LEU B 1 346 ? -3.988 -17.344 4.609 1 98.06 346 LEU B N 1
ATOM 5786 C CA . LEU B 1 346 ? -5.141 -17.031 3.768 1 98.06 346 LEU B CA 1
ATOM 5787 C C . LEU B 1 346 ? -6.434 -17.516 4.422 1 98.06 346 LEU B C 1
ATOM 5789 O O . LEU B 1 346 ? -7.41 -16.766 4.488 1 98.06 346 LEU B O 1
ATOM 5793 N N . GLN B 1 347 ? -6.418 -18.703 4.91 1 97.12 347 GLN B N 1
ATOM 5794 C CA . GLN B 1 347 ? -7.613 -19.25 5.543 1 97.12 347 GLN B CA 1
ATOM 5795 C C . GLN B 1 347 ? -8.016 -18.438 6.77 1 97.12 347 GLN B C 1
ATOM 5797 O O . GLN B 1 347 ? -9.203 -18.219 7.012 1 97.12 347 GLN B O 1
ATOM 5802 N N . ALA B 1 348 ? -7.055 -18.031 7.496 1 98.06 348 ALA B N 1
ATOM 5803 C CA . ALA B 1 348 ? -7.352 -17.188 8.656 1 98.06 348 ALA B CA 1
ATOM 5804 C C . ALA B 1 348 ? -8.016 -15.891 8.227 1 98.06 348 ALA B C 1
ATOM 5806 O O . ALA B 1 348 ? -8.984 -15.445 8.844 1 98.06 348 ALA B O 1
ATOM 5807 N N . VAL B 1 349 ? -7.5 -15.25 7.203 1 97.94 349 VAL B N 1
ATOM 5808 C CA . VAL B 1 349 ? -8.07 -14.016 6.672 1 97.94 349 VAL B CA 1
ATOM 5809 C C . VAL B 1 349 ? -9.508 -14.266 6.234 1 97.94 349 VAL B C 1
ATOM 5811 O O . VAL B 1 349 ? -10.398 -13.461 6.527 1 97.94 349 VAL B O 1
ATOM 5814 N N . LEU B 1 350 ? -9.766 -15.367 5.516 1 96.94 350 LEU B N 1
ATOM 5815 C CA . LEU B 1 350 ? -11.094 -15.672 4.984 1 96.94 350 LEU B CA 1
ATOM 5816 C C . LEU B 1 350 ? -12.086 -15.922 6.113 1 96.94 350 LEU B C 1
ATOM 5818 O O . LEU B 1 350 ? -13.219 -15.453 6.066 1 96.94 350 LEU B O 1
ATOM 5822 N N . HIS B 1 351 ? -11.672 -16.656 7.113 1 96.81 351 HIS B N 1
ATOM 5823 C CA . HIS B 1 351 ? -12.547 -16.922 8.242 1 96.81 351 HIS B CA 1
ATOM 5824 C C . HIS B 1 351 ? -12.875 -15.633 9.008 1 96.81 351 HIS B C 1
ATOM 5826 O O . HIS B 1 351 ? -14.008 -15.438 9.445 1 96.81 351 HIS B O 1
ATOM 5832 N N . ARG B 1 352 ? -11.914 -14.789 9.188 1 95.62 352 ARG B N 1
ATOM 5833 C CA . ARG B 1 352 ? -12.172 -13.5 9.82 1 95.62 352 ARG B CA 1
ATOM 5834 C C . ARG B 1 352 ? -13.156 -12.672 9 1 95.62 352 ARG B C 1
ATOM 5836 O O . ARG B 1 352 ? -14.031 -12.008 9.547 1 95.62 352 ARG B O 1
ATOM 5843 N N . THR B 1 353 ? -12.953 -12.688 7.703 1 95.19 353 THR B N 1
ATOM 5844 C CA . THR B 1 353 ? -13.852 -11.961 6.801 1 95.19 353 THR B CA 1
ATOM 5845 C C . THR B 1 353 ? -15.289 -12.438 6.965 1 95.19 353 THR B C 1
ATOM 5847 O O . THR B 1 353 ? -16.203 -11.633 7.137 1 95.19 353 THR B O 1
ATOM 5850 N N . LEU B 1 354 ? -15.453 -13.719 6.977 1 94.12 354 LEU B N 1
ATOM 5851 C CA . LEU B 1 354 ? -16.781 -14.305 7.145 1 94.12 354 LEU B CA 1
ATOM 5852 C C . LEU B 1 354 ? -17.391 -13.898 8.477 1 94.12 354 LEU B C 1
ATOM 5854 O O . LEU B 1 354 ? -18.562 -13.508 8.539 1 94.12 354 LEU B O 1
ATOM 5858 N N . SER B 1 355 ? -16.594 -14.031 9.5 1 93.5 355 SER B N 1
ATOM 5859 C CA . SER B 1 355 ? -17.062 -13.703 10.844 1 93.5 355 SER B CA 1
ATOM 5860 C C . SER B 1 355 ? -17.469 -12.234 10.945 1 93.5 355 SER B C 1
ATOM 5862 O O . SER B 1 355 ? -18.484 -11.906 11.555 1 93.5 355 SER B O 1
ATOM 5864 N N . ASP B 1 356 ? -16.672 -11.359 10.367 1 91.94 356 ASP B N 1
ATOM 5865 C CA . ASP B 1 356 ? -16.953 -9.93 10.43 1 91.94 356 ASP B CA 1
ATOM 5866 C C . ASP B 1 356 ? -18.25 -9.594 9.68 1 91.94 356 ASP B C 1
ATOM 5868 O O . ASP B 1 356 ? -19.047 -8.781 10.148 1 91.94 356 ASP B O 1
ATOM 5872 N N . TYR B 1 357 ? -18.438 -10.188 8.539 1 91.12 357 TYR B N 1
ATOM 5873 C CA . TYR B 1 357 ? -19.656 -9.945 7.77 1 91.12 357 TYR B CA 1
ATOM 5874 C C . TYR B 1 357 ? -20.875 -10.469 8.5 1 91.12 357 TYR B C 1
ATOM 5876 O O . TYR B 1 357 ? -21.922 -9.805 8.555 1 91.12 357 TYR B O 1
ATOM 5884 N N . LYS B 1 358 ? -20.797 -11.602 9.102 1 90.81 358 LYS B N 1
ATOM 5885 C CA . LYS B 1 358 ? -21.906 -12.164 9.867 1 90.81 358 LYS B CA 1
ATOM 5886 C C . LYS B 1 358 ? -22.234 -11.289 11.078 1 90.81 358 LYS B C 1
ATOM 5888 O O . LYS B 1 358 ? -23.406 -11.047 11.375 1 90.81 358 LYS B O 1
ATOM 5893 N N . SER B 1 359 ? -21.203 -10.875 11.727 1 89.69 359 SER B N 1
ATOM 5894 C CA . SER B 1 359 ? -21.391 -10.031 12.898 1 89.69 359 SER B CA 1
ATOM 5895 C C . SER B 1 359 ? -22.062 -8.719 12.531 1 89.69 359 SER B C 1
ATOM 5897 O O . SER B 1 359 ? -22.766 -8.117 13.352 1 89.69 359 SER B O 1
ATOM 5899 N N . ALA B 1 360 ? -21.859 -8.32 11.289 1 86.5 360 ALA B N 1
ATOM 5900 C CA . ALA B 1 360 ? -22.469 -7.078 10.812 1 86.5 360 ALA B CA 1
ATOM 5901 C C . ALA B 1 360 ? -23.875 -7.328 10.266 1 86.5 360 ALA B C 1
ATOM 5903 O O . ALA B 1 360 ? -24.531 -6.402 9.797 1 86.5 360 ALA B O 1
ATOM 5904 N N . GLY B 1 361 ? -24.328 -8.586 10.266 1 86.62 361 GLY B N 1
ATOM 5905 C CA . GLY B 1 361 ? -25.672 -8.93 9.852 1 86.62 361 GLY B CA 1
ATOM 5906 C C . GLY B 1 361 ? -25.797 -9.203 8.367 1 86.62 361 GLY B C 1
ATOM 5907 O O . GLY B 1 361 ? -26.891 -9.195 7.812 1 86.62 361 GLY B O 1
ATOM 5908 N N . HIS B 1 362 ? -24.641 -9.383 7.734 1 87.06 362 HIS B N 1
ATOM 5909 C CA . HIS B 1 362 ? -24.641 -9.664 6.301 1 87.06 362 HIS B CA 1
ATOM 5910 C C . HIS B 1 362 ? -24.547 -11.156 6.031 1 87.06 362 HIS B C 1
ATOM 5912 O O . HIS B 1 362 ? -23.766 -11.867 6.68 1 87.06 362 HIS B O 1
ATOM 5918 N N . ASP B 1 363 ? -25.391 -11.555 5.105 1 87.38 363 ASP B N 1
ATOM 5919 C CA . ASP B 1 363 ? -25.312 -12.945 4.66 1 87.38 363 ASP B CA 1
ATOM 5920 C C . ASP B 1 363 ? -24.188 -13.125 3.637 1 87.38 363 ASP B C 1
ATOM 5922 O O . ASP B 1 363 ? -24.297 -12.648 2.506 1 87.38 363 ASP B O 1
ATOM 5926 N N . PRO B 1 364 ? -23.203 -13.836 3.961 1 87.62 364 PRO B N 1
ATOM 5927 C CA . PRO B 1 364 ? -22.016 -13.961 3.115 1 87.62 364 PRO B CA 1
ATOM 5928 C C . PRO B 1 364 ? -22.312 -14.672 1.794 1 87.62 364 PRO B C 1
ATOM 5930 O O . PRO B 1 364 ? -21.484 -14.641 0.876 1 87.62 364 PRO B O 1
ATOM 5933 N N . GLN B 1 365 ? -23.391 -15.242 1.655 1 85.75 365 GLN B N 1
ATOM 5934 C CA . GLN B 1 365 ? -23.688 -15.992 0.439 1 85.75 365 GLN B CA 1
ATOM 5935 C C . GLN B 1 365 ? -24.406 -15.117 -0.587 1 85.75 365 GLN B C 1
ATOM 5937 O O . GLN B 1 365 ? -24.578 -15.523 -1.739 1 85.75 365 GLN B O 1
ATOM 5942 N N . THR B 1 366 ? -24.625 -13.898 -0.227 1 78.31 366 THR B N 1
ATOM 5943 C CA . THR B 1 366 ? -25.438 -13.055 -1.09 1 78.31 366 THR B CA 1
ATOM 5944 C C . THR B 1 366 ? -24.562 -12.227 -2.02 1 78.31 366 THR B C 1
ATOM 5946 O O . THR B 1 366 ? -25 -11.836 -3.107 1 78.31 366 THR B O 1
ATOM 5949 N N . THR B 1 367 ? -23.406 -11.938 -1.568 1 82.19 367 THR B N 1
ATOM 5950 C CA . THR B 1 367 ? -22.5 -11.117 -2.365 1 82.19 367 THR B CA 1
ATOM 5951 C C . THR B 1 367 ? -21.047 -11.586 -2.191 1 82.19 367 THR B C 1
ATOM 5953 O O . THR B 1 367 ? -20.75 -12.391 -1.3 1 82.19 367 THR B O 1
ATOM 5956 N N . SER B 1 368 ? -20.266 -11.094 -3.154 1 86 368 SER B N 1
ATOM 5957 C CA . SER B 1 368 ? -18.844 -11.297 -2.955 1 86 368 SER B CA 1
ATOM 5958 C C . SER B 1 368 ? -18.328 -10.469 -1.78 1 86 368 SER B C 1
ATOM 5960 O O . SER B 1 368 ? -18.75 -9.336 -1.578 1 86 368 SER B O 1
ATOM 5962 N N . LEU B 1 369 ? -17.453 -11.062 -1.068 1 91.5 369 LEU B N 1
ATOM 5963 C CA . LEU B 1 369 ? -16.938 -10.406 0.132 1 91.5 369 LEU B CA 1
ATOM 5964 C C . LEU B 1 369 ? -15.555 -9.828 -0.112 1 91.5 369 LEU B C 1
ATOM 5966 O O . LEU B 1 369 ? -14.711 -10.461 -0.753 1 91.5 369 LEU B O 1
ATOM 5970 N N . GLU B 1 370 ? -15.367 -8.609 0.357 1 92.5 370 GLU B N 1
ATOM 5971 C CA . GLU B 1 370 ? -14.031 -8.023 0.424 1 92.5 370 GLU B CA 1
ATOM 5972 C C . GLU B 1 370 ? -13.25 -8.57 1.619 1 92.5 370 GLU B C 1
ATOM 5974 O O . GLU B 1 370 ? -13.734 -8.531 2.752 1 92.5 370 GLU B O 1
ATOM 5979 N N . ILE B 1 371 ? -12.094 -8.992 1.335 1 95.31 371 ILE B N 1
ATOM 5980 C CA . ILE B 1 371 ? -11.344 -9.641 2.408 1 95.31 371 ILE B CA 1
ATOM 5981 C C . ILE B 1 371 ? -10.945 -8.609 3.457 1 95.31 371 ILE B C 1
ATOM 5983 O O . ILE B 1 371 ? -10.617 -7.469 3.121 1 95.31 371 ILE B O 1
ATOM 5987 N N . ARG B 1 372 ? -10.969 -9.047 4.73 1 95 372 ARG B N 1
ATOM 5988 C CA . ARG B 1 372 ? -10.562 -8.211 5.855 1 95 372 ARG B CA 1
ATOM 5989 C C . ARG B 1 372 ? -9.055 -8.289 6.082 1 95 372 ARG B C 1
ATOM 5991 O O . ARG B 1 372 ? -8.602 -8.758 7.129 1 95 372 ARG B O 1
ATOM 5998 N N . LEU B 1 373 ? -8.352 -7.746 5.145 1 96.94 373 LEU B N 1
ATOM 5999 C CA . LEU B 1 373 ? -6.902 -7.871 5.051 1 96.94 373 LEU B CA 1
ATOM 6000 C C . LEU B 1 373 ? -6.215 -7.117 6.184 1 96.94 373 LEU B C 1
ATOM 6002 O O . LEU B 1 373 ? -5.34 -7.664 6.859 1 96.94 373 LEU B O 1
ATOM 6006 N N . ILE B 1 374 ? -6.625 -5.875 6.449 1 96.56 374 ILE B N 1
ATOM 6007 C CA . ILE B 1 374 ? -5.98 -5 7.418 1 96.56 374 ILE B CA 1
ATOM 6008 C C . ILE B 1 374 ? -6.207 -5.531 8.828 1 96.56 374 ILE B C 1
ATOM 6010 O O . ILE B 1 374 ? -5.312 -5.473 9.68 1 96.56 374 ILE B O 1
ATOM 6014 N N . GLN B 1 375 ? -7.34 -6.113 9.078 1 95.38 375 GLN B N 1
ATOM 6015 C CA . GLN B 1 375 ? -7.719 -6.648 10.383 1 95.38 375 GLN B CA 1
ATOM 6016 C C . GLN B 1 375 ? -7.016 -7.977 10.656 1 95.38 375 GLN B C 1
ATOM 6018 O O . GLN B 1 375 ? -7.039 -8.477 11.781 1 95.38 375 GLN B O 1
ATOM 6023 N N . SER B 1 376 ? -6.328 -8.477 9.641 1 97.25 376 SER B N 1
ATOM 6024 C CA . SER B 1 376 ? -5.73 -9.805 9.766 1 97.25 376 SER B CA 1
ATOM 6025 C C . SER B 1 376 ? -4.207 -9.727 9.805 1 97.25 376 SER B C 1
ATOM 6027 O O . SER B 1 376 ? -3.52 -10.672 9.422 1 97.25 376 SER B O 1
ATOM 6029 N N . GLN B 1 377 ? -3.633 -8.648 10.242 1 96.88 377 GLN B N 1
ATOM 6030 C CA . GLN B 1 377 ? -2.193 -8.406 10.211 1 96.88 377 GLN B CA 1
ATOM 6031 C C . GLN B 1 377 ? -1.438 -9.5 10.961 1 96.88 377 GLN B C 1
ATOM 6033 O O . GLN B 1 377 ? -0.403 -9.984 10.5 1 96.88 377 GLN B O 1
ATOM 6038 N N . ASP B 1 378 ? -1.938 -9.906 12.094 1 97.31 378 ASP B N 1
ATOM 6039 C CA . ASP B 1 378 ? -1.225 -10.875 12.914 1 97.31 378 ASP B CA 1
ATOM 6040 C C . ASP B 1 378 ? -1.251 -12.258 12.273 1 97.31 378 ASP B C 1
ATOM 6042 O O . ASP B 1 378 ? -0.289 -13.023 12.391 1 97.31 378 ASP B O 1
ATOM 6046 N N . ASP B 1 379 ? -2.342 -12.547 11.562 1 98.19 379 ASP B N 1
ATOM 6047 C CA . ASP B 1 379 ? -2.467 -13.82 10.867 1 98.19 379 ASP B CA 1
ATOM 6048 C C . ASP B 1 379 ? -1.503 -13.898 9.688 1 98.19 379 ASP B C 1
ATOM 6050 O O . ASP B 1 379 ? -1.136 -14.984 9.242 1 98.19 379 ASP B O 1
ATOM 6054 N N . ILE B 1 380 ? -1.132 -12.75 9.211 1 98.25 380 ILE B N 1
ATOM 6055 C CA . ILE B 1 380 ? -0.247 -12.688 8.055 1 98.25 380 ILE B CA 1
ATOM 6056 C C . ILE B 1 380 ? 1.208 -12.719 8.516 1 98.25 380 ILE B C 1
ATOM 6058 O O . ILE B 1 380 ? 2.023 -13.469 7.969 1 98.25 380 ILE B O 1
ATOM 6062 N N . ARG B 1 381 ? 1.52 -12.023 9.578 1 96.94 381 ARG B N 1
ATOM 6063 C CA . ARG B 1 381 ? 2.889 -11.898 10.07 1 96.94 381 ARG B CA 1
ATOM 6064 C C . ARG B 1 381 ? 3.328 -13.172 10.789 1 96.94 381 ARG B C 1
ATOM 6066 O O . ARG B 1 381 ? 4.488 -13.57 10.695 1 96.94 381 ARG B O 1
ATOM 6073 N N . ASN B 1 382 ? 2.363 -13.703 11.531 1 96.56 382 ASN B N 1
ATOM 6074 C CA . ASN B 1 382 ? 2.635 -14.891 12.336 1 96.56 382 ASN B CA 1
ATOM 6075 C C . ASN B 1 382 ? 1.521 -15.922 12.195 1 96.56 382 ASN B C 1
ATOM 6077 O O . ASN B 1 382 ? 0.825 -16.219 13.172 1 96.56 382 ASN B O 1
ATOM 6081 N N . PRO B 1 383 ? 1.524 -16.562 11.078 1 97.62 383 PRO B N 1
ATOM 6082 C CA . PRO B 1 383 ? 0.427 -17.5 10.852 1 97.62 383 PRO B CA 1
ATOM 6083 C C . PRO B 1 383 ? 0.535 -18.75 11.727 1 97.62 383 PRO B C 1
ATOM 6085 O O . PRO B 1 383 ? 1.637 -19.25 11.953 1 97.62 383 PRO B O 1
ATOM 6088 N N . GLN B 1 384 ? -0.554 -19.188 12.219 1 97.31 384 GLN B N 1
ATOM 6089 C CA . GLN B 1 384 ? -0.66 -20.5 12.828 1 97.31 384 GLN B CA 1
ATOM 6090 C C . GLN B 1 384 ? -0.917 -21.578 11.781 1 97.31 384 GLN B C 1
ATOM 6092 O O . GLN B 1 384 ? -1.934 -21.547 11.086 1 97.31 384 GLN B O 1
ATOM 6097 N N . VAL B 1 385 ? -0.048 -22.516 11.734 1 97.25 385 VAL B N 1
ATOM 6098 C CA . VAL B 1 385 ? -0.169 -23.531 10.703 1 97.25 385 VAL B CA 1
ATOM 6099 C C . VAL B 1 385 ? -1.264 -24.531 11.086 1 97.25 385 VAL B C 1
ATOM 6101 O O . VAL B 1 385 ? -1.103 -25.297 12.031 1 97.25 385 VAL B O 1
ATOM 6104 N N . LYS B 1 386 ? -2.264 -24.469 10.375 1 95.44 386 LYS B N 1
ATOM 6105 C CA . LYS B 1 386 ? -3.387 -25.359 10.625 1 95.44 386 LYS B CA 1
ATOM 6106 C C . LYS B 1 386 ? -3.555 -26.359 9.484 1 95.44 386 LYS B C 1
ATOM 6108 O O . LYS B 1 386 ? -4.207 -27.391 9.648 1 95.44 386 LYS B O 1
ATOM 6113 N N . PHE B 1 387 ? -2.986 -26.078 8.367 1 96.31 387 PHE B N 1
ATOM 6114 C CA . PHE B 1 387 ? -3.082 -26.906 7.168 1 96.31 387 PHE B CA 1
ATOM 6115 C C . PHE B 1 387 ? -1.704 -27.391 6.742 1 96.31 387 PHE B C 1
ATOM 6117 O O . PHE B 1 387 ? -0.867 -26.609 6.301 1 96.31 387 PHE B O 1
ATOM 6124 N N . LYS B 1 388 ? -1.581 -28.641 6.754 1 97.44 388 LYS B N 1
ATOM 6125 C CA . LYS B 1 388 ? -0.26 -29.219 6.527 1 97.44 388 LYS B CA 1
ATOM 6126 C C . LYS B 1 388 ? -0.156 -29.828 5.125 1 97.44 388 LYS B C 1
ATOM 6128 O O . LYS B 1 388 ? -1.146 -30.312 4.582 1 97.44 388 LYS B O 1
ATOM 6133 N N . ALA B 1 389 ? 1.027 -29.797 4.625 1 98 389 ALA B N 1
ATOM 6134 C CA . ALA B 1 389 ? 1.306 -30.375 3.312 1 98 389 ALA B CA 1
ATOM 6135 C C . ALA B 1 389 ? 1.554 -31.875 3.414 1 98 389 ALA B C 1
ATOM 6137 O O . ALA B 1 389 ? 2.197 -32.344 4.355 1 98 389 ALA B O 1
ATOM 6138 N N . GLU B 1 390 ? 0.99 -32.594 2.514 1 97.88 390 GLU B N 1
ATOM 6139 C CA . GLU B 1 390 ? 1.271 -34.031 2.307 1 97.88 390 GLU B CA 1
ATOM 6140 C C . GLU B 1 390 ? 2.127 -34.25 1.063 1 97.88 390 GLU B C 1
ATOM 6142 O O . GLU B 1 390 ? 1.729 -33.875 -0.043 1 97.88 390 GLU B O 1
ATOM 6147 N N . ILE B 1 391 ? 3.221 -34.906 1.214 1 97.12 391 ILE B N 1
ATOM 6148 C CA . ILE B 1 391 ? 4.156 -35.094 0.111 1 97.12 391 ILE B CA 1
ATOM 6149 C C . ILE B 1 391 ? 3.713 -36.281 -0.741 1 97.12 391 ILE B C 1
ATOM 6151 O O . ILE B 1 391 ? 3.334 -37.312 -0.209 1 97.12 391 ILE B O 1
ATOM 6155 N N . TYR B 1 392 ? 3.75 -35.969 -2.066 1 95.44 392 TYR B N 1
ATOM 6156 C CA . TYR B 1 392 ? 3.49 -37.094 -2.977 1 95.44 392 TYR B CA 1
ATOM 6157 C C . TYR B 1 392 ? 4.719 -37.969 -3.107 1 95.44 392 TYR B C 1
ATOM 6159 O O . TYR B 1 392 ? 5.848 -37.5 -3.135 1 95.44 392 TYR B O 1
ATOM 6167 N N . ASN B 1 393 ? 4.52 -39.25 -3.135 1 83.75 393 ASN B N 1
ATOM 6168 C CA . ASN B 1 393 ? 5.578 -40.25 -3.316 1 83.75 393 ASN B CA 1
ATOM 6169 C C . ASN B 1 393 ? 5.914 -40.438 -4.793 1 83.75 393 ASN B C 1
ATOM 6171 O O . ASN B 1 393 ? 5.043 -40.312 -5.652 1 83.75 393 ASN B O 1
#

Organism: Phaseolus coccineus (NCBI:txid3886)

pLDDT: mean 77.77, std 30.42, range [17.75, 98.81]

Foldseek 3Di:
DDDPPPPPPDDPPPPPPPVPPVVPPVPPPPPDDPPDPDDDPDDPDPPPPDDPDDPDDPPPDPPVPPPPPPPPPPPPPPPPDDPPPPQPPLCQVPDDFPFWEEEAEEAAEPDFQAGCNQQVVLLVLLGYHYHYDHQWYWPDDPQDPDIDTDGHFLVNVVVVVVVCVVSPNLAGQEYEYEDDADPRNVVSVLVSLVVSCVVPVNYAYEYEDQADDDPDGPYDPVVLVCCLQPVLASHQEYEAAQNSLCSNQVHHDADPVVVLVSQVSSVVSHYQKYWHCWDDYPQWTKIKIWGHPDPPDGIWIKMWTDHDDLAAEPRLSSNLSSQLSRQCSVVVPCSQVSNQLSVQLSVVQVVVQCVVCVVVVHDRNPDYTRTPNVVSSCCSNPNDRPIGIGIDD/DDDPDPPPPPPPPPPPPPVPPVVPPVPPPPPPDPPDPPDDPDDPDPPPPDDDDDDDDPPPPPPPPPPPPPPPPPPPPPPVPDPLPPQPPLCQPPDDFPFWEEEAEEAAEPDFQAGCNQQVVLLVLLGYHYHYDHQWYWPDDPQDPDIDTDGHFLVNVVVVVVVCVVSPNLAGQEYEYEDDADPRNVVSVLVSLVVSCVVPVNYAYEYEDQADDDQDGPYDPVVLVCCQQPVLASHQEYEAAQNSLCSNQVHHDADPVVVLVSQVSSVVSHYQKYWHCWDDYPQWTKIKIWGRPDPPDGIWIKMWTDHDDLAAEPRLSSNLSSQLSRQCSVVVPCSQVSNLLSVQLSVVQVVVQCVVCVVVVHDRNPDYTRTPNVVSSCCSNPNDRPIGIGIDD

Nearest PDB structures (foldseek):
  4en4-assembly1_A  TM=9.516E-01  e=2.318E-40  Homo sapiens
  6yk1-assembly2_D  TM=9.529E-01  e=5.050E-40  Mus musculus
  6yk1-assembly2_C  TM=9.562E-01  e=7.234E-40  Mus musculus
  6yjz-assembly2_D  TM=9.511E-01  e=1.072E-38  Mus musculus
  5tqi-assembly1_B  TM=9.038E-01  e=1.806E-26  Burkholderia multivorans ATCC 17616

Secondary structure (DSSP, 8-state):
-------------GGGSGGGGGGSGGGGGGSSTTGGG-S------------------------------------------S---SS---HHHHS--SS-EEEEEEEEESSSS-THHHHHHHHHHTT-EEEEEEEEEESS-TTSS---EEE--HHHHHHHHHHHHTTT----SEEEE-----HHHHHHHHHHHHHHHHH-TT-EEEE----EETTEESS-THHHHHIIIIIGGG-SEE---HHHHHHHHTS---SHHHHHHHHHHHHHHS-SEEEEEEEEETTEEEEEEEE--STTSPPEEEEEEEPPPSS-EESHHHHHHHHHHHHHHHSTT-HHHHHHHHHHHHHHHHHHHHHHHHHTT--TTTSPEEP--GGGHHHHHS----S-EEE--/----------GGGGGGSGGGGGGTGGGGGGGGGGGGGGS------------------------------------------S---SS---HHHHS--SS-EEEEEEEEESSSS-THHHHHHHHHHTT-EEEEEEEEEESS-TTSS---EEE--HHHHHHHHHHHHTTT----SEEEE-----HHHHHHHHHHHHHHHHH-TT-EEEE----EETTEESS-THHHHHIIIIIGGG-SEE---HHHHHHHHTS---SHHHHHHHHHHHHHHS-SEEEEEEEEETTEEEEEEEE--STTSPPEEEEEEEPPPSS-EESHHHHHHHHHHHHHHHSTT-HHHHHHHHHHHHHHHHHHHHHHHHHTT--TTTSPEEP--GGGHHHHHS----S-EEE--